Protein AF-0000000082426170 (afdb_homodimer)

Radius of gyration: 27.12 Å; Cα contacts (8 Å, |Δi|>4): 1551; chains: 2; bounding box: 59×74×66 Å

Structure (mmCIF, N/CA/C/O backbone):
data_AF-0000000082426170-model_v1
#
loop_
_entity.id
_entity.type
_entity.pdbx_description
1 polymer 'MFS transporter'
#
loop_
_atom_site.group_PDB
_atom_site.id
_atom_site.type_symbol
_atom_site.label_atom_id
_atom_site.label_alt_id
_atom_site.label_comp_id
_atom_site.label_asym_id
_atom_site.label_entity_id
_atom_site.label_seq_id
_atom_site.pdbx_PDB_ins_code
_atom_site.Cartn_x
_atom_site.Cartn_y
_atom_site.Cartn_z
_atom_site.occupancy
_atom_site.B_iso_or_equiv
_atom_site.auth_seq_id
_atom_site.auth_comp_id
_atom_site.auth_asym_id
_atom_site.auth_atom_id
_atom_site.pdbx_PDB_model_num
ATOM 1 N N . MET A 1 1 ? -17.359 19.406 31.578 1 63.75 1 MET A N 1
ATOM 2 C CA . MET A 1 1 ? -17.328 18.156 30.828 1 63.75 1 MET A CA 1
ATOM 3 C C . MET A 1 1 ? -17.625 16.969 31.75 1 63.75 1 MET A C 1
ATOM 5 O O . MET A 1 1 ? -17.031 16.844 32.812 1 63.75 1 MET A O 1
ATOM 9 N N . ASN A 1 2 ? -18.656 16.25 31.484 1 69.31 2 ASN A N 1
ATOM 10 C CA . ASN A 1 2 ? -19 15.078 32.281 1 69.31 2 ASN A CA 1
ATOM 11 C C . ASN A 1 2 ? -18.078 13.906 31.984 1 69.31 2 ASN A C 1
ATOM 13 O O . ASN A 1 2 ? -17.281 13.961 31.047 1 69.31 2 ASN A O 1
ATOM 17 N N . LYS A 1 3 ? -18.094 12.992 32.875 1 70.19 3 LYS A N 1
ATOM 18 C CA . LYS A 1 3 ? -17.234 11.812 32.812 1 70.19 3 LYS A CA 1
ATOM 19 C C . LYS A 1 3 ? -17.391 11.109 31.453 1 70.19 3 LYS A C 1
ATOM 21 O O . LYS A 1 3 ? -16.406 10.664 30.875 1 70.19 3 LYS A O 1
ATOM 26 N N . GLY A 1 4 ? -18.531 11.109 31.047 1 69.81 4 GLY A N 1
ATOM 27 C CA . GLY A 1 4 ? -18.828 10.477 29.766 1 69.81 4 GLY A CA 1
ATOM 28 C C . GLY A 1 4 ? -18.203 11.203 28.594 1 69.81 4 GLY A C 1
ATOM 29 O O . GLY A 1 4 ? -17.641 10.578 27.688 1 69.81 4 GLY A O 1
ATOM 30 N N . ASP A 1 5 ? -18.266 12.508 28.719 1 75.75 5 ASP A N 1
ATOM 31 C CA . ASP A 1 5 ? -17.688 13.336 27.672 1 75.75 5 ASP A CA 1
ATOM 32 C C . ASP A 1 5 ? -16.172 13.156 27.578 1 75.75 5 ASP A C 1
ATOM 34 O O . ASP A 1 5 ? -15.625 13.031 26.484 1 75.75 5 ASP A O 1
ATOM 38 N N . THR A 1 6 ? -15.633 13.094 28.719 1 78.94 6 THR A N 1
ATOM 39 C CA . THR A 1 6 ? -14.18 12.945 28.781 1 78.94 6 THR A CA 1
ATOM 40 C C . THR A 1 6 ? -13.758 11.57 28.266 1 78.94 6 THR A C 1
ATOM 42 O O . THR A 1 6 ? -12.703 11.438 27.641 1 78.94 6 THR A O 1
ATOM 45 N N . GLN A 1 7 ? -14.523 10.656 28.516 1 74.5 7 GLN A N 1
ATOM 46 C CA . GLN A 1 7 ? -14.219 9.305 28.047 1 74.5 7 GLN A CA 1
ATOM 47 C C . GLN A 1 7 ? -14.297 9.219 26.531 1 74.5 7 GLN A C 1
ATOM 49 O O . GLN A 1 7 ? -13.453 8.57 25.891 1 74.5 7 GLN A O 1
ATOM 54 N N . ILE A 1 8 ? -15.203 9.891 26.031 1 71.81 8 ILE A N 1
ATOM 55 C CA . ILE A 1 8 ? -15.391 9.891 24.594 1 71.81 8 ILE A CA 1
ATOM 56 C C . ILE A 1 8 ? -14.227 10.617 23.922 1 71.81 8 ILE A C 1
ATOM 58 O O . ILE A 1 8 ? -13.672 10.141 22.922 1 71.81 8 ILE A O 1
ATOM 62 N N . LE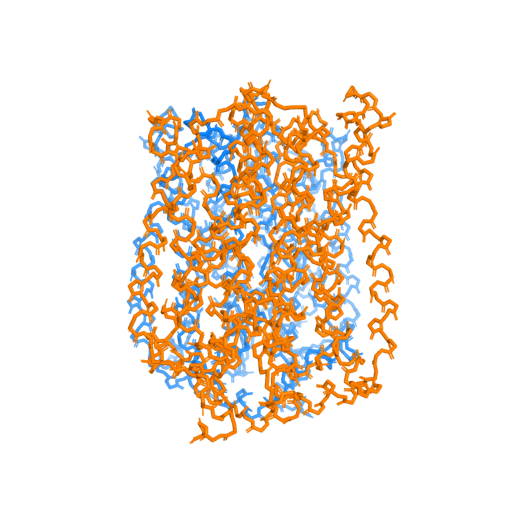U A 1 9 ? -13.906 11.664 24.5 1 81 9 LEU A N 1
ATOM 63 C CA . LEU A 1 9 ? -12.82 12.461 23.938 1 81 9 LEU A CA 1
ATOM 64 C C . LEU A 1 9 ? -11.492 11.719 24.047 1 81 9 LEU A C 1
ATOM 66 O O . LEU A 1 9 ? -10.703 11.695 23.094 1 81 9 LEU A O 1
ATOM 70 N N . SER A 1 10 ? -11.273 11.133 25.156 1 78.94 10 SER A N 1
ATOM 71 C CA . SER A 1 10 ? -10.031 10.414 25.359 1 78.94 10 SER A CA 1
ATOM 72 C C . SER A 1 10 ? -9.914 9.219 24.422 1 78.94 10 SER A C 1
ATOM 74 O O . SER A 1 10 ? -8.836 8.945 23.891 1 78.94 10 SER A O 1
ATOM 76 N N . ALA A 1 11 ? -10.984 8.602 24.25 1 70.5 11 ALA A N 1
ATOM 77 C CA . ALA A 1 11 ? -11.008 7.441 23.359 1 70.5 11 ALA A CA 1
ATOM 78 C C . ALA A 1 11 ? -10.711 7.855 21.922 1 70.5 11 ALA A C 1
ATOM 80 O O . ALA A 1 11 ? -10.031 7.137 21.188 1 70.5 11 ALA A O 1
ATOM 81 N N . SER A 1 12 ? -11.18 8.977 21.625 1 75.81 12 SER A N 1
ATOM 82 C CA . SER A 1 12 ? -11.008 9.461 20.266 1 75.81 12 SER A CA 1
ATOM 83 C C . SER A 1 12 ? -9.586 9.969 20.031 1 75.81 12 SER A C 1
ATOM 85 O O . SER A 1 12 ? -9.047 9.836 18.938 1 75.81 12 SER A O 1
ATOM 87 N N . MET A 1 13 ? -8.977 10.398 21.047 1 84.81 13 MET A N 1
ATOM 88 C CA . MET A 1 13 ? -7.691 11.07 20.922 1 84.81 13 MET A CA 1
ATOM 89 C C . MET A 1 13 ? -6.543 10.07 20.969 1 84.81 13 MET A C 1
ATOM 91 O O . MET A 1 13 ? -5.547 10.227 20.266 1 84.81 13 MET A O 1
ATOM 95 N N . ILE A 1 14 ? -6.641 9.086 21.719 1 78.81 14 ILE A N 1
ATOM 96 C CA . ILE A 1 14 ? -5.504 8.219 22.031 1 78.81 14 ILE A CA 1
ATOM 97 C C . ILE A 1 14 ? -5.047 7.504 20.75 1 78.81 14 ILE A C 1
ATOM 99 O O . ILE A 1 14 ? -3.848 7.398 20.5 1 78.81 14 ILE A O 1
ATOM 103 N N . GLY A 1 15 ? -5.953 6.926 20.031 1 76.94 15 GLY A N 1
ATOM 104 C CA . GLY A 1 15 ? -5.586 6.262 18.781 1 76.94 15 GLY A CA 1
ATOM 105 C C . GLY A 1 15 ? -4.918 7.188 17.781 1 76.94 15 GLY A C 1
ATOM 106 O O . GLY A 1 15 ? -3.914 6.824 17.172 1 76.94 15 GLY A O 1
ATOM 107 N N . THR A 1 16 ? -5.348 8.344 17.781 1 85.31 16 THR A N 1
ATOM 108 C CA . THR A 1 16 ? -4.832 9.32 16.844 1 85.31 16 THR A CA 1
ATOM 109 C C . THR A 1 16 ? -3.43 9.773 17.234 1 85.31 16 THR A C 1
ATOM 111 O O . THR A 1 16 ? -2.568 9.977 16.375 1 85.31 16 THR A O 1
ATOM 114 N N . ILE A 1 17 ? -3.178 9.852 18.469 1 88.88 17 ILE A N 1
ATOM 115 C CA . ILE A 1 17 ? -1.887 10.32 18.969 1 88.88 17 ILE A CA 1
ATOM 116 C C . ILE A 1 17 ? -0.801 9.305 18.594 1 88.88 17 ILE A C 1
ATOM 118 O O . ILE A 1 17 ? 0.273 9.688 18.125 1 88.88 17 ILE A O 1
ATOM 122 N N . LEU A 1 18 ? -1.087 8.055 18.766 1 86.31 18 LEU A N 1
ATOM 123 C CA . LEU A 1 18 ? -0.105 7.027 18.438 1 86.31 18 LEU A CA 1
ATOM 124 C C . LEU A 1 18 ? 0.203 7.016 16.938 1 86.31 18 LEU A C 1
ATOM 126 O O . LEU A 1 18 ? 1.35 6.805 16.547 1 86.31 18 LEU A O 1
ATOM 130 N N . GLU A 1 19 ? -0.79 7.168 16.25 1 89.75 19 GLU A N 1
ATOM 131 C CA . GLU A 1 19 ? -0.605 7.164 14.797 1 89.75 19 GLU A CA 1
ATOM 132 C C . GLU A 1 19 ? 0.258 8.344 14.344 1 89.75 19 GLU A C 1
ATOM 134 O O . GLU A 1 19 ? 1.171 8.172 13.539 1 89.75 19 GLU A O 1
ATOM 139 N N . TRP A 1 20 ? 0.027 9.453 14.953 1 93.94 20 TRP A N 1
ATOM 140 C CA . TRP A 1 20 ? 0.817 10.633 14.609 1 93.94 20 TRP A CA 1
ATOM 141 C C . TRP A 1 20 ? 2.248 10.492 15.125 1 93.94 20 TRP A C 1
ATOM 143 O O . TRP A 1 20 ? 3.189 10.977 14.484 1 93.94 20 TRP A O 1
ATOM 153 N N . TYR A 1 21 ? 2.406 9.883 16.234 1 94.5 21 TYR A N 1
ATOM 154 C CA . TYR A 1 21 ? 3.75 9.594 16.734 1 94.5 21 TYR A CA 1
ATOM 155 C C . TYR A 1 21 ? 4.57 8.875 15.664 1 94.5 21 TYR A C 1
ATOM 157 O O . TYR A 1 21 ? 5.699 9.273 15.367 1 94.5 21 TYR A O 1
ATOM 165 N N . GLY A 1 22 ? 3.984 7.895 15.141 1 93.44 22 GLY A N 1
ATOM 166 C CA . GLY A 1 22 ? 4.676 7.137 14.109 1 93.44 22 GLY A CA 1
ATOM 167 C C . GLY A 1 22 ? 4.996 7.961 12.883 1 93.44 22 GLY A C 1
ATOM 168 O O . GLY A 1 22 ? 6.078 7.832 12.305 1 93.44 22 GLY A O 1
ATOM 169 N N . VAL A 1 23 ? 4.102 8.789 12.508 1 93.81 23 VAL A N 1
ATOM 170 C CA . VAL A 1 23 ? 4.289 9.625 11.336 1 93.81 23 VAL A CA 1
ATOM 171 C C . VAL A 1 23 ? 5.441 10.602 11.57 1 93.81 23 VAL A C 1
ATOM 173 O O . VAL A 1 23 ? 6.316 10.758 10.719 1 93.81 23 VAL A O 1
ATOM 176 N N . PHE A 1 24 ? 5.48 11.148 12.734 1 95.94 24 PHE A N 1
ATOM 177 C CA . PHE A 1 24 ? 6.391 12.266 12.945 1 95.94 24 PHE A CA 1
ATOM 178 C C . PHE A 1 24 ? 7.758 11.773 13.414 1 95.94 24 PHE A C 1
ATOM 180 O O . PHE A 1 24 ? 8.734 12.523 13.375 1 95.94 24 PHE A O 1
ATOM 187 N N . LEU A 1 25 ? 7.855 10.523 13.812 1 95.5 25 LEU A N 1
ATOM 188 C CA . LEU A 1 25 ? 9.18 9.945 14 1 95.5 25 LEU A CA 1
ATOM 189 C C . LEU A 1 25 ? 9.984 9.984 12.703 1 95.5 25 LEU A C 1
ATOM 191 O O . LEU A 1 25 ? 11.195 10.219 12.727 1 95.5 25 LEU A O 1
ATOM 195 N N . PHE A 1 26 ? 9.297 9.812 11.68 1 93.12 26 PHE A N 1
ATOM 196 C CA . PHE A 1 26 ? 9.953 9.75 10.375 1 93.12 26 PHE A CA 1
ATOM 197 C C . PHE A 1 26 ? 10.508 11.109 9.984 1 93.12 26 PHE A C 1
ATOM 199 O O . PHE A 1 26 ? 11.656 11.219 9.547 1 93.12 26 PHE A O 1
ATOM 206 N N . SER A 1 27 ? 9.719 12.141 10.172 1 92.06 27 SER A N 1
ATOM 207 C CA . SER A 1 27 ? 10.18 13.477 9.805 1 92.06 27 SER A CA 1
ATOM 208 C C . SER A 1 27 ? 11.219 13.992 10.797 1 92.06 27 SER A C 1
ATOM 210 O O . SER A 1 27 ? 12.211 14.594 10.398 1 92.06 27 SER A O 1
ATOM 212 N N . SER A 1 28 ? 11.031 13.695 12.07 1 93.19 28 SER A N 1
ATOM 213 C CA . SER A 1 28 ? 11.961 14.156 13.094 1 93.19 28 SER A CA 1
ATOM 214 C C . SER A 1 28 ? 13.305 13.438 12.992 1 93.19 28 SER A C 1
ATOM 216 O O . SER A 1 28 ? 14.344 13.992 13.336 1 93.19 28 SER A O 1
ATOM 218 N N . GLY A 1 29 ? 13.219 12.25 12.539 1 93.44 29 GLY A N 1
ATOM 219 C CA . GLY A 1 29 ? 14.43 11.461 12.398 1 93.44 29 GLY A CA 1
ATOM 220 C C . GLY A 1 29 ? 14.883 11.312 10.953 1 93.44 29 GLY A C 1
ATOM 221 O O . GLY A 1 29 ? 15.555 10.344 10.609 1 93.44 29 GLY A O 1
ATOM 222 N N . ALA A 1 30 ? 14.547 12.305 10.172 1 92.81 30 ALA A N 1
ATOM 223 C CA . ALA A 1 30 ? 14.789 12.211 8.734 1 92.81 30 ALA A CA 1
ATOM 224 C C . ALA A 1 30 ? 16.281 12 8.445 1 92.81 30 ALA A C 1
ATOM 226 O O . ALA A 1 30 ? 16.641 11.227 7.551 1 92.81 30 ALA A O 1
ATOM 227 N N . ILE A 1 31 ? 17.156 12.656 9.172 1 90.44 31 ILE A N 1
ATOM 228 C CA . ILE A 1 31 ? 18.594 12.57 8.922 1 90.44 31 ILE A CA 1
ATOM 229 C C . ILE A 1 31 ? 19.078 11.148 9.211 1 90.44 31 ILE A C 1
ATOM 231 O O . ILE A 1 31 ? 19.938 10.625 8.5 1 90.44 31 ILE A O 1
ATOM 235 N N . TYR A 1 32 ? 18.5 10.508 10.172 1 93.62 32 TYR A N 1
ATOM 236 C CA . TYR A 1 32 ? 18.891 9.148 10.531 1 93.62 32 TYR A CA 1
ATOM 237 C C . TYR A 1 32 ? 18.359 8.148 9.516 1 93.62 32 TYR A C 1
ATOM 239 O O . TYR A 1 32 ? 19.047 7.199 9.141 1 93.62 32 TYR A O 1
ATOM 247 N N . ILE A 1 33 ? 17.141 8.398 9.07 1 94.69 33 ILE A N 1
ATOM 248 C CA . ILE A 1 33 ? 16.531 7.531 8.07 1 94.69 33 ILE A CA 1
ATOM 249 C C . ILE A 1 33 ? 17.328 7.617 6.766 1 94.69 33 ILE A C 1
ATOM 251 O O . ILE A 1 33 ? 17.656 6.594 6.16 1 94.69 33 ILE A O 1
ATOM 255 N N . GLY A 1 34 ? 17.625 8.805 6.387 1 93.19 34 GLY A N 1
ATOM 256 C CA . GLY A 1 34 ? 18.375 9.008 5.156 1 93.19 34 GLY A CA 1
ATOM 257 C C . GLY A 1 34 ? 19.719 8.305 5.16 1 93.19 34 GLY A C 1
ATOM 258 O O . GLY A 1 34 ? 20.094 7.66 4.18 1 93.19 34 GLY A O 1
ATOM 259 N N . ARG A 1 35 ? 20.406 8.352 6.242 1 92.06 35 ARG A N 1
ATOM 260 C CA . ARG A 1 35 ? 21.734 7.789 6.352 1 92.06 35 ARG A CA 1
ATOM 261 C C . ARG A 1 35 ? 21.688 6.266 6.422 1 92.06 35 ARG A C 1
ATOM 263 O O . ARG A 1 35 ? 22.578 5.586 5.902 1 92.06 35 ARG A O 1
ATOM 270 N N . ASN A 1 36 ? 20.625 5.727 6.965 1 94.88 36 ASN A N 1
ATOM 271 C CA . ASN A 1 36 ? 20.641 4.305 7.289 1 94.88 36 ASN A CA 1
ATOM 272 C C . ASN A 1 36 ? 19.875 3.482 6.258 1 94.88 36 ASN A C 1
ATOM 274 O O . ASN A 1 36 ? 20.078 2.273 6.145 1 94.88 36 ASN A O 1
ATOM 278 N N . PHE A 1 37 ? 19.016 4.109 5.492 1 96.06 37 PHE A N 1
ATOM 279 C CA . PHE A 1 37 ? 18.141 3.281 4.664 1 96.06 37 PHE A CA 1
ATOM 280 C C . PHE A 1 37 ? 18.312 3.623 3.191 1 96.06 37 PHE A C 1
ATOM 282 O O . PHE A 1 37 ? 17.688 2.998 2.328 1 96.06 37 PHE A O 1
ATOM 289 N N . LEU A 1 38 ? 19.078 4.613 2.92 1 93.12 38 LEU A N 1
ATOM 290 C CA . LEU A 1 38 ? 19.312 5.016 1.538 1 93.12 38 LEU A CA 1
ATOM 291 C C . LEU A 1 38 ? 20.766 4.793 1.146 1 93.12 38 LEU A C 1
ATOM 293 O O . LEU A 1 38 ? 21.656 4.746 2.01 1 93.12 38 LEU A O 1
ATOM 297 N N . PRO A 1 39 ? 21.016 4.543 -0.212 1 88.75 39 PRO A N 1
ATOM 298 C CA . PRO A 1 39 ? 22.406 4.445 -0.638 1 88.75 39 PRO A CA 1
ATOM 299 C C . PRO A 1 39 ? 23.203 5.723 -0.363 1 88.75 39 PRO A C 1
ATOM 301 O O . PRO A 1 39 ? 22.625 6.801 -0.236 1 88.75 39 PRO A O 1
ATOM 304 N N . LYS A 1 40 ? 24.484 5.496 -0.267 1 82.81 40 LYS A N 1
ATOM 305 C CA . LYS A 1 40 ? 25.344 6.652 -0.017 1 82.81 40 LYS A CA 1
ATOM 306 C C . LYS A 1 40 ? 25.281 7.637 -1.182 1 82.81 40 LYS A C 1
ATOM 308 O O . LYS A 1 40 ? 25.578 7.273 -2.322 1 82.81 40 LYS A O 1
ATOM 313 N N . THR A 1 41 ? 24.672 8.789 -0.879 1 82.94 41 THR A N 1
ATOM 314 C CA . THR A 1 41 ? 24.562 9.898 -1.817 1 82.94 41 THR A CA 1
ATOM 315 C C . THR A 1 41 ? 24.812 11.234 -1.11 1 82.94 41 THR A C 1
ATOM 317 O O . THR A 1 41 ? 25.25 11.258 0.043 1 82.94 41 THR A O 1
ATOM 320 N N . SER A 1 42 ? 24.641 12.289 -1.798 1 88.81 42 SER A N 1
ATOM 321 C CA . SER A 1 42 ? 24.75 13.594 -1.155 1 88.81 42 SER A CA 1
ATOM 322 C C . SER A 1 42 ? 23.703 13.766 -0.065 1 88.81 42 SER A C 1
ATOM 324 O O . SER A 1 42 ? 22.594 13.234 -0.169 1 88.81 42 SER A O 1
ATOM 326 N N . PRO A 1 43 ? 24.094 14.43 1.002 1 87.56 43 PRO A N 1
ATOM 327 C CA . PRO A 1 43 ? 23.125 14.672 2.084 1 87.56 43 PRO A CA 1
ATOM 328 C C . PRO A 1 43 ? 21.828 15.305 1.593 1 87.56 43 PRO A C 1
ATOM 330 O O . PRO A 1 43 ? 20.75 14.992 2.107 1 87.56 43 PRO A O 1
ATOM 333 N N . TYR A 1 44 ? 21.953 16.156 0.656 1 88.75 44 TYR A N 1
ATOM 334 C CA . TYR A 1 44 ? 20.766 16.812 0.098 1 88.75 44 TYR A CA 1
ATOM 335 C C . TYR A 1 44 ? 19.844 15.789 -0.542 1 88.75 44 TYR A C 1
ATOM 337 O O . TYR A 1 44 ? 18.641 15.797 -0.288 1 88.75 44 TYR A O 1
ATOM 345 N N . TYR A 1 45 ? 20.359 14.867 -1.291 1 88.44 45 TYR A N 1
ATOM 346 C CA . TYR A 1 45 ? 19.562 13.852 -1.964 1 88.44 45 TYR A CA 1
ATOM 347 C C . TYR A 1 45 ? 18.984 12.859 -0.961 1 88.44 45 TYR A C 1
ATOM 349 O O . TYR A 1 45 ? 17.844 12.398 -1.118 1 88.44 45 TYR A O 1
ATOM 357 N N . ALA A 1 46 ? 19.75 12.57 -0.002 1 91.12 46 ALA A N 1
ATOM 358 C CA . ALA A 1 46 ? 19.281 11.664 1.036 1 91.12 46 ALA A CA 1
ATOM 359 C C . ALA A 1 46 ? 18.047 12.227 1.746 1 91.12 46 ALA A C 1
ATOM 361 O O . ALA A 1 46 ? 17.078 11.5 1.985 1 91.12 46 ALA A O 1
ATOM 362 N N . ILE A 1 47 ? 18.078 13.508 2.029 1 92.5 47 ILE A N 1
ATOM 363 C CA . ILE A 1 47 ? 16.953 14.141 2.703 1 92.5 47 ILE A CA 1
ATOM 364 C C . ILE A 1 47 ? 15.766 14.227 1.748 1 92.5 47 ILE A C 1
ATOM 366 O O . ILE A 1 47 ? 14.617 13.984 2.145 1 92.5 47 ILE A O 1
ATOM 370 N N . ALA A 1 48 ? 16.031 14.57 0.49 1 92.5 48 ALA A N 1
ATOM 371 C CA . ALA A 1 48 ? 14.977 14.641 -0.51 1 92.5 48 ALA A CA 1
ATOM 372 C C . ALA A 1 48 ? 14.258 13.297 -0.644 1 92.5 48 ALA A C 1
ATOM 374 O O . ALA A 1 48 ? 13.031 13.242 -0.643 1 92.5 48 ALA A O 1
ATOM 375 N N . GLU A 1 49 ? 15.031 12.25 -0.72 1 93 49 GLU A N 1
ATOM 376 C CA . GLU A 1 49 ? 14.445 10.914 -0.854 1 93 49 GLU A CA 1
ATOM 377 C C . GLU A 1 49 ? 13.711 10.5 0.416 1 93 49 GLU A C 1
ATOM 379 O O . GLU A 1 49 ? 12.688 9.812 0.351 1 93 49 GLU A O 1
ATOM 384 N N . THR A 1 50 ? 14.25 10.898 1.529 1 94.38 50 THR A N 1
ATOM 385 C CA . THR A 1 50 ? 13.57 10.633 2.791 1 94.38 50 THR A CA 1
ATOM 386 C C . THR A 1 50 ? 12.211 11.336 2.834 1 94.38 50 THR A C 1
ATOM 388 O O . THR A 1 50 ? 11.211 10.742 3.242 1 94.38 50 THR A O 1
ATOM 391 N N . LEU A 1 51 ? 12.172 12.555 2.379 1 94.69 51 LEU A N 1
ATOM 392 C CA . LEU A 1 51 ? 10.922 13.305 2.367 1 94.69 51 LEU A CA 1
ATOM 393 C C . LEU A 1 51 ? 9.969 12.75 1.317 1 94.69 51 LEU A C 1
ATOM 395 O O . LEU A 1 51 ? 8.742 12.82 1.48 1 94.69 51 LEU A O 1
ATOM 399 N N . LEU A 1 52 ? 10.477 12.188 0.276 1 94.38 52 LEU A N 1
ATOM 400 C CA . LEU A 1 52 ? 9.641 11.477 -0.684 1 94.38 52 LEU A CA 1
ATOM 401 C C . LEU A 1 52 ? 8.969 10.273 -0.036 1 94.38 52 LEU A C 1
ATOM 403 O O . LEU A 1 52 ? 7.777 10.031 -0.238 1 94.38 52 LEU A O 1
ATOM 407 N N . ILE A 1 53 ? 9.789 9.477 0.68 1 95.19 53 ILE A N 1
ATOM 408 C CA . ILE A 1 53 ? 9.227 8.336 1.392 1 95.19 53 ILE A CA 1
ATOM 409 C C . ILE A 1 53 ? 8.164 8.812 2.379 1 95.19 53 ILE A C 1
ATOM 411 O O . ILE A 1 53 ? 7.133 8.164 2.551 1 95.19 53 ILE A O 1
ATOM 415 N N . PHE A 1 54 ? 8.43 9.922 2.996 1 94.62 54 PHE A N 1
ATOM 416 C CA . PHE A 1 54 ? 7.453 10.539 3.889 1 94.62 54 PHE A CA 1
ATOM 417 C C . PHE A 1 54 ? 6.145 10.805 3.154 1 94.62 54 PHE A C 1
ATOM 419 O O . PHE A 1 54 ? 5.066 10.477 3.652 1 94.62 54 PHE A O 1
ATOM 426 N N . ALA A 1 55 ? 6.211 11.398 1.974 1 94.5 55 ALA A N 1
ATOM 427 C CA . ALA A 1 55 ? 5.047 11.719 1.151 1 94.5 55 ALA A CA 1
ATOM 428 C C . ALA A 1 55 ? 4.301 10.445 0.744 1 94.5 55 ALA A C 1
ATOM 430 O O . ALA A 1 55 ? 3.07 10.391 0.819 1 94.5 55 ALA A O 1
ATOM 431 N N . ILE A 1 56 ? 5.035 9.484 0.373 1 93.31 56 ILE A N 1
ATOM 432 C CA . ILE A 1 56 ? 4.465 8.234 -0.107 1 93.31 56 ILE A CA 1
ATOM 433 C C . ILE A 1 56 ? 3.691 7.555 1.021 1 93.31 56 ILE A C 1
ATOM 435 O O . ILE A 1 56 ? 2.67 6.906 0.78 1 93.31 56 ILE A O 1
ATOM 439 N N . GLY A 1 57 ? 4.086 7.77 2.189 1 92.88 57 GLY A N 1
ATOM 440 C CA . GLY A 1 57 ? 3.426 7.188 3.348 1 92.88 57 GLY A CA 1
ATOM 441 C C . GLY A 1 57 ? 1.977 7.609 3.486 1 92.88 57 GLY A C 1
ATOM 442 O O . GLY A 1 57 ? 1.198 6.957 4.188 1 92.88 57 GLY A O 1
ATOM 443 N N . PHE A 1 58 ? 1.6 8.609 2.773 1 94.38 58 PHE A N 1
ATOM 444 C CA . PHE A 1 58 ? 0.244 9.133 2.906 1 94.38 58 PHE A CA 1
ATOM 445 C C . PHE A 1 58 ? -0.658 8.578 1.808 1 94.38 58 PHE A C 1
ATOM 447 O O . PHE A 1 58 ? -1.879 8.742 1.859 1 94.38 58 PHE A O 1
ATOM 454 N N . LEU A 1 59 ? -0.121 7.891 0.912 1 91.62 59 LEU A N 1
ATOM 455 C CA . LEU A 1 59 ? -0.807 7.531 -0.325 1 91.62 59 LEU A CA 1
ATOM 456 C C . LEU A 1 59 ? -1.989 6.609 -0.046 1 91.62 59 LEU A C 1
ATOM 458 O O . LEU A 1 59 ? -3.027 6.711 -0.703 1 91.62 59 LEU A O 1
ATOM 462 N N . PHE A 1 60 ? -1.823 5.766 0.909 1 91.25 60 PHE A N 1
ATOM 463 C CA . PHE A 1 60 ? -2.859 4.762 1.123 1 91.25 60 PHE A CA 1
ATOM 464 C C . PHE A 1 60 ? -3.812 5.195 2.23 1 91.25 60 PHE A C 1
ATOM 466 O O . PHE A 1 60 ? -4.695 4.434 2.627 1 91.25 60 PHE A O 1
ATOM 473 N N . ARG A 1 61 ? -3.707 6.406 2.703 1 93.31 61 ARG A N 1
ATOM 474 C CA . ARG A 1 61 ? -4.617 6.934 3.717 1 93.31 61 ARG A CA 1
ATOM 475 C C . ARG A 1 61 ? -6.059 6.926 3.217 1 93.31 61 ARG A C 1
ATOM 477 O O . ARG A 1 61 ? -6.965 6.492 3.93 1 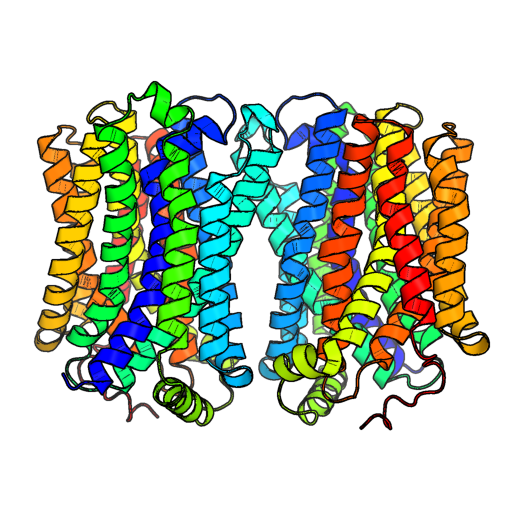93.31 61 ARG A O 1
ATOM 484 N N . PRO A 1 62 ? -6.316 7.371 1.991 1 90.56 62 PRO A N 1
ATOM 485 C CA . PRO A 1 62 ? -7.699 7.344 1.507 1 90.56 62 PRO A CA 1
ATOM 486 C C . PRO A 1 62 ? -8.273 5.93 1.451 1 90.56 62 PRO A C 1
ATOM 488 O O . PRO A 1 62 ? -9.461 5.73 1.74 1 90.56 62 PRO A O 1
ATOM 491 N N . VAL A 1 63 ? -7.414 4.996 1.154 1 87.88 63 VAL A N 1
ATOM 492 C CA . VAL A 1 63 ? -7.863 3.607 1.121 1 87.88 63 VAL A CA 1
ATOM 493 C C . VAL A 1 63 ? -8.227 3.148 2.531 1 87.88 63 VAL A C 1
ATOM 495 O O . VAL A 1 63 ? -9.25 2.488 2.73 1 87.88 63 VAL A O 1
ATOM 498 N N . GLY A 1 64 ? -7.398 3.492 3.404 1 87.38 64 GLY A N 1
ATOM 499 C CA . GLY A 1 64 ? -7.707 3.191 4.793 1 87.38 64 GLY A CA 1
ATOM 500 C C . GLY A 1 64 ? -9.016 3.795 5.258 1 87.38 64 GLY A C 1
ATOM 501 O O . GLY A 1 64 ? -9.797 3.139 5.949 1 87.38 64 GLY A O 1
ATOM 502 N N . ALA A 1 65 ? -9.234 5.012 4.852 1 85.38 65 ALA A N 1
ATOM 503 C CA . ALA A 1 65 ? -10.469 5.695 5.227 1 85.38 65 ALA A CA 1
ATOM 504 C C . ALA A 1 65 ? -11.688 4.938 4.719 1 85.38 65 ALA A C 1
ATOM 506 O O . ALA A 1 65 ? -12.68 4.789 5.438 1 85.38 65 ALA A O 1
ATOM 507 N N . VAL A 1 66 ? -11.562 4.445 3.592 1 79.44 66 VAL A N 1
ATOM 508 C CA . VAL A 1 66 ? -12.672 3.721 2.979 1 79.44 66 VAL A CA 1
ATOM 509 C C . VAL A 1 66 ? -12.875 2.387 3.693 1 79.44 66 VAL A C 1
ATOM 511 O O . VAL A 1 66 ? -14.008 2.014 4.016 1 79.44 66 VAL A O 1
ATOM 514 N N . VAL A 1 67 ? -11.805 1.729 3.973 1 79.69 67 VAL A N 1
ATOM 515 C CA . VAL A 1 67 ? -11.875 0.395 4.562 1 79.69 67 VAL A CA 1
ATOM 516 C C . VAL A 1 67 ? -12.383 0.49 6 1 79.69 67 VAL A C 1
ATOM 518 O O . VAL A 1 67 ? -13.312 -0.216 6.383 1 79.69 67 VAL A O 1
ATOM 521 N N . PHE A 1 68 ? -11.852 1.321 6.723 1 76.62 68 PHE A N 1
ATOM 522 C CA . PHE A 1 68 ? -12.203 1.424 8.141 1 76.62 68 PHE A CA 1
ATOM 523 C C . PHE A 1 68 ? -13.555 2.098 8.312 1 76.62 68 PHE A C 1
ATOM 525 O O . PHE A 1 68 ? -14.273 1.819 9.281 1 76.62 68 PHE A O 1
ATOM 532 N N . GLY A 1 69 ? -13.875 3.016 7.469 1 67.94 69 GLY A N 1
ATOM 533 C CA . GLY A 1 69 ? -15.203 3.615 7.508 1 67.94 69 GLY A CA 1
ATOM 534 C C . GLY A 1 69 ? -16.312 2.629 7.195 1 67.94 69 GLY A C 1
ATOM 535 O O . GLY A 1 69 ? -17.375 2.666 7.82 1 67.94 69 GLY A O 1
ATOM 536 N N . HIS A 1 70 ? -16.016 1.777 6.32 1 63.53 70 HIS A N 1
ATOM 537 C CA . HIS A 1 70 ? -17.016 0.814 5.883 1 63.53 70 HIS A CA 1
ATOM 538 C C . HIS A 1 70 ? -17.188 -0.307 6.902 1 63.53 70 HIS A C 1
ATOM 540 O O . HIS A 1 70 ? -18.312 -0.708 7.207 1 63.53 70 HIS A O 1
ATOM 546 N N . TYR A 1 71 ? -16.125 -0.753 7.461 1 61.5 71 TYR A N 1
ATOM 547 C CA . TYR A 1 71 ? -16.219 -1.945 8.297 1 61.5 71 TYR A CA 1
ATOM 548 C C . TYR A 1 71 ? -16.438 -1.573 9.758 1 61.5 71 TYR A C 1
ATOM 550 O O . TYR A 1 71 ? -16.578 -2.451 10.609 1 61.5 71 TYR A O 1
ATOM 558 N N . GLY A 1 72 ? -16.328 -0.382 10 1 56.47 72 GLY A N 1
ATOM 559 C CA . GLY A 1 72 ? -16.656 0.059 11.344 1 56.47 72 GLY A CA 1
ATOM 560 C C . GLY A 1 72 ? -18.094 -0.281 11.742 1 56.47 72 GLY A C 1
ATOM 561 O O . GLY A 1 72 ? -18.344 -0.64 12.898 1 56.47 72 GLY A O 1
ATOM 562 N N . ASP A 1 73 ? -18.938 -0.344 10.836 1 51.94 73 ASP A N 1
ATOM 563 C CA . ASP A 1 73 ? -20.344 -0.629 11.078 1 51.94 73 ASP A CA 1
ATOM 564 C C . ASP A 1 73 ? -20.578 -2.129 11.242 1 51.94 73 ASP A C 1
ATOM 566 O O . ASP A 1 73 ? -21.469 -2.545 11.977 1 51.94 73 ASP A O 1
ATOM 570 N N . ARG A 1 74 ? -19.688 -2.738 10.594 1 52.31 74 ARG A N 1
ATOM 571 C CA . ARG A 1 74 ? -20 -4.16 10.5 1 52.31 74 ARG A CA 1
ATOM 572 C C . ARG A 1 74 ? -19.297 -4.945 11.609 1 52.31 74 ARG A C 1
ATOM 574 O O . ARG A 1 74 ? -19.891 -5.82 12.234 1 52.31 74 ARG A O 1
ATOM 581 N N . ILE A 1 75 ? -18.125 -4.754 11.773 1 57.47 75 ILE A N 1
ATOM 582 C CA . ILE A 1 75 ? -17.328 -5.492 12.75 1 57.47 75 ILE A CA 1
ATOM 583 C C . ILE A 1 75 ? -17.312 -4.734 14.07 1 57.47 75 ILE A C 1
ATOM 585 O O . ILE A 1 75 ? -16.984 -5.305 15.117 1 57.47 75 ILE A O 1
ATOM 589 N N . GLY A 1 76 ? -17.922 -3.629 14.055 1 60.56 76 GLY A N 1
ATOM 590 C CA . GLY A 1 76 ? -17.906 -2.777 15.227 1 60.56 76 GLY A CA 1
ATOM 591 C C . GLY A 1 76 ? -16.797 -1.744 15.203 1 60.56 76 GLY A C 1
ATOM 592 O O . GLY A 1 76 ? -15.664 -2.047 14.812 1 60.56 76 GLY A O 1
ATOM 593 N N . ARG A 1 77 ? -17.062 -0.679 15.516 1 65 77 ARG A N 1
ATOM 594 C CA . ARG A 1 77 ? -16.156 0.461 15.531 1 65 77 ARG A CA 1
ATOM 595 C C . ARG A 1 77 ? -14.969 0.204 16.469 1 65 77 ARG A C 1
ATOM 597 O O . ARG A 1 77 ? -13.836 0.571 16.156 1 65 77 ARG A O 1
ATOM 604 N N . LYS A 1 78 ? -15.234 -0.495 17.453 1 71.25 78 LYS A N 1
ATOM 605 C CA . LYS A 1 78 ? -14.18 -0.765 18.438 1 71.25 78 LYS A CA 1
ATOM 606 C C . LYS A 1 78 ? -13.094 -1.648 17.828 1 71.25 78 LYS A C 1
ATOM 608 O O . LYS A 1 78 ? -11.906 -1.353 17.969 1 71.25 78 LYS A O 1
ATOM 613 N N . ASN A 1 79 ? -13.477 -2.619 17.156 1 74 79 ASN A N 1
ATOM 614 C CA . ASN A 1 79 ? -12.516 -3.541 16.562 1 74 79 ASN A CA 1
ATOM 615 C C . ASN A 1 79 ? -11.711 -2.867 15.453 1 74 79 ASN A C 1
ATOM 617 O O . ASN A 1 79 ? -10.516 -3.117 15.312 1 74 79 ASN A O 1
ATOM 621 N N . MET A 1 80 ? -12.352 -2.08 14.719 1 76.56 80 MET A N 1
ATOM 622 C CA . MET A 1 80 ? -11.664 -1.393 13.633 1 76.56 80 MET A CA 1
ATOM 623 C C . MET A 1 80 ? -10.617 -0.427 14.18 1 76.56 80 MET A C 1
ATOM 625 O O . MET A 1 80 ? -9.531 -0.287 13.602 1 76.56 80 MET A O 1
ATOM 629 N N . LEU A 1 81 ? -10.938 0.15 15.266 1 76.69 81 LEU A N 1
ATOM 630 C CA . LEU A 1 81 ? -10.008 1.08 15.883 1 76.69 81 LEU A CA 1
ATOM 631 C C . LEU A 1 81 ? -8.805 0.338 16.469 1 76.69 81 LEU A C 1
ATOM 633 O O . LEU A 1 81 ? -7.68 0.837 16.422 1 76.69 81 LEU A O 1
ATOM 637 N N . ILE A 1 82 ? -9.094 -0.785 16.938 1 82.94 82 ILE A N 1
ATOM 638 C CA . ILE A 1 82 ? -8 -1.591 17.469 1 82.94 82 ILE A CA 1
ATOM 639 C C . ILE A 1 82 ? -7.102 -2.068 16.344 1 82.94 82 ILE A C 1
ATOM 641 O O . ILE A 1 82 ? -5.875 -2.047 16.453 1 82.94 82 ILE A O 1
ATOM 645 N N . ILE A 1 83 ? -7.672 -2.465 15.266 1 84.69 83 ILE A N 1
ATOM 646 C CA . ILE A 1 83 ? -6.891 -2.924 14.117 1 84.69 83 ILE A CA 1
ATOM 647 C C . ILE A 1 83 ? -6.016 -1.786 13.602 1 84.69 83 ILE A C 1
ATOM 649 O O . ILE A 1 83 ? -4.832 -1.985 13.32 1 84.69 83 ILE A O 1
ATOM 653 N N . SER A 1 84 ? -6.609 -0.67 13.484 1 87.38 84 SER A N 1
ATOM 654 C CA . SER A 1 84 ? -5.848 0.489 13.031 1 87.38 84 SER A CA 1
ATOM 655 C C . SER A 1 84 ? -4.695 0.795 13.984 1 87.38 84 SER A C 1
ATOM 657 O O . SER A 1 84 ? -3.584 1.103 13.539 1 87.38 84 SER A O 1
ATOM 659 N N . LEU A 1 85 ? -4.988 0.659 15.234 1 88.31 85 LEU A N 1
ATOM 660 C CA . LEU A 1 85 ? -3.984 0.915 16.25 1 88.31 85 LEU A CA 1
ATOM 661 C C . LEU A 1 85 ? -2.844 -0.094 16.156 1 88.31 85 LEU A C 1
ATOM 663 O O . LEU A 1 85 ? -1.671 0.28 16.234 1 88.31 85 LEU A O 1
ATOM 667 N N . VAL A 1 86 ? -3.178 -1.264 15.984 1 92.19 86 VAL A N 1
ATOM 668 C CA . VAL A 1 86 ? -2.188 -2.334 15.93 1 92.19 86 VAL A CA 1
ATOM 669 C C . VAL A 1 86 ? -1.332 -2.186 14.672 1 92.19 86 VAL A C 1
ATOM 671 O O . VAL A 1 86 ? -0.104 -2.287 14.734 1 92.19 86 VAL A O 1
ATOM 674 N N . LEU A 1 87 ? -1.959 -1.939 13.57 1 93.12 87 LEU A N 1
ATOM 675 C CA . LEU A 1 87 ? -1.223 -1.759 12.32 1 93.12 87 LEU A CA 1
ATOM 676 C C . LEU A 1 87 ? -0.268 -0.573 12.422 1 93.12 87 LEU A C 1
ATOM 678 O O . LEU A 1 87 ? 0.872 -0.648 11.961 1 93.12 87 LEU A O 1
ATOM 682 N N . SER A 1 88 ? -0.741 0.441 13.039 1 93.56 88 SER A N 1
ATOM 683 C CA . SER A 1 88 ? 0.078 1.641 13.18 1 93.56 88 SER A CA 1
ATOM 684 C C . SER A 1 88 ? 1.271 1.39 14.102 1 93.56 88 SER A C 1
ATOM 686 O O . SER A 1 88 ? 2.406 1.725 13.758 1 93.56 88 SER A O 1
ATOM 688 N N . GLY A 1 89 ? 0.971 0.792 15.25 1 94.69 89 GLY A N 1
ATOM 689 C CA . GLY A 1 89 ? 2.033 0.534 16.219 1 94.69 89 GLY A CA 1
ATOM 690 C C . GLY A 1 89 ? 3.068 -0.454 15.703 1 94.69 89 GLY A C 1
ATOM 691 O O . GLY A 1 89 ? 4.27 -0.244 15.875 1 94.69 89 GLY A O 1
ATOM 692 N N . LEU A 1 90 ? 2.625 -1.491 15.062 1 96.12 90 LEU A N 1
ATOM 693 C CA . LEU A 1 90 ? 3.539 -2.512 14.555 1 96.12 90 LEU A CA 1
ATOM 694 C C . LEU A 1 90 ? 4.395 -1.961 13.422 1 96.12 90 LEU A C 1
ATOM 696 O O . LEU A 1 90 ? 5.598 -2.217 13.359 1 96.12 90 LEU A O 1
ATOM 700 N N . SER A 1 91 ? 3.766 -1.271 12.508 1 96.75 91 SER A N 1
ATOM 701 C CA . SER A 1 91 ? 4.52 -0.738 11.383 1 96.75 91 SER A CA 1
ATOM 702 C C . SER A 1 91 ? 5.566 0.268 11.844 1 96.75 91 SER A C 1
ATOM 704 O O . SER A 1 91 ? 6.668 0.323 11.289 1 96.75 91 SER A O 1
ATOM 706 N N . THR A 1 92 ? 5.227 1.016 12.852 1 96.56 92 THR A N 1
ATOM 707 C CA . THR A 1 92 ? 6.172 1.988 13.391 1 96.56 92 THR A CA 1
ATOM 708 C C . THR A 1 92 ? 7.301 1.287 14.141 1 96.56 92 THR A C 1
ATOM 710 O O . THR A 1 92 ? 8.477 1.571 13.906 1 96.56 92 THR A O 1
ATOM 713 N N . GLY A 1 93 ? 6.973 0.394 15.016 1 97.62 93 GLY A N 1
ATOM 714 C CA . GLY A 1 93 ? 7.973 -0.303 15.812 1 97.62 93 GLY A CA 1
ATOM 715 C C . GLY A 1 93 ? 8.914 -1.147 14.969 1 97.62 93 GLY A C 1
ATOM 716 O O . GLY A 1 93 ? 10.109 -1.233 15.266 1 97.62 93 GLY A O 1
ATOM 717 N N . LEU A 1 94 ? 8.453 -1.732 13.914 1 97.81 94 LEU A N 1
ATOM 718 C CA . LEU A 1 94 ? 9.242 -2.619 13.07 1 97.81 94 LEU A CA 1
ATOM 719 C C . LEU A 1 94 ? 10.328 -1.842 12.328 1 97.81 94 LEU A C 1
ATOM 721 O O . LEU A 1 94 ? 11.336 -2.416 11.906 1 97.81 94 LEU A O 1
ATOM 725 N N . VAL A 1 95 ? 10.164 -0.561 12.156 1 97.56 95 VAL A N 1
ATOM 726 C CA . VAL A 1 95 ? 11.219 0.261 11.57 1 97.56 95 VAL A CA 1
ATOM 727 C C . VAL A 1 95 ? 12.453 0.229 12.469 1 97.56 95 VAL A C 1
ATOM 729 O O . VAL A 1 95 ? 13.586 0.237 11.984 1 97.56 95 VAL A O 1
ATOM 732 N N . GLY A 1 96 ? 12.211 0.177 13.789 1 97.56 96 GLY A N 1
ATOM 733 C CA . GLY A 1 96 ? 13.305 0.167 14.75 1 97.56 96 GLY A CA 1
ATOM 734 C C . GLY A 1 96 ? 14.141 -1.097 14.688 1 97.56 96 GLY A C 1
ATOM 735 O O . GLY A 1 96 ? 15.297 -1.108 15.133 1 97.56 96 GLY A O 1
ATOM 736 N N . VAL A 1 97 ? 13.625 -2.17 14.109 1 97.12 97 VAL A N 1
ATOM 737 C CA . VAL A 1 97 ? 14.359 -3.428 14.07 1 97.12 97 VAL A CA 1
ATOM 738 C C . VAL A 1 97 ? 14.789 -3.725 12.633 1 97.12 97 VAL A C 1
ATOM 740 O O . VAL A 1 97 ? 15.453 -4.73 12.375 1 97.12 97 VAL A O 1
ATOM 743 N N . LEU A 1 98 ? 14.469 -2.912 11.703 1 97.06 98 LEU A N 1
ATOM 744 C CA . LEU A 1 98 ? 14.789 -3.129 10.297 1 97.06 98 LEU A CA 1
ATOM 745 C C . LEU A 1 98 ? 16.297 -3.055 10.07 1 97.06 98 LEU A C 1
ATOM 747 O O . LEU A 1 98 ? 16.953 -2.121 10.531 1 97.06 98 LEU A O 1
ATOM 751 N N . PRO A 1 99 ? 16.859 -4.098 9.328 1 96.44 99 PRO A N 1
ATOM 752 C CA . PRO A 1 99 ? 18.25 -3.945 8.938 1 96.44 99 PRO A CA 1
ATOM 753 C C . PRO A 1 99 ? 18.484 -2.756 8.008 1 96.44 99 PRO A C 1
ATOM 755 O O . PRO A 1 99 ? 17.562 -2.328 7.309 1 96.44 99 PRO A O 1
ATOM 758 N N . THR A 1 100 ? 19.609 -2.199 8.039 1 96.06 100 THR A N 1
ATOM 759 C CA . THR A 1 100 ? 19.938 -0.991 7.289 1 96.06 100 THR A CA 1
ATOM 760 C C . THR A 1 100 ? 20.328 -1.332 5.852 1 96.06 100 THR A C 1
ATOM 762 O O . THR A 1 100 ? 20.438 -2.506 5.496 1 96.06 100 THR A O 1
ATOM 765 N N . TYR A 1 101 ? 20.422 -0.29 5.078 1 93.88 101 TYR A N 1
ATOM 766 C CA . TYR A 1 101 ? 20.859 -0.445 3.699 1 93.88 101 TYR A CA 1
ATOM 767 C C . TYR A 1 101 ? 22.234 -1.096 3.635 1 93.88 101 TYR A C 1
ATOM 769 O O . TYR A 1 101 ? 22.516 -1.902 2.742 1 93.88 101 TYR A O 1
ATOM 777 N N . ALA A 1 102 ? 23.125 -0.753 4.508 1 92.25 102 ALA A N 1
ATOM 778 C CA . ALA A 1 102 ? 24.469 -1.322 4.566 1 92.25 102 ALA A CA 1
ATOM 779 C C . ALA A 1 102 ? 24.422 -2.826 4.82 1 92.25 102 ALA A C 1
ATOM 781 O O . ALA A 1 102 ? 25.297 -3.568 4.363 1 92.25 102 ALA A O 1
ATOM 782 N N . GLN A 1 103 ? 23.344 -3.277 5.465 1 91.75 103 GLN A N 1
ATOM 783 C CA . GLN A 1 103 ? 23.25 -4.676 5.867 1 91.75 103 GLN A CA 1
ATOM 784 C C . GLN A 1 103 ? 22.562 -5.512 4.793 1 91.75 103 GLN A C 1
ATOM 786 O O . GLN A 1 103 ? 22.984 -6.633 4.504 1 91.75 103 GLN A O 1
ATOM 791 N N . ILE A 1 104 ? 21.453 -4.949 4.148 1 91.56 104 ILE A N 1
ATOM 792 C CA . ILE A 1 104 ? 20.688 -5.836 3.277 1 91.56 104 ILE A CA 1
ATOM 793 C C . ILE A 1 104 ? 20.391 -5.129 1.955 1 91.56 104 ILE A C 1
ATOM 795 O O . ILE A 1 104 ? 19.531 -5.578 1.184 1 91.56 104 ILE A O 1
ATOM 799 N N . GLY A 1 105 ? 21 -4.016 1.734 1 89.75 105 GLY A N 1
ATOM 800 C CA . GLY A 1 105 ? 20.891 -3.342 0.451 1 89.75 105 GLY A CA 1
ATOM 801 C C . GLY A 1 105 ? 19.531 -2.73 0.209 1 89.75 105 GLY A C 1
ATOM 802 O O . GLY A 1 105 ? 18.938 -2.143 1.116 1 89.75 105 GLY A O 1
ATOM 803 N N . ALA A 1 106 ? 19 -2.836 -0.987 1 90.25 106 ALA A N 1
ATOM 804 C CA . ALA A 1 106 ? 17.781 -2.186 -1.423 1 90.25 106 ALA A CA 1
ATOM 805 C C . ALA A 1 106 ? 16.562 -2.764 -0.699 1 90.25 106 ALA A C 1
ATOM 807 O O . ALA A 1 106 ? 15.516 -2.119 -0.615 1 90.25 106 ALA A O 1
ATOM 808 N N . ALA A 1 107 ? 16.719 -3.986 -0.192 1 91.56 107 ALA A N 1
ATOM 809 C CA . ALA A 1 107 ? 15.625 -4.602 0.558 1 91.56 107 ALA A CA 1
ATOM 810 C C . ALA A 1 107 ? 15.242 -3.752 1.765 1 91.56 107 ALA A C 1
ATOM 812 O O . ALA A 1 107 ? 14.07 -3.701 2.146 1 91.56 107 ALA A O 1
ATOM 813 N N . ALA A 1 108 ? 16.219 -3.094 2.303 1 95.19 108 ALA A N 1
ATOM 814 C CA . ALA A 1 108 ? 15.969 -2.221 3.445 1 95.19 108 ALA A CA 1
ATOM 815 C C . ALA A 1 108 ? 15.008 -1.097 3.07 1 95.19 108 ALA A C 1
ATOM 817 O O . ALA A 1 108 ? 14.039 -0.827 3.793 1 95.19 108 ALA A O 1
ATOM 818 N N . LEU A 1 109 ? 15.297 -0.478 1.923 1 94.38 109 LEU A N 1
ATOM 819 C CA . LEU A 1 109 ? 14.453 0.613 1.438 1 94.38 109 LEU A CA 1
ATOM 820 C C . LEU A 1 109 ? 13.062 0.109 1.073 1 94.38 109 LEU A C 1
ATOM 822 O O . LEU A 1 109 ? 12.062 0.753 1.393 1 94.38 109 LEU A O 1
ATOM 826 N N . ILE A 1 110 ? 12.977 -0.998 0.448 1 93.56 110 ILE A N 1
ATOM 827 C CA . ILE A 1 110 ? 11.703 -1.586 0.032 1 93.56 110 ILE A CA 1
ATOM 828 C C . ILE A 1 110 ? 10.836 -1.851 1.257 1 93.56 110 ILE A C 1
ATOM 830 O O . ILE A 1 110 ? 9.664 -1.457 1.292 1 93.56 110 ILE A O 1
ATOM 834 N N . LEU A 1 111 ? 11.398 -2.473 2.252 1 95.31 111 LEU A N 1
ATOM 835 C CA . LEU A 1 111 ? 10.656 -2.812 3.459 1 95.31 111 LEU A CA 1
ATOM 836 C C . LEU A 1 111 ? 10.227 -1.554 4.207 1 95.31 111 LEU A C 1
ATOM 838 O O . LEU A 1 111 ? 9.133 -1.501 4.766 1 95.31 111 LEU A O 1
ATOM 842 N N . LEU A 1 112 ? 11.102 -0.545 4.211 1 96.75 112 LEU A N 1
ATOM 843 C CA . LEU A 1 112 ? 10.758 0.727 4.84 1 96.75 112 LEU A CA 1
ATOM 844 C C . LEU A 1 112 ? 9.547 1.354 4.164 1 96.75 112 LEU A C 1
ATOM 846 O O . LEU A 1 112 ? 8.625 1.823 4.844 1 96.75 112 LEU A O 1
ATOM 850 N N . VAL A 1 113 ? 9.539 1.358 2.838 1 95.38 113 VAL A N 1
ATOM 851 C CA . VAL A 1 113 ? 8.438 1.933 2.066 1 95.38 113 VAL A CA 1
ATOM 852 C C . VAL A 1 113 ? 7.145 1.183 2.373 1 95.38 113 VAL A C 1
ATOM 854 O O . VAL A 1 113 ? 6.098 1.799 2.574 1 95.38 113 VAL A O 1
ATOM 857 N N . VAL A 1 114 ? 7.215 -0.091 2.5 1 94.88 114 VAL A N 1
ATOM 858 C CA . VAL A 1 114 ? 6.043 -0.912 2.785 1 94.88 114 VAL A CA 1
ATOM 859 C C . VAL A 1 114 ? 5.488 -0.561 4.164 1 94.88 114 VAL A C 1
ATOM 861 O O . VAL A 1 114 ? 4.281 -0.388 4.332 1 94.88 114 VAL A O 1
ATOM 864 N N . LEU A 1 115 ? 6.359 -0.513 5.109 1 96.31 115 LEU A N 1
ATOM 865 C CA . LEU A 1 115 ? 5.93 -0.201 6.469 1 96.31 115 LEU A CA 1
ATOM 866 C C . LEU A 1 115 ? 5.289 1.182 6.531 1 96.31 115 LEU A C 1
ATOM 868 O O . LEU A 1 115 ? 4.309 1.386 7.254 1 96.31 115 LEU A O 1
ATOM 872 N N . ARG A 1 116 ? 5.816 2.115 5.73 1 96 116 ARG A N 1
ATOM 873 C CA . ARG A 1 116 ? 5.242 3.455 5.676 1 96 116 ARG A CA 1
ATOM 874 C C . ARG A 1 116 ? 3.844 3.426 5.066 1 96 116 ARG A C 1
ATOM 876 O O . ARG A 1 116 ? 2.945 4.133 5.527 1 96 116 ARG A O 1
ATOM 883 N N . LEU A 1 117 ? 3.707 2.674 4.09 1 94.88 117 LEU A N 1
ATOM 884 C CA . LEU A 1 117 ? 2.414 2.58 3.424 1 94.88 117 LEU A CA 1
ATOM 885 C C . LEU A 1 117 ? 1.38 1.921 4.332 1 94.88 117 LEU A C 1
ATOM 887 O O . LEU A 1 117 ? 0.212 2.314 4.336 1 94.88 117 LEU A O 1
ATOM 891 N N . ILE A 1 118 ? 1.795 0.954 5.094 1 94.38 118 ILE A N 1
ATOM 892 C CA . ILE A 1 118 ? 0.904 0.297 6.043 1 94.38 118 ILE A CA 1
ATOM 893 C C . ILE A 1 118 ? 0.484 1.289 7.125 1 94.38 118 ILE A C 1
ATOM 895 O O . ILE A 1 118 ? -0.689 1.345 7.504 1 94.38 118 ILE A O 1
ATOM 899 N N . LEU A 1 119 ? 1.429 2.043 7.586 1 95.06 119 LEU A N 1
ATOM 900 C CA . LEU A 1 119 ? 1.113 3.068 8.57 1 95.06 119 LEU A CA 1
ATOM 901 C C . LEU A 1 119 ? 0.116 4.074 8.008 1 95.06 119 LEU A C 1
ATOM 903 O O . LEU A 1 119 ? -0.825 4.477 8.703 1 95.06 119 LEU A O 1
ATOM 907 N N . GLY A 1 120 ? 0.354 4.531 6.773 1 93.69 120 GLY A N 1
ATOM 908 C CA . GLY A 1 120 ? -0.581 5.445 6.133 1 93.69 120 GLY A CA 1
ATOM 909 C C . GLY A 1 120 ? -1.979 4.871 6.004 1 93.69 120 GLY A C 1
ATOM 910 O O . GLY A 1 120 ? -2.967 5.566 6.25 1 93.69 120 GLY A O 1
ATOM 911 N N . PHE A 1 121 ? -2.061 3.592 5.695 1 92.81 121 PHE A N 1
ATOM 912 C CA . PHE A 1 121 ? -3.338 2.895 5.609 1 92.81 121 PHE A CA 1
ATOM 913 C C . PHE A 1 121 ? -4.062 2.924 6.949 1 92.81 121 PHE A C 1
ATOM 915 O O . PHE A 1 121 ? -5.258 3.215 7.008 1 92.81 121 PHE A O 1
ATOM 922 N N . ALA A 1 122 ? -3.379 2.678 7.949 1 91.06 122 ALA A N 1
ATOM 923 C CA . ALA A 1 122 ? -3.955 2.666 9.289 1 91.06 122 ALA A CA 1
ATOM 924 C C . ALA A 1 122 ? -4.414 4.062 9.703 1 91.06 122 ALA A C 1
ATOM 926 O O . ALA A 1 122 ? -5.48 4.219 10.297 1 91.06 122 ALA A O 1
ATOM 927 N N . LEU A 1 123 ? -3.66 4.996 9.328 1 89.12 123 LEU A N 1
ATOM 928 C CA . LEU A 1 123 ? -3.924 6.387 9.688 1 89.12 123 LEU A CA 1
ATOM 929 C C . LEU A 1 123 ? -5.23 6.871 9.07 1 89.12 123 LEU A C 1
ATOM 931 O O . LEU A 1 123 ? -5.926 7.703 9.648 1 89.12 123 LEU A O 1
ATOM 935 N N . GLY A 1 124 ? -5.582 6.387 8.016 1 88.12 124 GLY A N 1
ATOM 936 C CA . GLY A 1 124 ? -6.766 6.824 7.297 1 88.12 124 GLY A CA 1
ATOM 937 C C . GLY A 1 124 ? -8.062 6.484 8.008 1 88.12 124 GLY A C 1
ATOM 938 O O . GLY A 1 124 ? -9.094 7.098 7.754 1 88.12 124 GLY A O 1
ATOM 939 N N . GLY A 1 125 ? -8.055 5.59 8.945 1 79.44 125 GLY A N 1
ATOM 940 C CA . GLY A 1 125 ? -9.289 5.078 9.523 1 79.44 125 GLY A CA 1
ATOM 941 C C . GLY A 1 125 ? -9.664 5.77 10.82 1 79.44 125 GLY A C 1
ATOM 942 O O . GLY A 1 125 ? -10.742 5.523 11.367 1 79.44 125 GLY A O 1
ATOM 943 N N . GLU A 1 126 ? -8.914 6.66 11.266 1 79.12 126 GLU A N 1
ATOM 944 C CA . GLU A 1 126 ? -9.109 7.102 12.641 1 79.12 126 GLU A CA 1
ATOM 945 C C . GLU A 1 126 ? -9.742 8.492 12.688 1 79.12 126 GLU A C 1
ATOM 947 O O . GLU A 1 126 ? -10.719 8.711 13.414 1 79.12 126 GLU A O 1
ATOM 952 N N . TRP A 1 127 ? -9.383 9.367 11.891 1 85.19 127 TRP A N 1
ATOM 953 C CA . TRP A 1 127 ? -9.703 10.781 12.039 1 85.19 127 TRP A CA 1
ATOM 954 C C . TRP A 1 127 ? -11.18 11.039 11.766 1 85.19 127 TRP A C 1
ATOM 956 O O . TRP A 1 127 ? -11.852 11.711 12.547 1 85.19 127 TRP A O 1
ATOM 966 N N . GLY A 1 128 ? -11.688 10.539 10.703 1 81.31 128 GLY A N 1
ATOM 967 C CA . GLY A 1 128 ? -13.078 10.781 10.336 1 81.31 128 GLY A CA 1
ATOM 968 C C . GLY A 1 128 ? -14.062 10.352 11.414 1 81.31 128 GLY A C 1
ATOM 969 O O . GLY A 1 128 ? -14.969 11.109 11.766 1 81.31 128 GLY A O 1
ATOM 970 N N . GLY A 1 129 ? -13.797 9.195 11.914 1 76.94 129 GLY A N 1
ATOM 971 C CA . GLY A 1 129 ? -14.656 8.695 12.977 1 76.94 129 GLY A CA 1
ATOM 972 C C . GLY A 1 129 ? -14.531 9.477 14.266 1 76.94 129 GLY A C 1
ATOM 973 O O . GLY A 1 129 ? -15.531 9.758 14.93 1 76.94 129 GLY A O 1
ATOM 974 N N . ALA A 1 130 ? -13.375 9.82 14.625 1 82.44 130 ALA A N 1
ATOM 975 C CA . ALA A 1 130 ? -13.133 10.586 15.844 1 82.44 130 ALA A CA 1
ATOM 976 C C . ALA A 1 130 ? -13.781 11.969 15.766 1 82.44 130 ALA A C 1
ATOM 978 O O . ALA A 1 130 ? -14.422 12.414 16.719 1 82.44 130 ALA A O 1
ATOM 979 N N . MET A 1 131 ? -13.648 12.57 14.672 1 85.12 131 MET A N 1
ATOM 980 C CA . MET A 1 131 ? -14.188 13.914 14.477 1 85.12 131 MET A CA 1
ATOM 981 C C . MET A 1 131 ? -15.711 13.906 14.516 1 85.12 131 MET A C 1
ATOM 983 O O . MET A 1 131 ? -16.328 14.719 15.211 1 85.12 131 MET A O 1
ATOM 987 N N . LEU A 1 132 ? -16.266 12.992 13.852 1 78.69 132 LEU A N 1
ATOM 988 C CA . LEU A 1 132 ? -17.719 12.945 13.797 1 78.69 132 LEU A CA 1
ATOM 989 C C . LEU A 1 132 ? -18.312 12.578 15.156 1 78.69 132 LEU A C 1
ATOM 991 O O . LEU A 1 132 ? -19.344 13.102 15.562 1 78.69 132 LEU A O 1
ATOM 995 N N . LEU A 1 133 ? -17.641 11.664 15.727 1 77.12 133 LEU A N 1
ATOM 996 C CA . LEU A 1 133 ? -18.109 11.281 17.062 1 77.12 133 LEU A CA 1
ATOM 997 C C . LEU A 1 133 ? -18.094 12.477 18 1 77.12 133 LEU A C 1
ATOM 999 O O . LEU A 1 133 ? -19.031 12.664 18.781 1 77.12 133 LEU A O 1
ATOM 1003 N N . THR A 1 134 ? -17.109 13.195 17.984 1 83 134 THR A N 1
ATOM 1004 C CA . THR A 1 134 ? -16.969 14.367 18.844 1 83 134 THR A CA 1
ATOM 1005 C C . THR A 1 134 ? -18.016 15.422 18.484 1 83 134 THR A C 1
ATOM 1007 O O . THR A 1 134 ? -18.719 15.922 19.359 1 83 134 THR A O 1
ATOM 1010 N N . LEU A 1 135 ? -18.203 15.641 17.219 1 83 135 LEU A N 1
ATOM 1011 C CA . LEU A 1 135 ? -19.062 16.75 16.797 1 83 135 LEU A CA 1
ATOM 1012 C C . LEU A 1 135 ? -20.531 16.359 16.922 1 83 135 LEU A C 1
ATOM 1014 O O . LEU A 1 135 ? -21.391 17.234 17.062 1 83 135 LEU A O 1
ATOM 1018 N N . GLU A 1 136 ? -20.812 15.18 16.844 1 75.5 136 GLU A N 1
ATOM 1019 C CA . GLU A 1 136 ? -22.188 14.734 17.031 1 75.5 136 GLU A CA 1
ATOM 1020 C C . GLU A 1 136 ? -22.562 14.695 18.516 1 75.5 136 GLU A C 1
ATOM 1022 O O . GLU A 1 136 ? -23.734 14.836 18.859 1 75.5 136 GLU A O 1
ATOM 1027 N N . ASN A 1 137 ? -21.578 14.492 19.297 1 78.56 137 ASN A N 1
ATOM 1028 C CA . ASN A 1 137 ? -21.844 14.445 20.734 1 78.56 137 ASN A CA 1
ATOM 1029 C C . ASN A 1 137 ? -21.859 15.836 21.359 1 78.56 137 ASN A C 1
ATOM 1031 O O . ASN A 1 137 ? -22.578 16.078 22.328 1 78.56 137 ASN A O 1
ATOM 1035 N N . PHE A 1 138 ? -20.984 16.578 20.859 1 82.5 138 PHE A N 1
ATOM 1036 C CA . PHE A 1 138 ? -20.906 17.953 21.344 1 82.5 138 PHE A CA 1
ATOM 1037 C C . PHE A 1 138 ? -21.406 18.922 20.281 1 82.5 138 PHE A C 1
ATOM 1039 O O . PHE A 1 138 ? -20.609 19.531 19.562 1 82.5 138 PHE A O 1
ATOM 1046 N N . GLN A 1 139 ? -22.625 19.188 20.328 1 78.94 139 GLN A N 1
ATOM 1047 C CA . GLN A 1 139 ? -23.281 19.891 19.234 1 78.94 139 GLN A CA 1
ATOM 1048 C C . GLN A 1 139 ? -23.062 21.406 19.328 1 78.94 139 GLN A C 1
ATOM 1050 O O . GLN A 1 139 ? -23.203 22.125 18.344 1 78.94 139 GLN A O 1
ATOM 1055 N N . SER A 1 140 ? -22.766 21.828 20.594 1 84.12 140 SER A N 1
ATOM 1056 C CA . SER A 1 140 ? -22.438 23.234 20.75 1 84.12 140 SER A CA 1
ATOM 1057 C C . SER A 1 140 ? -20.922 23.453 20.797 1 84.12 140 SER A C 1
ATOM 1059 O O . SER A 1 140 ? -20.172 22.547 21.156 1 84.12 140 SER A O 1
ATOM 1061 N N . ARG A 1 141 ? -20.438 24.531 20.328 1 90.06 141 ARG A N 1
ATOM 1062 C CA . ARG A 1 141 ? -19.031 24.906 20.344 1 90.06 141 ARG A CA 1
ATOM 1063 C C . ARG A 1 141 ? -18.188 23.891 19.578 1 90.06 141 ARG A C 1
ATOM 1065 O O . ARG A 1 141 ? -17.188 23.406 20.094 1 90.06 141 ARG A O 1
ATOM 1072 N N . ARG A 1 142 ? -18.625 23.609 18.438 1 88.75 142 ARG A N 1
ATOM 1073 C CA . ARG A 1 142 ? -18 22.578 17.609 1 88.75 142 ARG A CA 1
ATOM 1074 C C . ARG A 1 142 ? -16.547 22.922 17.297 1 88.75 142 ARG A C 1
ATOM 1076 O O . ARG A 1 142 ? -15.703 22.031 17.188 1 88.75 142 ARG A O 1
ATOM 1083 N N . GLY A 1 143 ? -16.328 24.234 17.125 1 90.69 143 GLY A N 1
ATOM 1084 C CA . GLY A 1 143 ? -14.938 24.641 16.906 1 90.69 143 GLY A CA 1
ATOM 1085 C C . GLY A 1 143 ? -14.031 24.297 18.078 1 90.69 143 GLY A C 1
ATOM 1086 O O . GLY A 1 143 ? -12.922 23.781 17.875 1 90.69 143 GLY A O 1
ATOM 1087 N N . PHE A 1 144 ? -14.539 24.516 19.234 1 91.81 144 PHE A N 1
ATOM 1088 C CA . PHE A 1 144 ? -13.773 24.219 20.438 1 91.81 144 PHE A CA 1
ATOM 1089 C C . PHE A 1 144 ? -13.57 22.719 20.594 1 91.81 144 PHE A C 1
ATOM 1091 O O . PHE A 1 144 ? -12.461 22.266 20.891 1 91.81 144 PHE A O 1
ATOM 1098 N N . TRP A 1 145 ? -14.562 21.969 20.359 1 91 145 TRP A N 1
ATOM 1099 C CA . TRP A 1 145 ? -14.484 20.531 20.578 1 91 145 TRP A CA 1
ATOM 1100 C C . TRP A 1 145 ? -13.648 19.859 19.484 1 91 145 TRP A C 1
ATOM 1102 O O . TRP A 1 145 ? -12.961 18.875 19.75 1 91 145 TRP A O 1
ATOM 1112 N N . SER A 1 146 ? -13.688 20.375 18.312 1 92.94 146 SER A N 1
ATOM 1113 C CA . SER A 1 146 ? -12.836 19.859 17.234 1 92.94 146 SER A CA 1
ATOM 1114 C C . SER A 1 146 ? -11.359 20.016 17.578 1 92.94 146 SER A C 1
ATOM 1116 O O . SER A 1 146 ? -10.523 19.25 17.094 1 92.94 146 SER A O 1
ATOM 1118 N N . ALA A 1 147 ? -11.055 21.016 18.406 1 95.94 147 ALA A N 1
ATOM 1119 C CA . ALA A 1 147 ? -9.672 21.312 18.781 1 95.94 147 ALA A CA 1
ATOM 1120 C C . ALA A 1 147 ? -9.055 20.141 19.531 1 95.94 147 ALA A C 1
ATOM 1122 O O . ALA A 1 147 ? -7.848 19.891 19.422 1 95.94 147 ALA A O 1
ATOM 1123 N N . PHE A 1 148 ? -9.844 19.438 20.203 1 94.06 148 PHE A N 1
ATOM 1124 C CA . PHE A 1 148 ? -9.32 18.297 20.938 1 94.06 148 PHE A CA 1
ATOM 1125 C C . PHE A 1 148 ? -8.797 17.234 20 1 94.06 148 PHE A C 1
ATOM 1127 O O . PHE A 1 148 ? -7.707 16.688 20.203 1 94.06 148 PHE A O 1
ATOM 1134 N N . ILE A 1 149 ? -9.516 16.969 18.969 1 92.38 149 ILE A N 1
ATOM 1135 C CA . ILE A 1 149 ? -9.078 15.977 17.984 1 92.38 149 ILE A CA 1
ATOM 1136 C C . ILE A 1 149 ? -7.895 16.516 17.188 1 92.38 149 ILE A C 1
ATOM 1138 O O . ILE A 1 149 ? -6.895 15.82 17 1 92.38 149 ILE A O 1
ATOM 1142 N N . GLN A 1 150 ? -8 17.719 16.844 1 96.5 150 GLN A N 1
ATOM 1143 C CA . GLN A 1 150 ? -6.969 18.328 16 1 96.5 150 GLN A CA 1
ATOM 1144 C C . GLN A 1 150 ? -5.664 18.484 16.781 1 96.5 150 GLN A C 1
ATOM 1146 O O . GLN A 1 150 ? -4.582 18.469 16.188 1 96.5 150 GLN A O 1
ATOM 1151 N N . SER A 1 151 ? -5.754 18.688 18.078 1 96.94 151 SER A N 1
ATOM 1152 C CA . SER A 1 151 ? -4.562 18.891 18.891 1 96.94 151 SER A CA 1
ATOM 1153 C C . SER A 1 151 ? -3.719 17.625 18.969 1 96.94 151 SER A C 1
ATOM 1155 O O . SER A 1 151 ? -2.541 17.672 19.328 1 96.94 151 SER A O 1
ATOM 1157 N N . THR A 1 152 ? -4.297 16.5 18.609 1 95.56 152 THR A N 1
ATOM 1158 C CA . THR A 1 152 ? -3.572 15.227 18.672 1 95.56 152 THR A CA 1
ATOM 1159 C C . THR A 1 152 ? -2.387 15.234 17.719 1 95.56 152 THR A C 1
ATOM 1161 O O . THR A 1 152 ? -1.383 14.555 17.953 1 95.56 152 THR A O 1
ATOM 1164 N N . VAL A 1 153 ? -2.434 15.992 16.688 1 96.38 153 VAL A N 1
ATOM 1165 C CA . VAL A 1 153 ? -1.337 16.109 15.727 1 96.38 153 VAL A CA 1
ATOM 1166 C C . VAL A 1 153 ? -0.124 16.734 16.406 1 96.38 153 VAL A C 1
ATOM 1168 O O . VAL A 1 153 ? 0.988 16.203 16.328 1 96.38 153 VAL A O 1
ATOM 1171 N N . GLY A 1 154 ? -0.379 17.828 17.078 1 97.62 154 GLY A N 1
ATOM 1172 C CA . GLY A 1 154 ? 0.69 18.5 17.812 1 97.62 154 GLY A CA 1
ATOM 1173 C C . GLY A 1 154 ? 1.258 17.641 18.938 1 97.62 154 GLY A C 1
ATOM 1174 O O . GLY A 1 154 ? 2.471 17.625 19.156 1 97.62 154 GLY A O 1
ATOM 1175 N N . ILE A 1 155 ? 0.384 16.969 19.578 1 96.62 155 ILE A N 1
ATOM 1176 C CA . ILE A 1 155 ? 0.814 16.109 20.672 1 96.62 155 ILE A CA 1
ATOM 1177 C C . ILE A 1 155 ? 1.695 14.984 20.125 1 96.62 155 ILE A C 1
ATOM 1179 O O . ILE A 1 155 ? 2.744 14.68 20.703 1 96.62 155 ILE A O 1
ATOM 1183 N N . GLY A 1 156 ? 1.245 14.406 19.062 1 95.75 156 GLY A N 1
ATOM 1184 C CA . GLY A 1 156 ? 2.07 13.398 18.422 1 95.75 156 GLY A CA 1
ATOM 1185 C C . GLY A 1 156 ? 3.426 13.922 18 1 95.75 156 GLY A C 1
ATOM 1186 O O . GLY A 1 156 ? 4.438 13.227 18.125 1 95.75 156 GLY A O 1
ATOM 1187 N N . LEU A 1 157 ? 3.436 15.102 17.484 1 97.5 157 LEU A N 1
ATOM 1188 C CA . LEU A 1 157 ? 4.676 15.727 17.047 1 97.5 157 LEU A CA 1
ATOM 1189 C C . LEU A 1 157 ? 5.617 15.961 18.219 1 97.5 157 LEU A C 1
ATOM 1191 O O . LEU A 1 157 ? 6.824 15.734 18.109 1 97.5 157 LEU A O 1
ATOM 1195 N N . ILE A 1 158 ? 5.07 16.391 19.312 1 97.81 158 ILE A N 1
ATOM 1196 C CA . ILE A 1 158 ? 5.875 16.625 20.5 1 97.81 158 ILE A CA 1
ATOM 1197 C C . ILE A 1 158 ? 6.496 15.305 20.969 1 97.81 158 ILE A C 1
ATOM 1199 O O . ILE A 1 158 ? 7.691 15.25 21.281 1 97.81 158 ILE A O 1
ATOM 1203 N N . LEU A 1 159 ? 5.742 14.266 20.969 1 95.75 159 LEU A N 1
ATOM 1204 C CA . LEU A 1 159 ? 6.234 12.969 21.406 1 95.75 159 LEU A CA 1
ATOM 1205 C C . LEU A 1 159 ? 7.352 12.469 20.5 1 95.75 159 LEU A C 1
ATOM 1207 O O . LEU A 1 159 ? 8.367 11.969 20.984 1 95.75 159 LEU A O 1
ATOM 1211 N N . GLY A 1 160 ? 7.16 12.625 19.234 1 95.31 160 GLY A N 1
ATOM 1212 C CA . GLY A 1 160 ? 8.188 12.203 18.297 1 95.31 160 GLY A CA 1
ATOM 1213 C C . GLY A 1 160 ? 9.469 13.008 18.406 1 95.31 160 GLY A C 1
ATOM 1214 O O . GLY A 1 160 ? 10.555 12.438 18.531 1 95.31 160 GLY A O 1
ATOM 1215 N N . ALA A 1 161 ? 9.336 14.32 18.438 1 96.62 161 ALA A N 1
ATOM 1216 C CA . ALA A 1 161 ? 10.484 15.211 18.516 1 96.62 161 ALA A CA 1
ATOM 1217 C C . ALA A 1 161 ? 11.188 15.094 19.859 1 96.62 161 ALA A C 1
ATOM 1219 O O . ALA A 1 161 ? 12.422 15.148 19.938 1 96.62 161 ALA A O 1
ATOM 1220 N N . ALA A 1 162 ? 10.414 14.938 20.891 1 96.5 162 ALA A N 1
ATOM 1221 C CA . ALA A 1 162 ? 10.977 14.836 22.234 1 96.5 162 ALA A CA 1
ATOM 1222 C C . ALA A 1 162 ? 11.797 13.555 22.391 1 96.5 162 ALA A C 1
ATOM 1224 O O . ALA A 1 162 ? 12.828 13.547 23.078 1 96.5 162 ALA A O 1
ATOM 1225 N N . ALA A 1 163 ? 11.328 12.5 21.797 1 95.38 163 ALA A N 1
ATOM 1226 C CA . ALA A 1 163 ? 12.062 11.242 21.859 1 95.38 163 ALA A CA 1
ATOM 1227 C C . ALA A 1 163 ? 13.453 11.383 21.25 1 95.38 163 ALA A C 1
ATOM 1229 O O . ALA A 1 163 ? 14.438 10.906 21.812 1 95.38 163 ALA A O 1
ATOM 1230 N N . PHE A 1 164 ? 13.555 12.039 20.172 1 95.81 164 PHE A N 1
ATOM 1231 C CA . PHE A 1 164 ? 14.844 12.242 19.516 1 95.81 164 PHE A CA 1
ATOM 1232 C C . PHE A 1 164 ? 15.672 13.289 20.25 1 95.81 164 PHE A C 1
ATOM 1234 O O . PHE A 1 164 ? 16.891 13.156 20.375 1 95.81 164 PHE A O 1
ATOM 1241 N N . TYR A 1 165 ? 14.992 14.336 20.766 1 95.38 165 TYR A N 1
ATOM 1242 C CA . TYR A 1 165 ? 15.695 15.398 21.469 1 95.38 165 TYR A CA 1
ATOM 1243 C C . TYR A 1 165 ? 16.453 14.836 22.672 1 95.38 165 TYR A C 1
ATOM 1245 O O . TYR A 1 165 ? 17.641 15.117 22.844 1 95.38 165 TYR A O 1
ATOM 1253 N N . VAL A 1 166 ? 15.812 14.031 23.469 1 94.69 166 VAL A N 1
ATOM 1254 C CA . VAL A 1 166 ? 16.406 13.469 24.672 1 94.69 166 VAL A CA 1
ATOM 1255 C C . VAL A 1 166 ? 17.609 12.602 24.312 1 94.69 166 VAL A C 1
ATOM 1257 O O . VAL A 1 166 ? 18.656 12.703 24.938 1 94.69 166 VAL A O 1
ATOM 1260 N N . LEU A 1 167 ? 17.5 11.836 23.266 1 95.25 167 LEU A N 1
ATOM 1261 C CA . LEU A 1 167 ? 18.562 10.938 22.875 1 95.25 167 LEU A CA 1
ATOM 1262 C C . LEU A 1 167 ? 19.719 11.711 22.234 1 95.25 167 LEU A C 1
ATOM 1264 O O . LEU A 1 167 ? 20.891 11.391 22.469 1 95.25 167 LEU A O 1
ATOM 1268 N N . ASP A 1 168 ? 19.359 12.695 21.453 1 92 168 ASP A N 1
ATOM 1269 C CA . ASP A 1 168 ? 20.391 13.516 20.828 1 92 168 ASP A CA 1
ATOM 1270 C C . ASP A 1 168 ? 21.188 14.297 21.859 1 92 168 ASP A C 1
ATOM 1272 O O . ASP A 1 168 ? 22.359 14.633 21.625 1 92 168 ASP A O 1
ATOM 1276 N N . ALA A 1 169 ? 20.594 14.578 23 1 90.25 169 ALA A N 1
ATOM 1277 C CA . ALA A 1 169 ? 21.25 15.344 24.047 1 90.25 169 ALA A CA 1
ATOM 1278 C C . ALA A 1 169 ? 22.172 14.453 24.875 1 90.25 169 ALA A C 1
ATOM 1280 O O . ALA A 1 169 ? 23.156 14.93 25.469 1 90.25 169 ALA A O 1
ATOM 1281 N N . VAL A 1 170 ? 21.922 13.148 24.844 1 92.25 170 VAL A N 1
ATOM 1282 C CA . VAL A 1 170 ? 22.641 12.297 25.781 1 92.25 170 VAL A CA 1
ATOM 1283 C C . VAL A 1 170 ? 23.609 11.398 25 1 92.25 170 VAL A C 1
ATOM 1285 O O . VAL A 1 170 ? 24.594 10.914 25.562 1 92.25 170 VAL A O 1
ATOM 1288 N N . LEU A 1 171 ? 23.328 11.148 23.734 1 94.69 171 LEU A N 1
ATOM 1289 C CA . LEU A 1 171 ? 24.188 10.273 22.938 1 94.69 171 LEU A CA 1
ATOM 1290 C C . LEU A 1 171 ? 25 11.086 21.922 1 94.69 171 LEU A C 1
ATOM 1292 O O . LEU A 1 171 ? 24.484 12.039 21.344 1 94.69 171 LEU A O 1
ATOM 1296 N N . PRO A 1 172 ? 26.297 10.664 21.812 1 94.12 172 PRO A N 1
ATOM 1297 C CA . PRO A 1 172 ? 27.047 11.258 20.703 1 94.12 172 PRO A CA 1
ATOM 1298 C C . PRO A 1 172 ? 26.438 10.969 19.344 1 94.12 172 PRO A C 1
ATOM 1300 O O . PRO A 1 172 ? 25.719 9.977 19.188 1 94.12 172 PRO A O 1
ATOM 1303 N N . GLN A 1 173 ? 26.703 11.812 18.453 1 90.94 173 GLN A N 1
ATOM 1304 C CA . GLN A 1 173 ? 26.125 11.695 17.109 1 90.94 173 GLN A CA 1
ATOM 1305 C C . GLN A 1 173 ? 26.453 10.336 16.5 1 90.94 173 GLN A C 1
ATOM 1307 O O . GLN A 1 173 ? 25.625 9.75 15.805 1 90.94 173 GLN A O 1
ATOM 1312 N N . SER A 1 174 ? 27.672 9.852 16.719 1 93.75 174 SER A N 1
ATOM 1313 C CA . SER A 1 174 ? 28.078 8.555 16.172 1 93.75 174 SER A CA 1
ATOM 1314 C C . SER A 1 174 ? 27.188 7.43 16.688 1 93.75 174 SER A C 1
ATOM 1316 O O . SER A 1 174 ? 26.812 6.535 15.93 1 93.75 174 SER A O 1
ATOM 1318 N N . GLN A 1 175 ? 26.797 7.551 17.922 1 95.88 175 GLN A N 1
ATOM 1319 C CA . GLN A 1 175 ? 25.953 6.535 18.531 1 95.88 175 GLN A CA 1
ATOM 1320 C C . GLN A 1 175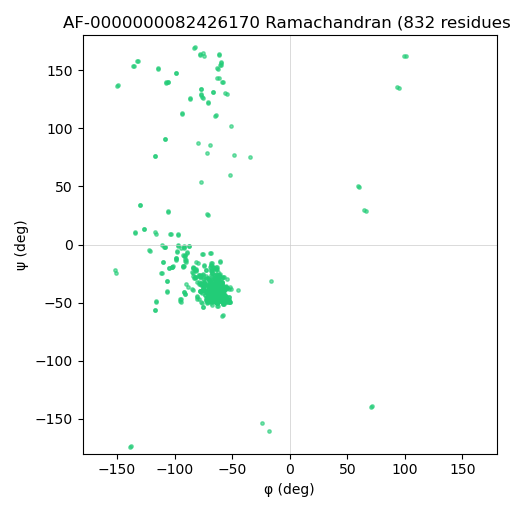 ? 24.5 6.68 18.047 1 95.88 175 GLN A C 1
ATOM 1322 O O . GLN A 1 175 ? 23.797 5.684 17.891 1 95.88 175 GLN A O 1
ATOM 1327 N N . MET A 1 176 ? 24.125 7.895 17.844 1 95.25 176 MET A N 1
ATOM 1328 C CA . MET A 1 176 ? 22.797 8.125 17.312 1 95.25 176 MET A CA 1
ATOM 1329 C C . MET A 1 176 ? 22.641 7.488 15.938 1 95.25 176 MET A C 1
ATOM 1331 O O . MET A 1 176 ? 21.641 6.824 15.672 1 95.25 176 MET A O 1
ATOM 1335 N N . PHE A 1 177 ? 23.641 7.629 15.133 1 93.19 177 PHE A N 1
ATOM 1336 C CA . PHE A 1 177 ? 23.594 7.066 13.789 1 93.19 177 PHE A CA 1
ATOM 1337 C C . PHE A 1 177 ? 23.734 5.551 13.828 1 93.19 177 PHE A C 1
ATOM 1339 O O . PHE A 1 177 ? 23.156 4.852 12.984 1 93.19 177 PHE A O 1
ATOM 1346 N N . ALA A 1 178 ? 24.391 5.039 14.828 1 94.94 178 ALA A N 1
ATOM 1347 C CA . ALA A 1 178 ? 24.656 3.604 14.906 1 94.94 178 ALA A CA 1
ATOM 1348 C C . ALA A 1 178 ? 23.438 2.844 15.422 1 94.94 178 ALA A C 1
ATOM 1350 O O . ALA A 1 178 ? 23.062 1.82 14.852 1 94.94 178 ALA A O 1
ATOM 1351 N N . TYR A 1 179 ? 22.828 3.371 16.547 1 95.56 179 TYR A N 1
ATOM 1352 C CA . TYR A 1 179 ? 21.734 2.582 17.094 1 95.56 179 TYR A CA 1
ATOM 1353 C C . TYR A 1 179 ? 20.719 3.475 17.812 1 95.56 179 TYR A C 1
ATOM 1355 O O . TYR A 1 179 ? 19.578 3.074 18.016 1 95.56 179 TYR A O 1
ATOM 1363 N N . GLY A 1 180 ? 21.094 4.699 18.266 1 97.19 180 GLY A N 1
ATOM 1364 C CA . GLY A 1 180 ? 20.234 5.57 19.047 1 97.19 180 GLY A CA 1
ATOM 1365 C C . GLY A 1 180 ? 18.922 5.883 18.359 1 97.19 180 GLY A C 1
ATOM 1366 O O . GLY A 1 180 ? 17.875 5.98 19 1 97.19 180 GLY A O 1
ATOM 1367 N N . TRP A 1 181 ? 18.969 6.039 17.031 1 96.69 181 TRP A N 1
ATOM 1368 C CA . TRP A 1 181 ? 17.797 6.414 16.25 1 96.69 181 TRP A CA 1
ATOM 1369 C C . TRP A 1 181 ? 16.719 5.332 16.328 1 96.69 181 TRP A C 1
ATOM 1371 O O . TRP A 1 181 ? 15.547 5.598 16.062 1 96.69 181 TRP A O 1
ATOM 1381 N N . ARG A 1 182 ? 17.078 4.09 16.672 1 98.06 182 ARG A N 1
ATOM 1382 C CA . ARG A 1 182 ? 16.141 2.969 16.719 1 98.06 182 ARG A CA 1
ATOM 1383 C C . ARG A 1 182 ? 15.242 3.055 17.953 1 98.06 182 ARG A C 1
ATOM 1385 O O . ARG A 1 182 ? 14.125 2.535 17.953 1 98.06 182 ARG A O 1
ATOM 1392 N N . ILE A 1 183 ? 15.68 3.664 18.938 1 97.62 183 ILE A N 1
ATOM 1393 C CA . ILE A 1 183 ? 15.047 3.611 20.25 1 97.62 183 ILE A CA 1
ATOM 1394 C C . ILE A 1 183 ? 13.672 4.27 20.188 1 97.62 183 ILE A C 1
ATOM 1396 O O . ILE A 1 183 ? 12.688 3.701 20.656 1 97.62 183 ILE A O 1
ATOM 1400 N N . PRO A 1 184 ? 13.531 5.449 19.609 1 97.69 184 PRO A N 1
ATOM 1401 C CA . PRO A 1 184 ? 12.188 6.035 19.5 1 97.69 184 PRO A CA 1
ATOM 1402 C C . PRO A 1 184 ? 11.211 5.133 18.766 1 97.69 184 PRO A C 1
ATOM 1404 O O . PRO A 1 184 ? 10.031 5.059 19.125 1 97.69 184 PRO A O 1
ATOM 1407 N N . TYR A 1 185 ? 11.68 4.496 17.766 1 97.88 185 TYR A N 1
ATOM 1408 C CA . TYR A 1 185 ? 10.82 3.596 17 1 97.88 185 TYR A CA 1
ATOM 1409 C C . TYR A 1 185 ? 10.422 2.387 17.844 1 97.88 185 TYR A C 1
ATOM 1411 O O . TYR A 1 185 ? 9.266 1.953 17.812 1 97.88 185 TYR A O 1
ATOM 1419 N N . LEU A 1 186 ? 11.336 1.86 18.578 1 97.75 186 LEU A N 1
ATOM 1420 C CA . LEU A 1 186 ? 11.055 0.704 19.422 1 97.75 186 LEU A CA 1
ATOM 1421 C C . LEU A 1 186 ? 10.07 1.065 20.531 1 97.75 186 LEU A C 1
ATOM 1423 O O . LEU A 1 186 ? 9.289 0.221 20.969 1 97.75 186 LEU A O 1
ATOM 1427 N N . LEU A 1 187 ? 10.086 2.311 20.953 1 96.5 187 LEU A N 1
ATOM 1428 C CA . LEU A 1 187 ? 9.148 2.791 21.953 1 96.5 187 LEU A CA 1
ATOM 1429 C C . LEU A 1 187 ? 7.711 2.711 21.453 1 96.5 187 LEU A C 1
ATOM 1431 O O . LEU A 1 187 ? 6.77 2.699 22.25 1 96.5 187 LEU A O 1
ATOM 1435 N N . ALA A 1 188 ? 7.551 2.617 20.156 1 95.31 188 ALA A N 1
ATOM 1436 C CA . ALA A 1 188 ? 6.215 2.521 19.578 1 95.31 188 ALA A CA 1
ATOM 1437 C C . ALA A 1 188 ? 5.52 1.233 20 1 95.31 188 ALA A C 1
ATOM 1439 O O . ALA A 1 188 ? 4.293 1.195 20.125 1 95.31 188 ALA A O 1
ATOM 1440 N N . PHE A 1 189 ? 6.336 0.152 20.234 1 95.81 189 PHE A N 1
ATOM 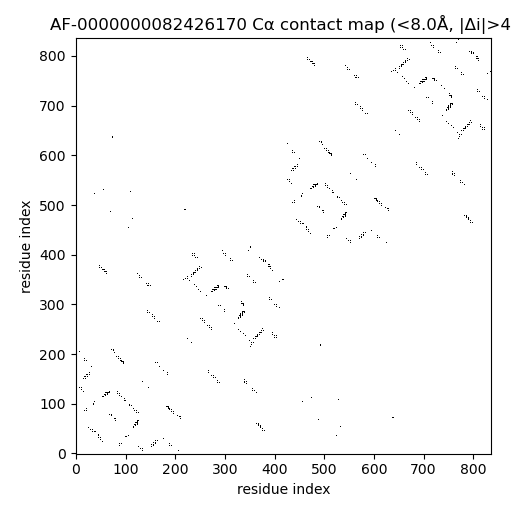1441 C CA . PHE A 1 189 ? 5.742 -1.088 20.734 1 95.81 189 PHE A CA 1
ATOM 1442 C C . PHE A 1 189 ? 5.137 -0.893 22.109 1 95.81 189 PHE A C 1
ATOM 1444 O O . PHE A 1 189 ? 4.074 -1.443 22.406 1 95.81 189 PHE A O 1
ATOM 1451 N N . ILE A 1 190 ? 5.777 -0.081 22.906 1 94.06 190 ILE A N 1
ATOM 1452 C CA . ILE A 1 190 ? 5.293 0.188 24.25 1 94.06 190 ILE A CA 1
ATOM 1453 C C . ILE A 1 190 ? 4.043 1.06 24.188 1 94.06 190 ILE A C 1
ATOM 1455 O O . ILE A 1 190 ? 3.057 0.789 24.875 1 94.06 190 ILE A O 1
ATOM 1459 N N . ILE A 1 191 ? 4.109 2.061 23.406 1 91.56 191 ILE A N 1
ATOM 1460 C CA . ILE A 1 191 ? 2.969 2.957 23.25 1 91.56 191 ILE A CA 1
ATOM 1461 C C . ILE A 1 191 ? 1.777 2.184 22.703 1 91.56 191 ILE A C 1
ATOM 1463 O O . ILE A 1 191 ? 0.633 2.42 23.094 1 91.56 191 ILE A O 1
ATOM 1467 N N . LEU A 1 192 ? 2.084 1.257 21.75 1 92.12 192 LEU A N 1
ATOM 1468 C CA . LEU A 1 192 ? 1.041 0.395 21.203 1 92.12 192 LEU A CA 1
ATOM 1469 C C . LEU A 1 192 ? 0.377 -0.423 22.312 1 92.12 192 LEU A C 1
ATOM 1471 O O . LEU A 1 192 ? -0.852 -0.502 22.375 1 92.12 192 LEU A O 1
ATOM 1475 N N . ALA A 1 193 ? 1.168 -1.008 23.203 1 93.31 193 ALA A N 1
ATOM 1476 C CA . ALA A 1 193 ? 0.637 -1.812 24.297 1 93.31 193 ALA A CA 1
ATOM 1477 C C . ALA A 1 193 ? -0.25 -0.974 25.219 1 93.31 193 ALA A C 1
ATOM 1479 O O . ALA A 1 193 ? -1.327 -1.416 25.625 1 93.31 193 ALA A O 1
ATOM 1480 N N . ILE A 1 194 ? 0.168 0.231 25.484 1 88 194 ILE A N 1
ATOM 1481 C CA . ILE A 1 194 ? -0.599 1.145 26.312 1 88 194 ILE A CA 1
ATOM 1482 C C . ILE A 1 194 ? -1.895 1.533 25.609 1 88 194 ILE A C 1
ATOM 1484 O O . ILE A 1 194 ? -2.959 1.584 26.234 1 88 194 ILE A O 1
ATOM 1488 N N . GLY A 1 195 ? -1.736 1.833 24.312 1 84.81 195 GLY A N 1
ATOM 1489 C CA . GLY A 1 195 ? -2.912 2.186 23.531 1 84.81 195 GLY A CA 1
ATOM 1490 C C . GLY A 1 195 ? -3.961 1.088 23.5 1 84.81 195 GLY A C 1
ATOM 1491 O O . GLY A 1 195 ? -5.156 1.36 23.641 1 84.81 195 GLY A O 1
ATOM 1492 N N . ILE A 1 196 ? -3.518 -0.165 23.328 1 87.12 196 ILE A N 1
ATOM 1493 C CA . ILE A 1 196 ? -4.434 -1.299 23.328 1 87.12 196 ILE A CA 1
ATOM 1494 C C . ILE A 1 196 ? -5.125 -1.411 24.688 1 87.12 196 ILE A C 1
ATOM 1496 O O . ILE A 1 196 ? -6.336 -1.645 24.75 1 87.12 196 ILE A O 1
ATOM 1500 N N . TYR A 1 197 ? -4.383 -1.224 25.703 1 86.06 197 TYR A N 1
ATOM 1501 C CA . TYR A 1 197 ? -4.91 -1.307 27.062 1 86.06 197 TYR A CA 1
ATOM 1502 C C . TYR A 1 197 ? -5.992 -0.259 27.297 1 86.06 197 TYR A C 1
ATOM 1504 O O . TYR A 1 197 ? -7.059 -0.563 27.844 1 86.06 197 TYR A O 1
ATOM 1512 N N . ILE A 1 198 ? -5.777 0.912 26.906 1 79.62 198 ILE A N 1
ATOM 1513 C CA . ILE A 1 198 ? -6.719 2.01 27.109 1 79.62 198 ILE A CA 1
ATOM 1514 C C . ILE A 1 198 ? -7.969 1.774 26.25 1 79.62 198 ILE A C 1
ATOM 1516 O O . ILE A 1 198 ? -9.094 1.947 26.734 1 79.62 198 ILE A O 1
ATOM 1520 N N . ARG A 1 199 ? -7.789 1.369 25.031 1 76.94 199 ARG A N 1
ATOM 1521 C CA . ARG A 1 199 ? -8.906 1.165 24.109 1 76.94 199 ARG A CA 1
ATOM 1522 C C . ARG A 1 199 ? -9.805 0.028 24.578 1 76.94 199 ARG A C 1
ATOM 1524 O O . ARG A 1 199 ? -11.016 0.073 24.391 1 76.94 199 ARG A O 1
ATOM 1531 N N . GLU A 1 200 ? -9.25 -0.997 25.062 1 76.81 200 GLU A N 1
ATOM 1532 C CA . GLU A 1 200 ? -10.023 -2.141 25.547 1 76.81 200 GLU A CA 1
ATOM 1533 C C . GLU A 1 200 ? -10.891 -1.766 26.75 1 76.81 200 GLU A C 1
ATOM 1535 O O . GLU A 1 200 ? -11.922 -2.389 27 1 76.81 200 GLU A O 1
ATOM 1540 N N . ARG A 1 201 ? -10.602 -0.772 27.422 1 73.38 201 ARG A N 1
ATOM 1541 C CA . ARG A 1 201 ? -11.328 -0.377 28.625 1 73.38 201 ARG A CA 1
ATOM 1542 C C . ARG A 1 201 ? -12.438 0.621 28.297 1 73.38 201 ARG A C 1
ATOM 1544 O O . ARG A 1 201 ? -13.289 0.909 29.125 1 73.38 201 ARG A O 1
ATOM 1551 N N . ILE A 1 202 ? -12.367 1.229 27.188 1 69.25 202 ILE A N 1
ATOM 1552 C CA . ILE A 1 202 ? -13.406 2.17 26.797 1 69.25 202 ILE A CA 1
ATOM 1553 C C . ILE A 1 202 ? -14.688 1.412 26.453 1 69.25 202 ILE A C 1
ATOM 1555 O O . ILE A 1 202 ? -14.664 0.455 25.688 1 69.25 202 ILE A O 1
ATOM 1559 N N . PRO A 1 203 ? -15.828 1.714 27.156 1 62.31 203 PRO A N 1
ATOM 1560 C CA . PRO A 1 203 ? -17.094 1.027 26.906 1 62.31 203 PRO A CA 1
ATOM 1561 C C . PRO A 1 203 ? -17.562 1.155 25.453 1 62.31 203 PRO A C 1
ATOM 1563 O O . PRO A 1 203 ? -17.312 2.172 24.812 1 62.31 203 PRO A O 1
ATOM 1566 N N . GLU A 1 204 ? -18.109 0.051 24.891 1 58.06 204 GLU A N 1
ATOM 1567 C CA . GLU A 1 204 ? -18.609 -0.073 23.516 1 58.06 204 GLU A CA 1
ATOM 1568 C C . GLU A 1 204 ? -19.75 0.899 23.266 1 58.06 204 GLU A C 1
ATOM 1570 O O . GLU A 1 204 ? -19.969 1.322 22.125 1 58.06 204 GLU A O 1
ATOM 1575 N N . THR A 1 205 ? -20.391 1.206 24.25 1 53.84 205 THR A N 1
ATOM 1576 C CA . THR A 1 205 ? -21.703 1.847 24.156 1 53.84 205 THR A CA 1
ATOM 1577 C C . THR A 1 205 ? -21.609 3.16 23.375 1 53.84 205 THR A C 1
ATOM 1579 O O . THR A 1 205 ? -22.359 3.383 22.438 1 53.84 205 THR A O 1
ATOM 1582 N N . PRO A 1 206 ? -20.859 4.035 23.859 1 53.28 206 PRO A N 1
ATOM 1583 C CA . PRO A 1 206 ? -20.875 5.293 23.109 1 53.28 206 PRO A CA 1
ATOM 1584 C C . PRO A 1 206 ? -20.391 5.125 21.672 1 53.28 206 PRO A C 1
ATOM 1586 O O . PRO A 1 206 ? -20.906 5.773 20.766 1 53.28 206 PRO A O 1
ATOM 1589 N N . LEU A 1 207 ? -19.594 4.207 21.484 1 51.69 207 LEU A N 1
ATOM 1590 C CA . LEU A 1 207 ? -19.078 3.928 20.156 1 51.69 207 LEU A CA 1
ATOM 1591 C C . LEU A 1 207 ? -20.125 3.201 19.312 1 51.69 207 LEU A C 1
ATOM 1593 O O . LEU A 1 207 ? -20.25 3.459 18.109 1 51.69 207 LEU A O 1
ATOM 1597 N N . PHE A 1 208 ? -20.766 2.264 20.031 1 52.56 208 PHE A N 1
ATOM 1598 C CA . PHE A 1 208 ? -21.844 1.532 19.391 1 52.56 208 PHE A CA 1
ATOM 1599 C C . PHE A 1 208 ? -23 2.465 19.047 1 52.56 208 PHE A C 1
ATOM 1601 O O . PHE A 1 208 ? -23.594 2.379 17.969 1 52.56 208 PHE A O 1
ATOM 1608 N N . GLU A 1 209 ? -23.375 3.295 19.953 1 54.03 209 GLU A N 1
ATOM 1609 C CA . GLU A 1 209 ? -24.484 4.223 19.703 1 54.03 209 GLU A CA 1
ATOM 1610 C C . GLU A 1 209 ? -24.156 5.184 18.562 1 54.03 209 GLU A C 1
ATOM 1612 O O . GLU A 1 209 ? -25.031 5.508 17.75 1 54.03 209 GLU A O 1
ATOM 1617 N N . ALA A 1 210 ? -23 5.543 18.547 1 50.75 210 ALA A N 1
ATOM 1618 C CA . ALA A 1 210 ? -22.531 6.391 17.453 1 50.75 210 ALA A CA 1
ATOM 1619 C C . ALA A 1 210 ? -22.594 5.645 16.109 1 50.75 210 ALA A C 1
ATOM 1621 O O . ALA A 1 210 ? -23.016 6.203 15.102 1 50.75 210 ALA A O 1
ATOM 1622 N N . ALA A 1 211 ? -22.25 4.363 16.172 1 51.59 211 ALA A N 1
ATOM 1623 C CA . ALA A 1 211 ? -22.297 3.508 14.984 1 51.59 211 ALA A CA 1
ATOM 1624 C C . ALA A 1 211 ? -23.734 3.227 14.562 1 51.59 211 ALA A C 1
ATOM 1626 O O . ALA A 1 211 ? -24.047 3.189 13.375 1 51.59 211 ALA A O 1
ATOM 1627 N N . GLN A 1 212 ? -24.547 3.027 15.578 1 51.47 212 GLN A N 1
ATOM 1628 C CA . GLN A 1 212 ? -25.953 2.76 15.305 1 51.47 212 GLN A CA 1
ATOM 1629 C C . GLN A 1 212 ? -26.641 3.969 14.664 1 51.47 212 GLN A C 1
ATOM 1631 O O . GLN A 1 212 ? -27.5 3.818 13.797 1 51.47 212 GLN A O 1
ATOM 1636 N N . ARG A 1 213 ? -26.297 5.055 15.234 1 49.69 213 ARG A N 1
ATOM 1637 C CA . ARG A 1 213 ? -26.844 6.281 14.672 1 49.69 213 ARG A CA 1
ATOM 1638 C C . ARG A 1 213 ? -26.359 6.496 13.242 1 49.69 213 ARG A C 1
ATOM 1640 O O . ARG A 1 213 ? -27.078 7.059 12.414 1 49.69 213 ARG A O 1
ATOM 1647 N N . GLU A 1 214 ? -25.172 6.117 13.062 1 46.75 214 GLU A N 1
ATOM 1648 C CA . GLU A 1 214 ? -24.578 6.145 11.727 1 46.75 214 GLU A CA 1
ATOM 1649 C C . GLU A 1 214 ? -25.25 5.141 10.797 1 46.75 214 GLU A C 1
ATOM 1651 O O . GLU A 1 214 ? -25.328 5.355 9.586 1 46.75 214 GLU A O 1
ATOM 1656 N N . ARG A 1 215 ? -25.641 3.959 11.398 1 49.53 215 ARG A N 1
ATOM 1657 C CA . ARG A 1 215 ? -26.328 2.895 10.672 1 49.53 215 ARG A CA 1
ATOM 1658 C C . ARG A 1 215 ? -27.609 3.406 10.031 1 49.53 215 ARG A C 1
ATOM 1660 O O . ARG A 1 215 ? -28.031 2.906 8.984 1 49.53 215 ARG A O 1
ATOM 1667 N N . LYS A 1 216 ? -28.375 4.078 10.977 1 45.91 216 LYS A N 1
ATOM 1668 C CA . LYS A 1 216 ? -29.609 4.574 10.383 1 45.91 216 LYS A CA 1
ATOM 1669 C C . LYS A 1 216 ? -29.328 5.43 9.148 1 45.91 216 LYS A C 1
ATOM 1671 O O . LYS A 1 216 ? -30.234 5.758 8.391 1 45.91 216 LYS A O 1
ATOM 1676 N N . ILE A 1 217 ? -28.281 5.965 9.234 1 45.28 217 ILE A N 1
ATOM 1677 C CA . ILE A 1 217 ? -27.844 6.785 8.109 1 45.28 217 ILE A CA 1
ATOM 1678 C C . ILE A 1 217 ? -27.281 5.887 7 1 45.28 217 ILE A C 1
ATOM 1680 O O . ILE A 1 217 ? -26.328 5.148 7.211 1 45.28 217 ILE A O 1
ATOM 1684 N N . VAL A 1 218 ? -28.047 5.406 6.148 1 40.22 218 VAL A N 1
ATOM 1685 C CA . VAL A 1 218 ? -28.172 4.441 5.062 1 40.22 218 VAL A CA 1
ATOM 1686 C C . VAL A 1 218 ? -26.797 4.152 4.465 1 40.22 218 VAL A C 1
ATOM 1688 O O . VAL A 1 218 ? -25.844 4.91 4.676 1 40.22 218 VAL A O 1
ATOM 1691 N N . ARG A 1 219 ? -26.75 3.732 3.107 1 44.62 219 ARG A N 1
ATOM 1692 C CA . ARG A 1 219 ? -26 3.246 1.948 1 44.62 219 ARG A CA 1
ATOM 1693 C C . ARG A 1 219 ? -24.781 4.121 1.671 1 44.62 219 ARG A C 1
ATOM 1695 O O . ARG A 1 219 ? -24.891 5.348 1.628 1 44.62 219 ARG A O 1
ATOM 1702 N N . VAL A 1 220 ? -23.672 3.74 2.012 1 49.75 220 VAL A N 1
ATOM 1703 C CA . VAL A 1 220 ? -22.375 4.332 1.751 1 49.75 220 VAL A CA 1
ATOM 1704 C C . VAL A 1 220 ? -22.359 4.977 0.368 1 49.75 220 VAL A C 1
ATOM 1706 O O . VAL A 1 220 ? -22.109 4.309 -0.635 1 49.75 220 VAL A O 1
ATOM 1709 N N . PRO A 1 221 ? -22.953 6.105 0.14 1 56.53 221 PRO A N 1
ATOM 1710 C CA . PRO A 1 221 ? -23.156 6.621 -1.216 1 56.53 221 PRO A CA 1
ATOM 1711 C C . PRO A 1 221 ? -21.891 7.223 -1.818 1 56.53 221 PRO A C 1
ATOM 1713 O O . PRO A 1 221 ? -21.75 8.445 -1.885 1 56.53 221 PRO A O 1
ATOM 1716 N N . ALA A 1 222 ? -20.75 6.492 -1.851 1 62.97 222 ALA A N 1
ATOM 1717 C CA . ALA A 1 222 ? -19.609 7.062 -2.562 1 62.97 222 ALA A CA 1
ATOM 1718 C C . ALA A 1 222 ? -20.031 7.652 -3.904 1 62.97 222 ALA A C 1
ATOM 1720 O O . ALA A 1 222 ? -19.578 8.734 -4.285 1 62.97 222 ALA A O 1
ATOM 1721 N N . LYS A 1 223 ? -20.891 6.914 -4.449 1 67.75 223 LYS A N 1
ATOM 1722 C CA . LYS A 1 223 ? -21.391 7.402 -5.734 1 67.75 223 LYS A CA 1
ATOM 1723 C C . LYS A 1 223 ? -22.062 8.766 -5.586 1 67.75 223 LYS A C 1
ATOM 1725 O O . LYS A 1 223 ? -21.828 9.672 -6.383 1 67.75 223 LYS A O 1
ATOM 1730 N N . GLU A 1 224 ? -22.781 8.82 -4.574 1 75.56 224 GLU A N 1
ATOM 1731 C CA . GLU A 1 224 ? -23.484 10.086 -4.344 1 75.56 224 GLU A CA 1
ATOM 1732 C C . GLU A 1 224 ? -22.5 11.203 -4.004 1 75.56 224 GLU A C 1
ATOM 1734 O O . GLU A 1 224 ? -22.688 12.344 -4.441 1 75.56 224 GLU A O 1
ATOM 1739 N N . LEU A 1 225 ? -21.484 10.875 -3.297 1 82.19 225 LEU A N 1
ATOM 1740 C CA . LEU A 1 225 ? -20.484 11.852 -2.883 1 82.19 225 LEU A CA 1
ATOM 1741 C C . LEU A 1 225 ? -19.75 12.422 -4.09 1 82.19 225 LEU A C 1
ATOM 1743 O O . LEU A 1 225 ? -19.656 13.641 -4.242 1 82.19 225 LEU A O 1
ATOM 1747 N N . PHE A 1 226 ? -19.391 11.562 -5.008 1 82.81 226 PHE A N 1
ATOM 1748 C CA . PHE A 1 226 ? -18.562 11.992 -6.129 1 82.81 226 PHE A CA 1
ATOM 1749 C C . PHE A 1 226 ? -19.422 12.578 -7.246 1 82.81 226 PHE A C 1
ATOM 1751 O O . PHE A 1 226 ? -18.938 13.359 -8.062 1 82.81 226 PHE A O 1
ATOM 1758 N N . SER A 1 227 ? -20.656 12.18 -7.262 1 82.44 227 SER A N 1
ATOM 1759 C CA . SER A 1 227 ? -21.531 12.672 -8.32 1 82.44 227 SER A CA 1
ATOM 1760 C C . SER A 1 227 ? -22.25 13.945 -7.891 1 82.44 227 SER A C 1
ATOM 1762 O O . SER A 1 227 ? -22.312 14.914 -8.648 1 82.44 227 SER A O 1
ATOM 1764 N N . LYS A 1 228 ? -22.75 14 -6.664 1 86.25 228 LYS A N 1
ATOM 1765 C CA . LYS A 1 228 ? -23.641 15.086 -6.246 1 86.25 228 LYS A CA 1
ATOM 1766 C C . LYS A 1 228 ? -22.891 16.078 -5.348 1 86.25 228 LYS A C 1
ATOM 1768 O O . LYS A 1 228 ? -23.297 17.234 -5.227 1 86.25 228 LYS A O 1
ATOM 1773 N N . HIS A 1 229 ? -21.828 15.672 -4.777 1 91.25 229 HIS A N 1
ATOM 1774 C CA . HIS A 1 229 ? -21.172 16.531 -3.809 1 91.25 229 HIS A CA 1
ATOM 1775 C C . HIS A 1 229 ? -19.672 16.672 -4.109 1 91.25 229 HIS A C 1
ATOM 1777 O O . HIS A 1 229 ? -18.859 16.703 -3.189 1 91.25 229 HIS A O 1
ATOM 1783 N N . TRP A 1 230 ? -19.328 16.672 -5.379 1 90.75 230 TRP A N 1
ATOM 1784 C CA . TRP A 1 230 ? -17.938 16.719 -5.789 1 90.75 230 TRP A CA 1
ATOM 1785 C C . TRP A 1 230 ? -17.312 18.062 -5.449 1 90.75 230 TRP A C 1
ATOM 1787 O O . TRP A 1 230 ? -16.109 18.156 -5.16 1 90.75 230 TRP A O 1
ATOM 1797 N N . LEU A 1 231 ? -18.078 19.125 -5.52 1 93 231 LEU A N 1
ATOM 1798 C CA . LEU A 1 231 ? -17.516 20.453 -5.281 1 93 231 LEU A CA 1
ATOM 1799 C C . LEU A 1 231 ? -17.141 20.625 -3.816 1 93 231 LEU A C 1
ATOM 1801 O O . LEU A 1 231 ? -16.016 21.031 -3.51 1 93 231 LEU A O 1
ATOM 1805 N N . PRO A 1 232 ? -18.047 20.281 -2.855 1 93.56 232 PRO A N 1
ATOM 1806 C CA . PRO A 1 232 ? -17.625 20.328 -1.454 1 93.56 232 PRO A CA 1
ATOM 1807 C C . PRO A 1 232 ? -16.438 19.422 -1.162 1 93.56 232 PRO A C 1
ATOM 1809 O O . PRO A 1 232 ? -15.586 19.766 -0.34 1 93.56 232 PRO A O 1
ATOM 1812 N N . LEU A 1 233 ? -16.406 18.359 -1.773 1 93.81 233 LEU A N 1
ATOM 1813 C CA . LEU A 1 233 ? -15.281 17.438 -1.596 1 93.81 233 LEU A CA 1
ATOM 1814 C C . LEU A 1 233 ? -13.984 18.078 -2.074 1 93.81 233 LEU A C 1
ATOM 1816 O O . LEU A 1 233 ? -12.961 18.016 -1.381 1 93.81 233 LEU A O 1
ATOM 1820 N N . LEU A 1 234 ? -14.023 18.641 -3.227 1 95.75 234 LEU A N 1
ATOM 1821 C CA . LEU A 1 234 ? -12.844 19.281 -3.789 1 95.75 234 LEU A CA 1
ATOM 1822 C C . LEU A 1 234 ? -12.398 20.469 -2.922 1 95.75 234 LEU A C 1
ATOM 1824 O O . LEU A 1 234 ? -11.211 20.609 -2.631 1 95.75 234 LEU A O 1
ATOM 1828 N N . LEU A 1 235 ? -13.328 21.266 -2.537 1 95.44 235 LEU A N 1
ATOM 1829 C CA . LEU A 1 235 ? -13.008 22.422 -1.719 1 95.44 235 LEU A CA 1
ATOM 1830 C C . LEU A 1 235 ? -12.414 22 -0.379 1 95.44 235 LEU A C 1
ATOM 1832 O O . LEU A 1 235 ? -11.414 22.562 0.065 1 95.44 235 LEU A O 1
ATOM 1836 N N . GLY A 1 236 ? -13.078 21.047 0.249 1 95.88 236 GLY A N 1
ATOM 1837 C CA . GLY A 1 236 ? -12.539 20.531 1.496 1 95.88 236 GLY A CA 1
ATOM 1838 C C . GLY A 1 236 ? -11.141 19.953 1.35 1 95.88 236 GLY A C 1
ATOM 1839 O O . GLY A 1 236 ? -10.289 20.156 2.219 1 95.88 236 GLY A O 1
ATOM 1840 N N . THR A 1 237 ? -10.938 19.266 0.264 1 97.25 237 THR A N 1
ATOM 1841 C CA . THR A 1 237 ? -9.641 18.672 -0.029 1 97.25 237 THR A CA 1
ATOM 1842 C C . THR A 1 237 ? -8.562 19.75 -0.155 1 97.25 237 THR A C 1
ATOM 1844 O O . THR A 1 237 ? -7.48 19.625 0.424 1 97.25 237 THR A O 1
ATOM 1847 N N . LEU A 1 238 ? -8.875 20.781 -0.856 1 97.75 238 LEU A N 1
ATOM 1848 C CA . LEU A 1 238 ? -7.906 21.828 -1.125 1 97.75 238 LEU A CA 1
ATOM 1849 C C . LEU A 1 238 ? -7.594 22.625 0.142 1 97.75 238 LEU A C 1
ATOM 1851 O O . LEU A 1 238 ? -6.441 22.984 0.391 1 97.75 238 LEU A O 1
ATOM 1855 N N . ILE A 1 239 ? -8.57 22.891 0.956 1 97.75 239 ILE A N 1
ATOM 1856 C CA . ILE A 1 239 ? -8.375 23.609 2.203 1 97.75 239 ILE A CA 1
ATOM 1857 C C . ILE A 1 239 ? -7.582 22.75 3.184 1 97.75 239 ILE A C 1
ATOM 1859 O O . ILE A 1 239 ? -6.648 23.25 3.826 1 97.75 239 ILE A O 1
ATOM 1863 N N . THR A 1 240 ? -7.949 21.484 3.244 1 98.06 240 THR A N 1
ATOM 1864 C CA . THR A 1 240 ? -7.207 20.562 4.09 1 98.06 240 THR A CA 1
ATOM 1865 C C . THR A 1 240 ? -5.762 20.438 3.613 1 98.06 240 THR A C 1
ATOM 1867 O O . THR A 1 240 ? -4.836 20.406 4.422 1 98.06 240 THR A O 1
ATOM 1870 N N . GLY A 1 241 ? -5.617 20.328 2.328 1 98.5 241 GLY A N 1
ATOM 1871 C CA . GLY A 1 241 ? -4.289 20.219 1.744 1 98.5 241 GLY A CA 1
ATOM 1872 C C . GLY A 1 241 ? -3.385 21.391 2.082 1 98.5 241 GLY A C 1
ATOM 1873 O O . GLY A 1 241 ? -2.203 21.203 2.375 1 98.5 241 GLY A O 1
ATOM 1874 N N . SER A 1 242 ? -3.938 22.547 2 1 98.5 242 SER A N 1
ATOM 1875 C CA . SER A 1 242 ? -3.16 23.734 2.344 1 98.5 242 SER A CA 1
ATOM 1876 C C . SER A 1 242 ? -2.732 23.703 3.807 1 98.5 242 SER A C 1
ATOM 1878 O O . SER A 1 242 ? -1.581 24.016 4.129 1 98.5 242 SER A O 1
ATOM 1880 N N . SER A 1 243 ? -3.658 23.391 4.645 1 98.44 243 SER A N 1
ATOM 1881 C CA . SER A 1 243 ? -3.34 23.281 6.062 1 98.44 243 SER A CA 1
ATOM 1882 C C . SER A 1 243 ? -2.219 22.281 6.309 1 98.44 243 SER A C 1
ATOM 1884 O O . SER A 1 243 ? -1.289 22.562 7.07 1 98.44 243 SER A O 1
ATOM 1886 N N . GLY A 1 244 ? -2.318 21.156 5.691 1 98.12 244 GLY A N 1
ATOM 1887 C CA . GLY A 1 244 ? -1.259 20.156 5.801 1 98.12 244 GLY A CA 1
ATOM 1888 C C . GLY A 1 244 ? 0.067 20.641 5.246 1 98.12 244 GLY A C 1
ATOM 1889 O O . GLY A 1 244 ? 1.129 20.297 5.77 1 98.12 244 GLY A O 1
ATOM 1890 N N . THR A 1 245 ? -0.024 21.406 4.195 1 98.12 245 THR A N 1
ATOM 1891 C CA . THR A 1 245 ? 1.178 21.969 3.588 1 98.12 245 THR A CA 1
ATOM 1892 C C . THR A 1 245 ? 1.92 22.859 4.578 1 98.12 245 THR A C 1
ATOM 1894 O O . THR A 1 245 ? 3.143 22.766 4.707 1 98.12 245 THR A O 1
ATOM 1897 N N . PHE A 1 246 ? 1.141 23.75 5.367 1 97.38 246 PHE A N 1
ATOM 1898 C CA . PHE A 1 246 ? 1.739 24.547 6.434 1 97.38 246 PHE A CA 1
ATOM 1899 C C . PHE A 1 246 ? 2.521 23.656 7.395 1 97.38 246 PHE A C 1
ATOM 1901 O O . PHE A 1 246 ? 3.67 23.953 7.73 1 97.38 246 PHE A O 1
ATOM 1908 N N . PHE A 1 247 ? 1.906 22.656 7.691 1 98 247 PHE A N 1
ATOM 1909 C CA . PHE A 1 247 ? 2.428 21.781 8.734 1 98 247 PHE A CA 1
ATOM 1910 C C . PHE A 1 247 ? 3.693 21.078 8.273 1 98 247 PHE A C 1
ATOM 1912 O O . PHE A 1 247 ? 4.715 21.094 8.961 1 98 247 PHE A O 1
ATOM 1919 N N . TYR A 1 248 ? 3.672 20.531 7.125 1 97.56 248 TYR A N 1
ATOM 1920 C CA . TYR A 1 248 ? 4.777 19.688 6.703 1 97.56 248 TYR A CA 1
ATOM 1921 C C . TYR A 1 248 ? 5.938 20.516 6.168 1 97.56 248 TYR A C 1
ATOM 1923 O O . TYR A 1 248 ? 7.098 20.109 6.258 1 97.56 248 TYR A O 1
ATOM 1931 N N . VAL A 1 249 ? 5.648 21.656 5.625 1 97.56 249 VAL A N 1
ATOM 1932 C CA . VAL A 1 249 ? 6.738 22.578 5.305 1 97.56 249 VAL A CA 1
ATOM 1933 C C . VAL A 1 249 ? 7.395 23.078 6.594 1 97.56 249 VAL A C 1
ATOM 1935 O O . VAL A 1 249 ? 8.617 23.078 6.707 1 97.56 249 VAL A O 1
ATOM 1938 N N . GLY A 1 250 ? 6.617 23.422 7.555 1 97.69 250 GLY A N 1
ATOM 1939 C CA . GLY A 1 250 ? 7.121 23.953 8.805 1 97.69 250 GLY A CA 1
ATOM 1940 C C . GLY A 1 250 ? 7.781 22.906 9.68 1 97.69 250 GLY A C 1
ATOM 1941 O O . GLY A 1 250 ? 8.93 23.094 10.109 1 97.69 250 GLY A O 1
ATOM 1942 N N . ALA A 1 251 ? 7.109 21.781 9.844 1 96.94 251 ALA A N 1
ATOM 1943 C CA . ALA A 1 251 ? 7.531 20.828 10.867 1 96.94 251 ALA A CA 1
ATOM 1944 C C . ALA A 1 251 ? 8.492 19.797 10.289 1 96.94 251 ALA A C 1
ATOM 1946 O O . ALA A 1 251 ? 9.25 19.172 11.031 1 96.94 251 ALA A O 1
ATOM 1947 N N . ALA A 1 252 ? 8.5 19.672 8.992 1 96.12 252 ALA A N 1
ATOM 1948 C CA . ALA A 1 252 ? 9.352 18.641 8.406 1 96.12 252 ALA A CA 1
ATOM 1949 C C . ALA A 1 252 ? 10.438 19.25 7.539 1 96.12 252 ALA A C 1
ATOM 1951 O O . ALA A 1 252 ? 11.633 19.031 7.777 1 96.12 252 ALA A O 1
ATOM 1952 N N . LEU A 1 253 ? 10.094 20.141 6.664 1 97 253 LEU A N 1
ATOM 1953 C CA . LEU A 1 253 ? 11.047 20.625 5.676 1 97 253 LEU A CA 1
ATOM 1954 C C . LEU A 1 253 ? 12.023 21.625 6.305 1 97 253 LEU A C 1
ATOM 1956 O O . LEU A 1 253 ? 13.234 21.484 6.16 1 97 253 LEU A O 1
ATOM 1960 N N . ILE A 1 254 ? 11.508 22.609 7.016 1 97.62 254 ILE A N 1
ATOM 1961 C CA . ILE A 1 254 ? 12.336 23.703 7.527 1 97.62 254 ILE A CA 1
ATOM 1962 C C . ILE A 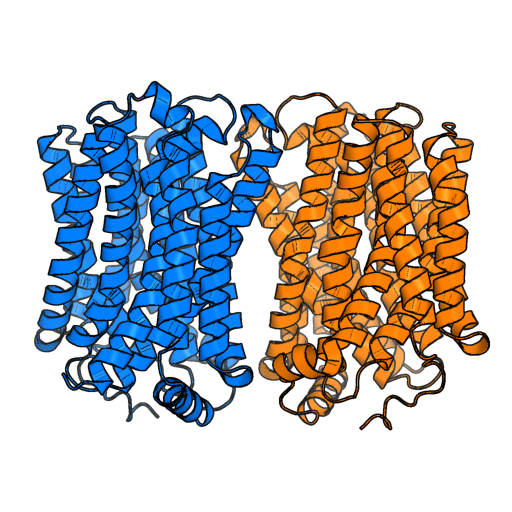1 254 ? 13.383 23.141 8.492 1 97.62 254 ILE A C 1
ATOM 1964 O O . ILE A 1 254 ? 14.578 23.406 8.344 1 97.62 254 ILE A O 1
ATOM 1968 N N . PRO A 1 255 ? 12.977 22.281 9.43 1 96.94 255 PRO A N 1
ATOM 1969 C CA . PRO A 1 255 ? 14.008 21.734 10.305 1 96.94 255 PRO A CA 1
ATOM 1970 C C . PRO A 1 255 ? 15.047 20.906 9.539 1 96.94 255 PRO A C 1
ATOM 1972 O O . PRO A 1 255 ? 16.25 21.016 9.812 1 96.94 255 PRO A O 1
ATOM 1975 N N . SER A 1 256 ? 14.625 20.156 8.586 1 94.44 256 SER A N 1
ATOM 1976 C CA . SER A 1 256 ? 15.539 19.328 7.797 1 94.44 256 SER A CA 1
ATOM 1977 C C . SER A 1 256 ? 16.5 20.203 6.988 1 94.44 256 SER A C 1
ATOM 1979 O O . SER A 1 256 ? 17.688 19.891 6.883 1 94.44 256 SER A O 1
ATOM 1981 N N . LEU A 1 257 ? 15.977 21.266 6.453 1 93.56 257 LEU A N 1
ATOM 1982 C CA . LEU A 1 257 ? 16.781 22.172 5.633 1 93.56 257 LEU A CA 1
ATOM 1983 C C . LEU A 1 257 ? 17.812 22.906 6.48 1 93.56 257 LEU A C 1
ATOM 1985 O O . LEU A 1 257 ? 18.969 23.047 6.082 1 93.56 257 LEU A O 1
ATOM 1989 N N . PHE A 1 258 ? 17.438 23.359 7.598 1 95.94 258 PHE A N 1
ATOM 1990 C CA . PHE A 1 258 ? 18.344 24.094 8.469 1 95.94 258 PHE A CA 1
ATOM 1991 C C . PHE A 1 258 ? 19.453 23.188 8.992 1 95.94 258 PHE A C 1
ATOM 1993 O O . PHE A 1 258 ? 20.594 23.625 9.156 1 95.94 258 PHE A O 1
ATOM 2000 N N . GLU A 1 259 ? 19.094 21.922 9.227 1 92.31 259 GLU A N 1
ATOM 2001 C CA . GLU A 1 259 ? 20.109 20.938 9.602 1 92.31 259 GLU A CA 1
ATOM 2002 C C . GLU A 1 259 ? 21.078 20.672 8.453 1 92.31 259 GLU A C 1
ATOM 2004 O O . GLU A 1 259 ? 22.297 20.625 8.656 1 92.31 259 GLU A O 1
ATOM 2009 N N . LEU A 1 260 ? 20.5 20.531 7.34 1 89.31 260 LEU A N 1
ATOM 2010 C CA . LEU A 1 260 ? 21.281 20.25 6.145 1 89.31 260 LEU A CA 1
ATOM 2011 C C . LEU A 1 260 ? 22.281 21.375 5.871 1 89.31 260 LEU A C 1
ATOM 2013 O O . LEU A 1 260 ? 23.406 21.125 5.445 1 89.31 260 LEU A O 1
ATOM 2017 N N . LEU A 1 261 ? 21.875 22.594 6.141 1 91.56 261 LEU A N 1
ATOM 2018 C CA . LEU A 1 261 ? 22.703 23.781 5.883 1 91.56 261 LEU A CA 1
ATOM 2019 C C . LEU A 1 261 ? 23.609 24.078 7.066 1 91.56 261 LEU A C 1
ATOM 2021 O O . LEU A 1 261 ? 24.344 25.062 7.062 1 91.56 261 LEU A O 1
ATOM 2025 N N . LYS A 1 262 ? 23.516 23.281 8.109 1 93 262 LYS A N 1
ATOM 2026 C CA . LYS A 1 262 ? 24.344 23.359 9.305 1 93 262 LYS A CA 1
ATOM 2027 C C . LYS A 1 262 ? 24.109 24.672 10.055 1 93 262 LYS A C 1
ATOM 2029 O O . LYS A 1 262 ? 25.031 25.219 10.664 1 93 262 LYS A O 1
ATOM 2034 N N . VAL A 1 263 ? 22.875 25.156 9.898 1 95.75 263 VAL A N 1
ATOM 2035 C CA . VAL A 1 263 ? 22.484 26.344 10.656 1 95.75 263 VAL A CA 1
ATOM 2036 C C . VAL A 1 263 ? 22.156 25.953 12.094 1 95.75 263 VAL A C 1
ATOM 2038 O O . VAL A 1 263 ? 22.391 26.734 13.023 1 95.75 263 VAL A O 1
ATOM 2041 N N . VAL A 1 264 ? 21.625 24.797 12.234 1 95.5 264 VAL A N 1
ATOM 2042 C CA . VAL A 1 264 ? 21.297 24.281 13.555 1 95.5 264 VAL A CA 1
ATOM 2043 C C . VAL A 1 264 ? 21.734 22.828 13.672 1 95.5 264 VAL A C 1
ATOM 2045 O O . VAL A 1 264 ? 21.875 22.125 12.664 1 95.5 264 VAL A O 1
ATOM 2048 N N . THR A 1 265 ? 22.016 22.391 14.922 1 92.25 265 THR A N 1
ATOM 2049 C CA . THR A 1 265 ? 22.312 20.984 15.195 1 92.25 265 THR A CA 1
ATOM 2050 C C . THR A 1 265 ? 21.031 20.156 15.219 1 92.25 265 THR A C 1
ATOM 2052 O O . THR A 1 265 ? 19.938 20.719 15.328 1 92.25 265 THR A O 1
ATOM 2055 N N . PRO A 1 266 ? 21.156 18.891 15.133 1 91.69 266 PRO A N 1
ATOM 2056 C CA . PRO A 1 266 ? 19.953 18.047 15.203 1 91.69 266 PRO A CA 1
ATOM 2057 C C . PRO A 1 266 ? 19.172 18.234 16.5 1 91.69 266 PRO A C 1
ATOM 2059 O O . PRO A 1 266 ? 17.938 18.312 16.469 1 91.69 266 PRO A O 1
ATOM 2062 N N . SER A 1 267 ? 19.844 18.344 17.562 1 92.69 267 SER A N 1
ATOM 2063 C CA . SER A 1 267 ? 19.188 18.562 18.844 1 92.69 267 SER A CA 1
ATOM 2064 C C . SER A 1 267 ? 18.422 19.875 18.859 1 92.69 267 SER A C 1
ATOM 2066 O O . SER A 1 267 ? 17.297 19.953 19.359 1 92.69 267 SER A O 1
ATOM 2068 N N . PHE A 1 268 ? 19.031 20.906 18.328 1 94.81 268 PHE A N 1
ATOM 2069 C CA . PHE A 1 268 ? 18.406 22.234 18.281 1 94.81 268 PHE A CA 1
ATOM 2070 C C . PHE A 1 268 ? 17.203 22.219 17.344 1 94.81 268 PHE A C 1
ATOM 2072 O O . PHE A 1 268 ? 16.219 22.906 17.594 1 94.81 268 PHE A O 1
ATOM 2079 N N . ALA A 1 269 ? 17.297 21.516 16.266 1 96.06 269 ALA A N 1
ATOM 2080 C CA . ALA A 1 269 ? 16.172 21.375 15.344 1 96.06 269 ALA A CA 1
ATOM 2081 C C . ALA A 1 269 ? 14.961 20.797 16.062 1 96.06 269 ALA A C 1
ATOM 2083 O O . ALA A 1 269 ? 13.828 21.219 15.812 1 96.06 269 ALA A O 1
ATOM 2084 N N . GLN A 1 270 ? 15.219 19.844 16.953 1 96.81 270 GLN A N 1
ATOM 2085 C CA . GLN A 1 270 ? 14.109 19.234 17.672 1 96.81 270 GLN A CA 1
ATOM 2086 C C . GLN A 1 270 ? 13.445 20.234 18.625 1 96.81 270 GLN A C 1
ATOM 2088 O O . GLN A 1 270 ? 12.234 20.188 18.828 1 96.81 270 GLN A O 1
ATOM 2093 N N . ILE A 1 271 ? 14.195 21.109 19.172 1 97.38 271 ILE A N 1
ATOM 2094 C CA . ILE A 1 271 ? 13.633 22.172 20 1 97.38 271 ILE A CA 1
ATOM 20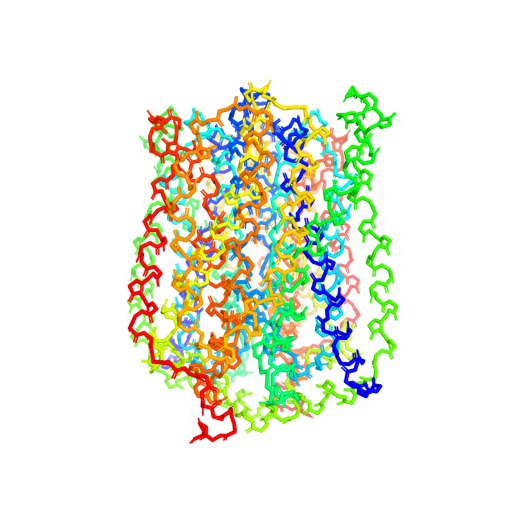95 C C . ILE A 1 271 ? 12.68 23.016 19.172 1 97.38 271 ILE A C 1
ATOM 2097 O O . ILE A 1 271 ? 11.602 23.391 19.641 1 97.38 271 ILE A O 1
ATOM 2101 N N . GLY A 1 272 ? 13.125 23.344 18 1 98.25 272 GLY A N 1
ATOM 2102 C CA . GLY A 1 272 ? 12.25 24.094 17.109 1 98.25 272 GLY A CA 1
ATOM 2103 C C . GLY A 1 272 ? 10.961 23.359 16.797 1 98.25 272 GLY A C 1
ATOM 2104 O O . GLY A 1 272 ? 9.883 23.969 16.781 1 98.25 272 GLY A O 1
ATOM 2105 N N . VAL A 1 273 ? 11.047 22.047 16.547 1 98.31 273 VAL A N 1
ATOM 2106 C CA . VAL A 1 273 ? 9.875 21.25 16.219 1 98.31 273 VAL A CA 1
ATOM 2107 C C . VAL A 1 273 ? 8.93 21.219 17.406 1 98.31 273 VAL A C 1
ATOM 2109 O O . VAL A 1 273 ? 7.707 21.312 17.25 1 98.31 273 VAL A O 1
ATOM 2112 N N . ILE A 1 274 ? 9.469 21.109 18.578 1 98.5 274 ILE A N 1
ATOM 2113 C CA . ILE A 1 274 ? 8.656 21.109 19.797 1 98.5 274 ILE A CA 1
ATOM 2114 C C . ILE A 1 274 ? 7.977 22.469 19.953 1 98.5 274 ILE A C 1
ATOM 2116 O O . ILE A 1 274 ? 6.797 22.547 20.312 1 98.5 274 ILE A O 1
ATOM 2120 N N . LEU A 1 275 ? 8.719 23.5 19.688 1 98.69 275 LEU A N 1
ATOM 2121 C CA . LEU A 1 275 ? 8.156 24.844 19.766 1 98.69 275 LEU A CA 1
ATOM 2122 C C . LEU A 1 275 ? 7.004 25 18.766 1 98.69 275 LEU A C 1
ATOM 2124 O O . LEU A 1 275 ? 5.977 25.594 19.094 1 98.69 275 LEU A O 1
ATOM 2128 N N . PHE A 1 276 ? 7.203 24.547 17.578 1 98.75 276 PHE A N 1
ATOM 2129 C CA . PHE A 1 276 ? 6.141 24.5 16.578 1 98.75 276 PHE A CA 1
ATOM 2130 C C . PHE A 1 276 ? 4.906 23.797 17.141 1 98.75 276 PHE A C 1
ATOM 2132 O O . PHE A 1 276 ? 3.791 24.312 17.031 1 98.75 276 PHE A O 1
ATOM 2139 N N . ALA A 1 277 ? 5.125 22.656 17.719 1 98.75 277 ALA A N 1
ATOM 2140 C CA . ALA A 1 277 ? 4.023 21.812 18.188 1 98.75 277 ALA A CA 1
ATOM 2141 C C . ALA A 1 277 ? 3.277 22.484 19.344 1 98.75 277 ALA A C 1
ATOM 2143 O O . ALA A 1 277 ? 2.047 22.422 19.406 1 98.75 277 ALA A O 1
ATOM 2144 N N . VAL A 1 278 ? 3.992 23.062 20.219 1 98.69 278 VAL A N 1
ATOM 2145 C CA . VAL A 1 278 ? 3.379 23.766 21.344 1 98.69 278 VAL A CA 1
ATOM 2146 C C . VAL A 1 278 ? 2.529 24.922 20.828 1 98.69 278 VAL A C 1
ATOM 2148 O O . VAL A 1 278 ? 1.38 25.094 21.25 1 98.69 278 VAL A O 1
ATOM 2151 N N . ALA A 1 279 ? 3.123 25.703 19.969 1 98.81 279 ALA A N 1
ATOM 2152 C CA . ALA A 1 279 ? 2.363 26.797 19.375 1 98.81 279 ALA A CA 1
ATOM 2153 C C . ALA A 1 279 ? 1.129 26.281 18.641 1 98.81 279 ALA A C 1
ATOM 2155 O O . ALA A 1 279 ? 0.044 26.859 18.75 1 98.81 279 ALA A O 1
ATOM 2156 N N . ASP A 1 280 ? 1.305 25.219 17.922 1 98.69 280 ASP A N 1
ATOM 2157 C CA . ASP A 1 280 ? 0.214 24.609 17.156 1 98.69 280 ASP A CA 1
ATOM 2158 C C . ASP A 1 280 ? -0.937 24.219 18.078 1 98.69 280 ASP A C 1
ATOM 2160 O O . ASP A 1 280 ? -2.094 24.562 17.828 1 98.69 280 ASP A O 1
ATOM 2164 N N . ILE A 1 281 ? -0.635 23.531 19.172 1 98.5 281 ILE A N 1
ATOM 2165 C CA . ILE A 1 281 ? -1.654 23.047 20.109 1 98.5 281 ILE A CA 1
ATOM 2166 C C . ILE A 1 281 ? -2.402 24.25 20.703 1 98.5 281 ILE A C 1
ATOM 2168 O O . ILE A 1 281 ? -3.635 24.25 20.75 1 98.5 281 ILE A O 1
ATOM 2172 N N . ILE A 1 282 ? -1.701 25.234 21.125 1 98.69 282 ILE A N 1
ATOM 2173 C CA . ILE A 1 282 ? -2.303 26.422 21.734 1 98.69 282 ILE A CA 1
ATOM 2174 C C . ILE A 1 282 ? -3.23 27.094 20.719 1 98.69 282 ILE A C 1
ATOM 2176 O O . ILE A 1 282 ? -4.383 27.406 21.047 1 98.69 282 ILE A O 1
ATOM 2180 N N . PHE A 1 283 ? -2.797 27.219 19.547 1 98.75 283 PHE A N 1
ATOM 2181 C CA . PHE A 1 283 ? -3.553 28 18.578 1 98.75 283 PHE A CA 1
ATOM 2182 C C . PHE A 1 283 ? -4.637 27.156 17.938 1 98.75 283 PHE A C 1
ATOM 2184 O O . PHE A 1 283 ? -5.562 27.688 17.312 1 98.75 283 PHE A O 1
ATOM 2191 N N . VAL A 1 284 ? -4.52 25.875 17.984 1 98.5 284 VAL A N 1
ATOM 2192 C CA . VAL A 1 284 ? -5.637 25.016 17.609 1 98.5 284 VAL A CA 1
ATOM 2193 C C . VAL A 1 284 ? -6.848 25.328 18.484 1 98.5 284 VAL A C 1
ATOM 2195 O O . VAL A 1 284 ? -7.969 25.453 17.984 1 98.5 284 VAL A O 1
ATOM 2198 N N . PHE A 1 285 ? -6.602 25.5 19.75 1 98.12 285 PHE A N 1
ATOM 2199 C CA . PHE A 1 285 ? -7.695 25.828 20.656 1 98.12 285 PHE A CA 1
ATOM 2200 C C . PHE A 1 285 ? -8.141 27.266 20.469 1 98.12 285 PHE A C 1
ATOM 2202 O O . PHE A 1 285 ? -9.344 27.562 20.469 1 98.12 285 PHE A O 1
ATOM 2209 N N . ILE A 1 286 ? -7.199 28.141 20.281 1 98.31 286 ILE A N 1
ATOM 2210 C CA . ILE A 1 286 ? -7.535 29.547 20.078 1 98.31 286 ILE A CA 1
ATOM 2211 C C . ILE A 1 286 ? -8.336 29.688 18.781 1 98.31 286 ILE A C 1
ATOM 2213 O O . ILE A 1 286 ? -9.352 30.391 18.75 1 98.31 286 ILE A O 1
ATOM 2217 N N . GLY A 1 287 ? -7.852 29.078 17.719 1 97.94 287 GLY A N 1
ATOM 2218 C CA . GLY A 1 287 ? -8.57 29.109 16.453 1 97.94 287 GLY A CA 1
ATOM 2219 C C . GLY A 1 287 ? -9.953 28.5 16.531 1 97.94 287 GLY A C 1
ATOM 2220 O O . GLY A 1 287 ? -10.898 29.016 15.93 1 97.94 287 GLY A O 1
ATOM 2221 N N . GLY A 1 288 ? -10.016 27.375 17.25 1 96.81 288 GLY A N 1
ATOM 2222 C CA . GLY A 1 288 ? -11.312 26.766 17.469 1 96.81 288 GLY A CA 1
ATOM 2223 C C . GLY A 1 288 ? -12.305 27.672 18.172 1 96.81 288 GLY A C 1
ATOM 2224 O O . GLY A 1 288 ? -13.445 27.812 17.734 1 96.81 288 GLY A O 1
ATOM 2225 N N . MET A 1 289 ? -11.852 28.312 19.172 1 96.81 289 MET A N 1
ATOM 2226 C CA . MET A 1 289 ? -12.703 29.219 19.938 1 96.81 289 MET A CA 1
ATOM 2227 C C . MET A 1 289 ? -13.039 30.469 19.125 1 96.81 289 MET A C 1
ATOM 2229 O O . MET A 1 289 ? -14.18 30.922 19.125 1 96.81 289 MET A O 1
ATOM 2233 N N . ALA A 1 290 ? -12.117 30.969 18.453 1 97.19 290 ALA A N 1
ATOM 2234 C CA . ALA A 1 290 ? -12.328 32.156 17.641 1 97.19 290 ALA A CA 1
ATOM 2235 C C . ALA A 1 290 ? -13.312 31.891 16.5 1 97.19 290 ALA A C 1
ATOM 2237 O O . ALA A 1 290 ? -14.062 32.781 16.094 1 97.19 290 ALA A O 1
ATOM 2238 N N . SER A 1 291 ? -13.289 30.656 16.016 1 95.44 291 SER A N 1
ATOM 2239 C CA . SER A 1 291 ? -14.148 30.297 14.898 1 95.44 291 SER A CA 1
ATOM 2240 C C . SER A 1 291 ? -15.617 30.297 15.305 1 95.44 291 SER A C 1
ATOM 2242 O O . SER A 1 291 ? -16.5 30.391 14.453 1 95.44 291 SER A O 1
ATOM 2244 N N . GLU A 1 292 ? -15.852 30.203 16.609 1 93.12 292 GLU A N 1
ATOM 2245 C CA . GLU A 1 292 ? -17.219 30.297 17.109 1 93.12 292 GLU A CA 1
ATOM 2246 C C . GLU A 1 292 ? -17.766 31.719 16.953 1 93.12 292 GLU A C 1
ATOM 2248 O O . GLU A 1 292 ? -18.969 31.906 16.766 1 93.12 292 GLU A O 1
ATOM 2253 N N . ARG A 1 293 ? -16.953 32.562 17.031 1 93.56 293 ARG A N 1
ATOM 2254 C CA . ARG A 1 293 ? -17.359 33.969 16.969 1 93.56 293 ARG A CA 1
ATOM 2255 C C . ARG A 1 293 ? -17.234 34.5 15.555 1 93.56 293 ARG A C 1
ATOM 2257 O O . ARG A 1 293 ? -18.125 35.188 15.07 1 93.56 293 ARG A O 1
ATOM 2264 N N . TYR A 1 294 ? -16.094 34.25 14.922 1 95.31 294 TYR A N 1
ATOM 2265 C CA . TYR A 1 294 ? -15.773 34.938 13.672 1 95.31 294 TYR A CA 1
ATOM 2266 C C . TYR A 1 294 ? -16.094 34.031 12.477 1 95.31 294 TYR A C 1
ATOM 2268 O O . TYR A 1 294 ? -16.125 34.5 11.336 1 95.31 294 TYR A O 1
ATOM 2276 N N . GLY A 1 295 ? -16.359 32.781 12.742 1 93.81 295 GLY A N 1
ATOM 2277 C CA . GLY A 1 295 ? -16.672 31.844 11.656 1 93.81 295 GLY A CA 1
ATOM 2278 C C . GLY A 1 295 ? -15.492 30.969 11.281 1 93.81 295 GLY A C 1
ATOM 2279 O O . GLY A 1 295 ? -14.344 31.281 11.586 1 93.81 295 GLY A O 1
ATOM 2280 N N . ARG A 1 296 ? -15.828 29.891 10.602 1 94.94 296 ARG A N 1
ATOM 2281 C CA . ARG A 1 296 ? -14.812 28.938 10.164 1 94.94 296 ARG A CA 1
ATOM 2282 C C . ARG A 1 296 ? -13.977 29.516 9.016 1 94.94 296 ARG A C 1
ATOM 2284 O O . ARG A 1 296 ? -12.75 29.422 9.031 1 94.94 296 ARG A O 1
ATOM 2291 N N . ARG A 1 297 ? -14.688 30.094 8.078 1 94.94 297 ARG A N 1
ATOM 2292 C CA . ARG A 1 297 ? -14.07 30.625 6.863 1 94.94 297 ARG A CA 1
ATOM 2293 C C . ARG A 1 297 ? -13.031 31.688 7.195 1 94.94 297 ARG A C 1
ATOM 2295 O O . ARG A 1 297 ? -11.922 31.656 6.664 1 94.94 297 ARG A O 1
ATOM 2302 N N . ALA A 1 298 ? -13.359 32.562 8.016 1 96.19 298 ALA A N 1
ATOM 2303 C CA . ALA A 1 298 ? -12.461 33.625 8.391 1 96.19 298 ALA A CA 1
ATOM 2304 C C . ALA A 1 298 ? -11.172 33.094 9 1 96.19 298 ALA A C 1
ATOM 2306 O O . ALA A 1 298 ? -10.086 33.594 8.688 1 96.19 298 ALA A O 1
ATOM 2307 N N . MET A 1 299 ? -11.273 32.125 9.805 1 97.31 299 MET A N 1
ATOM 2308 C CA . MET A 1 299 ? -10.094 31.594 10.484 1 97.31 299 MET A CA 1
ATOM 2309 C C . MET A 1 299 ? -9.188 30.859 9.5 1 97.31 299 MET A C 1
ATOM 2311 O O . MET A 1 299 ? -7.965 30.938 9.609 1 97.31 299 MET A O 1
ATOM 2315 N N . VAL A 1 300 ? -9.789 30.156 8.586 1 97.19 300 VAL A N 1
ATOM 2316 C CA . VAL A 1 300 ? -9.008 29.469 7.559 1 97.19 300 VAL A CA 1
ATOM 2317 C C . VAL A 1 300 ? -8.258 30.484 6.707 1 97.19 300 VAL A C 1
ATOM 2319 O O . VAL A 1 300 ? -7.082 30.297 6.391 1 97.19 300 VAL A O 1
ATOM 2322 N N . ILE A 1 301 ? -8.914 31.547 6.371 1 98.06 301 ILE A N 1
ATOM 2323 C CA . ILE A 1 301 ? -8.297 32.594 5.551 1 98.06 301 ILE A CA 1
ATOM 2324 C C . ILE A 1 301 ? -7.168 33.25 6.328 1 98.06 301 ILE A C 1
ATOM 2326 O O . ILE A 1 301 ? -6.07 33.438 5.797 1 98.06 301 ILE A O 1
ATOM 2330 N N . VAL A 1 302 ? -7.395 33.562 7.566 1 98.44 302 VAL A N 1
ATOM 2331 C CA . VAL A 1 302 ? -6.387 34.219 8.398 1 98.44 302 VAL A CA 1
ATOM 2332 C C . VAL A 1 302 ? -5.16 33.312 8.523 1 98.44 302 VAL A C 1
ATOM 2334 O O . VAL A 1 302 ? -4.023 33.781 8.438 1 98.44 302 VAL A O 1
ATOM 2337 N N . ALA A 1 303 ? -5.387 32.031 8.773 1 98.69 303 ALA A N 1
ATOM 2338 C CA . ALA A 1 303 ? -4.285 31.078 8.867 1 98.69 303 ALA A CA 1
ATOM 2339 C C . ALA A 1 303 ? -3.432 31.094 7.605 1 98.69 303 ALA A C 1
ATOM 2341 O O . ALA A 1 303 ? -2.199 31.109 7.68 1 98.69 303 ALA A O 1
ATOM 2342 N N . ASN A 1 304 ? -4.09 31.062 6.438 1 98.69 304 ASN A N 1
ATOM 2343 C CA . ASN A 1 304 ? -3.375 31.078 5.164 1 98.69 304 ASN A CA 1
ATOM 2344 C C . ASN A 1 304 ? -2.629 32.375 4.949 1 98.69 304 ASN A C 1
ATOM 2346 O O . ASN A 1 304 ? -1.53 32.406 4.395 1 98.69 304 ASN A O 1
ATOM 2350 N N . LEU A 1 305 ? -3.193 33.5 5.406 1 98.62 305 LEU A N 1
ATOM 2351 C CA . LEU A 1 305 ? -2.537 34.781 5.27 1 98.62 305 LEU A CA 1
ATOM 2352 C C . LEU A 1 305 ? -1.285 34.844 6.141 1 98.62 305 LEU A C 1
ATOM 2354 O O . LEU A 1 305 ? -0.246 35.344 5.699 1 98.62 305 LEU A O 1
ATOM 2358 N N . ILE A 1 306 ? -1.393 34.406 7.391 1 98.62 306 ILE A N 1
ATOM 2359 C CA . ILE A 1 306 ? -0.218 34.344 8.258 1 98.62 306 ILE A CA 1
ATOM 2360 C C . ILE A 1 306 ? 0.878 33.531 7.586 1 98.62 306 ILE A C 1
ATOM 2362 O O . ILE A 1 306 ? 2.039 33.938 7.551 1 98.62 306 ILE A O 1
ATOM 2366 N N . PHE A 1 307 ? 0.527 32.406 7.02 1 98.62 307 PHE A N 1
ATOM 2367 C CA . PHE A 1 307 ? 1.47 31.516 6.367 1 98.62 307 PHE A CA 1
ATOM 2368 C C . PHE A 1 307 ? 2.148 32.188 5.191 1 98.62 307 PHE A C 1
ATOM 2370 O O . PHE A 1 307 ? 3.365 32.094 5.016 1 98.62 307 PHE A O 1
ATOM 2377 N N . LEU A 1 308 ? 1.338 32.906 4.359 1 98.56 308 LEU A N 1
ATOM 2378 C CA . LEU A 1 308 ? 1.871 33.594 3.172 1 98.56 308 LEU A CA 1
ATOM 2379 C C . LEU A 1 308 ? 2.912 34.625 3.553 1 98.56 308 LEU A C 1
ATOM 2381 O O . LEU A 1 308 ? 3.877 34.844 2.816 1 98.56 308 LEU A O 1
ATOM 2385 N N . VAL A 1 309 ? 2.77 35.219 4.703 1 98.31 309 VAL A N 1
ATOM 2386 C CA . VAL A 1 309 ? 3.691 36.25 5.164 1 98.31 309 VAL A CA 1
ATOM 2387 C C . VAL A 1 309 ? 5.004 35.594 5.605 1 98.31 309 VAL A C 1
ATOM 2389 O O . VAL A 1 309 ? 6.082 36.156 5.391 1 98.31 309 VAL A O 1
ATOM 2392 N N . ILE A 1 310 ? 4.977 34.438 6.125 1 98.06 310 ILE A N 1
ATOM 2393 C CA . ILE A 1 310 ? 6.164 33.938 6.809 1 98.06 310 ILE A CA 1
ATOM 2394 C C . ILE A 1 310 ? 6.902 32.938 5.902 1 98.06 310 ILE A C 1
ATOM 2396 O O . ILE A 1 310 ? 8.078 32.656 6.121 1 98.06 310 ILE A O 1
ATOM 2400 N N . VAL A 1 311 ? 6.266 32.344 4.863 1 98.25 311 VAL A N 1
ATOM 2401 C CA . VAL A 1 311 ? 6.824 31.203 4.16 1 98.25 311 VAL A CA 1
ATOM 2402 C C . VAL A 1 311 ? 8.07 31.625 3.391 1 98.25 311 VAL A C 1
ATOM 2404 O O . VAL A 1 311 ? 9.102 30.953 3.445 1 98.25 311 VAL A O 1
ATOM 2407 N N . TYR A 1 312 ? 8.102 32.719 2.697 1 97.44 312 TYR A N 1
ATOM 2408 C CA . TYR A 1 312 ? 9.266 33.125 1.924 1 97.44 312 TYR A CA 1
ATOM 2409 C C . TYR A 1 312 ? 10.422 33.5 2.84 1 97.44 312 TYR A C 1
ATOM 2411 O O . TYR A 1 312 ? 11.531 33 2.686 1 97.44 312 TYR A O 1
ATOM 2419 N N . PRO A 1 313 ? 10.203 34.375 3.848 1 97.81 313 PRO A N 1
ATOM 2420 C CA . PRO A 1 313 ? 11.297 34.719 4.75 1 97.81 313 PRO A CA 1
ATOM 2421 C C . PRO A 1 313 ? 11.883 33.5 5.465 1 97.81 313 PRO A C 1
ATOM 2423 O O . PRO A 1 313 ? 13.07 33.469 5.773 1 97.81 313 PRO A O 1
ATOM 2426 N N . SER A 1 314 ? 11.141 32.5 5.68 1 98 314 SER A N 1
ATOM 2427 C CA . SER A 1 314 ? 11.609 31.344 6.426 1 98 314 SER A CA 1
ATOM 2428 C C . SER A 1 314 ? 12.688 30.594 5.656 1 98 314 SER A C 1
ATOM 2430 O O . SER A 1 314 ? 13.492 29.859 6.246 1 98 314 SER A O 1
ATOM 2432 N N . PHE A 1 315 ? 12.672 30.75 4.324 1 97.31 315 PHE A N 1
ATOM 2433 C CA . PHE A 1 315 ? 13.695 30.078 3.518 1 97.31 315 PHE A CA 1
ATOM 2434 C C . PHE A 1 315 ? 14.906 30.984 3.334 1 97.31 315 PHE A C 1
ATOM 2436 O O . PHE A 1 315 ? 15.984 30.531 2.961 1 97.31 315 PHE A O 1
ATOM 2443 N N . TYR A 1 316 ? 14.789 32.312 3.639 1 96.56 316 TYR A N 1
ATOM 2444 C CA . TYR A 1 316 ? 15.844 33.25 3.285 1 96.56 316 TYR A CA 1
ATOM 2445 C C . TYR A 1 316 ? 16.625 33.688 4.52 1 96.56 316 TYR A C 1
ATOM 2447 O O . TYR A 1 316 ? 17.828 34 4.43 1 96.56 316 TYR A O 1
ATOM 2455 N N . VAL A 1 317 ? 16.016 33.75 5.656 1 97.25 317 VAL A N 1
ATOM 2456 C CA . VAL A 1 317 ? 16.703 34.156 6.883 1 97.25 317 VAL A CA 1
ATOM 2457 C C . VAL A 1 317 ? 17.203 32.906 7.609 1 97.25 317 VAL A C 1
ATOM 2459 O O . VAL A 1 317 ? 16.422 32.156 8.188 1 97.25 317 VAL A O 1
ATOM 2462 N N . LYS A 1 318 ? 18.484 32.844 7.617 1 95.88 318 LYS A N 1
ATOM 2463 C CA . LYS A 1 318 ? 19.047 31.578 8.102 1 95.88 318 LYS A CA 1
ATOM 2464 C C . LYS A 1 318 ? 19.875 31.797 9.367 1 95.88 318 LYS A C 1
ATOM 2466 O O . LYS A 1 318 ? 21.109 31.75 9.32 1 95.88 318 LYS A O 1
ATOM 2471 N N . THR A 1 319 ? 19.25 31.984 10.43 1 97.44 319 THR A N 1
ATOM 2472 C CA . THR A 1 319 ? 19.859 32.062 11.75 1 97.44 319 THR A CA 1
ATOM 2473 C C . THR A 1 319 ? 19.109 31.188 12.75 1 97.44 319 THR A C 1
ATOM 2475 O O . THR A 1 319 ? 17.953 30.828 12.523 1 97.44 319 THR A O 1
ATOM 2478 N N . ALA A 1 320 ? 19.75 30.828 13.781 1 97.62 320 ALA A N 1
ATOM 2479 C CA . ALA A 1 320 ? 19.141 30 14.812 1 97.62 320 ALA A CA 1
ATOM 2480 C C . ALA A 1 320 ? 17.922 30.703 15.422 1 97.62 320 ALA A C 1
ATOM 2482 O O . ALA A 1 320 ? 16.906 30.062 15.695 1 97.62 320 ALA A O 1
ATOM 2483 N N . ALA A 1 321 ? 18.078 31.984 15.641 1 97.81 321 ALA A N 1
ATOM 2484 C CA . ALA A 1 321 ? 16.984 32.75 16.203 1 97.81 321 ALA A CA 1
ATOM 2485 C C . ALA A 1 321 ? 15.797 32.812 15.242 1 97.81 321 ALA A C 1
ATOM 2487 O O . ALA A 1 321 ? 14.641 32.688 15.656 1 97.81 321 ALA A O 1
ATOM 2488 N N . ALA A 1 322 ? 16.094 33.062 14.023 1 97.94 322 ALA A N 1
ATOM 2489 C CA . ALA A 1 322 ? 15.039 33.094 13.008 1 97.94 322 ALA A CA 1
ATOM 2490 C C . ALA A 1 322 ? 14.352 31.719 12.898 1 97.94 322 ALA A C 1
ATOM 2492 O O . ALA A 1 322 ? 13.141 31.641 12.695 1 97.94 322 ALA A O 1
ATOM 2493 N N . PHE A 1 323 ? 15.188 30.688 12.992 1 98.25 323 PHE A N 1
ATOM 2494 C CA . PHE A 1 323 ? 14.656 29.344 12.953 1 98.25 323 PHE A CA 1
ATOM 2495 C C . PHE A 1 323 ? 13.586 29.141 14.023 1 98.25 323 PHE A C 1
ATOM 2497 O O . PHE A 1 323 ? 12.469 28.719 13.719 1 98.25 323 PHE A O 1
ATOM 2504 N N . LEU A 1 324 ? 13.836 29.5 15.242 1 98.56 324 LEU A N 1
ATOM 2505 C CA . LEU A 1 324 ? 12.883 29.328 16.328 1 98.56 324 LEU A CA 1
ATOM 2506 C C . LEU A 1 324 ? 11.648 30.203 16.109 1 98.56 324 LEU A C 1
ATOM 2508 O O . LEU A 1 324 ? 10.523 29.766 16.375 1 98.56 324 LEU A O 1
ATOM 2512 N N . ALA A 1 325 ? 11.883 31.391 15.664 1 98.56 325 ALA A N 1
ATOM 2513 C CA . ALA A 1 325 ? 10.773 32.312 15.414 1 98.56 325 ALA A CA 1
ATOM 2514 C C . ALA A 1 325 ? 9.836 31.75 14.344 1 98.56 325 ALA A C 1
ATOM 2516 O O . ALA A 1 325 ? 8.617 31.781 14.508 1 98.56 325 ALA A O 1
ATOM 2517 N N . PHE A 1 326 ? 10.398 31.281 13.289 1 98.44 326 PHE A N 1
ATOM 2518 C CA . PHE A 1 326 ? 9.578 30.75 12.203 1 98.44 326 PHE A CA 1
ATOM 2519 C C . PHE A 1 326 ? 8.875 29.469 12.617 1 98.44 326 PHE A C 1
ATOM 2521 O O . PHE A 1 326 ? 7.73 29.234 12.227 1 98.44 326 PHE A O 1
ATOM 2528 N N . MET A 1 327 ? 9.602 28.609 13.375 1 98.69 327 MET A N 1
ATOM 2529 C CA . MET A 1 327 ? 8.945 27.391 13.875 1 98.69 327 MET A CA 1
ATOM 2530 C C . MET A 1 327 ? 7.703 27.75 14.688 1 98.69 327 MET A C 1
ATOM 2532 O O . MET A 1 327 ? 6.645 27.156 14.5 1 98.69 327 MET A O 1
ATOM 2536 N N . PHE A 1 328 ? 7.84 28.719 15.531 1 98.75 328 PHE A N 1
ATOM 2537 C CA . PHE A 1 328 ? 6.715 29.188 16.328 1 98.75 328 PHE A CA 1
ATOM 2538 C C . PHE A 1 328 ? 5.605 29.719 15.43 1 98.75 328 PHE A C 1
ATOM 2540 O O . PHE A 1 328 ? 4.434 29.375 15.609 1 98.75 328 PHE A O 1
ATOM 2547 N N . LEU A 1 329 ? 5.918 30.531 14.492 1 98.81 329 LEU A N 1
ATOM 2548 C CA . LEU A 1 329 ? 4.934 31.188 13.641 1 98.81 329 LEU A CA 1
ATOM 2549 C C . LEU A 1 329 ? 4.23 30.188 12.734 1 98.81 329 LEU A C 1
ATOM 2551 O O . LEU A 1 329 ? 3.049 30.344 12.43 1 98.81 329 LEU A O 1
ATOM 2555 N N . TYR A 1 330 ? 5.004 29.172 12.242 1 98.81 330 TYR A N 1
ATOM 2556 C CA . TYR A 1 330 ? 4.355 28.094 11.492 1 98.81 330 TYR A CA 1
ATOM 2557 C C . TYR A 1 330 ? 3.309 27.391 12.344 1 98.81 330 TYR A C 1
ATOM 2559 O O . TYR A 1 330 ? 2.225 27.047 11.859 1 98.81 330 TYR A O 1
ATOM 2567 N N . GLY A 1 331 ? 3.635 27.141 13.648 1 98.81 331 GLY A N 1
ATOM 2568 C CA . GLY A 1 331 ? 2.66 26.578 14.562 1 98.81 331 GLY A CA 1
ATOM 2569 C C . GLY A 1 331 ? 1.423 27.438 14.734 1 98.81 331 GLY A C 1
ATOM 2570 O O . GLY A 1 331 ? 0.303 26.922 14.773 1 98.81 331 GLY A O 1
ATOM 2571 N N . VAL A 1 332 ? 1.646 28.703 14.805 1 98.81 332 VAL A N 1
ATOM 2572 C CA . VAL A 1 332 ? 0.548 29.656 14.93 1 98.81 332 VAL A CA 1
ATOM 2573 C C . VAL A 1 332 ? -0.335 29.594 13.688 1 98.81 332 VAL A C 1
ATOM 2575 O O . VAL A 1 332 ? -1.561 29.516 13.789 1 98.81 332 VAL A O 1
ATOM 2578 N N . ALA A 1 333 ? 0.275 29.672 12.562 1 98.75 333 ALA A N 1
ATOM 2579 C CA . ALA A 1 333 ? -0.469 29.656 11.305 1 98.75 333 ALA A CA 1
ATOM 2580 C C . ALA A 1 333 ? -1.308 28.391 11.172 1 98.75 333 ALA A C 1
ATOM 2582 O O . ALA A 1 333 ? -2.506 28.453 10.891 1 98.75 333 ALA A O 1
ATOM 2583 N N . HIS A 1 334 ? -0.676 27.25 11.375 1 98.75 334 HIS A N 1
ATOM 2584 C CA . HIS A 1 334 ? -1.378 25.969 11.234 1 98.75 334 HIS A CA 1
ATOM 2585 C C . HIS A 1 334 ? -2.488 25.844 12.273 1 98.75 334 HIS A C 1
ATOM 2587 O O . HIS A 1 334 ? -3.627 25.516 11.93 1 98.75 334 HIS A O 1
ATOM 2593 N N . GLY A 1 335 ? -2.16 26.109 13.516 1 98.69 335 GLY A N 1
ATOM 2594 C CA . GLY A 1 335 ? -3.111 25.953 14.602 1 98.69 335 GLY A CA 1
ATOM 2595 C C . GLY A 1 335 ? -4.332 26.844 14.469 1 98.69 335 GLY A C 1
ATOM 2596 O O . GLY A 1 335 ? -5.445 26.422 14.789 1 98.69 335 GLY A O 1
ATOM 2597 N N . THR A 1 336 ? -4.172 28 13.977 1 98.5 336 THR A N 1
ATOM 2598 C CA . THR A 1 336 ? -5.234 28.984 13.859 1 98.5 336 THR A CA 1
ATOM 2599 C C . THR A 1 336 ? -6.367 28.469 12.977 1 98.5 336 THR A C 1
ATOM 2601 O O . THR A 1 336 ? -7.543 28.734 13.25 1 98.5 336 THR A O 1
ATOM 2604 N N . GLY A 1 337 ? -5.992 27.75 12.016 1 98.12 337 GLY A N 1
ATOM 2605 C CA . GLY A 1 337 ? -7.012 27.328 11.07 1 98.12 337 GLY A CA 1
ATOM 2606 C C . GLY A 1 337 ? -7.359 25.859 11.172 1 98.12 337 GLY A C 1
ATOM 2607 O O . GLY A 1 337 ? -8.281 25.391 10.5 1 98.12 337 GLY A O 1
ATOM 2608 N N . TYR A 1 338 ? -6.703 25.109 12.039 1 98.19 338 TYR A N 1
ATOM 2609 C CA . TYR A 1 338 ? -6.773 23.656 11.977 1 98.19 338 TYR A CA 1
ATOM 2610 C C . TYR A 1 338 ? -8.055 23.141 12.617 1 98.19 338 TYR A C 1
ATOM 2612 O O . TYR A 1 338 ? -8.734 22.281 12.055 1 98.19 338 TYR A O 1
ATOM 2620 N N . ALA A 1 339 ? -8.438 23.641 13.758 1 96.06 339 ALA A N 1
ATOM 2621 C CA . ALA A 1 339 ? -9.688 23.234 14.375 1 96.06 339 ALA A CA 1
ATOM 2622 C C . ALA A 1 339 ? -10.891 23.719 13.578 1 96.06 339 ALA A C 1
ATOM 2624 O O . ALA A 1 339 ? -11.82 22.953 13.312 1 96.06 339 ALA A O 1
ATOM 2625 N N . PRO A 1 340 ? -10.898 24.969 13.148 1 95.56 340 PRO A N 1
ATOM 2626 C CA . PRO A 1 340 ? -11.984 25.422 12.273 1 95.56 340 PRO A CA 1
ATOM 2627 C C . PRO A 1 340 ? -12.125 24.562 11.016 1 95.56 340 PRO A C 1
ATOM 2629 O O . PRO A 1 340 ? -13.242 24.328 10.555 1 95.56 340 PRO A O 1
ATOM 2632 N N . LEU A 1 341 ? -11.016 24.125 10.523 1 95.69 341 LEU A N 1
ATOM 2633 C CA . LEU A 1 341 ? -11.031 23.266 9.344 1 95.69 341 LEU A CA 1
ATOM 2634 C C . LEU A 1 341 ? -11.766 21.969 9.633 1 95.69 341 LEU A C 1
ATOM 2636 O O . LEU A 1 341 ? -12.562 21.5 8.812 1 95.69 341 LEU A O 1
ATOM 2640 N N . GLY A 1 342 ? -11.453 21.391 10.727 1 93.94 342 GLY A N 1
ATOM 2641 C CA . GLY A 1 342 ? -12.125 20.156 11.109 1 93.94 342 GLY A CA 1
ATOM 2642 C C . GLY A 1 342 ? -13.633 20.297 11.18 1 93.94 342 GLY A C 1
ATOM 2643 O O . GLY A 1 342 ? -14.367 19.453 10.672 1 93.94 342 GLY A O 1
ATOM 2644 N N . SER A 1 343 ? -14.086 21.344 11.758 1 91.81 343 SER A N 1
ATOM 2645 C CA . SER A 1 343 ? -15.516 21.609 11.844 1 91.81 343 SER A CA 1
ATOM 2646 C C . SER A 1 343 ? -16.109 21.906 10.469 1 91.81 343 SER A C 1
ATOM 2648 O O . SER A 1 343 ? -17.188 21.422 10.133 1 91.81 343 SER A O 1
ATOM 2650 N N . MET A 1 344 ? -15.398 22.641 9.781 1 91.69 344 MET A N 1
ATOM 2651 C CA . MET A 1 344 ? -15.867 23.078 8.477 1 91.69 344 MET A CA 1
ATOM 2652 C C . MET A 1 344 ? -16.125 21.891 7.559 1 91.69 344 MET A C 1
ATOM 2654 O O . MET A 1 344 ? -17.188 21.797 6.941 1 91.69 344 MET A O 1
ATOM 2658 N N . ILE A 1 345 ? -15.195 20.984 7.496 1 90.62 345 ILE A N 1
ATOM 2659 C CA . ILE A 1 345 ? -15.305 19.875 6.555 1 90.62 345 ILE A CA 1
ATOM 2660 C C . ILE A 1 345 ? -16.344 18.875 7.047 1 90.62 345 ILE A C 1
ATOM 2662 O O . ILE A 1 345 ? -16.859 18.078 6.266 1 90.62 345 ILE A O 1
ATOM 2666 N N . SER A 1 346 ? -16.656 18.938 8.258 1 87.25 346 SER A N 1
ATOM 2667 C CA . SER A 1 346 ? -17.688 18.078 8.805 1 87.25 346 SER A CA 1
ATOM 2668 C C . SER A 1 346 ? -19.078 18.656 8.578 1 87.25 346 SER A C 1
ATOM 2670 O O . SER A 1 346 ? -20.078 17.938 8.594 1 87.25 346 SER A O 1
ATOM 2672 N N . GLU A 1 347 ? -19.156 19.906 8.328 1 87.62 347 GLU A N 1
ATOM 2673 C CA . GLU A 1 347 ? -20.438 20.625 8.266 1 87.62 347 GLU A CA 1
ATOM 2674 C C . GLU A 1 347 ? -20.891 20.797 6.824 1 87.62 347 GLU A C 1
ATOM 2676 O O . GLU A 1 347 ? -22.062 21.078 6.566 1 87.62 347 GLU A O 1
ATOM 2681 N N . ILE A 1 348 ? -20.078 20.578 5.906 1 87 348 ILE A N 1
ATOM 2682 C CA . ILE A 1 348 ? -20.391 20.984 4.539 1 87 348 ILE A CA 1
ATOM 2683 C C . ILE A 1 348 ? -21.094 19.828 3.812 1 87 348 ILE A C 1
ATOM 2685 O O . ILE A 1 348 ? -21.656 20.016 2.73 1 87 348 ILE A O 1
ATOM 2689 N N . PHE A 1 349 ? -21.109 18.75 4.371 1 85.69 349 PHE A N 1
ATOM 2690 C CA . PHE A 1 349 ? -21.75 17.594 3.748 1 85.69 349 PHE A CA 1
ATOM 2691 C C . PHE A 1 349 ? -23.078 17.281 4.422 1 85.69 349 PHE A C 1
ATOM 2693 O O . PHE A 1 349 ? -23.219 17.438 5.641 1 85.69 349 PHE A O 1
ATOM 2700 N N . PRO A 1 350 ? -24.078 16.922 3.592 1 83.94 350 PRO A N 1
ATOM 2701 C CA . PRO A 1 350 ? -25.312 16.453 4.223 1 83.94 350 PRO A CA 1
ATOM 2702 C C . PRO A 1 350 ? -25.109 15.203 5.066 1 83.94 350 PRO A C 1
ATOM 2704 O O . PRO A 1 350 ? -24.094 14.516 4.922 1 83.94 350 PRO A O 1
ATOM 2707 N N . THR A 1 351 ? -26 14.945 5.863 1 77.44 351 THR A N 1
ATOM 2708 C CA . THR A 1 351 ? -25.906 13.898 6.875 1 77.44 351 THR A CA 1
ATOM 2709 C C . THR A 1 351 ? -25.656 12.539 6.23 1 77.44 351 THR A C 1
ATOM 2711 O O . THR A 1 351 ? -24.891 11.727 6.754 1 77.44 351 THR A O 1
ATOM 2714 N N . ASN A 1 352 ? -26.219 12.398 5.098 1 74.88 352 ASN A N 1
ATOM 2715 C CA . ASN A 1 352 ? -26.156 11.086 4.465 1 74.88 352 ASN A CA 1
ATOM 2716 C C . ASN A 1 352 ? -24.75 10.781 3.932 1 74.88 352 ASN A C 1
ATOM 2718 O O . ASN A 1 352 ? -24.391 9.617 3.766 1 74.88 352 ASN A O 1
ATOM 2722 N N . VAL A 1 353 ? -23.938 11.773 3.688 1 81.75 353 VAL A N 1
ATOM 2723 C CA . VAL A 1 353 ? -22.609 11.539 3.143 1 81.75 353 VAL A CA 1
ATOM 2724 C C . VAL A 1 353 ? -21.562 12.211 4.027 1 81.75 353 VAL A C 1
ATOM 2726 O O . VAL A 1 353 ? -20.391 12.336 3.639 1 81.75 353 VAL A O 1
ATOM 2729 N N . ARG A 1 354 ? -21.906 12.609 5.152 1 82.75 354 ARG A N 1
ATOM 2730 C CA . ARG A 1 354 ? -21.062 13.438 6.008 1 82.75 354 ARG A CA 1
ATOM 2731 C C . ARG A 1 354 ? -19.797 12.695 6.414 1 82.75 354 ARG A C 1
ATOM 2733 O O . ARG A 1 354 ? -18.703 13.234 6.316 1 82.75 354 ARG A O 1
ATOM 2740 N N . TYR A 1 355 ? -19.984 11.531 6.836 1 80.12 355 TYR A N 1
ATOM 2741 C CA . TYR A 1 355 ? -18.828 10.766 7.289 1 80.12 355 TYR A CA 1
ATOM 2742 C C . TYR A 1 355 ? -17.844 10.531 6.148 1 80.12 355 TYR A C 1
ATOM 2744 O O . TYR A 1 355 ? -16.656 10.812 6.277 1 80.12 355 TYR A O 1
ATOM 2752 N N . SER A 1 356 ? -18.344 10.008 5.055 1 80.44 356 SER A N 1
ATOM 2753 C CA . SER A 1 356 ? -17.5 9.734 3.904 1 80.44 356 SER A CA 1
ATOM 2754 C C . SER A 1 356 ? -16.891 11.023 3.346 1 80.44 356 SER A C 1
ATOM 2756 O O . SER A 1 356 ? -15.727 11.047 2.953 1 80.44 356 SER A O 1
ATOM 2758 N N . GLY A 1 357 ? -17.734 11.992 3.312 1 86.31 357 GLY A N 1
ATOM 2759 C CA . GLY A 1 357 ? -17.281 13.258 2.775 1 86.31 357 GLY A CA 1
ATOM 2760 C C . GLY A 1 357 ? -16.156 13.883 3.59 1 86.31 357 GLY A C 1
ATOM 2761 O O . GLY A 1 357 ? -15.133 14.273 3.041 1 86.31 357 GLY A O 1
ATOM 2762 N N . ASN A 1 358 ? -16.406 13.945 4.84 1 88.75 358 ASN A N 1
ATOM 2763 C CA . ASN A 1 358 ? -15.406 14.57 5.695 1 88.75 358 ASN A CA 1
ATOM 2764 C C . ASN A 1 358 ? -14.109 13.766 5.719 1 88.75 358 ASN A C 1
ATOM 2766 O O . ASN A 1 358 ? -13.023 14.336 5.609 1 88.75 358 ASN A O 1
ATOM 2770 N N . SER A 1 359 ? -14.227 12.484 5.84 1 88.5 359 SER A N 1
ATOM 2771 C CA . SER A 1 359 ? -13.055 11.617 5.883 1 88.5 359 SER A CA 1
ATOM 2772 C C . SER A 1 359 ? -12.266 11.688 4.578 1 88.5 359 SER A C 1
ATOM 2774 O O . SER A 1 359 ? -11.039 11.805 4.59 1 88.5 359 SER A O 1
ATOM 2776 N N . MET A 1 360 ? -12.922 11.664 3.512 1 89.62 360 MET A N 1
ATOM 2777 C CA . MET A 1 360 ? -12.25 11.664 2.217 1 89.62 360 MET A CA 1
ATOM 2778 C C . MET A 1 360 ? -11.602 13.016 1.938 1 89.62 360 MET A C 1
ATOM 2780 O O . MET A 1 360 ? -10.477 13.078 1.428 1 89.62 360 MET A O 1
ATOM 2784 N N . ALA A 1 361 ? -12.32 14.031 2.219 1 93.5 361 ALA A N 1
ATOM 2785 C CA . ALA A 1 361 ? -11.75 15.359 2.016 1 93.5 361 ALA A CA 1
ATOM 2786 C C . ALA A 1 361 ? -10.453 15.516 2.805 1 93.5 361 ALA A C 1
ATOM 2788 O O . ALA A 1 361 ? -9.445 16 2.271 1 93.5 361 ALA A O 1
ATOM 2789 N N . TYR A 1 362 ? -10.531 15.07 3.998 1 95.25 362 TYR A N 1
ATOM 2790 C CA . TYR A 1 362 ? -9.375 15.18 4.875 1 95.25 362 TYR A CA 1
ATOM 2791 C C . TYR A 1 362 ? -8.219 14.328 4.363 1 95.25 362 TYR A C 1
ATOM 2793 O O . TYR A 1 362 ? -7.078 14.797 4.297 1 95.25 362 TYR A O 1
ATOM 2801 N N . GLN A 1 363 ? -8.5 13.141 3.986 1 95.44 363 GLN A N 1
ATOM 2802 C CA . GLN A 1 363 ? -7.445 12.211 3.59 1 95.44 363 GLN A CA 1
ATOM 2803 C C . GLN A 1 363 ? -6.898 12.562 2.211 1 95.44 363 GLN A C 1
ATOM 2805 O O . GLN A 1 363 ? -5.695 12.438 1.965 1 95.44 363 GLN A O 1
ATOM 2810 N N . PHE A 1 364 ? -7.766 12.961 1.304 1 95.38 364 PHE A N 1
ATOM 2811 C CA . PHE A 1 364 ? -7.297 13.383 -0.012 1 95.38 364 PHE A CA 1
ATOM 2812 C C . PHE A 1 364 ? -6.387 14.602 0.099 1 95.38 364 PHE A C 1
ATOM 2814 O O . PHE A 1 364 ? -5.332 14.648 -0.54 1 95.38 364 PHE A O 1
ATOM 2821 N N . GLY A 1 365 ? -6.77 15.531 0.866 1 97.69 365 GLY A N 1
ATOM 2822 C CA . GLY A 1 365 ? -5.961 16.734 1.057 1 97.69 365 GLY A CA 1
ATOM 2823 C C . GLY A 1 365 ? -4.574 16.422 1.597 1 97.69 365 GLY A C 1
ATOM 2824 O O . GLY A 1 365 ? -3.584 16.984 1.121 1 97.69 365 GLY A O 1
ATOM 2825 N N . ASN A 1 366 ? -4.559 15.562 2.529 1 96.38 366 ASN A N 1
ATOM 2826 C CA . ASN A 1 366 ? -3.283 15.234 3.154 1 96.38 366 ASN A CA 1
ATOM 2827 C C . ASN A 1 366 ? -2.443 14.312 2.268 1 96.38 366 ASN A C 1
ATOM 2829 O O . ASN A 1 366 ? -1.218 14.438 2.23 1 96.38 366 ASN A O 1
ATOM 2833 N N . ALA A 1 367 ? -3.066 13.477 1.552 1 96.19 367 ALA A N 1
ATOM 2834 C CA . ALA A 1 367 ? -2.34 12.5 0.737 1 96.19 367 ALA A CA 1
ATOM 2835 C C . ALA A 1 367 ? -1.798 13.148 -0.534 1 96.19 367 ALA A C 1
ATOM 2837 O O . ALA A 1 367 ? -0.644 12.93 -0.907 1 96.19 367 ALA A O 1
ATOM 2838 N N . PHE A 1 368 ? -2.586 14.039 -1.166 1 95.62 368 PHE A N 1
ATOM 2839 C CA . PHE A 1 368 ? -2.252 14.414 -2.535 1 95.62 368 PHE A CA 1
ATOM 2840 C C . PHE A 1 368 ? -1.753 15.852 -2.594 1 95.62 368 PHE A C 1
ATOM 2842 O O . PHE A 1 368 ? -1.164 16.266 -3.594 1 95.62 368 PHE A O 1
ATOM 2849 N N . VAL A 1 369 ? -1.964 16.594 -1.574 1 97.25 369 VAL A N 1
ATOM 2850 C CA . VAL A 1 369 ? -1.528 17.984 -1.58 1 97.25 369 VAL A CA 1
ATOM 2851 C C . VAL A 1 369 ? -0.483 18.203 -0.489 1 97.25 369 VAL A C 1
ATOM 2853 O O . VAL A 1 369 ? 0.67 18.531 -0.781 1 97.25 369 VAL A O 1
ATOM 2856 N N . ALA A 1 370 ? -0.814 17.891 0.713 1 98 370 ALA A N 1
ATOM 2857 C CA . ALA A 1 370 ? 0.052 18.188 1.852 1 98 370 ALA A CA 1
ATOM 2858 C C . ALA A 1 370 ? 1.246 17.25 1.893 1 98 370 ALA A C 1
ATOM 2860 O O . ALA A 1 370 ? 2.371 17.656 2.174 1 98 370 ALA A O 1
ATOM 2861 N N . GLY A 1 371 ? 1.008 16 1.662 1 95.75 371 GLY A N 1
ATOM 2862 C CA . GLY A 1 371 ? 2.047 14.984 1.735 1 95.75 371 GLY A CA 1
ATOM 2863 C C . GLY A 1 371 ? 3.26 15.312 0.882 1 95.75 371 GLY A C 1
ATOM 2864 O O . GLY A 1 371 ? 4.383 15.352 1.384 1 95.75 371 GLY A O 1
ATOM 2865 N N . PRO A 1 372 ? 3.061 15.672 -0.35 1 96.25 372 PRO A N 1
ATOM 2866 C CA . PRO A 1 372 ? 4.172 15.93 -1.268 1 96.25 372 PRO A CA 1
ATOM 2867 C C . PRO A 1 372 ? 4.844 17.281 -1.008 1 96.25 372 PRO A C 1
ATOM 2869 O O . PRO A 1 372 ? 5.91 17.562 -1.564 1 96.25 372 PRO A O 1
ATOM 2872 N N . ALA A 1 373 ? 4.32 18.078 -0.186 1 97.56 373 ALA A N 1
ATOM 2873 C CA . ALA A 1 373 ? 4.715 19.484 -0.067 1 97.56 373 ALA A CA 1
ATOM 2874 C C . ALA A 1 373 ? 6.203 19.609 0.246 1 97.56 373 ALA A C 1
ATOM 2876 O O . ALA A 1 373 ? 6.918 20.375 -0.417 1 97.56 373 ALA A O 1
ATOM 2877 N N . SER A 1 374 ? 6.68 18.875 1.256 1 97.38 374 SER A N 1
ATOM 2878 C CA . SER A 1 374 ? 8.07 19.016 1.677 1 97.38 374 SER A CA 1
ATOM 2879 C C . SER A 1 374 ? 9.023 18.547 0.58 1 97.38 374 SER A C 1
ATOM 2881 O O . SER A 1 374 ? 10.016 19.234 0.296 1 97.38 374 SER A O 1
ATOM 2883 N N . PHE A 1 375 ? 8.703 17.484 -0.078 1 96 375 PHE A N 1
ATOM 2884 C CA . PHE A 1 375 ? 9.555 16.953 -1.131 1 96 375 PHE A CA 1
ATOM 2885 C C . PHE A 1 375 ? 9.57 17.875 -2.342 1 96 375 PHE A C 1
ATOM 2887 O O . PHE A 1 375 ? 10.641 18.219 -2.855 1 96 375 PHE A O 1
ATOM 2894 N N . VAL A 1 376 ? 8.391 18.281 -2.77 1 96.12 376 VAL A N 1
ATOM 2895 C CA . VAL A 1 376 ? 8.281 19.109 -3.963 1 96.12 376 VAL A CA 1
ATOM 2896 C C . VAL A 1 376 ? 8.969 20.453 -3.723 1 96.12 376 VAL A C 1
ATOM 2898 O O . VAL A 1 376 ? 9.648 20.984 -4.609 1 96.12 376 VAL A O 1
ATOM 2901 N N . SER A 1 377 ? 8.805 20.969 -2.547 1 97.25 377 SER A N 1
ATOM 2902 C CA . SER A 1 377 ? 9.453 22.219 -2.203 1 97.25 377 SER A CA 1
ATOM 2903 C C . SER A 1 377 ? 10.977 22.094 -2.26 1 97.25 377 SER A C 1
ATOM 2905 O O . SER A 1 377 ? 11.656 22.953 -2.816 1 97.25 377 SER A O 1
ATOM 2907 N N . LEU A 1 378 ? 11.492 21.062 -1.632 1 94.56 378 LEU A N 1
ATOM 2908 C CA . LEU A 1 378 ? 12.93 20.844 -1.649 1 94.56 378 LEU A CA 1
ATOM 2909 C C . LEU A 1 378 ? 13.438 20.641 -3.074 1 94.56 378 LEU A C 1
ATOM 2911 O O . LEU A 1 378 ? 14.492 21.156 -3.445 1 94.56 378 LEU A O 1
ATOM 2915 N N . TYR A 1 379 ? 12.68 19.922 -3.877 1 91.12 379 TYR A N 1
ATOM 2916 C CA . TYR A 1 379 ? 13.039 19.672 -5.27 1 91.12 379 TYR A CA 1
ATOM 2917 C C . TYR A 1 379 ? 13.055 20.953 -6.07 1 91.12 379 TYR A C 1
ATOM 2919 O O . TYR A 1 379 ? 14 21.219 -6.824 1 91.12 379 TYR A O 1
ATOM 2927 N N . LEU A 1 380 ? 12.062 21.766 -5.887 1 94.62 380 LEU A N 1
ATOM 2928 C CA . LEU A 1 380 ? 11.984 23.031 -6.586 1 94.62 380 LEU A CA 1
ATOM 2929 C C . LEU A 1 380 ? 13.102 23.969 -6.133 1 94.62 380 LEU A C 1
ATOM 2931 O O . LEU A 1 380 ? 13.688 24.688 -6.949 1 94.62 380 LEU A O 1
ATOM 2935 N N . GLY A 1 381 ? 13.422 23.938 -4.879 1 94.75 381 GLY A N 1
ATOM 2936 C CA . GLY A 1 381 ? 14.492 24.766 -4.352 1 94.75 381 GLY A CA 1
ATOM 2937 C C . GLY A 1 381 ? 15.852 24.406 -4.926 1 94.75 381 GLY A C 1
ATOM 2938 O O . GLY A 1 381 ? 16.719 25.281 -5.074 1 94.75 381 GLY A O 1
ATOM 2939 N N . ALA A 1 382 ? 16.047 23.109 -5.219 1 90.75 382 ALA A N 1
ATOM 2940 C CA . ALA A 1 382 ? 17.297 22.641 -5.805 1 90.75 382 ALA A CA 1
ATOM 2941 C C . ALA A 1 382 ? 17.453 23.156 -7.23 1 90.75 382 ALA A C 1
ATOM 2943 O O . ALA A 1 382 ? 18.578 23.344 -7.707 1 90.75 382 ALA A O 1
ATOM 2944 N N . ILE A 1 383 ? 16.344 23.438 -7.914 1 92.88 383 ILE A N 1
ATOM 2945 C CA . ILE A 1 383 ? 16.375 24.016 -9.25 1 92.88 383 ILE A CA 1
ATOM 2946 C C . ILE A 1 383 ? 16.734 25.5 -9.164 1 92.88 383 ILE A C 1
ATOM 2948 O O . ILE A 1 383 ? 17.609 25.969 -9.883 1 92.88 383 ILE A O 1
ATOM 2952 N N . ALA A 1 384 ? 15.977 26.172 -8.367 1 96.19 384 ALA A N 1
ATOM 2953 C CA . ALA A 1 384 ? 16.234 27.578 -8.055 1 96.19 384 ALA A CA 1
ATOM 2954 C C . ALA A 1 384 ? 15.758 27.938 -6.652 1 96.19 384 ALA A C 1
ATOM 2956 O O . ALA A 1 384 ? 14.648 27.547 -6.258 1 96.19 384 ALA A O 1
ATOM 2957 N N . TYR A 1 385 ? 16.562 28.656 -5.973 1 94.62 385 TYR A N 1
ATOM 2958 C CA . TYR A 1 385 ? 16.344 28.906 -4.551 1 94.62 385 TYR A CA 1
ATOM 2959 C C . TYR A 1 385 ? 14.984 29.562 -4.316 1 94.62 385 TYR A C 1
ATOM 2961 O O . TYR A 1 385 ? 14.266 29.188 -3.389 1 94.62 385 TYR A O 1
ATOM 2969 N N . PRO A 1 386 ? 14.5 30.516 -5.156 1 96.25 386 PRO A N 1
ATOM 2970 C CA . PRO A 1 386 ? 13.219 31.172 -4.898 1 96.25 386 PRO A CA 1
ATOM 2971 C C . PRO A 1 386 ? 12.031 30.234 -5.074 1 96.25 386 PRO A C 1
ATOM 2973 O O . PRO A 1 386 ? 10.906 30.578 -4.715 1 96.25 386 PRO A O 1
ATOM 2976 N N . LEU A 1 387 ? 12.297 29.062 -5.555 1 97.5 387 LEU A N 1
ATOM 2977 C CA . LEU A 1 387 ? 11.203 28.141 -5.859 1 97.5 387 LEU A CA 1
ATOM 2978 C C . LEU A 1 387 ? 10.859 27.281 -4.645 1 97.5 387 LEU A C 1
ATOM 2980 O O . LEU A 1 387 ? 9.836 26.594 -4.637 1 97.5 387 LEU A O 1
ATOM 2984 N N . TYR A 1 388 ? 11.633 27.375 -3.561 1 96.19 388 TYR A N 1
ATOM 2985 C CA . TYR A 1 388 ? 11.398 26.578 -2.359 1 96.19 388 TYR A CA 1
ATOM 2986 C C . TYR A 1 388 ? 9.953 26.734 -1.883 1 96.19 388 TYR A C 1
ATOM 2988 O O . TYR A 1 388 ? 9.266 25.734 -1.659 1 96.19 388 TYR A O 1
ATOM 2996 N N . PRO A 1 389 ? 9.5 28 -1.812 1 97.69 389 PRO A N 1
ATOM 2997 C CA . PRO A 1 389 ? 8.18 28.172 -1.191 1 97.69 389 PRO A CA 1
ATOM 2998 C C . PRO A 1 389 ? 7.043 28.141 -2.207 1 97.69 389 PRO A C 1
ATOM 3000 O O . PRO A 1 389 ? 5.871 28.203 -1.826 1 97.69 389 PRO A O 1
ATOM 3003 N N . VAL A 1 390 ? 7.246 28 -3.486 1 97.94 390 VAL A N 1
ATOM 3004 C CA . VAL A 1 390 ? 6.27 28.25 -4.543 1 97.94 390 VAL A CA 1
ATOM 3005 C C . VAL A 1 390 ? 5.117 27.25 -4.426 1 97.94 390 VAL A C 1
ATOM 3007 O O . VAL A 1 390 ? 3.951 27.625 -4.562 1 97.94 390 VAL A O 1
ATOM 3010 N N . TYR A 1 391 ? 5.457 26 -4.191 1 98.12 391 TYR A N 1
ATOM 3011 C CA . TYR A 1 391 ? 4.418 25 -4.043 1 98.12 391 TYR A CA 1
ATOM 3012 C C . TYR A 1 391 ? 3.447 25.375 -2.93 1 98.12 391 TYR A C 1
ATOM 3014 O O . TYR A 1 391 ? 2.229 25.344 -3.121 1 98.12 391 TYR A O 1
ATOM 3022 N N . ALA A 1 392 ? 3.961 25.734 -1.812 1 98.19 392 ALA A N 1
ATOM 3023 C CA . ALA A 1 392 ? 3.15 26.062 -0.644 1 98.19 392 ALA A CA 1
ATOM 3024 C C . ALA A 1 392 ? 2.346 27.344 -0.875 1 98.19 392 ALA A C 1
ATOM 3026 O O . ALA A 1 392 ? 1.186 27.438 -0.468 1 98.19 392 ALA A O 1
ATOM 3027 N N . VAL A 1 393 ? 2.953 28.266 -1.542 1 98.38 393 VAL A N 1
ATOM 3028 C CA . VAL A 1 393 ? 2.285 29.531 -1.83 1 98.38 393 VAL A CA 1
ATOM 3029 C C . VAL A 1 393 ? 1.088 29.281 -2.748 1 98.38 393 VAL A C 1
ATOM 3031 O O . VAL A 1 393 ? -0.005 29.812 -2.506 1 98.38 393 VAL A O 1
ATOM 3034 N N . VAL A 1 394 ? 1.275 28.5 -3.729 1 98.44 394 VAL A N 1
ATOM 3035 C CA . VAL A 1 394 ? 0.231 28.234 -4.711 1 98.44 394 VAL A CA 1
ATOM 3036 C C . VAL A 1 394 ? -0.964 27.578 -4.023 1 98.44 394 VAL A C 1
ATOM 3038 O O . VAL A 1 394 ? -2.107 28 -4.211 1 98.44 394 VAL A O 1
ATOM 3041 N N . PHE A 1 395 ? -0.705 26.641 -3.18 1 98.25 395 PHE A N 1
ATOM 3042 C CA . PHE A 1 395 ? -1.814 25.906 -2.572 1 98.25 395 PHE A CA 1
ATOM 3043 C C . PHE A 1 395 ? -2.449 26.734 -1.454 1 98.25 395 PHE A C 1
ATOM 3045 O O . PHE A 1 395 ? -3.633 26.562 -1.151 1 98.25 395 PHE A O 1
ATOM 3052 N N . SER A 1 396 ? -1.698 27.609 -0.842 1 98.56 396 SER A N 1
ATOM 3053 C CA . SER A 1 396 ? -2.295 28.547 0.112 1 98.56 396 SER A CA 1
ATOM 3054 C C . SER A 1 396 ? -3.256 29.5 -0.581 1 98.56 396 SER A C 1
ATOM 3056 O O . SER A 1 396 ? -4.352 29.766 -0.079 1 98.56 396 SER A O 1
ATOM 3058 N N . LEU A 1 397 ? -2.877 30.016 -1.73 1 98.5 397 LEU A N 1
ATOM 3059 C CA . LEU A 1 397 ? -3.734 30.906 -2.492 1 98.5 397 LEU A CA 1
ATOM 3060 C C . LEU A 1 397 ? -4.98 30.188 -2.988 1 98.5 397 LEU A C 1
ATOM 3062 O O . LEU A 1 397 ? -6.082 30.734 -2.961 1 98.5 397 LEU A O 1
ATOM 3066 N N . ILE A 1 398 ? -4.801 28.969 -3.4 1 98.12 398 ILE A N 1
ATOM 3067 C CA . ILE A 1 398 ? -5.93 28.156 -3.84 1 98.12 398 ILE A CA 1
ATOM 3068 C C . ILE A 1 398 ? -6.883 27.922 -2.67 1 98.12 398 ILE A C 1
ATOM 3070 O O . ILE A 1 398 ? -8.102 27.938 -2.842 1 98.12 398 ILE A O 1
ATOM 3074 N N . ALA A 1 399 ? -6.344 27.688 -1.53 1 97.94 399 ALA A N 1
ATOM 3075 C CA . ALA A 1 399 ? -7.168 27.438 -0.347 1 97.94 399 ALA A CA 1
ATOM 3076 C C . ALA A 1 399 ? -7.965 28.688 0.024 1 97.94 399 ALA A C 1
ATOM 3078 O O . ALA A 1 399 ? -9.125 28.594 0.435 1 97.94 399 ALA A O 1
ATOM 3079 N N . I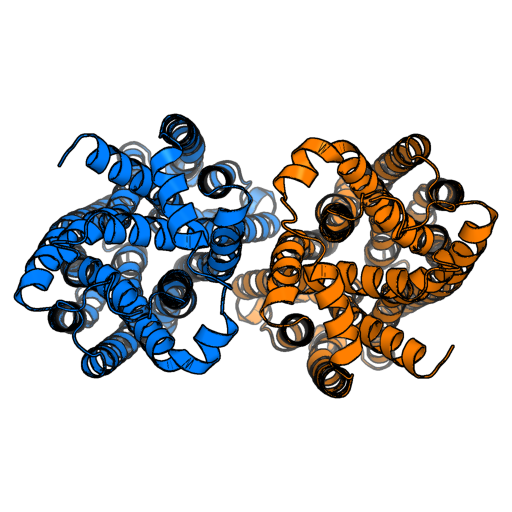LE A 1 400 ? -7.336 29.859 -0.068 1 97.69 400 ILE A N 1
ATOM 3080 C CA . ILE A 1 400 ? -8.047 31.094 0.206 1 97.69 400 ILE A CA 1
ATOM 3081 C C . ILE A 1 400 ? -9.203 31.266 -0.78 1 97.69 400 ILE A C 1
ATOM 3083 O O . ILE A 1 400 ? -10.328 31.578 -0.382 1 97.69 400 ILE A O 1
ATOM 3087 N N . ALA A 1 401 ? -8.953 31 -2.061 1 97.25 401 ALA A N 1
ATOM 3088 C CA . ALA A 1 401 ? -10 31.078 -3.078 1 97.25 401 ALA A CA 1
ATOM 3089 C C . ALA A 1 401 ? -11.109 30.078 -2.793 1 97.25 401 ALA A C 1
ATOM 3091 O O . ALA A 1 401 ? -12.297 30.391 -2.969 1 97.25 401 ALA A O 1
ATOM 3092 N N . SER A 1 402 ? -10.688 28.906 -2.389 1 95.94 402 SER A N 1
ATOM 3093 C CA . SER A 1 402 ? -11.664 27.859 -2.057 1 95.94 402 SER A CA 1
ATOM 3094 C C . SER A 1 402 ? -12.5 28.266 -0.842 1 95.94 402 SER A C 1
ATOM 3096 O O . SER A 1 402 ? -13.703 28.016 -0.808 1 95.94 402 SER A O 1
ATOM 3098 N N . ALA A 1 403 ? -11.867 28.828 0.165 1 94.38 403 ALA A N 1
ATOM 3099 C CA . ALA A 1 403 ? -12.555 29.25 1.387 1 94.38 403 ALA A CA 1
ATOM 3100 C C . ALA A 1 403 ? -13.586 30.328 1.098 1 94.38 403 ALA A C 1
ATOM 3102 O O . ALA A 1 403 ? -14.656 30.359 1.705 1 94.38 403 ALA A O 1
ATOM 3103 N N . VAL A 1 404 ? -13.289 31.172 0.204 1 91.94 404 VAL A N 1
ATOM 3104 C CA . VAL A 1 404 ? -14.203 32.25 -0.15 1 91.94 404 VAL A CA 1
ATOM 3105 C C . VAL A 1 404 ? -15.445 31.688 -0.832 1 91.94 404 VAL A C 1
ATOM 3107 O O . VAL A 1 404 ? -16.547 32.219 -0.674 1 91.94 404 VAL A O 1
ATOM 3110 N N . LYS A 1 405 ? -15.266 30.594 -1.509 1 87.69 405 LYS A N 1
ATOM 3111 C CA . LYS A 1 405 ? -16.375 29.969 -2.215 1 87.69 405 LYS A CA 1
ATOM 3112 C C . LYS A 1 405 ? -17.234 29.125 -1.264 1 87.69 405 LYS A C 1
ATOM 3114 O O . LYS A 1 405 ? -18.359 28.781 -1.584 1 87.69 405 LYS A O 1
ATOM 3119 N N . PHE A 1 406 ? -16.609 28.922 -0.182 1 83.12 406 PHE A N 1
ATOM 3120 C CA . PHE A 1 406 ? -17.281 28.094 0.82 1 83.12 406 PHE A CA 1
ATOM 3121 C C . PHE A 1 406 ? -18.359 28.891 1.55 1 83.12 406 PHE A C 1
ATOM 3123 O O . PHE A 1 406 ? -18.156 30.062 1.882 1 83.12 406 PHE A O 1
ATOM 3130 N N . ARG A 1 407 ? -19.562 28.281 1.708 1 78.5 407 ARG A N 1
ATOM 3131 C CA . ARG A 1 407 ? -20.594 28.922 2.529 1 78.5 407 ARG A CA 1
ATOM 3132 C C . ARG A 1 407 ? -20.297 28.75 4.016 1 78.5 407 ARG A C 1
ATOM 3134 O O . ARG A 1 407 ? -19.938 27.656 4.453 1 78.5 407 ARG A O 1
ATOM 3141 N N . GLU A 1 408 ? -20.328 29.844 4.699 1 82.69 408 GLU A N 1
ATOM 3142 C CA . GLU A 1 408 ? -20.078 29.797 6.137 1 82.69 408 GLU A CA 1
ATOM 3143 C C . GLU A 1 408 ? -21.016 28.812 6.836 1 82.69 408 GLU A C 1
ATOM 3145 O O . GLU A 1 408 ? -22.219 28.797 6.566 1 82.69 408 GLU A O 1
ATOM 3150 N N . THR A 1 409 ? -20.422 27.938 7.645 1 74.75 409 THR A N 1
ATOM 3151 C CA . THR A 1 409 ? -21.203 26.828 8.18 1 74.75 409 THR A CA 1
ATOM 3152 C C . THR A 1 409 ? -21.297 26.922 9.703 1 74.75 409 THR A C 1
ATOM 3154 O O . THR A 1 409 ? -21.828 26 10.352 1 74.75 409 THR A O 1
ATOM 3157 N N . LYS A 1 410 ? -20.922 27.953 10.359 1 74.94 410 LYS A N 1
ATOM 3158 C CA . LYS A 1 410 ? -20.875 28.016 11.812 1 74.94 410 LYS A CA 1
ATOM 3159 C C . LYS A 1 410 ? -22.281 27.859 12.414 1 74.94 410 LYS A C 1
ATOM 3161 O O . LYS A 1 410 ? -22.422 27.344 13.531 1 74.94 410 LYS A O 1
ATOM 3166 N N . ASP A 1 411 ? -23.266 28.297 11.672 1 74 411 ASP A N 1
ATOM 3167 C CA . ASP A 1 411 ? -24.609 28.312 12.242 1 74 411 ASP A CA 1
ATOM 3168 C C . ASP A 1 411 ? -25.469 27.156 11.711 1 74 411 ASP A C 1
ATOM 3170 O O . ASP A 1 411 ? -26.672 27.094 11.961 1 74 411 ASP A O 1
ATOM 3174 N N . ILE A 1 412 ? -24.812 26.25 10.984 1 72.12 412 ILE A N 1
ATOM 3175 C CA . ILE A 1 412 ? -25.594 25.141 10.445 1 72.12 412 ILE A CA 1
ATOM 3176 C C . ILE A 1 412 ? -25.672 24.016 11.492 1 72.12 412 ILE A C 1
ATOM 3178 O O . ILE A 1 412 ? -24.672 23.688 12.133 1 72.12 412 ILE A O 1
ATOM 3182 N N . SER A 1 413 ? -26.938 23.594 11.828 1 65.62 413 SER A N 1
ATOM 3183 C CA . SER A 1 413 ? -27.125 22.469 12.742 1 65.62 413 SER A CA 1
ATOM 3184 C C . SER A 1 413 ? -26.828 21.141 12.047 1 65.62 413 SER A C 1
ATOM 3186 O O . SER A 1 413 ? -27.234 20.922 10.906 1 65.62 413 SER A O 1
ATOM 3188 N N . LEU A 1 414 ? -25.984 20.312 12.562 1 64.88 414 LEU A N 1
ATOM 3189 C CA . LEU A 1 414 ? -25.656 19.016 11.992 1 64.88 414 LEU A CA 1
ATOM 3190 C C . LEU A 1 414 ? -26.891 18.125 11.914 1 64.88 414 LEU A C 1
ATOM 3192 O O . LEU A 1 414 ? -26.938 17.203 11.086 1 64.88 414 LEU A O 1
ATOM 3196 N N . MET A 1 415 ? -27.891 18.328 12.742 1 53.88 415 MET A N 1
ATOM 3197 C CA . MET A 1 415 ? -29.125 17.531 12.703 1 53.88 415 MET A CA 1
ATOM 3198 C C . MET A 1 415 ? -30.031 18 11.578 1 53.88 415 MET A C 1
ATOM 3200 O O . MET A 1 415 ? -30.812 17.203 11.039 1 53.88 415 MET A O 1
ATOM 3204 N N . GLU A 1 416 ? -30.062 19.156 11.227 1 46.62 416 GLU A N 1
ATOM 3205 C CA . GLU A 1 416 ? -31.031 19.688 10.266 1 46.62 416 GLU A CA 1
ATOM 3206 C C . GLU A 1 416 ? -30.578 19.453 8.828 1 46.62 416 GLU A C 1
ATOM 3208 O O . GLU A 1 416 ? -31.375 19.516 7.898 1 46.62 416 GLU A O 1
ATOM 3213 N N . SER A 1 417 ? -29.422 19.344 8.5 1 43.31 417 SER A N 1
ATOM 3214 C CA . SER A 1 417 ? -29.062 19.234 7.086 1 43.31 417 SER A CA 1
ATOM 3215 C C . SER A 1 417 ? -29.453 17.875 6.516 1 43.31 417 SER A C 1
ATOM 3217 O O . SER A 1 417 ? -28.75 17.328 5.672 1 43.31 417 SER A O 1
ATOM 3219 N N . SER A 1 418 ? -30.438 17.172 7.012 1 36.06 418 SER A N 1
ATOM 3220 C CA . SER A 1 418 ? -31.172 16.078 6.383 1 36.06 418 SER A CA 1
ATOM 3221 C C . SER A 1 418 ? -32.062 16.594 5.262 1 36.06 418 SER A C 1
ATOM 3223 O O . SER A 1 418 ? -32.656 17.672 5.375 1 36.06 418 SER A O 1
ATOM 3225 N N . MET B 1 1 ? -22.969 -23.609 -24.797 1 64.06 1 MET B N 1
ATOM 3226 C CA . MET B 1 1 ? -22.938 -22.344 -24.078 1 64.06 1 MET B CA 1
ATOM 3227 C C . MET B 1 1 ? -23.75 -21.281 -24.797 1 64.06 1 MET B C 1
ATOM 3229 O O . MET B 1 1 ? -23.594 -21.094 -26 1 64.06 1 MET B O 1
ATOM 3233 N N . ASN B 1 2 ? -24.766 -20.734 -24.203 1 69.19 2 ASN B N 1
ATOM 3234 C CA . ASN B 1 2 ? -25.578 -19.688 -24.797 1 69.19 2 ASN B CA 1
ATOM 3235 C C . ASN B 1 2 ? -24.859 -18.344 -24.781 1 69.19 2 ASN B C 1
ATOM 3237 O O . ASN B 1 2 ? -23.797 -18.203 -24.156 1 69.19 2 ASN B O 1
ATOM 3241 N N . LYS B 1 3 ? -25.391 -17.438 -25.562 1 70.69 3 LYS B N 1
ATOM 3242 C CA . LYS B 1 3 ? -24.797 -16.109 -25.734 1 70.69 3 LYS B CA 1
ATOM 3243 C C . LYS B 1 3 ? -24.609 -15.422 -24.391 1 70.69 3 LYS B C 1
ATOM 3245 O O . LYS B 1 3 ? -23.594 -14.773 -24.156 1 70.69 3 LYS B O 1
ATOM 3250 N N . GLY B 1 4 ? -25.5 -15.641 -23.609 1 69.88 4 GLY B N 1
ATOM 3251 C CA . GLY B 1 4 ? -25.453 -15.039 -22.281 1 69.88 4 GLY B CA 1
ATOM 3252 C C . GLY B 1 4 ? -24.344 -15.594 -21.406 1 69.88 4 GLY B C 1
ATOM 3253 O O . GLY B 1 4 ? -23.656 -14.844 -20.719 1 69.88 4 GLY B O 1
ATOM 3254 N N . ASP B 1 5 ? -24.188 -16.906 -21.578 1 75.94 5 ASP B N 1
ATOM 3255 C CA . ASP B 1 5 ? -23.141 -17.562 -20.812 1 75.94 5 ASP B CA 1
ATOM 3256 C C . ASP B 1 5 ? -21.766 -17.078 -21.25 1 75.94 5 ASP B C 1
ATOM 3258 O O . ASP B 1 5 ? -20.906 -16.812 -20.406 1 75.94 5 ASP B O 1
ATOM 3262 N N . THR B 1 6 ? -21.641 -16.953 -22.484 1 79.25 6 THR B N 1
ATOM 3263 C CA . THR B 1 6 ? -20.375 -16.516 -23.047 1 79.25 6 THR B CA 1
ATOM 3264 C C . THR B 1 6 ? -20.078 -15.07 -22.656 1 79.25 6 THR B C 1
ATOM 3266 O O . THR B 1 6 ? -18.922 -14.711 -22.422 1 79.25 6 THR B O 1
ATOM 3269 N N . GLN B 1 7 ? -21.047 -14.336 -22.594 1 74.69 7 GLN B N 1
ATOM 3270 C CA . GLN B 1 7 ? -20.875 -12.938 -22.203 1 74.69 7 GLN B CA 1
ATOM 3271 C C . GLN B 1 7 ? -20.438 -12.82 -20.75 1 74.69 7 GLN B C 1
ATOM 3273 O O . GLN B 1 7 ? -19.578 -12.008 -20.406 1 74.69 7 GLN B O 1
ATOM 3278 N N . ILE B 1 8 ? -20.984 -13.641 -20 1 72.31 8 ILE B N 1
ATOM 3279 C CA . ILE B 1 8 ? -20.656 -13.633 -18.578 1 72.31 8 ILE B CA 1
ATOM 3280 C C . ILE B 1 8 ? -19.219 -14.086 -18.375 1 72.31 8 ILE B C 1
ATOM 3282 O O . ILE B 1 8 ? -18.469 -13.469 -17.625 1 72.31 8 ILE B O 1
ATOM 3286 N N . LEU B 1 9 ? -18.906 -15.07 -19.062 1 81.31 9 LEU B N 1
ATOM 3287 C CA . LEU B 1 9 ? -17.562 -15.609 -18.938 1 81.31 9 LEU B CA 1
ATOM 3288 C C . LEU B 1 9 ? -16.531 -14.625 -19.469 1 81.31 9 LEU B C 1
ATOM 3290 O O . LEU B 1 9 ? -15.484 -14.414 -18.844 1 81.31 9 LEU B O 1
ATOM 3294 N N . SER B 1 10 ? -16.812 -14.055 -20.562 1 78.94 10 SER B N 1
ATOM 3295 C CA . SER B 1 10 ? -15.891 -13.102 -21.156 1 78.94 10 SER B CA 1
ATOM 3296 C C . SER B 1 10 ? -15.703 -11.875 -20.266 1 78.94 10 SER B C 1
ATOM 3298 O O . SER B 1 10 ? -14.586 -11.375 -20.125 1 78.94 10 SER B O 1
ATOM 3300 N N . ALA B 1 11 ? -16.75 -11.484 -19.703 1 70.62 11 ALA B N 1
ATOM 3301 C CA . ALA B 1 11 ? -16.703 -10.328 -18.828 1 70.62 11 ALA B CA 1
ATOM 3302 C C . ALA B 1 11 ? -15.852 -10.617 -17.594 1 70.62 11 ALA B C 1
ATOM 3304 O O . ALA B 1 11 ? -15.117 -9.75 -17.109 1 70.62 11 ALA B O 1
ATOM 3305 N N . SER B 1 12 ? -15.961 -11.797 -17.203 1 76.12 12 SER B N 1
ATOM 3306 C CA . SER B 1 12 ? -15.234 -12.188 -16 1 76.12 12 SER B CA 1
ATOM 3307 C C . SER B 1 12 ? -13.758 -12.398 -16.281 1 76.12 12 SER B C 1
ATOM 3309 O O . SER B 1 12 ? -12.906 -12.117 -15.438 1 76.12 12 SER B O 1
ATOM 3311 N N . MET B 1 13 ? -13.461 -12.727 -17.469 1 85.12 13 MET B N 1
ATOM 3312 C CA . MET B 1 13 ? -12.102 -13.125 -17.797 1 85.12 13 MET B CA 1
ATOM 3313 C C . MET B 1 13 ? -11.258 -11.922 -18.219 1 85.12 13 MET B C 1
ATOM 3315 O O . MET B 1 13 ? -10.07 -11.852 -17.906 1 85.12 13 MET B O 1
ATOM 3319 N N . ILE B 1 14 ? -11.797 -10.992 -18.844 1 79 14 ILE B N 1
ATOM 3320 C CA . ILE B 1 14 ? -11.031 -9.938 -19.484 1 79 14 ILE B CA 1
ATOM 3321 C C . ILE B 1 14 ? -10.312 -9.102 -18.438 1 79 14 ILE B C 1
ATOM 3323 O O . ILE B 1 14 ? -9.141 -8.75 -18.594 1 79 14 ILE B O 1
ATOM 3327 N N . GLY B 1 15 ? -11.008 -8.68 -17.422 1 77.19 15 GLY B N 1
ATOM 3328 C CA . GLY B 1 15 ? -10.367 -7.91 -16.359 1 77.19 15 GLY B CA 1
ATOM 3329 C C . GLY B 1 15 ? -9.234 -8.648 -15.68 1 77.19 15 GLY B C 1
ATOM 3330 O O . GLY B 1 15 ? -8.172 -8.078 -15.43 1 77.19 15 GLY B O 1
ATOM 3331 N N . THR B 1 16 ? -9.391 -9.859 -15.586 1 85.56 16 THR B N 1
ATOM 3332 C CA . THR B 1 16 ? -8.398 -10.688 -14.898 1 85.56 16 THR B CA 1
ATOM 3333 C C . THR B 1 16 ? -7.156 -10.867 -15.773 1 85.56 16 THR B C 1
ATOM 3335 O O . THR B 1 16 ? -6.035 -10.859 -15.266 1 85.56 16 THR B O 1
ATOM 3338 N N . ILE B 1 17 ? -7.336 -10.945 -17.016 1 89 17 ILE B N 1
ATOM 3339 C CA . ILE B 1 17 ? -6.227 -11.164 -17.938 1 89 17 ILE B CA 1
ATOM 3340 C C . ILE B 1 17 ? -5.301 -9.953 -17.922 1 89 17 ILE B C 1
ATOM 3342 O O . ILE B 1 17 ? -4.078 -10.094 -17.859 1 89 17 ILE B O 1
ATOM 3346 N N . LEU B 1 18 ? -5.863 -8.781 -17.938 1 86.25 18 LEU B N 1
ATOM 3347 C CA . LEU B 1 18 ? -5.051 -7.574 -17.938 1 86.25 18 LEU B CA 1
ATOM 3348 C C . LEU B 1 18 ? -4.262 -7.453 -16.641 1 86.25 18 LEU B C 1
ATOM 3350 O O . LEU B 1 18 ? -3.115 -7.004 -16.641 1 86.25 18 LEU B O 1
ATOM 3354 N N . GLU B 1 19 ? -4.91 -7.773 -15.648 1 90 19 GLU B N 1
ATOM 3355 C CA . GLU B 1 19 ? -4.25 -7.688 -14.352 1 90 19 GLU B CA 1
ATOM 3356 C C . GLU B 1 19 ? -3.07 -8.656 -14.266 1 90 19 GLU B C 1
ATOM 3358 O O . GLU B 1 19 ? -1.986 -8.281 -13.812 1 90 19 GLU B O 1
ATOM 3363 N N . TRP B 1 20 ? -3.256 -9.805 -14.789 1 93.94 20 TRP B N 1
ATOM 3364 C CA . TRP B 1 20 ? -2.182 -10.789 -14.781 1 93.94 20 TRP B CA 1
ATOM 3365 C C . TRP B 1 20 ? -1.068 -10.391 -15.75 1 93.94 20 TRP B C 1
ATOM 3367 O O . TRP B 1 20 ? 0.109 -10.648 -15.484 1 93.94 20 TRP B O 1
ATOM 3377 N N . TYR B 1 21 ? -1.436 -9.805 -16.828 1 94.5 21 TYR B N 1
ATOM 3378 C CA . TYR B 1 21 ? -0.425 -9.273 -17.734 1 94.5 21 TYR B CA 1
ATOM 3379 C C . TYR B 1 21 ? 0.549 -8.367 -17 1 94.5 21 TYR B C 1
ATOM 3381 O O . TYR B 1 21 ? 1.767 -8.523 -17.109 1 94.5 21 TYR B O 1
ATOM 3389 N N . GLY B 1 22 ? -0.01 -7.5 -16.281 1 93.44 22 GLY B N 1
ATOM 3390 C CA . GLY B 1 22 ? 0.825 -6.586 -15.516 1 93.44 22 GLY B CA 1
ATOM 3391 C C . GLY B 1 22 ? 1.705 -7.285 -14.5 1 93.44 22 GLY B C 1
ATOM 3392 O O . GLY B 1 22 ? 2.871 -6.926 -14.32 1 93.44 22 GLY B O 1
ATOM 3393 N N . VAL B 1 23 ? 1.18 -8.258 -13.875 1 93.88 23 VAL B N 1
ATOM 3394 C CA . VAL B 1 23 ? 1.923 -9 -12.859 1 93.88 23 VAL B CA 1
ATOM 3395 C C . VAL B 1 23 ? 3.09 -9.734 -13.508 1 93.88 23 VAL B C 1
ATOM 3397 O O . VAL B 1 23 ? 4.219 -9.688 -13.016 1 93.88 23 VAL B O 1
ATOM 3400 N N . PHE B 1 24 ? 2.838 -10.297 -14.641 1 95.94 24 PHE B N 1
ATOM 3401 C CA . PHE B 1 24 ? 3.826 -11.219 -15.18 1 95.94 24 PHE B CA 1
ATOM 3402 C C . PHE B 1 24 ? 4.82 -10.492 -16.078 1 95.94 24 PHE B C 1
ATOM 3404 O O . PHE B 1 24 ? 5.883 -11.031 -16.391 1 95.94 24 PHE B O 1
ATOM 3411 N N . LEU B 1 25 ? 4.531 -9.266 -16.438 1 95.56 25 LEU B N 1
ATOM 3412 C CA . LEU B 1 25 ? 5.57 -8.445 -17.047 1 95.56 25 LEU B CA 1
ATOM 3413 C C . LEU B 1 25 ? 6.758 -8.281 -16.094 1 95.56 25 LEU B C 1
ATOM 3415 O O . LEU B 1 25 ? 7.91 -8.281 -16.531 1 95.56 25 LEU B O 1
ATOM 3419 N N . PHE B 1 26 ? 6.445 -8.195 -14.891 1 93.06 26 PHE B N 1
ATOM 3420 C CA . PHE B 1 26 ? 7.477 -7.961 -13.891 1 93.06 26 PHE B CA 1
ATOM 3421 C C . PHE B 1 26 ? 8.391 -9.172 -13.75 1 93.06 26 PHE B C 1
ATOM 3423 O O . PHE B 1 26 ? 9.617 -9.031 -13.742 1 93.06 26 PHE B O 1
ATOM 3430 N N . SER B 1 27 ? 7.809 -10.344 -13.703 1 92.12 27 SER B N 1
ATOM 3431 C CA . SER B 1 27 ? 8.625 -11.547 -13.562 1 92.12 27 SER B CA 1
ATOM 3432 C C . SER B 1 27 ? 9.344 -11.883 -14.859 1 92.12 27 SER B C 1
ATOM 3434 O O . SER B 1 27 ? 10.516 -12.266 -14.852 1 92.12 27 SER B O 1
ATOM 3436 N N . SER B 1 28 ? 8.68 -11.68 -15.992 1 93.25 28 SER B N 1
ATOM 3437 C CA . SER B 1 28 ? 9.273 -11.992 -17.297 1 93.25 28 SER B CA 1
ATOM 3438 C C . SER B 1 28 ? 10.398 -11.016 -17.625 1 93.25 28 SER B C 1
ATOM 3440 O O . SER B 1 28 ? 11.352 -11.375 -18.312 1 93.25 28 SER B O 1
ATOM 3442 N N . GLY B 1 29 ? 10.242 -9.852 -17.125 1 93.5 29 GLY B N 1
ATOM 3443 C CA . GLY B 1 29 ? 11.25 -8.836 -17.375 1 93.5 29 GLY B CA 1
ATOM 3444 C C . GLY B 1 29 ? 12.125 -8.555 -16.172 1 93.5 29 GLY B C 1
ATOM 3445 O O . GLY B 1 29 ? 12.672 -7.453 -16.031 1 93.5 29 GLY B O 1
ATOM 3446 N N . ALA B 1 30 ? 12.273 -9.562 -15.344 1 92.88 30 ALA B N 1
ATOM 3447 C CA . ALA B 1 30 ? 12.977 -9.375 -14.07 1 92.88 30 ALA B CA 1
ATOM 3448 C C . ALA B 1 30 ? 14.398 -8.867 -14.297 1 92.88 30 ALA B C 1
ATOM 3450 O O . ALA B 1 30 ? 14.875 -8 -13.562 1 92.88 30 ALA B O 1
ATOM 3451 N N . ILE B 1 31 ? 15.078 -9.359 -15.305 1 90.5 31 ILE B N 1
ATOM 3452 C CA . ILE B 1 31 ? 16.469 -8.977 -15.555 1 90.5 31 ILE B CA 1
ATOM 3453 C C . ILE B 1 31 ? 16.531 -7.504 -15.945 1 90.5 31 ILE B C 1
ATOM 3455 O O . ILE B 1 31 ? 17.469 -6.793 -15.555 1 90.5 31 ILE B O 1
ATOM 3459 N N . TYR B 1 32 ? 15.562 -7.02 -16.625 1 93.62 32 TYR B N 1
ATOM 3460 C CA . TYR B 1 32 ? 15.523 -5.625 -17.047 1 93.62 32 TYR B CA 1
ATOM 3461 C C . TYR B 1 32 ? 15.18 -4.711 -15.883 1 93.62 32 TYR B C 1
ATOM 3463 O O . TYR B 1 32 ? 15.758 -3.629 -15.742 1 93.62 32 TYR B O 1
ATOM 3471 N N . ILE B 1 33 ? 14.266 -5.18 -15.062 1 94.69 33 ILE B N 1
ATOM 3472 C CA . ILE B 1 33 ? 13.875 -4.414 -13.883 1 94.69 33 ILE B CA 1
ATOM 3473 C C . ILE B 1 33 ? 15.062 -4.297 -12.93 1 94.69 33 ILE B C 1
ATOM 3475 O O . ILE B 1 33 ? 15.359 -3.207 -12.438 1 94.69 33 ILE B O 1
ATOM 3479 N N . GLY B 1 34 ? 15.695 -5.395 -12.711 1 93.31 34 GLY B N 1
ATOM 3480 C CA . GLY B 1 34 ? 16.844 -5.395 -11.812 1 93.31 34 GLY B CA 1
ATOM 3481 C C . GLY B 1 34 ? 17.938 -4.441 -12.25 1 93.31 34 GLY B C 1
ATOM 3482 O O . GLY B 1 34 ? 18.484 -3.695 -11.438 1 93.31 34 GLY B O 1
ATOM 3483 N N . ARG B 1 35 ? 18.203 -4.391 -13.5 1 92.06 35 ARG B N 1
ATOM 3484 C CA . ARG B 1 35 ? 19.297 -3.576 -14.039 1 92.06 35 ARG B CA 1
ATOM 3485 C C . ARG B 1 35 ? 18.922 -2.096 -14.039 1 92.06 35 ARG B C 1
ATOM 3487 O O . ARG B 1 35 ? 19.781 -1.236 -13.82 1 92.06 35 ARG B O 1
ATOM 3494 N N . ASN B 1 36 ? 17.641 -1.804 -14.18 1 94.75 36 ASN B N 1
ATOM 3495 C CA . ASN B 1 36 ? 17.281 -0.418 -14.438 1 94.75 36 ASN B CA 1
ATOM 3496 C C . ASN B 1 36 ? 16.766 0.273 -13.18 1 94.75 36 ASN B C 1
ATOM 3498 O O . ASN B 1 36 ? 16.75 1.503 -13.102 1 94.75 36 ASN B O 1
ATOM 3502 N N . PHE B 1 37 ? 16.359 -0.479 -12.188 1 96 37 PHE B N 1
ATOM 3503 C CA . PHE B 1 37 ? 15.672 0.191 -11.086 1 96 37 PHE B CA 1
ATOM 3504 C C . PHE B 1 37 ? 16.391 -0.061 -9.766 1 96 37 PHE B C 1
ATOM 3506 O O . PHE B 1 37 ? 15.992 0.461 -8.727 1 96 37 PHE B O 1
ATOM 3513 N N . LEU B 1 38 ? 17.391 -0.872 -9.812 1 93.19 38 LEU B N 1
ATOM 3514 C CA . LEU B 1 38 ? 18.156 -1.172 -8.609 1 93.19 38 LEU B CA 1
ATOM 3515 C C . LEU B 1 38 ? 19.578 -0.658 -8.727 1 93.19 38 LEU B C 1
ATOM 3517 O O . LEU B 1 38 ? 20.094 -0.483 -9.836 1 93.19 38 LEU B O 1
ATOM 3521 N N . PRO B 1 39 ? 20.219 -0.301 -7.52 1 88.69 39 PRO B N 1
ATOM 3522 C CA . PRO B 1 39 ? 21.625 0.088 -7.594 1 88.69 39 PRO B CA 1
ATOM 3523 C C . PRO B 1 39 ? 22.516 -1.017 -8.164 1 88.69 39 PRO B C 1
ATOM 3525 O O . PRO B 1 39 ? 22.141 -2.193 -8.109 1 88.69 39 PRO B O 1
ATOM 3528 N N . LYS B 1 40 ? 23.641 -0.53 -8.672 1 82.75 40 LYS B N 1
ATOM 3529 C CA . LYS B 1 40 ? 24.578 -1.504 -9.234 1 82.75 40 LYS B CA 1
ATOM 3530 C C . LYS B 1 40 ? 25.125 -2.432 -8.148 1 82.75 40 LYS B C 1
ATOM 3532 O O . LYS B 1 40 ? 25.719 -1.974 -7.176 1 82.75 40 LYS B O 1
ATOM 3537 N N . THR B 1 41 ? 24.656 -3.715 -8.273 1 82.69 41 THR B N 1
ATOM 3538 C CA . THR B 1 41 ? 25.094 -4.789 -7.395 1 82.69 41 THR B CA 1
ATOM 3539 C C . THR B 1 41 ? 25.344 -6.07 -8.18 1 82.69 41 THR B C 1
ATOM 3541 O O . THR B 1 41 ? 25.359 -6.055 -9.414 1 82.69 41 THR B O 1
ATOM 3544 N N . SER B 1 42 ? 25.609 -7.117 -7.512 1 88.75 42 SER B N 1
ATOM 3545 C CA . SER B 1 42 ? 25.75 -8.398 -8.203 1 88.75 42 SER B CA 1
ATOM 3546 C C . SER B 1 42 ? 24.453 -8.812 -8.875 1 88.75 42 SER B C 1
ATOM 3548 O O . SER B 1 42 ? 23.359 -8.5 -8.383 1 88.75 42 SER B O 1
ATOM 3550 N N . PRO B 1 43 ? 24.578 -9.414 -10.039 1 87.44 43 PRO B N 1
ATOM 3551 C CA . PRO B 1 43 ? 23.391 -9.883 -10.742 1 87.44 43 PRO B CA 1
ATOM 3552 C C . PRO B 1 43 ? 22.484 -10.742 -9.859 1 87.44 43 PRO B C 1
ATOM 3554 O O . PRO B 1 43 ? 21.25 -10.664 -9.969 1 87.44 43 PRO B O 1
ATOM 3557 N N . TYR B 1 44 ? 23.078 -11.531 -9.047 1 88.69 44 TYR B N 1
ATOM 3558 C CA . TYR B 1 44 ? 22.312 -12.375 -8.148 1 88.69 44 TYR B CA 1
ATOM 3559 C C . TYR B 1 44 ? 21.469 -11.531 -7.191 1 88.69 44 TYR B C 1
ATOM 3561 O O . TYR B 1 44 ? 20.281 -11.789 -7.023 1 88.69 44 TYR B O 1
ATOM 3569 N N . TYR B 1 45 ? 22.016 -10.508 -6.633 1 88.56 45 TYR B N 1
ATOM 3570 C CA . TYR B 1 45 ? 21.312 -9.641 -5.695 1 88.56 45 TYR B CA 1
ATOM 3571 C C . TYR B 1 45 ? 20.25 -8.82 -6.406 1 88.56 45 TYR B C 1
ATOM 3573 O O . TYR B 1 45 ? 19.156 -8.594 -5.859 1 88.56 45 TYR B O 1
ATOM 3581 N N . ALA B 1 46 ? 20.562 -8.422 -7.562 1 91.19 46 ALA B N 1
ATOM 3582 C CA . ALA B 1 46 ? 19.594 -7.66 -8.352 1 91.19 46 ALA B CA 1
ATOM 3583 C C . ALA B 1 46 ? 18.328 -8.484 -8.617 1 91.19 46 ALA B C 1
ATOM 3585 O O . ALA B 1 46 ? 17.219 -7.977 -8.477 1 91.19 46 ALA B O 1
ATOM 3586 N N . ILE B 1 47 ? 18.531 -9.742 -8.938 1 92.5 47 ILE B N 1
ATOM 3587 C CA . ILE B 1 47 ? 17.391 -10.609 -9.203 1 92.5 47 ILE B CA 1
ATOM 3588 C C . ILE B 1 47 ? 16.641 -10.891 -7.906 1 92.5 47 ILE B C 1
ATOM 3590 O O . ILE B 1 47 ? 15.398 -10.898 -7.879 1 92.5 47 ILE B O 1
ATOM 3594 N N . ALA B 1 48 ? 17.391 -11.141 -6.832 1 92.56 48 ALA B N 1
ATOM 3595 C CA . ALA B 1 48 ? 16.766 -11.383 -5.531 1 92.56 48 ALA B CA 1
ATOM 3596 C C . ALA B 1 48 ? 15.891 -10.203 -5.117 1 92.56 48 ALA B C 1
ATOM 3598 O O . ALA B 1 48 ? 14.742 -10.383 -4.699 1 92.56 48 ALA B O 1
ATOM 3599 N N . GLU B 1 49 ? 16.406 -9.016 -5.262 1 93.12 49 GLU B N 1
ATOM 3600 C CA . GLU B 1 49 ? 15.656 -7.816 -4.891 1 93.12 49 GLU B CA 1
ATOM 3601 C C . GLU B 1 49 ? 14.469 -7.602 -5.82 1 93.12 49 GLU B C 1
ATOM 3603 O O . GLU B 1 49 ? 13.414 -7.129 -5.391 1 93.12 49 GLU B O 1
ATOM 3608 N N . THR B 1 50 ? 14.664 -7.93 -7.066 1 94.38 50 THR B N 1
ATOM 3609 C CA . THR B 1 50 ? 13.555 -7.848 -8.008 1 94.38 50 THR B CA 1
ATOM 3610 C C . THR B 1 50 ? 12.438 -8.805 -7.617 1 94.38 50 THR B C 1
ATOM 3612 O O . THR B 1 50 ? 11.258 -8.43 -7.637 1 94.38 50 THR B O 1
ATOM 3615 N N . LEU B 1 51 ? 12.789 -9.984 -7.219 1 94.75 51 LEU B N 1
ATOM 3616 C CA . LEU B 1 51 ? 11.789 -10.969 -6.809 1 94.75 51 LEU B CA 1
ATOM 3617 C C . LEU B 1 51 ? 11.164 -10.578 -5.477 1 94.75 51 LEU B C 1
ATOM 3619 O O . LEU B 1 51 ? 10 -10.898 -5.219 1 94.75 51 LEU B O 1
ATOM 3623 N N . LEU B 1 52 ? 11.875 -9.891 -4.656 1 94.44 52 LEU B N 1
ATOM 3624 C CA . LEU B 1 52 ? 11.289 -9.328 -3.445 1 94.44 52 LEU B CA 1
ATOM 3625 C C . LEU B 1 52 ? 10.211 -8.305 -3.783 1 94.44 52 LEU B C 1
ATOM 3627 O O . LEU B 1 52 ? 9.141 -8.297 -3.178 1 94.44 52 LEU B O 1
ATOM 3631 N N . ILE B 1 53 ? 10.562 -7.387 -4.711 1 95.25 53 ILE B N 1
ATOM 3632 C CA . ILE B 1 53 ? 9.586 -6.402 -5.148 1 95.25 53 ILE B CA 1
ATOM 3633 C C . ILE B 1 53 ? 8.367 -7.113 -5.734 1 95.25 53 ILE B C 1
ATOM 3635 O O . ILE B 1 53 ? 7.227 -6.688 -5.52 1 95.25 53 ILE B O 1
ATOM 3639 N N . PHE B 1 54 ? 8.617 -8.164 -6.438 1 94.69 54 PHE B N 1
ATOM 3640 C CA . PHE B 1 54 ? 7.539 -8.992 -6.965 1 94.69 54 PHE B CA 1
ATOM 3641 C C . PHE B 1 54 ? 6.637 -9.484 -5.84 1 94.69 54 PHE B C 1
ATOM 3643 O O . PHE B 1 54 ? 5.41 -9.391 -5.93 1 94.69 54 PHE B O 1
ATOM 3650 N N . ALA B 1 55 ? 7.219 -10.023 -4.77 1 94.5 55 ALA B N 1
ATOM 3651 C CA . ALA B 1 55 ? 6.492 -10.539 -3.611 1 94.5 55 ALA B CA 1
ATOM 3652 C C . ALA B 1 55 ? 5.695 -9.43 -2.932 1 94.5 55 ALA B C 1
ATOM 3654 O O . ALA B 1 55 ? 4.527 -9.617 -2.582 1 94.5 55 ALA B O 1
ATOM 3655 N N . ILE B 1 56 ? 6.297 -8.328 -2.807 1 93.31 56 ILE B N 1
ATOM 3656 C CA . ILE B 1 56 ? 5.684 -7.195 -2.115 1 93.31 56 ILE B CA 1
ATOM 3657 C C . ILE B 1 56 ? 4.457 -6.719 -2.889 1 93.31 56 ILE B C 1
ATOM 3659 O O . ILE B 1 56 ? 3.473 -6.277 -2.291 1 93.31 56 ILE B O 1
ATOM 3663 N N . GLY B 1 57 ? 4.465 -6.887 -4.129 1 92.81 57 GLY B N 1
ATOM 3664 C CA . GLY B 1 57 ? 3.354 -6.484 -4.973 1 92.81 57 GLY B CA 1
ATOM 3665 C C . GLY B 1 57 ? 2.057 -7.188 -4.625 1 92.81 57 GLY B C 1
ATOM 3666 O O . GLY B 1 57 ? 0.974 -6.723 -4.992 1 92.81 57 GLY B O 1
ATOM 3667 N N . PHE B 1 58 ? 2.156 -8.227 -3.867 1 94.31 58 PHE B N 1
ATOM 3668 C CA . PHE B 1 58 ? 0.967 -9 -3.549 1 94.31 58 PHE B CA 1
ATOM 3669 C C . PHE B 1 58 ? 0.405 -8.602 -2.189 1 94.31 58 PHE B C 1
ATOM 3671 O O . PHE B 1 58 ? -0.701 -9.008 -1.825 1 94.31 58 PHE B O 1
ATOM 3678 N N . LEU B 1 59 ? 1.055 -7.789 -1.508 1 91.69 59 LEU B N 1
ATOM 3679 C CA . LEU B 1 59 ? 0.779 -7.531 -0.098 1 91.69 59 LEU B CA 1
ATOM 3680 C C . LEU B 1 59 ? -0.586 -6.875 0.078 1 91.69 59 LEU B C 1
ATOM 3682 O O . LEU B 1 59 ? -1.297 -7.16 1.045 1 91.69 59 LEU B O 1
ATOM 3686 N N . PHE B 1 60 ? -0.917 -6.039 -0.85 1 91.25 60 PHE B N 1
ATOM 3687 C CA . PHE B 1 60 ? -2.141 -5.27 -0.658 1 91.25 60 PHE B CA 1
ATOM 3688 C C . PHE B 1 60 ? -3.311 -5.918 -1.387 1 91.25 60 PHE B C 1
ATOM 3690 O O . PHE B 1 60 ? -4.41 -5.363 -1.426 1 91.25 60 PHE B O 1
ATOM 3697 N N . ARG B 1 61 ? -3.139 -7.109 -1.91 1 93.38 61 ARG B N 1
ATOM 3698 C CA . ARG B 1 61 ? -4.215 -7.836 -2.57 1 93.38 61 ARG B CA 1
ATOM 3699 C C . ARG B 1 61 ? -5.371 -8.094 -1.61 1 93.38 61 ARG B C 1
ATOM 3701 O O . ARG B 1 61 ? -6.535 -7.875 -1.957 1 93.38 61 ARG B O 1
ATOM 3708 N N . PRO B 1 62 ? -5.109 -8.539 -0.378 1 90.75 62 PRO B N 1
ATOM 3709 C CA . PRO B 1 62 ? -6.219 -8.766 0.55 1 90.75 62 PRO B CA 1
ATOM 3710 C C . PRO B 1 62 ? -7.008 -7.492 0.85 1 90.75 62 PRO B C 1
ATOM 3712 O O . PRO B 1 62 ? -8.234 -7.535 0.99 1 90.75 62 PRO B O 1
ATOM 3715 N N . VAL B 1 63 ? -6.297 -6.406 0.864 1 87.88 63 VAL B N 1
ATOM 3716 C CA . VAL B 1 63 ? -6.969 -5.133 1.099 1 87.88 63 VAL B CA 1
ATOM 3717 C C . VAL B 1 63 ? -7.871 -4.797 -0.087 1 87.88 63 VAL B C 1
ATOM 3719 O O . VAL B 1 63 ? -9.008 -4.352 0.096 1 87.88 63 VAL B O 1
ATOM 3722 N N . GLY B 1 64 ? -7.34 -4.988 -1.19 1 87.38 64 GLY B N 1
ATOM 3723 C CA . GLY B 1 64 ? -8.156 -4.801 -2.381 1 87.38 64 GLY B CA 1
ATOM 3724 C C . GLY B 1 64 ? -9.398 -5.668 -2.395 1 87.38 64 GLY B C 1
ATOM 3725 O O . GLY B 1 64 ? -10.484 -5.199 -2.754 1 87.38 64 GLY B O 1
ATOM 3726 N N . ALA B 1 65 ? -9.227 -6.898 -1.998 1 85.44 65 ALA B N 1
ATOM 3727 C CA . ALA B 1 65 ? -10.352 -7.82 -1.953 1 85.44 65 ALA B CA 1
ATOM 3728 C C . ALA B 1 65 ? -11.453 -7.301 -1.03 1 85.44 65 ALA B C 1
ATOM 3730 O O . ALA B 1 65 ? -12.641 -7.375 -1.362 1 85.44 65 ALA B O 1
ATOM 3731 N N . VAL B 1 66 ? -11.055 -6.762 0.007 1 79.5 66 VAL B N 1
ATOM 3732 C CA . VAL B 1 66 ? -12.008 -6.25 0.986 1 79.5 66 VAL B CA 1
ATOM 3733 C C . VAL B 1 66 ? -12.703 -5.004 0.431 1 79.5 66 VAL B C 1
ATOM 3735 O O . VAL B 1 66 ? -13.922 -4.871 0.529 1 79.5 66 VAL B O 1
ATOM 3738 N N . VAL B 1 67 ? -11.945 -4.152 -0.169 1 79.56 67 VAL B N 1
ATOM 3739 C CA . VAL B 1 67 ? -12.469 -2.881 -0.656 1 79.56 67 VAL B CA 1
ATOM 3740 C C . VAL B 1 67 ? -13.406 -3.125 -1.836 1 79.56 67 VAL B C 1
ATOM 3742 O O . VAL B 1 67 ? -14.539 -2.631 -1.854 1 79.56 67 VAL B O 1
ATOM 3745 N N . PHE B 1 68 ? -13.008 -3.867 -2.725 1 76.69 68 PHE B N 1
ATOM 3746 C CA . PHE B 1 68 ? -13.781 -4.086 -3.938 1 76.69 68 PHE B CA 1
ATOM 3747 C C . PHE B 1 68 ? -14.961 -5.016 -3.664 1 76.69 68 PHE B C 1
ATOM 3749 O O . PHE B 1 68 ? -16 -4.914 -4.312 1 76.69 68 PHE B O 1
ATOM 3756 N N . GLY B 1 69 ? -14.781 -5.957 -2.799 1 67.94 69 GLY B N 1
ATOM 3757 C CA . GLY B 1 69 ? -15.898 -6.805 -2.402 1 67.94 69 GLY B CA 1
ATOM 3758 C C . GLY B 1 69 ? -17 -6.043 -1.699 1 67.94 69 GLY B C 1
ATOM 3759 O O . GLY B 1 69 ? -18.188 -6.309 -1.926 1 67.94 69 GLY B O 1
ATOM 3760 N N . HIS B 1 70 ? -16.609 -5.133 -0.947 1 63.53 70 HIS B N 1
ATOM 3761 C CA . HIS B 1 70 ? -17.562 -4.371 -0.159 1 63.53 70 HIS B CA 1
ATOM 3762 C C . HIS B 1 70 ? -18.281 -3.338 -1.019 1 63.53 70 HIS B C 1
ATOM 3764 O O . HIS B 1 70 ? -19.5 -3.17 -0.905 1 63.53 70 HIS B O 1
ATOM 3770 N N . TYR B 1 71 ? -17.578 -2.703 -1.891 1 61.28 71 TYR B N 1
ATOM 3771 C CA . TYR B 1 71 ? -18.188 -1.585 -2.605 1 61.28 71 TYR B CA 1
ATOM 3772 C C . TYR B 1 71 ? -18.828 -2.051 -3.91 1 61.28 71 TYR B C 1
ATOM 3774 O O . TYR B 1 71 ? -19.422 -1.254 -4.637 1 61.28 71 TYR B O 1
ATOM 3782 N N . GLY B 1 72 ? -18.562 -3.201 -4.23 1 56.56 72 GLY B N 1
ATOM 3783 C CA . GLY B 1 72 ? -19.234 -3.752 -5.395 1 56.56 72 GLY B CA 1
ATOM 3784 C C . GLY B 1 72 ? -20.75 -3.715 -5.277 1 56.56 72 GLY B C 1
ATOM 3785 O O . GLY B 1 72 ? -21.453 -3.467 -6.262 1 56.56 72 GLY B O 1
ATOM 3786 N N . ASP B 1 73 ? -21.234 -3.762 -4.141 1 51.81 73 ASP B N 1
ATOM 3787 C CA . ASP B 1 73 ? -22.672 -3.777 -3.883 1 51.81 73 ASP B CA 1
ATOM 3788 C C . ASP B 1 73 ? -23.25 -2.363 -3.91 1 51.81 73 ASP B C 1
ATOM 3790 O O . ASP B 1 73 ? -24.406 -2.168 -4.289 1 51.81 73 ASP B O 1
ATOM 3794 N N . ARG B 1 74 ? -22.359 -1.552 -3.578 1 52.12 74 ARG B N 1
ATOM 3795 C CA . ARG B 1 74 ? -22.906 -0.22 -3.334 1 52.12 74 ARG B CA 1
ATOM 3796 C C . ARG B 1 74 ? -22.781 0.656 -4.578 1 52.12 74 ARG B C 1
ATOM 3798 O O . ARG B 1 74 ? -23.734 1.369 -4.93 1 52.12 74 ARG B O 1
ATOM 3805 N N . ILE B 1 75 ? -21.719 0.657 -5.145 1 57.34 75 ILE B N 1
ATOM 3806 C CA . ILE B 1 75 ? -21.469 1.504 -6.309 1 57.34 75 ILE B CA 1
ATOM 3807 C C . ILE B 1 75 ? -21.734 0.716 -7.586 1 57.34 75 ILE B C 1
ATOM 3809 O O . ILE B 1 75 ? -21.906 1.302 -8.664 1 57.34 75 ILE B O 1
ATOM 3813 N N . GLY B 1 76 ? -22.047 -0.468 -7.395 1 60.31 76 GLY B N 1
ATOM 3814 C CA . GLY B 1 76 ? -22.266 -1.343 -8.539 1 60.31 76 GLY B CA 1
ATOM 3815 C C . GLY B 1 76 ? -21.031 -2.135 -8.922 1 60.31 76 GLY B C 1
ATOM 3816 O O . GLY B 1 76 ? -19.922 -1.601 -8.93 1 60.31 76 GLY B O 1
ATOM 3817 N N . ARG B 1 77 ? -21.172 -3.254 -9.148 1 65.06 77 ARG B N 1
ATOM 3818 C CA . ARG B 1 77 ? -20.125 -4.191 -9.516 1 65.06 77 ARG B CA 1
ATOM 3819 C C . ARG B 1 77 ? -19.406 -3.746 -10.781 1 65.06 77 ARG B C 1
ATOM 3821 O O . ARG B 1 77 ? -18.188 -3.871 -10.891 1 65.06 77 ARG B O 1
ATOM 3828 N N . LYS B 1 78 ? -20.125 -3.148 -11.594 1 71.19 78 LYS B N 1
ATOM 3829 C CA . LYS B 1 78 ? -19.547 -2.715 -12.859 1 71.19 78 LYS B CA 1
ATOM 3830 C C . LYS B 1 78 ? -18.516 -1.614 -12.648 1 71.19 78 LYS B C 1
ATOM 3832 O O . LYS B 1 78 ? -17.406 -1.677 -13.188 1 71.19 78 LYS B O 1
ATOM 3837 N N . ASN B 1 79 ? -18.828 -0.713 -11.844 1 74 79 ASN B N 1
ATOM 3838 C CA . ASN B 1 79 ? -17.938 0.4 -11.578 1 74 79 ASN B CA 1
ATOM 3839 C C . ASN B 1 79 ? -16.672 -0.06 -10.836 1 74 79 ASN B C 1
ATOM 3841 O O . ASN B 1 79 ? -15.578 0.426 -11.109 1 74 79 ASN B O 1
ATOM 3845 N N . MET B 1 80 ? -16.859 -0.931 -9.969 1 76.81 80 MET B N 1
ATOM 3846 C CA . MET B 1 80 ? -15.711 -1.426 -9.203 1 76.81 80 MET B CA 1
ATOM 3847 C C . MET B 1 80 ? -14.75 -2.189 -10.102 1 76.81 80 MET B C 1
ATOM 3849 O O . MET B 1 80 ? -13.531 -2.092 -9.938 1 76.81 80 MET B O 1
ATOM 3853 N N . LEU B 1 81 ? -15.305 -2.867 -11.031 1 76.75 81 LEU B N 1
ATOM 3854 C CA . LEU B 1 81 ? -14.469 -3.617 -11.969 1 76.75 81 LEU B CA 1
ATOM 3855 C C . LEU B 1 81 ? -13.711 -2.678 -12.898 1 76.75 81 LEU B C 1
ATOM 3857 O O . LEU B 1 81 ? -12.562 -2.939 -13.25 1 76.75 81 LEU B O 1
ATOM 3861 N N . ILE B 1 82 ? -14.359 -1.646 -13.203 1 82.88 82 ILE B N 1
ATOM 3862 C CA . ILE B 1 82 ? -13.703 -0.664 -14.055 1 82.88 82 ILE B CA 1
ATOM 3863 C C . ILE B 1 82 ? -12.586 0.028 -13.281 1 82.88 82 ILE B C 1
ATOM 3865 O O . ILE B 1 82 ? -11.492 0.242 -13.82 1 82.88 82 ILE B O 1
ATOM 3869 N N . ILE B 1 83 ? -12.82 0.345 -12.07 1 84.75 83 ILE B N 1
ATOM 3870 C CA . ILE B 1 83 ? -11.805 0.992 -11.242 1 84.75 83 ILE B CA 1
ATOM 3871 C C . ILE B 1 83 ? -10.594 0.069 -11.094 1 84.75 83 ILE B C 1
ATOM 3873 O O . ILE B 1 83 ? -9.453 0.508 -11.227 1 84.75 83 ILE B O 1
ATOM 3877 N N . SER B 1 84 ? -10.883 -1.134 -10.82 1 87.62 84 SER B N 1
ATOM 3878 C CA . SER B 1 84 ? -9.797 -2.102 -10.695 1 87.62 84 SER B CA 1
ATOM 3879 C C . SER B 1 84 ? -9 -2.213 -11.984 1 87.62 84 SER B C 1
ATOM 3881 O O . SER B 1 84 ? -7.77 -2.277 -11.961 1 87.62 84 SER B O 1
ATOM 3883 N N . LEU B 1 85 ? -9.719 -2.188 -13.055 1 88.31 85 LEU B N 1
ATOM 3884 C CA . LEU B 1 85 ? -9.094 -2.279 -14.367 1 88.31 85 LEU B CA 1
ATOM 3885 C C . LEU B 1 85 ? -8.211 -1.063 -14.641 1 88.31 85 LEU B C 1
ATOM 3887 O O . LEU B 1 85 ? -7.082 -1.201 -15.117 1 88.31 85 LEU B O 1
ATOM 3891 N N . VAL B 1 86 ? -8.695 0.023 -14.312 1 92.19 86 VAL B N 1
ATOM 3892 C CA . VAL B 1 86 ? -7.98 1.27 -14.562 1 92.19 86 VAL B CA 1
ATOM 3893 C C . VAL B 1 86 ? -6.738 1.341 -13.68 1 92.19 86 VAL B C 1
ATOM 3895 O O . VAL B 1 86 ? -5.652 1.682 -14.156 1 92.19 86 VAL B O 1
ATOM 3898 N N . LEU B 1 87 ? -6.887 1.016 -12.438 1 93.19 87 LEU B N 1
ATOM 3899 C CA . LEU B 1 87 ? -5.75 1.031 -11.523 1 93.19 87 LEU B CA 1
ATOM 3900 C C . LEU B 1 87 ? -4.672 0.056 -11.984 1 93.19 87 LEU B C 1
ATOM 3902 O O . LEU B 1 87 ? -3.48 0.373 -11.93 1 93.19 87 LEU B O 1
ATOM 3906 N N . SER B 1 88 ? -5.109 -1.051 -12.445 1 93.69 88 SER B N 1
ATOM 3907 C CA . SER B 1 88 ? -4.168 -2.07 -12.898 1 93.69 88 SER B CA 1
ATOM 3908 C C . SER B 1 88 ? -3.43 -1.622 -14.156 1 93.69 88 SER B C 1
ATOM 3910 O O . SER B 1 88 ? -2.201 -1.714 -14.227 1 93.69 88 SER B O 1
ATOM 3912 N N . GLY B 1 89 ? -4.223 -1.144 -15.109 1 94.75 89 GLY B N 1
ATOM 3913 C CA . GLY B 1 89 ? -3.623 -0.718 -16.359 1 94.75 89 GLY B CA 1
ATOM 3914 C C . GLY B 1 89 ? -2.693 0.471 -16.203 1 94.75 89 GLY B C 1
ATOM 3915 O O . GLY B 1 89 ? -1.605 0.497 -16.781 1 94.75 89 GLY B O 1
ATOM 3916 N N . LEU B 1 90 ? -3.086 1.427 -15.414 1 96.06 90 LEU B N 1
ATOM 3917 C CA . LEU B 1 90 ? -2.277 2.625 -15.219 1 96.06 90 LEU B CA 1
ATOM 3918 C C . LEU B 1 90 ? -0.997 2.297 -14.453 1 96.06 90 LEU B C 1
ATOM 3920 O O . LEU B 1 90 ? 0.08 2.785 -14.805 1 96.06 90 LEU B O 1
ATOM 3924 N N . SER B 1 91 ? -1.127 1.53 -13.414 1 96.81 91 SER B N 1
ATOM 3925 C CA . SER B 1 91 ? 0.054 1.199 -12.625 1 96.81 91 SER B CA 1
ATOM 3926 C C . SER B 1 91 ? 1.062 0.399 -13.445 1 96.81 91 SER B C 1
ATOM 3928 O O . SER B 1 91 ? 2.271 0.581 -13.297 1 96.81 91 SER B O 1
ATOM 3930 N N . THR B 1 92 ? 0.559 -0.433 -14.305 1 96.56 92 THR B N 1
ATOM 3931 C CA . THR B 1 92 ? 1.431 -1.222 -15.172 1 96.56 92 THR B CA 1
ATOM 3932 C C . THR B 1 92 ? 2.082 -0.341 -16.234 1 96.56 92 THR B C 1
ATOM 3934 O O . THR B 1 92 ? 3.301 -0.382 -16.422 1 96.56 92 THR B O 1
ATOM 3937 N N . GLY B 1 93 ? 1.304 0.428 -16.922 1 97.69 93 GLY B N 1
ATOM 3938 C CA . GLY B 1 93 ? 1.816 1.276 -17.984 1 97.69 93 GLY B CA 1
ATOM 3939 C C . GLY B 1 93 ? 2.805 2.318 -17.484 1 97.69 93 GLY B C 1
ATOM 3940 O O . GLY B 1 93 ? 3.785 2.621 -18.172 1 97.69 93 GLY B O 1
ATOM 3941 N N . LEU B 1 94 ? 2.619 2.844 -16.328 1 97.81 94 LEU B N 1
ATOM 3942 C CA . LEU B 1 94 ? 3.459 3.902 -15.773 1 97.81 94 LEU B CA 1
ATOM 3943 C C . LEU B 1 94 ? 4.859 3.381 -15.469 1 97.81 94 LEU B C 1
ATOM 3945 O O . LEU B 1 94 ? 5.812 4.156 -15.398 1 97.81 94 LEU B O 1
ATOM 3949 N N . VAL B 1 95 ? 5.027 2.102 -15.281 1 97.62 95 VAL B N 1
ATOM 3950 C CA . VAL B 1 95 ? 6.359 1.526 -15.117 1 97.62 95 VAL B CA 1
ATOM 3951 C C . VAL B 1 95 ? 7.184 1.77 -16.375 1 97.62 95 VAL B C 1
ATOM 3953 O O . VAL B 1 95 ? 8.391 2.002 -16.312 1 97.62 95 VAL B O 1
ATOM 3956 N N . GLY B 1 96 ? 6.516 1.73 -17.547 1 97.56 96 GLY B N 1
ATOM 3957 C CA . GLY B 1 96 ? 7.195 1.922 -18.812 1 97.56 96 GLY B CA 1
ATOM 3958 C C . GLY B 1 96 ? 7.738 3.328 -19 1 97.56 96 GLY B C 1
ATOM 3959 O O . GLY B 1 96 ? 8.641 3.551 -19.812 1 97.56 96 GLY B O 1
ATOM 3960 N N . VAL B 1 97 ? 7.238 4.289 -18.25 1 97.06 97 VAL B N 1
ATOM 3961 C CA . VAL B 1 97 ? 7.68 5.672 -18.406 1 97.06 97 VAL B CA 1
ATOM 3962 C C . VAL B 1 97 ? 8.508 6.098 -17.203 1 97.06 97 VAL B C 1
ATOM 3964 O O . VAL B 1 97 ? 9.008 7.227 -17.141 1 97.06 97 VAL B O 1
ATOM 3967 N N . LEU B 1 98 ? 8.688 5.273 -16.234 1 97 98 LEU B N 1
ATOM 3968 C CA . LEU B 1 98 ? 9.414 5.602 -15.008 1 97 98 LEU B CA 1
ATOM 3969 C C . LEU B 1 98 ? 10.891 5.836 -15.305 1 97 98 LEU B C 1
ATOM 3971 O O . LEU B 1 98 ? 11.523 5.039 -16 1 97 98 LEU B O 1
ATOM 3975 N N . PRO B 1 99 ? 11.453 7 -14.766 1 96.44 99 PRO B N 1
ATOM 3976 C CA . PRO B 1 99 ? 12.906 7.141 -14.875 1 96.44 99 PRO B CA 1
ATOM 3977 C C . PRO B 1 99 ? 13.664 6.051 -14.125 1 96.44 99 PRO B C 1
ATOM 3979 O O . PRO B 1 99 ? 13.133 5.469 -13.172 1 96.44 99 PRO B O 1
ATOM 3982 N N . THR B 1 100 ? 14.797 5.73 -14.562 1 96.06 100 THR B N 1
ATOM 3983 C CA . THR B 1 100 ? 15.594 4.637 -14.016 1 96.06 100 THR B CA 1
ATOM 3984 C C . THR B 1 100 ? 16.359 5.098 -12.781 1 96.06 100 THR B C 1
ATOM 3986 O O . THR B 1 100 ? 16.359 6.285 -12.445 1 96.06 100 THR B O 1
ATOM 3989 N N . TYR B 1 101 ? 16.922 4.125 -12.117 1 93.88 101 TYR B N 1
ATOM 3990 C CA . TYR B 1 101 ? 17.766 4.41 -10.961 1 93.88 101 TYR B CA 1
ATOM 3991 C C . TYR B 1 101 ? 18.938 5.324 -11.344 1 93.88 101 TYR B C 1
ATOM 3993 O O . TYR B 1 101 ? 19.328 6.199 -10.57 1 93.88 101 TYR B O 1
ATOM 4001 N N . ALA B 1 102 ? 19.516 5.133 -12.484 1 92.19 102 ALA B N 1
ATOM 4002 C CA . ALA B 1 102 ? 20.609 5.953 -12.977 1 92.19 102 ALA B CA 1
ATOM 4003 C C . ALA B 1 102 ? 20.188 7.406 -13.141 1 92.19 102 ALA B C 1
ATOM 4005 O O . ALA B 1 102 ? 21 8.32 -12.984 1 92.19 102 ALA B O 1
ATOM 4006 N N . GLN B 1 103 ? 18.891 7.613 -13.367 1 91.56 103 GLN B N 1
ATOM 4007 C CA . GLN B 1 103 ? 18.391 8.953 -13.664 1 91.56 103 GLN B CA 1
ATOM 4008 C C . GLN B 1 103 ? 17.953 9.672 -12.391 1 91.56 103 GLN B C 1
ATOM 4010 O O . GLN B 1 103 ? 18.203 10.867 -12.227 1 91.56 103 GLN B O 1
ATOM 4015 N N . ILE B 1 104 ? 17.266 8.93 -11.43 1 91.44 104 ILE B N 1
ATOM 4016 C CA . ILE B 1 104 ? 16.688 9.672 -10.32 1 91.44 104 ILE B CA 1
ATOM 4017 C C . ILE B 1 104 ? 17 8.969 -9.008 1 91.44 104 ILE B C 1
ATOM 4019 O O . ILE B 1 104 ? 16.391 9.273 -7.973 1 91.44 104 ILE B O 1
ATOM 4023 N N . GLY B 1 105 ? 17.859 8.008 -9.047 1 89.56 105 GLY B N 1
ATOM 4024 C CA . GLY B 1 105 ? 18.328 7.375 -7.824 1 89.56 105 GLY B CA 1
ATOM 4025 C C . GLY B 1 105 ? 17.266 6.52 -7.152 1 89.56 105 GLY B C 1
ATOM 4026 O O . GLY B 1 105 ? 16.531 5.793 -7.82 1 89.56 105 GLY B O 1
ATOM 4027 N N . ALA B 1 106 ? 17.188 6.559 -5.852 1 90.19 106 ALA B N 1
ATOM 4028 C CA . ALA B 1 106 ? 16.328 5.695 -5.043 1 90.19 106 ALA B CA 1
ATOM 4029 C C . ALA B 1 106 ? 14.852 5.996 -5.293 1 90.19 106 ALA B C 1
ATOM 4031 O O . ALA B 1 106 ? 13.984 5.156 -5.039 1 90.19 106 ALA B O 1
ATOM 4032 N N . ALA B 1 107 ? 14.578 7.203 -5.781 1 91.5 107 ALA B N 1
ATOM 4033 C CA . ALA B 1 107 ? 13.195 7.566 -6.094 1 91.5 107 ALA B CA 1
ATOM 4034 C C . ALA B 1 107 ? 12.602 6.613 -7.129 1 91.5 107 ALA B C 1
ATOM 4036 O O . ALA B 1 107 ? 11.406 6.32 -7.094 1 91.5 107 ALA B O 1
ATOM 4037 N N . ALA B 1 108 ? 13.453 6.145 -7.988 1 95.19 108 ALA B N 1
ATOM 4038 C CA . ALA B 1 108 ? 13 5.203 -9.008 1 95.19 108 ALA B CA 1
ATOM 4039 C C . ALA B 1 108 ? 12.461 3.924 -8.367 1 95.19 108 ALA B C 1
ATOM 4041 O O . ALA B 1 108 ? 11.391 3.443 -8.734 1 95.19 108 ALA B O 1
ATOM 4042 N N . LEU B 1 109 ? 13.242 3.418 -7.41 1 94.44 109 LEU B N 1
ATOM 4043 C CA . LEU B 1 109 ? 12.852 2.199 -6.707 1 94.44 109 LEU B CA 1
ATOM 4044 C C . LEU B 1 109 ? 11.594 2.43 -5.879 1 94.44 109 LEU B C 1
ATOM 4046 O O . LEU B 1 109 ? 10.695 1.587 -5.859 1 94.44 109 LEU B O 1
ATOM 4050 N N . ILE B 1 110 ? 11.5 3.518 -5.215 1 93.62 110 ILE B N 1
ATOM 4051 C CA . ILE B 1 110 ? 10.359 3.855 -4.375 1 93.62 110 ILE B CA 1
ATOM 4052 C C . ILE B 1 110 ? 9.086 3.9 -5.223 1 93.62 110 ILE B C 1
ATOM 4054 O O . ILE B 1 110 ? 8.078 3.285 -4.875 1 93.62 110 ILE B O 1
ATOM 4058 N N . LEU B 1 111 ? 9.148 4.59 -6.328 1 95.31 111 LEU B N 1
ATOM 4059 C CA . LEU B 1 111 ? 7.992 4.73 -7.203 1 95.31 111 LEU B CA 1
ATOM 4060 C C . LEU B 1 111 ? 7.594 3.385 -7.801 1 95.31 111 LEU B C 1
ATOM 4062 O O . LEU B 1 111 ? 6.406 3.096 -7.953 1 95.31 111 LEU B O 1
ATOM 4066 N N . LEU B 1 112 ? 8.594 2.568 -8.141 1 96.75 112 LEU B N 1
ATOM 4067 C CA . LEU B 1 112 ? 8.32 1.232 -8.656 1 96.75 112 LEU B CA 1
ATOM 4068 C C . LEU B 1 112 ? 7.555 0.402 -7.629 1 96.75 112 LEU B C 1
ATOM 4070 O O . LEU B 1 112 ? 6.574 -0.263 -7.973 1 96.75 112 LEU B O 1
ATOM 4074 N N . VAL B 1 113 ? 7.996 0.441 -6.375 1 95.38 113 VAL B N 1
ATOM 4075 C CA . VAL B 1 113 ? 7.363 -0.31 -5.297 1 95.38 113 VAL B CA 1
ATOM 4076 C C . VAL B 1 113 ? 5.918 0.16 -5.121 1 95.38 113 VAL B C 1
ATOM 4078 O O . VAL B 1 113 ? 5.008 -0.657 -4.977 1 95.38 113 VAL B O 1
ATOM 4081 N N . VAL B 1 114 ? 5.688 1.418 -5.223 1 94.94 114 VAL B N 1
ATOM 4082 C CA . VAL B 1 114 ? 4.348 1.981 -5.066 1 94.94 114 VAL B CA 1
ATOM 4083 C C . VAL B 1 114 ? 3.443 1.479 -6.188 1 94.94 114 VAL B C 1
ATOM 4085 O O . VAL B 1 114 ? 2.309 1.065 -5.938 1 94.94 114 VAL B O 1
ATOM 4088 N N . LEU B 1 115 ? 3.936 1.568 -7.375 1 96.31 115 LEU B N 1
ATOM 4089 C CA . LEU B 1 115 ? 3.137 1.128 -8.516 1 96.31 115 LEU B CA 1
ATOM 4090 C C . LEU B 1 115 ? 2.803 -0.356 -8.398 1 96.31 115 LEU B C 1
ATOM 4092 O O . LEU B 1 115 ? 1.695 -0.774 -8.75 1 96.31 115 LEU B O 1
ATOM 4096 N N . ARG B 1 116 ? 3.744 -1.134 -7.859 1 96 116 ARG B N 1
ATOM 4097 C CA . ARG B 1 116 ? 3.5 -2.559 -7.656 1 96 116 ARG B CA 1
ATOM 4098 C C . ARG B 1 116 ? 2.418 -2.781 -6.605 1 96 116 ARG B C 1
ATOM 4100 O O . ARG B 1 116 ? 1.573 -3.668 -6.758 1 96 116 ARG B O 1
ATOM 4107 N N . LEU B 1 117 ? 2.473 -2.031 -5.625 1 94.94 117 LEU B N 1
ATOM 4108 C CA . LEU B 1 117 ? 1.493 -2.172 -4.551 1 94.94 117 LEU B CA 1
ATOM 4109 C C . LEU B 1 117 ? 0.103 -1.762 -5.027 1 94.94 117 LEU B C 1
ATOM 4111 O O . LEU B 1 117 ? -0.895 -2.379 -4.648 1 94.94 117 LEU B O 1
ATOM 4115 N N . ILE B 1 118 ? 0.031 -0.76 -5.863 1 94.44 118 ILE B N 1
ATOM 4116 C CA . ILE B 1 118 ? -1.241 -0.328 -6.43 1 94.44 118 ILE B CA 1
ATOM 4117 C C . ILE B 1 118 ? -1.798 -1.42 -7.34 1 94.44 118 ILE B C 1
ATOM 4119 O O . ILE B 1 118 ? -2.994 -1.721 -7.301 1 94.44 118 ILE B O 1
ATOM 4123 N N . LEU B 1 119 ? -0.939 -1.992 -8.109 1 95.06 119 LEU B N 1
ATOM 4124 C CA . LEU B 1 119 ? -1.363 -3.094 -8.969 1 95.06 119 LEU B CA 1
ATOM 4125 C C . LEU B 1 119 ? -1.891 -4.258 -8.133 1 95.06 119 LEU B C 1
ATOM 4127 O O . LEU B 1 119 ? -2.912 -4.855 -8.477 1 95.06 119 LEU B O 1
ATOM 4131 N N . GLY B 1 120 ? -1.188 -4.617 -7.07 1 93.75 120 GLY B N 1
ATOM 4132 C CA . GLY B 1 120 ? -1.649 -5.676 -6.184 1 93.75 120 GLY B CA 1
ATOM 4133 C C . GLY B 1 120 ? -3.004 -5.383 -5.562 1 93.75 120 GLY B C 1
ATOM 4134 O O . GLY B 1 120 ? -3.857 -6.27 -5.484 1 93.75 120 GLY B O 1
ATOM 4135 N N . PHE B 1 121 ? -3.178 -4.156 -5.184 1 92.88 121 PHE B N 1
ATOM 4136 C CA . PHE B 1 121 ? -4.461 -3.721 -4.641 1 92.88 121 PHE B CA 1
ATOM 4137 C C . PHE B 1 121 ? -5.578 -3.939 -5.656 1 92.88 121 PHE B C 1
ATOM 4139 O O . PHE B 1 121 ? -6.641 -4.461 -5.316 1 92.88 121 PHE B O 1
ATOM 4146 N N . ALA B 1 122 ? -5.344 -3.566 -6.84 1 91.31 122 ALA B N 1
ATOM 4147 C CA . ALA B 1 122 ? -6.332 -3.713 -7.906 1 91.31 122 ALA B CA 1
ATOM 4148 C C . ALA B 1 122 ? -6.621 -5.188 -8.188 1 91.31 122 ALA B C 1
ATOM 4150 O O . ALA B 1 122 ? -7.773 -5.57 -8.391 1 91.31 122 ALA B O 1
ATOM 4151 N N . LEU B 1 123 ? -5.629 -5.945 -8.109 1 89.25 123 LEU B N 1
ATOM 4152 C CA . LEU B 1 123 ? -5.715 -7.371 -8.406 1 89.25 123 LEU B CA 1
ATOM 4153 C C . LEU B 1 123 ? -6.609 -8.078 -7.395 1 89.25 123 LEU B C 1
ATOM 4155 O O . LEU B 1 123 ? -7.289 -9.055 -7.734 1 89.25 123 LEU B O 1
ATOM 4159 N N . GLY B 1 124 ? -6.68 -7.641 -6.273 1 88.31 124 GLY B N 1
ATOM 4160 C CA . GLY B 1 124 ? -7.43 -8.273 -5.207 1 88.31 124 GLY B CA 1
ATOM 4161 C C . GLY B 1 124 ? -8.93 -8.227 -5.418 1 88.31 124 GLY B C 1
ATOM 4162 O O . GLY B 1 124 ? -9.672 -9.023 -4.84 1 88.31 124 GLY B O 1
ATOM 4163 N N . GLY B 1 125 ? -9.422 -7.387 -6.273 1 79.5 125 GLY B N 1
ATOM 4164 C CA . GLY B 1 125 ? -10.852 -7.152 -6.375 1 79.5 125 GLY B CA 1
ATOM 4165 C C . GLY B 1 125 ? -11.508 -7.953 -7.488 1 79.5 125 GLY B C 1
ATOM 4166 O O . GLY B 1 125 ? -12.734 -7.941 -7.625 1 79.5 125 GLY B O 1
ATOM 4167 N N . GLU B 1 126 ? -10.797 -8.688 -8.18 1 79.25 126 GLU B N 1
ATOM 4168 C CA . GLU B 1 126 ? -11.359 -9.211 -9.422 1 79.25 126 GLU B CA 1
ATOM 4169 C C . GLU B 1 126 ? -11.688 -10.703 -9.297 1 79.25 126 GLU B C 1
ATOM 4171 O O . GLU B 1 126 ? -12.781 -11.133 -9.656 1 79.25 126 GLU B O 1
ATOM 4176 N N . TRP B 1 127 ? -10.914 -11.461 -8.703 1 85.19 127 TRP B N 1
ATOM 4177 C CA . TRP B 1 127 ? -10.977 -12.922 -8.773 1 85.19 127 TRP B CA 1
ATOM 4178 C C . TRP B 1 127 ? -12.195 -13.453 -8.031 1 85.19 127 TRP B C 1
ATOM 4180 O O . TRP B 1 127 ? -12.945 -14.273 -8.555 1 85.19 127 TRP B O 1
ATOM 4190 N N . GLY B 1 128 ? -12.391 -13.023 -6.836 1 81.69 128 GLY B N 1
ATOM 4191 C CA . GLY B 1 128 ? -13.5 -13.516 -6.027 1 81.69 128 GLY B CA 1
ATOM 4192 C C . GLY B 1 128 ? -14.852 -13.328 -6.691 1 81.69 128 GLY B C 1
ATOM 4193 O O . GLY B 1 128 ? -15.656 -14.258 -6.734 1 81.69 128 GLY B O 1
ATOM 4194 N N . GLY B 1 129 ? -15.016 -12.172 -7.223 1 77.19 129 GLY B N 1
ATOM 4195 C CA . GLY B 1 129 ? -16.266 -11.891 -7.906 1 77.19 129 GLY B CA 1
ATOM 4196 C C . GLY B 1 129 ? -16.438 -12.68 -9.188 1 77.19 129 GLY B C 1
ATOM 4197 O O . GLY B 1 129 ? -17.531 -13.172 -9.477 1 77.19 129 GLY B O 1
ATOM 4198 N N . ALA B 1 130 ? -15.414 -12.797 -9.93 1 82.62 130 ALA B N 1
ATOM 4199 C CA . ALA B 1 130 ? -15.461 -13.539 -11.188 1 82.62 130 ALA B CA 1
ATOM 4200 C C . ALA B 1 130 ? -15.758 -15.016 -10.938 1 82.62 130 ALA B C 1
ATOM 4202 O O . ALA B 1 130 ? -16.578 -15.609 -11.633 1 82.62 130 ALA B O 1
ATOM 4203 N N . MET B 1 131 ? -15.156 -15.539 -9.969 1 85.25 131 MET B N 1
ATOM 4204 C CA . MET B 1 131 ? -15.312 -16.953 -9.648 1 85.25 131 MET B CA 1
ATOM 4205 C C . MET B 1 131 ? -16.734 -17.25 -9.172 1 85.25 131 MET B C 1
ATOM 4207 O O . MET B 1 131 ? -17.359 -18.203 -9.633 1 85.25 131 MET B O 1
ATOM 4211 N N . LEU B 1 132 ? -17.203 -16.453 -8.32 1 79.12 132 LEU B N 1
ATOM 4212 C CA . LEU B 1 132 ? -18.531 -16.688 -7.777 1 79.12 132 LEU B CA 1
ATOM 4213 C C . LEU B 1 132 ? -19.609 -16.484 -8.844 1 79.12 132 LEU B C 1
ATOM 4215 O O . LEU B 1 132 ? -20.594 -17.219 -8.883 1 79.12 132 LEU B O 1
ATOM 4219 N N . LEU B 1 133 ? -19.375 -15.477 -9.57 1 77.38 133 LEU B N 1
ATOM 4220 C CA . LEU B 1 133 ? -20.328 -15.234 -10.656 1 77.38 133 LEU B CA 1
ATOM 4221 C C . LEU B 1 133 ? -20.406 -16.438 -11.586 1 77.38 133 LEU B C 1
ATOM 4223 O O . LEU B 1 133 ? -21.484 -16.828 -12.008 1 77.38 133 LEU B O 1
ATOM 4227 N N . THR B 1 134 ? -19.328 -16.953 -11.922 1 83.19 134 THR B N 1
ATOM 4228 C CA . THR B 1 134 ? -19.266 -18.094 -12.812 1 83.19 134 THR B CA 1
ATOM 4229 C C . THR B 1 134 ? -19.906 -19.328 -12.164 1 83.19 134 THR B C 1
ATOM 4231 O O . THR B 1 134 ? -20.75 -19.984 -12.773 1 83.19 134 THR B O 1
ATOM 4234 N N . LEU B 1 135 ? -19.594 -19.531 -10.93 1 83.25 135 LEU B N 1
ATOM 4235 C CA . LEU B 1 135 ? -20.031 -20.766 -10.281 1 83.25 135 LEU B CA 1
ATOM 4236 C C . LEU B 1 135 ? -21.5 -20.688 -9.883 1 83.25 135 LEU B C 1
ATOM 4238 O O . LEU B 1 135 ? -22.172 -21.719 -9.758 1 83.25 135 LEU B O 1
ATOM 4242 N N . GLU B 1 136 ? -21.969 -19.594 -9.664 1 75.75 136 GLU B N 1
ATOM 4243 C CA . GLU B 1 136 ? -23.375 -19.438 -9.352 1 75.75 136 GLU B CA 1
ATOM 4244 C C . GLU B 1 136 ? -24.234 -19.516 -10.609 1 75.75 136 GLU B C 1
ATOM 4246 O O . GLU B 1 136 ? -25.406 -19.906 -10.539 1 75.75 136 GLU B O 1
ATOM 4251 N N . ASN B 1 137 ? -23.656 -19.156 -11.672 1 78.69 137 ASN B N 1
ATOM 4252 C CA . ASN B 1 137 ? -24.391 -19.203 -12.93 1 78.69 137 ASN B CA 1
ATOM 4253 C C . ASN B 1 137 ? -24.344 -20.594 -13.555 1 78.69 137 ASN B C 1
ATOM 4255 O O . ASN B 1 137 ? -25.281 -21.016 -14.242 1 78.69 137 ASN B O 1
ATOM 4259 N N . PHE B 1 138 ? -23.219 -21.125 -13.414 1 82.81 138 PHE B N 1
ATOM 4260 C CA . PHE B 1 138 ? -23.047 -22.469 -13.945 1 82.81 138 PHE B CA 1
ATOM 4261 C C . PHE B 1 138 ? -22.953 -23.5 -12.82 1 82.81 138 PHE B C 1
ATOM 4263 O O . PHE B 1 138 ? -21.859 -23.906 -12.438 1 82.81 138 PHE B O 1
ATOM 4270 N N . GLN B 1 139 ? -24.031 -24 -12.461 1 79.19 139 GLN B N 1
ATOM 4271 C CA . GLN B 1 139 ? -24.125 -24.766 -11.227 1 79.19 139 GLN B CA 1
ATOM 4272 C C . GLN B 1 139 ? -23.656 -26.203 -11.445 1 79.19 139 GLN B C 1
ATOM 4274 O O . GLN B 1 139 ? -23.312 -26.906 -10.484 1 79.19 139 GLN B O 1
ATOM 4279 N N . SER B 1 140 ? -23.703 -26.609 -12.742 1 84.25 140 SER B N 1
ATOM 4280 C CA . SER B 1 140 ? -23.188 -27.938 -13.055 1 84.25 140 SER B CA 1
ATOM 4281 C C . SER B 1 140 ? -21.766 -27.844 -13.609 1 84.25 140 SER B C 1
ATOM 4283 O O . SER B 1 140 ? -21.375 -26.828 -14.172 1 84.25 140 SER B O 1
ATOM 4285 N N . ARG B 1 141 ? -20.953 -28.797 -13.367 1 90.25 141 ARG B N 1
ATOM 4286 C CA . ARG B 1 141 ? -19.578 -28.891 -13.875 1 90.25 141 ARG B CA 1
ATOM 4287 C C . ARG B 1 141 ? -18.75 -27.703 -13.414 1 90.25 141 ARG B C 1
ATOM 4289 O O . ARG B 1 141 ? -18.094 -27.031 -14.227 1 90.25 141 ARG B O 1
ATOM 4296 N N . ARG B 1 142 ? -18.812 -27.484 -12.164 1 88.88 142 ARG B N 1
ATOM 4297 C CA . ARG B 1 142 ? -18.172 -26.328 -11.562 1 88.88 142 ARG B CA 1
ATOM 4298 C C . ARG B 1 142 ? -16.656 -26.359 -11.781 1 88.88 142 ARG B C 1
ATOM 4300 O O . ARG B 1 142 ? -16.031 -25.312 -11.938 1 88.88 142 ARG B O 1
ATOM 4307 N N . GLY B 1 143 ? -16.141 -27.594 -11.75 1 90.88 143 GLY B N 1
ATOM 4308 C CA . GLY B 1 143 ? -14.711 -27.719 -12.039 1 90.88 143 GLY B CA 1
ATOM 4309 C C . GLY B 1 143 ? -14.344 -27.219 -13.43 1 90.88 143 GLY B C 1
ATOM 4310 O O . GLY B 1 143 ? -13.352 -26.5 -13.594 1 90.88 143 GLY B O 1
ATOM 4311 N N . PHE B 1 144 ? -15.156 -27.594 -14.359 1 91.81 144 PHE B N 1
ATOM 4312 C CA . PHE B 1 144 ? -14.93 -27.188 -15.742 1 91.81 144 PHE B CA 1
ATOM 4313 C C . PHE B 1 144 ? -15.094 -25.688 -15.898 1 91.81 144 PHE B C 1
ATOM 4315 O O . PHE B 1 144 ? -14.258 -25.031 -16.531 1 91.81 144 PHE B O 1
ATOM 4322 N N . TRP B 1 145 ? -16.078 -25.141 -15.336 1 91.12 145 TRP B N 1
ATOM 4323 C CA . TRP B 1 145 ? -16.359 -23.719 -15.508 1 91.12 145 TRP B CA 1
ATOM 4324 C C . TRP B 1 145 ? -15.352 -22.859 -14.75 1 91.12 145 TRP B C 1
ATOM 4326 O O . TRP B 1 145 ? -15.008 -21.766 -15.195 1 91.12 145 TRP B O 1
ATOM 4336 N N . SER B 1 146 ? -14.875 -23.328 -13.633 1 93.06 146 SER B N 1
ATOM 4337 C CA . SER B 1 146 ? -13.836 -22.625 -12.898 1 93.06 146 SER B CA 1
ATOM 4338 C C . SER B 1 146 ? -12.562 -22.5 -13.727 1 93.06 146 SER B C 1
ATOM 4340 O O . SER B 1 146 ? -11.781 -21.562 -13.539 1 93.06 146 SER B O 1
ATOM 4342 N N . ALA B 1 147 ? -12.367 -23.438 -14.648 1 95.94 147 ALA B N 1
ATOM 4343 C CA . ALA B 1 147 ? -11.164 -23.469 -15.484 1 95.94 147 ALA B CA 1
ATOM 4344 C C . ALA B 1 147 ? -11.086 -22.219 -16.359 1 95.94 147 ALA B C 1
ATOM 4346 O O . ALA B 1 147 ? -9.992 -21.734 -16.672 1 95.94 147 ALA B O 1
ATOM 4347 N N . PHE B 1 148 ? -12.172 -21.719 -16.703 1 94.06 148 PHE B N 1
ATOM 4348 C CA . PHE B 1 148 ? -12.172 -20.516 -17.531 1 94.06 148 PHE B CA 1
ATOM 4349 C C . PHE B 1 148 ? -11.578 -19.328 -16.797 1 94.06 148 PHE B C 1
ATOM 4351 O O . PHE B 1 148 ? -10.758 -18.594 -17.344 1 94.06 148 PHE B O 1
ATOM 4358 N N . ILE B 1 149 ? -11.938 -19.188 -15.562 1 92.5 149 ILE B N 1
ATOM 4359 C CA . ILE B 1 149 ? -11.398 -18.094 -14.758 1 92.5 149 ILE B CA 1
ATOM 4360 C C . ILE B 1 149 ? -9.93 -18.359 -14.43 1 92.5 149 ILE B C 1
ATOM 4362 O O . ILE B 1 149 ? -9.086 -17.469 -14.578 1 92.5 149 ILE B O 1
ATOM 4366 N N . GLN B 1 150 ? -9.672 -19.547 -14.117 1 96.56 150 GLN B N 1
ATOM 4367 C CA . GLN B 1 150 ? -8.32 -19.906 -13.695 1 96.56 150 GLN B CA 1
ATOM 4368 C C . GLN B 1 150 ? -7.348 -19.844 -14.875 1 96.56 150 GLN B C 1
ATOM 4370 O O . GLN B 1 150 ? -6.156 -19.594 -14.688 1 96.56 150 GLN B O 1
ATOM 4375 N N . SER B 1 151 ? -7.828 -20.094 -16.078 1 97 151 SER B N 1
ATOM 4376 C CA . SER B 1 151 ? -6.973 -20.094 -17.25 1 97 151 SER B CA 1
ATOM 4377 C C . SER B 1 151 ? -6.469 -18.688 -17.578 1 97 151 SER B C 1
ATOM 4379 O O . SER B 1 151 ? -5.504 -18.516 -18.312 1 97 151 SER B O 1
ATOM 4381 N N . THR B 1 152 ? -7.098 -17.688 -17 1 95.56 152 THR B N 1
ATOM 4382 C CA . THR B 1 152 ? -6.707 -16.312 -17.266 1 95.56 152 THR B CA 1
ATOM 4383 C C . THR B 1 152 ? -5.289 -16.031 -16.766 1 95.56 152 THR B C 1
ATOM 4385 O O . THR B 1 152 ? -4.582 -15.188 -17.328 1 95.56 152 THR B O 1
ATOM 4388 N N . VAL B 1 153 ? -4.832 -16.75 -15.805 1 96.44 153 VAL B N 1
ATOM 4389 C CA . VAL B 1 153 ? -3.475 -16.609 -15.289 1 96.44 153 VAL B CA 1
ATOM 4390 C C . VAL B 1 153 ? -2.467 -17.016 -16.359 1 96.44 153 VAL B C 1
ATOM 4392 O O . VAL B 1 153 ? -1.521 -16.281 -16.641 1 96.44 153 VAL B O 1
ATOM 4395 N N . GLY B 1 154 ? -2.713 -18.156 -16.938 1 97.69 154 GLY B N 1
ATOM 4396 C CA . GLY B 1 154 ? -1.85 -18.609 -18.016 1 97.69 154 GLY B CA 1
ATOM 4397 C C . GLY B 1 154 ? -1.879 -17.719 -19.234 1 97.69 154 GLY B C 1
ATOM 4398 O O . GLY B 1 154 ? -0.844 -17.469 -19.859 1 97.69 154 GLY B O 1
ATOM 4399 N N . ILE B 1 155 ? -3.039 -17.25 -19.531 1 96.69 155 ILE B N 1
ATOM 4400 C CA . ILE B 1 155 ? -3.188 -16.375 -20.672 1 96.69 155 ILE B CA 1
ATOM 4401 C C . ILE B 1 155 ? -2.412 -15.078 -20.438 1 96.69 155 ILE B C 1
ATOM 4403 O O . ILE B 1 155 ? -1.702 -14.594 -21.312 1 96.69 155 ILE B O 1
ATOM 4407 N N . GLY B 1 156 ? -2.572 -14.562 -19.25 1 95.81 156 GLY B N 1
ATOM 4408 C CA . GLY B 1 156 ? -1.796 -13.383 -18.891 1 95.81 156 GLY B CA 1
ATOM 4409 C C . GLY B 1 156 ? -0.298 -13.609 -18.969 1 95.81 156 GLY B C 1
ATOM 4410 O O . GLY B 1 156 ? 0.448 -12.742 -19.422 1 95.81 156 GLY B O 1
ATOM 4411 N N . LEU B 1 157 ? 0.116 -14.742 -18.531 1 97.5 157 LEU B N 1
ATOM 4412 C CA . LEU B 1 157 ? 1.531 -15.094 -18.562 1 97.5 157 LEU B CA 1
ATOM 4413 C C . LEU B 1 157 ? 2.041 -15.18 -19.984 1 97.5 157 LEU B C 1
ATOM 4415 O O . LEU B 1 157 ? 3.146 -14.727 -20.297 1 97.5 157 LEU B O 1
ATOM 4419 N N . ILE B 1 158 ? 1.254 -15.758 -20.844 1 97.81 158 ILE B N 1
ATOM 4420 C CA . ILE B 1 158 ? 1.634 -15.867 -22.25 1 97.81 158 ILE B CA 1
ATOM 4421 C C . ILE B 1 158 ? 1.791 -14.469 -22.844 1 97.81 158 ILE B C 1
ATOM 4423 O O . ILE B 1 158 ? 2.771 -14.188 -23.547 1 97.81 158 ILE B O 1
ATOM 4427 N N . LEU B 1 159 ? 0.888 -13.602 -22.562 1 95.81 159 LEU B N 1
ATOM 4428 C CA . LEU B 1 159 ? 0.93 -12.25 -23.109 1 95.81 159 LEU B CA 1
ATOM 4429 C C . LEU B 1 159 ? 2.17 -11.508 -22.625 1 95.81 159 LEU B C 1
ATOM 4431 O O . LEU B 1 159 ? 2.84 -10.828 -23.406 1 95.81 159 LEU B O 1
ATOM 4435 N N . GLY B 1 160 ? 2.461 -11.641 -21.359 1 95.44 160 GLY B N 1
ATOM 4436 C CA . GLY B 1 160 ? 3.645 -11 -20.812 1 95.44 160 GLY B CA 1
ATOM 4437 C C . GLY B 1 160 ? 4.938 -11.539 -21.391 1 95.44 160 GLY B C 1
ATOM 4438 O O . GLY B 1 160 ? 5.785 -10.773 -21.859 1 95.44 160 GLY B O 1
ATOM 4439 N N . ALA B 1 161 ? 5.059 -12.852 -21.422 1 96.69 161 ALA B N 1
ATOM 4440 C CA . ALA B 1 161 ? 6.27 -13.508 -21.906 1 96.69 161 ALA B CA 1
ATOM 4441 C C . ALA B 1 161 ? 6.434 -13.305 -23.406 1 96.69 161 ALA B C 1
ATOM 4443 O O . ALA B 1 161 ? 7.547 -13.117 -23.891 1 96.69 161 ALA B O 1
ATOM 4444 N N . ALA B 1 162 ? 5.328 -13.344 -24.109 1 96.56 162 ALA B N 1
ATOM 4445 C CA . ALA B 1 162 ? 5.375 -13.188 -25.562 1 96.56 162 ALA B CA 1
ATOM 4446 C C . ALA B 1 162 ? 5.82 -11.781 -25.953 1 96.56 162 ALA B C 1
ATOM 4448 O O . ALA B 1 162 ? 6.539 -11.594 -26.938 1 96.56 162 ALA B O 1
ATOM 4449 N N . ALA B 1 163 ? 5.391 -10.805 -25.188 1 95.38 163 ALA B N 1
ATOM 4450 C CA . ALA B 1 163 ? 5.797 -9.43 -25.453 1 95.38 163 ALA B CA 1
ATOM 4451 C C . ALA B 1 163 ? 7.312 -9.281 -25.359 1 95.38 163 ALA B C 1
ATOM 4453 O O . ALA B 1 163 ? 7.938 -8.641 -26.203 1 95.38 163 ALA B O 1
ATOM 4454 N N . PHE B 1 164 ? 7.906 -9.859 -24.406 1 95.88 164 PHE B N 1
ATOM 4455 C CA . PHE B 1 164 ? 9.352 -9.781 -24.234 1 95.88 164 PHE B CA 1
ATOM 4456 C C . PHE B 1 164 ? 10.062 -10.672 -25.234 1 95.88 164 PHE B C 1
ATOM 4458 O O . PHE B 1 164 ? 11.125 -10.312 -25.766 1 95.88 164 PHE B O 1
ATOM 4465 N N . TYR B 1 165 ? 9.469 -11.852 -25.531 1 95.44 165 TYR B N 1
ATOM 4466 C CA . TYR B 1 165 ? 10.086 -12.773 -26.469 1 95.44 165 TYR B CA 1
ATOM 4467 C C . TYR B 1 165 ? 10.273 -12.117 -27.844 1 95.44 165 TYR B C 1
ATOM 4469 O O . TYR B 1 165 ? 11.359 -12.172 -28.406 1 95.44 165 TYR B O 1
ATOM 4477 N N . VAL B 1 166 ? 9.25 -11.492 -28.344 1 94.75 166 VAL B N 1
ATOM 4478 C CA . VAL B 1 166 ? 9.266 -10.867 -29.656 1 94.75 166 VAL B CA 1
ATOM 4479 C C . VAL B 1 166 ? 10.328 -9.766 -29.688 1 94.75 166 VAL B C 1
ATOM 4481 O O . VAL B 1 166 ? 11.109 -9.68 -30.641 1 94.75 166 VAL B O 1
ATOM 4484 N N . LEU B 1 167 ? 10.438 -8.992 -28.641 1 95.31 167 LEU B N 1
ATOM 4485 C CA . LEU B 1 167 ? 11.383 -7.879 -28.609 1 95.31 167 LEU B CA 1
ATOM 4486 C C . LEU B 1 167 ? 12.812 -8.391 -28.422 1 95.31 167 LEU B C 1
ATOM 4488 O O . LEU B 1 167 ? 13.742 -7.863 -29.031 1 95.31 167 LEU B O 1
ATOM 4492 N N . ASP B 1 168 ? 12.938 -9.398 -27.609 1 92.25 168 ASP B N 1
ATOM 4493 C CA . ASP B 1 168 ? 14.258 -9.977 -27.375 1 92.25 168 ASP B CA 1
ATOM 4494 C C . ASP B 1 168 ? 14.797 -10.625 -28.656 1 92.25 168 ASP B C 1
ATOM 4496 O O . ASP B 1 168 ? 16.016 -10.727 -28.844 1 92.25 168 ASP B O 1
ATOM 4500 N N . ALA B 1 169 ? 13.922 -11.055 -29.531 1 90.38 169 ALA B N 1
ATOM 4501 C CA . ALA B 1 169 ? 14.32 -11.711 -30.781 1 90.38 169 ALA B CA 1
ATOM 4502 C C . ALA B 1 169 ? 14.711 -10.688 -31.844 1 90.38 169 ALA B C 1
ATOM 4504 O O . ALA B 1 169 ? 15.492 -10.992 -32.75 1 90.38 169 ALA B O 1
ATOM 4505 N N . VAL B 1 170 ? 14.227 -9.469 -31.672 1 92.19 170 VAL B N 1
ATOM 4506 C CA . VAL B 1 170 ? 14.414 -8.523 -32.75 1 92.19 170 VAL B CA 1
ATOM 4507 C C . VAL B 1 170 ? 15.391 -7.426 -32.344 1 92.19 170 VAL B C 1
ATOM 4509 O O . VAL B 1 170 ? 16 -6.773 -33.188 1 92.19 170 VAL B O 1
ATOM 4512 N N . LEU B 1 171 ? 15.516 -7.18 -31.031 1 94.69 171 LEU B N 1
ATOM 4513 C CA . LEU B 1 171 ? 16.406 -6.129 -30.547 1 94.69 171 LEU B CA 1
ATOM 4514 C C . LEU B 1 171 ? 17.641 -6.723 -29.906 1 94.69 171 LEU B C 1
ATOM 4516 O O . LEU B 1 171 ? 17.562 -7.742 -29.203 1 94.69 171 LEU B O 1
ATOM 4520 N N . PRO B 1 172 ? 18.781 -6.039 -30.219 1 94.19 172 PRO B N 1
ATOM 4521 C CA . PRO B 1 172 ? 19.984 -6.438 -29.469 1 94.19 172 PRO B CA 1
ATOM 4522 C C . PRO B 1 172 ? 19.812 -6.223 -27.953 1 94.19 172 PRO B C 1
ATOM 4524 O O . PRO B 1 172 ? 19.016 -5.387 -27.531 1 94.19 172 PRO B O 1
ATOM 4527 N N . GLN B 1 173 ? 20.531 -6.973 -27.25 1 90.88 173 GLN B N 1
ATOM 4528 C CA . GLN B 1 173 ? 20.438 -6.922 -25.797 1 90.88 173 GLN B CA 1
ATOM 4529 C C . GLN B 1 173 ? 20.688 -5.508 -25.266 1 90.88 173 GLN B C 1
ATOM 4531 O O . GLN B 1 173 ? 20.031 -5.074 -24.312 1 90.88 173 GLN B O 1
ATOM 4536 N N . SER B 1 174 ? 21.625 -4.797 -25.875 1 93.69 174 SER B N 1
ATOM 4537 C CA . SER B 1 174 ? 21.922 -3.432 -25.453 1 93.69 174 SER B CA 1
ATOM 4538 C C . SER B 1 174 ? 20.719 -2.521 -25.594 1 93.69 174 SER B C 1
ATOM 4540 O O . SER B 1 174 ? 20.453 -1.692 -24.719 1 93.69 174 SER B O 1
ATOM 4542 N N . GLN B 1 175 ? 19.953 -2.758 -26.641 1 95.94 175 GLN B N 1
ATOM 4543 C CA . GLN B 1 175 ? 18.766 -1.954 -26.875 1 95.94 175 GLN B CA 1
ATOM 4544 C C . GLN B 1 175 ? 17.625 -2.365 -25.938 1 95.94 175 GLN B C 1
ATOM 4546 O O . GLN B 1 175 ? 16.828 -1.527 -25.516 1 95.94 175 GLN B O 1
ATOM 4551 N N . MET B 1 176 ? 17.594 -3.617 -25.656 1 95.25 176 MET B N 1
ATOM 4552 C CA . MET B 1 176 ? 16.594 -4.094 -24.703 1 95.25 176 MET B CA 1
ATOM 4553 C C . MET B 1 176 ? 16.797 -3.451 -23.344 1 95.25 176 MET B C 1
ATOM 4555 O O . MET B 1 176 ? 15.828 -2.988 -22.719 1 95.25 176 MET B O 1
ATOM 4559 N N . PHE B 1 177 ? 18.016 -3.367 -22.938 1 93.19 177 PHE B N 1
ATOM 4560 C CA . PHE B 1 177 ? 18.312 -2.783 -21.641 1 93.19 177 PHE B CA 1
ATOM 4561 C C . PHE B 1 177 ? 18.125 -1.271 -21.672 1 93.19 177 PHE B C 1
ATOM 4563 O O . PHE B 1 177 ? 17.75 -0.666 -20.656 1 93.19 177 PHE B O 1
ATOM 4570 N N . ALA B 1 178 ? 18.312 -0.674 -22.812 1 94.94 178 ALA B N 1
ATOM 4571 C CA . ALA B 1 178 ? 18.25 0.782 -22.922 1 94.94 178 ALA B CA 1
ATOM 4572 C C . ALA B 1 178 ? 16.797 1.271 -22.969 1 94.94 178 ALA B C 1
ATOM 4574 O O . ALA B 1 178 ? 16.438 2.215 -22.266 1 94.94 178 ALA B O 1
ATOM 4575 N N . TYR B 1 179 ? 15.953 0.6 -23.828 1 95.56 179 TYR B N 1
ATOM 4576 C CA . TYR B 1 179 ? 14.609 1.137 -23.953 1 95.56 179 TYR B CA 1
ATOM 4577 C C . TYR B 1 179 ? 13.609 0.038 -24.297 1 95.56 179 TYR B C 1
ATOM 4579 O O . TYR B 1 179 ? 12.406 0.199 -24.109 1 95.56 179 TYR B O 1
ATOM 4587 N N . GLY B 1 180 ? 14.039 -1.101 -24.922 1 97.19 180 GLY B N 1
ATOM 4588 C CA . GLY B 1 180 ? 13.156 -2.152 -25.391 1 97.19 180 GLY B CA 1
ATOM 4589 C C . GLY B 1 180 ? 12.242 -2.693 -24.297 1 97.19 180 GLY B C 1
ATOM 4590 O O . GLY B 1 180 ? 11.078 -3.018 -24.562 1 97.19 180 GLY B O 1
ATOM 4591 N N . TRP B 1 181 ? 12.766 -2.797 -23.078 1 96.75 181 TRP B N 1
ATOM 4592 C CA . TRP B 1 181 ? 12.023 -3.369 -21.953 1 96.75 181 TRP B CA 1
ATOM 4593 C C . TRP B 1 181 ? 10.797 -2.523 -21.625 1 96.75 181 TRP B C 1
ATOM 4595 O O . TRP B 1 181 ? 9.859 -3.004 -20.984 1 96.75 181 TRP B O 1
ATOM 4605 N N . ARG B 1 182 ? 10.766 -1.249 -22.031 1 98.06 182 ARG B N 1
ATOM 4606 C CA . ARG B 1 182 ? 9.672 -0.334 -21.719 1 98.06 182 ARG B CA 1
ATOM 4607 C C . ARG B 1 182 ? 8.445 -0.637 -22.578 1 98.06 182 ARG B C 1
ATOM 4609 O O . ARG B 1 182 ? 7.312 -0.35 -22.172 1 98.06 182 ARG B O 1
ATOM 4616 N N . ILE B 1 183 ? 8.633 -1.182 -23.656 1 97.62 183 ILE B N 1
ATOM 4617 C CA . ILE B 1 183 ? 7.594 -1.301 -24.688 1 97.62 183 ILE B CA 1
ATOM 4618 C C . ILE B 1 183 ? 6.48 -2.219 -24.188 1 97.62 183 ILE B C 1
ATOM 4620 O O . ILE B 1 183 ? 5.301 -1.872 -24.266 1 97.62 183 ILE B O 1
ATOM 4624 N N . PRO B 1 184 ? 6.77 -3.383 -23.625 1 97.69 184 PRO B N 1
ATOM 4625 C CA . PRO B 1 184 ? 5.691 -4.219 -23.094 1 97.69 184 PRO B CA 1
ATOM 4626 C C . PRO B 1 184 ? 4.863 -3.506 -22.031 1 97.69 184 PRO B C 1
ATOM 4628 O O . PRO B 1 184 ? 3.643 -3.68 -21.969 1 97.69 184 PRO B O 1
ATOM 4631 N N . TYR B 1 185 ? 5.512 -2.754 -21.234 1 97.88 185 TYR B N 1
ATOM 4632 C CA . TYR B 1 185 ? 4.797 -2.016 -20.203 1 97.88 185 TYR B CA 1
ATOM 4633 C C . TYR B 1 185 ? 3.906 -0.942 -20.812 1 97.88 185 TYR B C 1
ATOM 4635 O O . TYR B 1 185 ? 2.77 -0.748 -20.375 1 97.88 185 TYR B O 1
ATOM 4643 N N . LEU B 1 186 ? 4.395 -0.264 -21.797 1 97.75 186 LEU B N 1
ATOM 4644 C CA . LEU B 1 186 ? 3.619 0.783 -22.453 1 97.75 186 LEU B CA 1
ATOM 4645 C C . LEU B 1 186 ? 2.41 0.194 -23.172 1 97.75 186 LEU B C 1
ATOM 4647 O O . LEU B 1 186 ? 1.373 0.85 -23.297 1 97.75 186 LEU B O 1
ATOM 4651 N N . LEU B 1 187 ? 2.52 -1.043 -23.609 1 96.5 187 LEU B N 1
ATOM 4652 C CA . LEU B 1 187 ? 1.412 -1.733 -24.266 1 96.5 187 LEU B CA 1
ATOM 4653 C C . LEU B 1 187 ? 0.246 -1.921 -23.297 1 96.5 187 LEU B C 1
ATOM 4655 O O . LEU B 1 187 ? -0.892 -2.129 -23.734 1 96.5 187 LEU B O 1
ATOM 4659 N N . ALA B 1 188 ? 0.526 -1.823 -22.016 1 95.38 188 ALA B N 1
ATOM 4660 C CA . ALA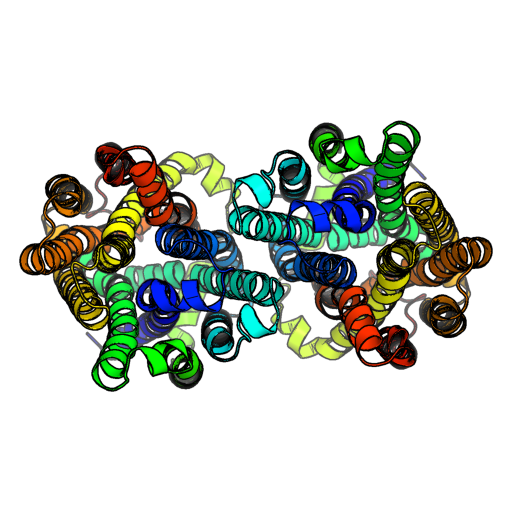 B 1 188 ? -0.52 -1.971 -21.016 1 95.38 188 ALA B CA 1
ATOM 4661 C C . ALA B 1 188 ? -1.562 -0.864 -21.141 1 95.38 188 ALA B C 1
ATOM 4663 O O . ALA B 1 188 ? -2.74 -1.074 -20.844 1 95.38 188 ALA B O 1
ATOM 4664 N N . PHE B 1 189 ? -1.116 0.354 -21.609 1 95.75 189 PHE B N 1
ATOM 4665 C CA . PHE B 1 189 ? -2.072 1.434 -21.812 1 95.75 189 PHE B CA 1
ATOM 4666 C C . PHE B 1 189 ? -3.062 1.071 -22.922 1 95.75 189 PHE B C 1
ATOM 4668 O O . PHE B 1 189 ? -4.25 1.39 -22.828 1 95.75 189 PHE B O 1
ATOM 4675 N N . ILE B 1 190 ? -2.576 0.372 -23.906 1 94.12 190 ILE B N 1
ATOM 4676 C CA . ILE B 1 190 ? -3.426 -0.038 -25.016 1 94.12 190 ILE B CA 1
ATOM 4677 C C . ILE B 1 190 ? -4.383 -1.137 -24.562 1 94.12 190 ILE B C 1
ATOM 4679 O O . ILE B 1 190 ? -5.578 -1.094 -24.859 1 94.12 190 ILE B O 1
ATOM 4683 N N . ILE B 1 191 ? -3.857 -2.072 -23.875 1 91.56 191 ILE B N 1
ATOM 4684 C CA . ILE B 1 191 ? -4.68 -3.17 -23.375 1 91.56 191 ILE B CA 1
ATOM 4685 C C . ILE B 1 191 ? -5.734 -2.627 -22.422 1 91.56 191 ILE B C 1
ATOM 4687 O O . ILE B 1 191 ? -6.875 -3.104 -22.406 1 91.56 191 ILE B O 1
ATOM 4691 N N . LEU B 1 192 ? -5.312 -1.629 -21.609 1 92.12 192 LEU B N 1
ATOM 4692 C CA . LEU B 1 192 ? -6.258 -0.968 -20.719 1 92.12 192 LEU B CA 1
ATOM 4693 C C . LEU B 1 192 ? -7.402 -0.341 -21.5 1 92.12 192 LEU B C 1
ATOM 4695 O O . LEU B 1 192 ? -8.57 -0.508 -21.141 1 92.12 192 LEU B O 1
ATOM 4699 N N . ALA B 1 193 ? -7.094 0.354 -22.594 1 93.31 193 ALA B N 1
ATOM 4700 C CA . ALA B 1 193 ? -8.117 0.995 -23.422 1 93.31 193 ALA B CA 1
ATOM 4701 C C . ALA B 1 193 ? -9.078 -0.038 -24 1 93.31 193 ALA B C 1
ATOM 4703 O O . ALA B 1 193 ? -10.289 0.165 -24 1 93.31 193 ALA B O 1
ATOM 4704 N N . ILE B 1 194 ? -8.547 -1.148 -24.438 1 88 194 ILE B N 1
ATOM 4705 C CA . ILE B 1 194 ? -9.352 -2.227 -25 1 88 194 ILE B CA 1
ATOM 4706 C C . ILE B 1 194 ? -10.227 -2.838 -23.906 1 88 194 ILE B C 1
ATOM 4708 O O . ILE B 1 194 ? -11.406 -3.119 -24.125 1 88 194 ILE B O 1
ATOM 4712 N N . GLY B 1 195 ? -9.578 -3.039 -22.734 1 84.88 195 GLY B N 1
ATOM 4713 C CA . GLY B 1 195 ? -10.328 -3.586 -21.625 1 84.88 195 GLY B CA 1
ATOM 4714 C C . GLY B 1 195 ? -11.5 -2.719 -21.203 1 84.88 195 GLY B C 1
ATOM 4715 O O . GLY B 1 195 ? -12.586 -3.229 -20.922 1 84.88 195 GLY B O 1
ATOM 4716 N N . ILE B 1 196 ? -11.273 -1.404 -21.141 1 87.06 196 ILE B N 1
ATOM 4717 C CA . ILE B 1 196 ? -12.344 -0.476 -20.797 1 87.06 196 ILE B CA 1
ATOM 4718 C C . ILE B 1 196 ? -13.461 -0.555 -21.828 1 87.06 196 ILE B C 1
ATOM 4720 O O . ILE B 1 196 ? -14.641 -0.573 -21.469 1 87.06 196 ILE B O 1
ATOM 4724 N N . TYR B 1 197 ? -13.086 -0.629 -23.047 1 86 197 TYR B N 1
ATOM 4725 C CA . TYR B 1 197 ? -14.055 -0.703 -24.141 1 86 197 TYR B CA 1
ATOM 4726 C C . TYR B 1 197 ? -14.914 -1.953 -24.016 1 86 197 TYR B C 1
ATOM 4728 O O . TYR B 1 197 ? -16.141 -1.887 -24.156 1 86 197 TYR B O 1
ATOM 4736 N N . ILE B 1 198 ? -14.352 -3.045 -23.781 1 79.56 198 ILE B N 1
ATOM 4737 C CA . ILE B 1 198 ? -15.062 -4.312 -23.688 1 79.56 198 ILE B CA 1
ATOM 4738 C C . ILE B 1 198 ? -15.977 -4.301 -22.453 1 79.56 198 ILE B C 1
ATOM 4740 O O . ILE B 1 198 ? -17.141 -4.715 -22.531 1 79.56 198 ILE B O 1
ATOM 4744 N N . ARG B 1 199 ? -15.469 -3.824 -21.344 1 77.12 199 ARG B N 1
ATOM 4745 C CA . ARG B 1 199 ? -16.219 -3.812 -20.094 1 77.12 199 ARG B CA 1
ATOM 4746 C C . ARG B 1 199 ? -17.438 -2.895 -20.188 1 77.12 199 ARG B C 1
ATOM 4748 O O . ARG B 1 199 ? -18.484 -3.174 -19.609 1 77.12 199 ARG B O 1
ATOM 4755 N N . GLU B 1 200 ? -17.297 -1.796 -20.797 1 76.69 200 GLU B N 1
ATOM 4756 C CA . GLU B 1 200 ? -18.406 -0.848 -20.938 1 76.69 200 GLU B CA 1
ATOM 4757 C C . GLU B 1 200 ? -19.516 -1.431 -21.797 1 76.69 200 GLU B C 1
ATOM 4759 O O . GLU B 1 200 ? -20.688 -1.042 -21.641 1 76.69 200 GLU B O 1
ATOM 4764 N N . ARG B 1 201 ? -19.312 -2.369 -22.562 1 72.94 201 ARG B N 1
ATOM 4765 C CA . ARG B 1 201 ? -20.297 -2.941 -23.469 1 72.94 201 ARG B CA 1
ATOM 4766 C C . ARG B 1 201 ? -21.016 -4.125 -22.812 1 72.94 201 ARG B C 1
ATOM 4768 O O . ARG B 1 201 ? -22.031 -4.605 -23.328 1 72.94 201 ARG B O 1
ATOM 4775 N N . ILE B 1 202 ? -20.438 -4.664 -21.812 1 69.25 202 ILE B N 1
ATOM 4776 C CA . ILE B 1 202 ? -21.078 -5.781 -21.125 1 69.25 202 ILE B CA 1
ATOM 4777 C C . ILE B 1 202 ? -22.297 -5.277 -20.344 1 69.25 202 ILE B C 1
ATOM 4779 O O . ILE B 1 202 ? -22.203 -4.309 -19.578 1 69.25 202 ILE B O 1
ATOM 4783 N N . PRO B 1 203 ? -23.516 -5.832 -20.609 1 62.22 203 PRO B N 1
ATOM 4784 C CA . PRO B 1 203 ? -24.734 -5.402 -19.938 1 62.22 203 PRO B CA 1
ATOM 4785 C C . PRO B 1 203 ? -24.656 -5.562 -18.422 1 62.22 203 PRO B C 1
ATOM 4787 O O . PRO B 1 203 ? -24 -6.48 -17.922 1 62.22 203 PRO B O 1
ATOM 4790 N N . GLU B 1 204 ? -25.188 -4.562 -17.656 1 58.06 204 GLU B N 1
ATOM 4791 C CA . GLU B 1 204 ? -25.203 -4.477 -16.203 1 58.06 204 GLU B CA 1
ATOM 4792 C C . GLU B 1 204 ? -25.984 -5.645 -15.594 1 58.06 204 GLU B C 1
ATOM 4794 O O . GLU B 1 204 ? -25.703 -6.055 -14.461 1 58.06 204 GLU B O 1
ATOM 4799 N N . THR B 1 205 ? -26.828 -6.117 -16.312 1 54.16 205 THR B N 1
ATOM 4800 C CA . THR B 1 205 ? -27.875 -6.996 -15.797 1 54.16 205 THR B CA 1
ATOM 4801 C C . THR B 1 205 ? -27.266 -8.227 -15.133 1 54.16 205 THR B C 1
ATOM 4803 O O . THR B 1 205 ? -27.594 -8.547 -13.984 1 54.16 205 THR B O 1
ATOM 4806 N N . PRO B 1 206 ? -26.578 -8.961 -15.859 1 53.59 206 PRO B N 1
ATOM 4807 C CA . PRO B 1 206 ? -26.094 -10.164 -15.188 1 53.59 206 PRO B CA 1
ATOM 4808 C C . PRO B 1 206 ? -25.188 -9.836 -13.992 1 53.59 206 PRO B C 1
ATOM 4810 O O . PRO B 1 206 ? -25.234 -10.539 -12.977 1 53.59 206 PRO B O 1
ATOM 4813 N N . LEU B 1 207 ? -24.578 -8.773 -14.047 1 51.97 207 LEU B N 1
ATOM 4814 C CA . LEU B 1 207 ? -23.719 -8.336 -12.953 1 51.97 207 LEU B CA 1
ATOM 4815 C C . LEU B 1 207 ? -24.531 -7.785 -11.797 1 51.97 207 LEU B C 1
ATOM 4817 O O . LEU B 1 207 ? -24.203 -8.016 -10.633 1 51.97 207 LEU B O 1
ATOM 4821 N N . PHE B 1 208 ? -25.547 -7.031 -12.219 1 52.81 208 PHE B N 1
ATOM 4822 C CA . PHE B 1 208 ? -26.469 -6.496 -11.234 1 52.81 208 PHE B CA 1
ATOM 4823 C C . PHE B 1 208 ? -27.25 -7.621 -10.555 1 52.81 208 PHE B C 1
ATOM 4825 O O . PHE B 1 208 ? -27.438 -7.602 -9.336 1 52.81 208 PHE B O 1
ATOM 4832 N N . GLU B 1 209 ? -27.703 -8.539 -11.305 1 54.28 209 GLU B N 1
ATOM 4833 C CA . GLU B 1 209 ? -28.453 -9.648 -10.734 1 54.28 209 GLU B CA 1
ATOM 4834 C C . GLU B 1 209 ? -27.594 -10.484 -9.797 1 54.28 209 GLU B C 1
ATOM 4836 O O . GLU B 1 209 ? -28.047 -10.938 -8.75 1 54.28 209 GLU B O 1
ATOM 4841 N N . ALA B 1 210 ? -26.453 -10.617 -10.18 1 51.44 210 ALA B N 1
ATOM 4842 C CA . ALA B 1 210 ? -25.484 -11.312 -9.328 1 51.44 210 ALA B CA 1
ATOM 4843 C C . ALA B 1 210 ? -25.234 -10.547 -8.039 1 51.44 210 ALA B C 1
ATOM 4845 O O . ALA B 1 210 ? -25.172 -11.141 -6.957 1 51.44 210 ALA B O 1
ATOM 4846 N N . ALA B 1 211 ? -25.188 -9.234 -8.164 1 52 211 ALA B N 1
ATOM 4847 C CA . ALA B 1 211 ? -25 -8.359 -7.008 1 52 211 ALA B CA 1
ATOM 4848 C C . ALA B 1 211 ? -26.234 -8.352 -6.113 1 52 211 ALA B C 1
ATOM 4850 O O . ALA B 1 211 ? -26.125 -8.328 -4.887 1 52 211 ALA B O 1
ATOM 4851 N N . GLN B 1 212 ? -27.375 -8.359 -6.785 1 51.69 212 GLN B N 1
ATOM 4852 C CA . GLN B 1 212 ? -28.625 -8.367 -6.039 1 51.69 212 GLN B CA 1
ATOM 4853 C C . GLN B 1 212 ? -28.781 -9.664 -5.246 1 51.69 212 GLN B C 1
ATOM 4855 O O . GLN B 1 212 ? -29.312 -9.656 -4.133 1 51.69 212 GLN B O 1
ATOM 4860 N N . ARG B 1 213 ? -28.469 -10.672 -5.938 1 49.94 213 ARG B N 1
ATOM 4861 C CA . ARG B 1 213 ? -28.531 -11.961 -5.262 1 49.94 213 ARG B CA 1
ATOM 4862 C C . ARG B 1 213 ? -27.547 -12.023 -4.098 1 49.94 213 ARG B C 1
ATOM 4864 O O . ARG B 1 213 ? -27.812 -12.672 -3.086 1 49.94 213 ARG B O 1
ATOM 4871 N N . GLU B 1 214 ? -26.484 -11.414 -4.328 1 46.94 214 GLU B N 1
ATOM 4872 C CA . GLU B 1 214 ? -25.469 -11.281 -3.281 1 46.94 214 GLU B CA 1
ATOM 4873 C C . GLU B 1 214 ? -25.969 -10.391 -2.145 1 46.94 214 GLU B C 1
ATOM 4875 O O . GLU B 1 214 ? -25.578 -10.57 -0.991 1 46.94 214 GLU B O 1
ATOM 4880 N N . ARG B 1 215 ? -26.734 -9.305 -2.545 1 49.53 215 ARG B N 1
ATOM 4881 C CA . ARG B 1 215 ? -27.312 -8.383 -1.579 1 49.53 215 ARG B CA 1
ATOM 4882 C C . ARG B 1 215 ? -28.156 -9.117 -0.547 1 49.53 215 ARG B C 1
ATOM 4884 O O . ARG B 1 215 ? -28.281 -8.68 0.597 1 49.53 215 ARG B O 1
ATOM 4891 N N . LYS B 1 216 ? -29.047 -9.984 -1.202 1 45.88 216 LYS B N 1
ATOM 4892 C CA . LYS B 1 216 ? -29.875 -10.695 -0.23 1 45.88 216 LYS B CA 1
ATOM 4893 C C . LYS B 1 216 ? -29.016 -11.43 0.789 1 45.88 216 LYS B C 1
ATOM 4895 O O . LYS B 1 216 ? -29.516 -11.875 1.826 1 45.88 216 LYS B O 1
ATOM 4900 N N . ILE B 1 217 ? -28.031 -11.891 0.315 1 45.47 217 ILE B N 1
ATOM 4901 C CA . ILE B 1 217 ? -27.078 -12.57 1.19 1 45.47 217 ILE B CA 1
ATOM 4902 C C . ILE B 1 217 ? -26.359 -11.539 2.064 1 45.47 217 ILE B C 1
ATOM 4904 O O . ILE B 1 217 ? -25.656 -10.672 1.558 1 45.47 217 ILE B O 1
ATOM 4908 N N . VAL B 1 218 ? -27 -11.141 3.006 1 40.5 218 VAL B N 1
ATOM 4909 C CA . VAL B 1 218 ? -26.906 -10.18 4.102 1 40.5 218 VAL B CA 1
ATOM 4910 C C . VAL B 1 218 ? -25.453 -9.781 4.316 1 40.5 218 VAL B C 1
ATOM 4912 O O . VAL B 1 218 ? -24.531 -10.469 3.859 1 40.5 218 VAL B O 1
ATOM 4915 N N . ARG B 1 219 ? -25.219 -9.242 5.57 1 44.34 219 ARG B N 1
ATOM 4916 C CA . ARG B 1 219 ? -24.312 -8.625 6.535 1 44.34 219 ARG B CA 1
ATOM 4917 C C . ARG B 1 219 ? -23.047 -9.461 6.688 1 44.34 219 ARG B C 1
ATOM 4919 O O . ARG B 1 219 ? -23.078 -10.555 7.246 1 44.34 219 ARG B O 1
ATOM 4926 N N . VAL B 1 220 ? -22.281 -9.719 5.785 1 47.59 220 VAL B N 1
ATOM 4927 C CA . VAL B 1 220 ? -21.062 -10.531 5.75 1 47.59 220 VAL B CA 1
ATOM 4928 C C . VAL B 1 220 ? -20.156 -10.141 6.91 1 47.59 220 VAL B C 1
ATOM 4930 O O . VAL B 1 220 ? -19.422 -9.156 6.828 1 47.59 220 VAL B O 1
ATOM 4933 N N . PRO B 1 221 ? -20.375 -10.508 8.055 1 56.25 221 PRO B N 1
ATOM 4934 C CA . PRO B 1 221 ? -19.5 -10.016 9.125 1 56.25 221 PRO B CA 1
ATOM 4935 C C . PRO B 1 221 ? -18.094 -10.586 9.047 1 56.25 221 PRO B C 1
ATOM 4937 O O . PRO B 1 221 ? -17.906 -11.812 9.062 1 56.25 221 PRO B O 1
ATOM 4940 N N . ALA B 1 222 ? -17.109 -10.117 8.344 1 63.31 222 ALA B N 1
ATOM 4941 C CA . ALA B 1 222 ? -15.703 -10.469 8.562 1 63.31 222 ALA B CA 1
ATOM 4942 C C . ALA B 1 222 ? -15.5 -11.117 9.93 1 63.31 222 ALA B C 1
ATOM 4944 O O . ALA B 1 222 ? -14.742 -12.078 10.07 1 63.31 222 ALA B O 1
ATOM 4945 N N . LYS B 1 223 ? -16.297 -10.672 10.742 1 68.19 223 LYS B N 1
ATOM 4946 C CA . LYS B 1 223 ? -16.219 -11.227 12.094 1 68.19 223 LYS B CA 1
ATOM 4947 C C . LYS B 1 223 ? -16.641 -12.695 12.117 1 68.19 223 LYS B C 1
ATOM 4949 O O . LYS B 1 223 ? -15.977 -13.523 12.742 1 68.19 223 LYS B O 1
ATOM 4954 N N . GLU B 1 224 ? -17.672 -12.945 11.414 1 76 224 GLU B N 1
ATOM 4955 C CA . GLU B 1 224 ? -18.156 -14.328 11.391 1 76 224 GLU B CA 1
ATOM 4956 C C . GLU B 1 224 ? -17.156 -15.242 10.68 1 76 224 GLU B C 1
ATOM 4958 O O . GLU B 1 224 ? -16.938 -16.375 11.109 1 76 224 GLU B O 1
ATOM 4963 N N . LEU B 1 225 ? -16.547 -14.766 9.672 1 82.25 225 LEU B N 1
ATOM 4964 C CA . LEU B 1 225 ? -15.57 -15.539 8.898 1 82.25 225 LEU B CA 1
ATOM 4965 C C . LEU B 1 225 ? -14.375 -15.914 9.766 1 82.25 225 LEU B C 1
ATOM 4967 O O . LEU B 1 225 ? -13.992 -17.094 9.82 1 82.25 225 LEU B O 1
ATOM 4971 N N . PHE B 1 226 ? -13.898 -14.977 10.523 1 83.06 226 PHE B N 1
ATOM 4972 C CA . PHE B 1 226 ? -12.664 -15.195 11.273 1 83.06 226 PHE B CA 1
ATOM 4973 C C . PHE B 1 226 ? -12.953 -15.906 12.594 1 83.06 226 PHE B C 1
ATOM 4975 O O . PHE B 1 226 ? -12.07 -16.547 13.164 1 83.06 226 PHE B O 1
ATOM 4982 N N . SER B 1 227 ? -14.164 -15.758 13.062 1 82.94 227 SER B N 1
ATOM 4983 C CA . SER B 1 227 ? -14.5 -16.375 14.336 1 82.94 227 SER B CA 1
ATOM 4984 C C . SER B 1 227 ? -15.062 -17.781 14.133 1 82.94 227 SER B C 1
ATOM 4986 O O . SER B 1 227 ? -14.672 -18.719 14.828 1 82.94 227 SER B O 1
ATOM 4988 N N . LYS B 1 228 ? -15.93 -17.984 13.148 1 86.44 228 LYS B N 1
ATOM 4989 C CA . LYS B 1 228 ? -16.672 -19.234 13.016 1 86.44 228 LYS B CA 1
ATOM 4990 C C . LYS B 1 228 ? -16.109 -20.094 11.883 1 86.44 228 LYS B C 1
ATOM 4992 O O . LYS B 1 228 ? -16.281 -21.312 11.867 1 86.44 228 LYS B O 1
ATOM 4997 N N . HIS B 1 229 ? -15.391 -19.5 10.984 1 91.31 229 HIS B N 1
ATOM 4998 C CA . HIS B 1 229 ? -14.945 -20.25 9.82 1 91.31 229 HIS B CA 1
ATOM 4999 C C . HIS B 1 229 ? -13.453 -20.078 9.586 1 91.31 229 HIS B C 1
ATOM 5001 O O . HIS B 1 229 ? -13.008 -19.984 8.438 1 91.31 229 HIS B O 1
ATOM 5007 N N . TRP B 1 230 ? -12.703 -19.953 10.656 1 90.94 230 TRP B N 1
ATOM 5008 C CA . TRP B 1 230 ? -11.266 -19.703 10.562 1 90.94 230 TRP B CA 1
ATOM 5009 C C . TRP B 1 230 ? -10.547 -20.922 9.984 1 90.94 230 TRP B C 1
ATOM 5011 O O . TRP B 1 230 ? -9.531 -20.781 9.297 1 90.94 230 TRP B O 1
ATOM 5021 N N . LEU B 1 231 ? -11.008 -22.094 10.273 1 93.12 231 LEU B N 1
ATOM 5022 C CA . LEU B 1 231 ? -10.32 -23.297 9.82 1 93.12 231 LEU B CA 1
ATOM 5023 C C . LEU B 1 231 ? -10.438 -23.453 8.305 1 93.12 231 LEU B C 1
ATOM 5025 O O . LEU B 1 231 ? -9.43 -23.625 7.621 1 93.12 231 LEU B O 1
ATOM 5029 N N . PRO B 1 232 ? -11.68 -23.328 7.727 1 93.62 232 PRO B N 1
ATOM 5030 C CA . PRO B 1 232 ? -11.758 -23.359 6.262 1 93.62 232 PRO B CA 1
ATOM 5031 C C . PRO B 1 232 ? -10.945 -22.234 5.613 1 93.62 232 PRO B C 1
ATOM 5033 O O . PRO B 1 232 ? -10.367 -22.422 4.539 1 93.62 232 PRO B O 1
ATOM 5036 N N . LEU B 1 233 ? -10.914 -21.172 6.215 1 93.81 233 LEU B N 1
ATOM 5037 C CA . LEU B 1 233 ? -10.125 -20.062 5.699 1 93.81 233 LEU B CA 1
ATOM 5038 C C . LEU B 1 233 ? -8.641 -20.406 5.68 1 93.81 233 LEU B C 1
ATOM 5040 O O . LEU B 1 233 ? -7.957 -20.172 4.684 1 93.81 233 LEU B O 1
ATOM 5044 N N . LEU B 1 234 ? -8.18 -20.938 6.762 1 95.88 234 LEU B N 1
ATOM 5045 C CA . LEU B 1 234 ? -6.777 -21.312 6.863 1 95.88 234 LEU B CA 1
ATOM 5046 C C . LEU B 1 234 ? -6.43 -22.391 5.855 1 95.88 234 LEU B C 1
ATOM 5048 O O . LEU B 1 234 ? -5.41 -22.312 5.172 1 95.88 234 LEU B O 1
ATOM 5052 N N . LEU B 1 235 ? -7.258 -23.375 5.789 1 95.5 235 LEU B N 1
ATOM 5053 C CA . LEU B 1 235 ? -7.012 -24.484 4.867 1 95.5 235 LEU B CA 1
ATOM 5054 C C . LEU B 1 235 ? -7.008 -24 3.422 1 95.5 235 LEU B C 1
ATOM 5056 O O . LEU B 1 235 ? -6.125 -24.359 2.643 1 95.5 235 LEU B O 1
ATOM 5060 N N . GLY B 1 236 ? -8.023 -23.219 3.09 1 95.94 236 GLY B N 1
ATOM 5061 C CA . GLY B 1 236 ? -8.055 -22.641 1.754 1 95.94 236 GLY B CA 1
ATOM 5062 C C . GLY B 1 236 ? -6.832 -21.797 1.435 1 95.94 236 GLY B C 1
ATOM 5063 O O . GLY B 1 236 ? -6.309 -21.859 0.32 1 95.94 236 GLY B O 1
ATOM 5064 N N . THR B 1 237 ? -6.414 -21.047 2.406 1 97.31 237 THR B N 1
ATOM 5065 C CA . THR B 1 237 ? -5.238 -20.188 2.258 1 97.31 237 THR B CA 1
ATOM 5066 C C . THR B 1 237 ? -3.996 -21.031 1.971 1 97.31 237 THR B C 1
ATOM 5068 O O . THR B 1 237 ? -3.227 -20.719 1.061 1 97.31 237 THR B O 1
ATOM 5071 N N . LEU B 1 238 ? -3.832 -22.078 2.703 1 97.81 238 LEU B N 1
ATOM 5072 C CA . LEU B 1 238 ? -2.641 -22.922 2.588 1 97.81 238 LEU B CA 1
ATOM 5073 C C . LEU B 1 238 ? -2.633 -23.672 1.264 1 97.81 238 LEU B C 1
ATOM 5075 O O . LEU B 1 238 ? -1.587 -23.797 0.624 1 97.81 238 LEU B O 1
ATOM 5079 N N . ILE B 1 239 ? -3.758 -24.156 0.823 1 97.81 239 ILE B N 1
ATOM 5080 C CA . ILE B 1 239 ? -3.863 -24.875 -0.441 1 97.81 239 ILE B CA 1
ATOM 5081 C C . ILE B 1 239 ? -3.633 -23.906 -1.604 1 97.81 239 ILE B C 1
ATOM 5083 O O . ILE B 1 239 ? -2.895 -24.219 -2.541 1 97.81 239 ILE B O 1
ATOM 5087 N N . THR B 1 240 ? -4.25 -22.75 -1.493 1 98.06 240 THR B N 1
ATOM 5088 C CA . THR B 1 240 ? -4.035 -21.719 -2.51 1 98.06 240 THR B CA 1
ATOM 5089 C C . THR B 1 240 ? -2.574 -21.281 -2.549 1 98.06 240 THR B C 1
ATOM 5091 O O . THR B 1 240 ? -2 -21.109 -3.627 1 98.06 240 THR B O 1
ATOM 5094 N N . GLY B 1 241 ? -2.018 -21.109 -1.389 1 98.5 241 GLY B N 1
ATOM 5095 C CA . GLY B 1 241 ? -0.622 -20.719 -1.289 1 98.5 241 GLY B CA 1
ATOM 5096 C C . GLY B 1 241 ? 0.326 -21.703 -1.954 1 98.5 241 GLY B C 1
ATOM 5097 O O . GLY B 1 241 ? 1.273 -21.297 -2.631 1 98.5 241 GLY B O 1
ATOM 5098 N N . SER B 1 242 ? 0.079 -22.938 -1.729 1 98.56 242 SER B N 1
ATOM 5099 C CA . SER B 1 242 ? 0.911 -23.953 -2.359 1 98.56 242 SER B CA 1
ATOM 5100 C C . SER B 1 242 ? 0.798 -23.891 -3.879 1 98.56 242 SER B C 1
ATOM 5102 O O . SER B 1 242 ? 1.806 -23.984 -4.586 1 98.56 242 SER B O 1
ATOM 5104 N N . SER B 1 243 ? -0.402 -23.797 -4.336 1 98.44 243 SER B N 1
ATOM 5105 C CA . SER B 1 243 ? -0.615 -23.688 -5.777 1 98.44 243 SER B CA 1
ATOM 5106 C C . SER B 1 243 ? 0.133 -22.5 -6.359 1 98.44 243 SER B C 1
ATOM 5108 O O . SER B 1 243 ? 0.78 -22.609 -7.402 1 98.44 243 SER B O 1
ATOM 5110 N N . GLY B 1 244 ? 0.035 -21.391 -5.703 1 98.12 244 GLY B N 1
ATOM 5111 C CA . GLY B 1 244 ? 0.776 -20.219 -6.137 1 98.12 244 GLY B CA 1
ATOM 5112 C C . GLY B 1 244 ? 2.279 -20.406 -6.078 1 98.12 244 GLY B C 1
ATOM 5113 O O . GLY B 1 244 ? 3.01 -19.875 -6.922 1 98.12 244 GLY B O 1
ATOM 5114 N N . THR B 1 245 ? 2.699 -21.125 -5.086 1 98.12 245 THR B N 1
ATOM 5115 C CA . THR B 1 245 ? 4.121 -21.406 -4.941 1 98.12 245 THR B CA 1
ATOM 5116 C C . THR B 1 245 ? 4.645 -22.172 -6.156 1 98.12 245 THR B C 1
ATOM 5118 O O . THR B 1 245 ? 5.707 -21.859 -6.688 1 98.12 245 THR B O 1
ATOM 5121 N N . PHE B 1 246 ? 3.836 -23.234 -6.656 1 97.38 246 PHE B N 1
ATOM 5122 C CA . PHE B 1 246 ? 4.18 -23.922 -7.887 1 97.38 246 PHE B CA 1
ATOM 5123 C C . PHE B 1 246 ? 4.398 -22.938 -9.031 1 97.38 246 PHE B C 1
ATOM 5125 O O . PHE B 1 246 ? 5.398 -23.016 -9.742 1 97.38 246 PHE B O 1
ATOM 5132 N N . PHE B 1 247 ? 3.539 -22.094 -9.07 1 98.06 247 PHE B N 1
ATOM 5133 C CA . PHE B 1 247 ? 3.49 -21.172 -10.203 1 98.06 247 PHE B CA 1
ATOM 5134 C C . PHE B 1 247 ? 4.672 -20.219 -10.172 1 98.06 247 PHE B C 1
ATOM 5136 O O . PHE B 1 247 ? 5.375 -20.062 -11.172 1 98.06 247 PHE B O 1
ATOM 5143 N N . TYR B 1 248 ? 4.938 -19.672 -9.062 1 97.56 248 TYR B N 1
ATOM 5144 C CA . TYR B 1 248 ? 5.93 -18.594 -9.008 1 97.56 248 TYR B CA 1
ATOM 5145 C C . TYR B 1 248 ? 7.34 -19.172 -8.93 1 97.56 248 TYR B C 1
ATOM 5147 O O . TYR B 1 248 ? 8.297 -18.547 -9.391 1 97.56 248 TYR B O 1
ATOM 5155 N N . VAL B 1 249 ? 7.484 -20.328 -8.375 1 97.56 249 VAL B N 1
ATOM 5156 C CA . VAL B 1 249 ? 8.773 -21 -8.477 1 97.56 249 VAL B CA 1
ATOM 5157 C C . VAL B 1 249 ? 9.039 -21.391 -9.93 1 97.56 249 VAL B C 1
ATOM 5159 O O . VAL B 1 249 ? 10.133 -21.172 -10.453 1 97.56 249 VAL B O 1
ATOM 5162 N N . GLY B 1 250 ? 8.062 -21.922 -10.578 1 97.69 250 GLY B N 1
ATOM 5163 C CA . GLY B 1 250 ? 8.211 -22.391 -11.953 1 97.69 250 GLY B CA 1
ATOM 5164 C C . GLY B 1 250 ? 8.312 -21.266 -12.961 1 97.69 250 GLY B C 1
ATOM 5165 O O . GLY B 1 250 ? 9.258 -21.219 -13.742 1 97.69 250 GLY B O 1
ATOM 5166 N N . ALA B 1 251 ? 7.41 -20.297 -12.844 1 97 251 ALA B N 1
ATOM 5167 C CA . ALA B 1 251 ? 7.258 -19.328 -13.914 1 97 251 ALA B CA 1
ATOM 5168 C C . ALA B 1 251 ? 8.133 -18.094 -13.664 1 97 251 ALA B C 1
ATOM 5170 O O . ALA B 1 251 ? 8.461 -17.359 -14.594 1 97 251 ALA B O 1
ATOM 5171 N N . ALA B 1 252 ? 8.555 -17.922 -12.445 1 96.25 252 ALA B N 1
ATOM 5172 C CA . ALA B 1 252 ? 9.328 -16.719 -12.141 1 96.25 252 ALA B CA 1
ATOM 5173 C C . ALA B 1 252 ? 10.75 -17.078 -11.719 1 96.25 252 ALA B C 1
ATOM 5175 O O . ALA B 1 252 ? 11.727 -16.625 -12.328 1 96.25 252 ALA B O 1
ATOM 5176 N N . LEU B 1 253 ? 10.906 -17.984 -10.812 1 97.12 253 LEU B N 1
ATOM 5177 C CA . LEU B 1 253 ? 12.219 -18.25 -10.219 1 97.12 253 LEU B CA 1
ATOM 5178 C C . LEU B 1 253 ? 13.094 -19.047 -11.18 1 97.12 253 LEU B C 1
ATOM 5180 O O . LEU B 1 253 ? 14.234 -18.656 -11.453 1 97.12 253 LEU B O 1
ATOM 5184 N N . ILE B 1 254 ? 12.578 -20.141 -11.711 1 97.69 254 ILE B N 1
ATOM 5185 C CA . ILE B 1 254 ? 13.383 -21.062 -12.508 1 97.69 254 ILE B CA 1
ATOM 5186 C C . ILE B 1 254 ? 13.906 -20.344 -13.75 1 97.69 254 ILE B C 1
ATOM 5188 O O . ILE B 1 254 ? 15.109 -20.359 -14.031 1 97.69 254 ILE B O 1
ATOM 5192 N N . PRO B 1 255 ? 13.047 -19.609 -14.461 1 97 255 PRO B N 1
ATOM 5193 C CA . PRO B 1 255 ? 13.586 -18.891 -15.609 1 97 255 PRO B CA 1
ATOM 5194 C C . PRO B 1 255 ? 14.641 -17.859 -15.219 1 97 255 PRO B C 1
ATOM 5196 O O . PRO B 1 255 ? 15.672 -17.734 -15.891 1 97 255 PRO B O 1
ATOM 5199 N N . SER B 1 256 ? 14.43 -17.172 -14.156 1 94.56 256 SER B N 1
ATOM 5200 C CA . SER B 1 256 ? 15.375 -16.156 -13.703 1 94.56 256 SER B CA 1
ATOM 5201 C C . SER B 1 256 ? 16.703 -16.797 -13.289 1 94.56 256 SER B C 1
ATOM 5203 O O . SER B 1 256 ? 17.766 -16.25 -13.586 1 94.56 256 SER B O 1
ATOM 5205 N N . LEU B 1 257 ? 16.625 -17.922 -12.648 1 93.69 257 LEU B N 1
ATOM 5206 C CA . LEU B 1 257 ? 17.812 -18.609 -12.18 1 93.69 257 LEU B CA 1
ATOM 5207 C C . LEU B 1 257 ? 18.609 -19.172 -13.352 1 93.69 257 LEU B C 1
ATOM 5209 O O . LEU B 1 257 ? 19.844 -19.047 -13.375 1 93.69 257 LEU B O 1
ATOM 5213 N N . PHE B 1 258 ? 17.984 -19.719 -14.305 1 96 258 PHE B N 1
ATOM 5214 C CA . PHE B 1 258 ? 18.672 -20.281 -15.453 1 96 258 PHE B CA 1
ATOM 5215 C C . PHE B 1 258 ? 19.328 -19.203 -16.297 1 96 258 PHE B C 1
ATOM 5217 O O . PHE B 1 258 ? 20.406 -19.406 -16.844 1 96 258 PHE B O 1
ATOM 5224 N N . GLU B 1 259 ? 18.672 -18.047 -16.344 1 92.44 259 GLU B N 1
ATOM 5225 C CA . GLU B 1 259 ? 19.281 -16.891 -17.016 1 92.44 259 GLU B CA 1
ATOM 5226 C C . GLU B 1 259 ? 20.5 -16.406 -16.25 1 92.44 259 GLU B C 1
ATOM 5228 O O . GLU B 1 259 ? 21.547 -16.125 -16.859 1 92.44 259 GLU B O 1
ATOM 5233 N N . LEU B 1 260 ? 20.328 -16.344 -15.008 1 89.44 260 LEU B N 1
ATOM 5234 C CA . LEU B 1 260 ? 21.406 -15.859 -14.141 1 89.44 260 LEU B CA 1
ATOM 5235 C C . LEU B 1 260 ? 22.625 -16.75 -14.258 1 89.44 260 LEU B C 1
ATOM 5237 O O . LEU B 1 260 ? 23.766 -16.266 -14.234 1 89.44 260 LEU B O 1
ATOM 5241 N N . LEU B 1 261 ? 22.406 -18.047 -14.414 1 91.62 261 LEU B N 1
ATOM 5242 C CA . LEU B 1 261 ? 23.484 -19.031 -14.492 1 91.62 261 LEU B CA 1
ATOM 5243 C C . LEU B 1 261 ? 23.984 -19.188 -15.93 1 91.62 261 LEU B C 1
ATOM 5245 O O . LEU B 1 261 ? 24.859 -20.016 -16.203 1 91.62 261 LEU B O 1
ATOM 5249 N N . LYS B 1 262 ? 23.375 -18.469 -16.844 1 93.12 262 LYS B N 1
ATOM 5250 C CA . LYS B 1 262 ? 23.766 -18.422 -18.25 1 93.12 262 LYS B CA 1
ATOM 5251 C C . LYS B 1 262 ? 23.547 -19.781 -18.922 1 93.12 262 LYS B C 1
ATOM 5253 O O . LYS B 1 262 ? 24.297 -20.156 -19.828 1 93.12 262 LYS B O 1
ATOM 5258 N N . VAL B 1 263 ? 22.562 -20.484 -18.375 1 95.81 263 VAL B N 1
ATOM 5259 C CA . VAL B 1 263 ? 22.172 -21.75 -18.984 1 95.81 263 VAL B CA 1
ATOM 5260 C C . VAL B 1 263 ? 21.297 -21.5 -20.219 1 95.81 263 VAL B C 1
ATOM 5262 O O . VAL B 1 263 ? 21.359 -22.234 -21.203 1 95.81 263 VAL B O 1
ATOM 5265 N N . VAL B 1 264 ? 20.531 -20.469 -20.125 1 95.56 264 VAL B N 1
ATOM 5266 C CA . VAL B 1 264 ? 19.672 -20.078 -21.25 1 95.56 264 VAL B CA 1
ATOM 5267 C C . VAL B 1 264 ? 19.75 -18.562 -21.453 1 95.56 264 VAL B C 1
ATOM 5269 O O . VAL B 1 264 ? 20.094 -17.812 -20.531 1 95.56 264 VAL B O 1
ATOM 5272 N N . THR B 1 265 ? 19.5 -18.125 -22.703 1 92.44 265 THR B N 1
ATOM 5273 C CA . THR B 1 265 ? 19.406 -16.703 -23.016 1 92.44 265 THR B CA 1
ATOM 5274 C C . THR B 1 265 ? 18.047 -16.156 -22.578 1 92.44 265 THR B C 1
ATOM 5276 O O . THR B 1 265 ? 17.109 -16.922 -22.328 1 92.44 265 THR B O 1
ATOM 5279 N N . PRO B 1 266 ? 17.938 -14.883 -22.484 1 91.81 266 PRO B N 1
ATOM 5280 C CA . PRO B 1 266 ? 16.656 -14.297 -22.109 1 91.81 266 PRO B CA 1
ATOM 5281 C C . PRO B 1 266 ? 15.531 -14.688 -23.078 1 91.81 266 PRO B C 1
ATOM 5283 O O . PRO B 1 266 ? 14.422 -15 -22.641 1 91.81 266 PRO B O 1
ATOM 5286 N N . SER B 1 267 ? 15.805 -14.695 -24.312 1 92.81 267 SER B N 1
ATOM 5287 C CA . SER B 1 267 ? 14.797 -15.078 -25.297 1 92.81 267 SER B CA 1
ATOM 5288 C C . SER B 1 267 ? 14.359 -16.531 -25.094 1 92.81 267 SER B C 1
ATOM 5290 O O . SER B 1 267 ? 13.172 -16.844 -25.172 1 92.81 267 SER B O 1
ATOM 5292 N N . PHE B 1 268 ? 15.32 -17.391 -24.828 1 94.94 268 PHE B N 1
ATOM 5293 C CA . PHE B 1 268 ? 15.016 -18.797 -24.625 1 94.94 268 PHE B CA 1
ATOM 5294 C C . PHE B 1 268 ? 14.227 -19 -23.328 1 94.94 268 PHE B C 1
ATOM 5296 O O . PHE B 1 268 ? 13.359 -19.875 -23.25 1 94.94 268 PHE B O 1
ATOM 5303 N N . ALA B 1 269 ? 14.547 -18.25 -22.328 1 96.19 269 ALA B N 1
ATOM 5304 C CA . ALA B 1 269 ? 13.797 -18.297 -21.078 1 96.19 269 ALA B CA 1
ATOM 5305 C C . ALA B 1 269 ? 12.312 -18 -21.312 1 96.19 269 ALA B C 1
ATOM 5307 O O . ALA B 1 269 ? 11.445 -18.641 -20.719 1 96.19 269 ALA B O 1
ATOM 5308 N N . GLN B 1 270 ? 12.055 -17.047 -22.203 1 96.88 270 GLN B N 1
ATOM 5309 C CA . GLN B 1 270 ? 10.664 -16.688 -22.484 1 96.88 270 GLN B CA 1
ATOM 5310 C C . GLN B 1 270 ? 9.938 -17.828 -23.188 1 96.88 270 GLN B C 1
ATOM 5312 O O . GLN B 1 270 ? 8.742 -18.031 -22.969 1 96.88 270 GLN B O 1
ATOM 5317 N N . ILE B 1 271 ? 10.609 -18.562 -23.984 1 97.44 271 ILE B N 1
ATOM 5318 C CA . ILE B 1 271 ? 10.016 -19.75 -24.609 1 97.44 271 ILE B CA 1
ATOM 5319 C C . ILE B 1 271 ? 9.594 -20.734 -23.531 1 97.44 271 ILE B C 1
ATOM 5321 O O . ILE B 1 271 ? 8.516 -21.328 -23.625 1 97.44 271 ILE B O 1
ATOM 5325 N N . GLY B 1 272 ? 10.469 -20.938 -22.594 1 98.31 272 GLY B N 1
ATOM 5326 C CA . GLY B 1 272 ? 10.117 -21.797 -21.484 1 98.31 272 GLY B CA 1
ATOM 5327 C C . GLY B 1 272 ? 8.891 -21.328 -20.719 1 98.31 272 GLY B C 1
ATOM 5328 O O . GLY B 1 272 ? 8.023 -22.125 -20.375 1 98.31 272 GLY B O 1
ATOM 5329 N N . VAL B 1 273 ? 8.805 -20.016 -20.469 1 98.38 273 VAL B N 1
ATOM 5330 C CA . VAL B 1 273 ? 7.676 -19.453 -19.734 1 98.38 273 VAL B CA 1
ATOM 5331 C C . VAL B 1 273 ? 6.391 -19.656 -20.531 1 98.38 273 VAL B C 1
ATOM 5333 O O . VAL B 1 273 ? 5.348 -19.984 -19.969 1 98.38 273 VAL B O 1
ATOM 5336 N N . ILE B 1 274 ? 6.473 -19.484 -21.812 1 98.5 274 ILE B N 1
ATOM 5337 C CA . ILE B 1 274 ? 5.316 -19.688 -22.672 1 98.5 274 ILE B CA 1
ATOM 5338 C C . ILE B 1 274 ? 4.898 -21.156 -22.641 1 98.5 274 ILE B C 1
ATOM 5340 O O . ILE B 1 274 ? 3.709 -21.469 -22.578 1 98.5 274 ILE B O 1
ATOM 5344 N N . LEU B 1 275 ? 5.883 -22 -22.688 1 98.69 275 LEU B N 1
ATOM 5345 C CA . LEU B 1 275 ? 5.598 -23.438 -22.609 1 98.69 275 LEU B CA 1
ATOM 5346 C C . LEU B 1 275 ? 4.91 -23.781 -21.297 1 98.69 275 LEU B C 1
ATOM 5348 O O . LEU B 1 275 ? 3.971 -24.578 -21.266 1 98.69 275 LEU B O 1
ATOM 5352 N N . PHE B 1 276 ? 5.398 -23.266 -20.219 1 98.75 276 PHE B N 1
ATOM 5353 C CA . PHE B 1 276 ? 4.754 -23.391 -18.922 1 98.75 276 PHE B CA 1
ATOM 5354 C C . PHE B 1 276 ? 3.293 -22.969 -19 1 98.75 276 PHE B C 1
ATOM 5356 O O . PHE B 1 276 ? 2.406 -23.688 -18.531 1 98.75 276 PHE B O 1
ATOM 5363 N N . ALA B 1 277 ? 3.061 -21.828 -19.578 1 98.75 277 ALA B N 1
ATOM 5364 C CA . ALA B 1 277 ? 1.726 -21.234 -19.609 1 98.75 277 ALA B CA 1
ATOM 5365 C C . ALA B 1 277 ? 0.778 -22.078 -20.469 1 98.75 277 ALA B C 1
ATOM 5367 O O . ALA B 1 277 ? -0.386 -22.266 -20.109 1 98.75 277 ALA B O 1
ATOM 5368 N N . VAL B 1 278 ? 1.266 -22.547 -21.562 1 98.75 278 VAL B N 1
ATOM 5369 C CA . VAL B 1 278 ? 0.454 -23.391 -22.438 1 98.75 278 VAL B CA 1
ATOM 5370 C C . VAL B 1 278 ? 0.073 -24.672 -21.703 1 98.75 278 VAL B C 1
ATOM 5372 O O . VAL B 1 278 ? -1.094 -25.078 -21.719 1 98.75 278 VAL B O 1
ATOM 5375 N N . ALA B 1 279 ? 1.063 -25.281 -21.125 1 98.81 279 ALA B N 1
ATOM 5376 C CA . ALA B 1 279 ? 0.782 -26.484 -20.344 1 98.81 279 ALA B CA 1
ATOM 5377 C C . ALA B 1 279 ? -0.206 -26.188 -19.219 1 98.81 279 ALA B C 1
ATOM 5379 O O . ALA B 1 279 ? -1.13 -26.969 -18.969 1 98.81 279 ALA B O 1
ATOM 5380 N N . ASP B 1 280 ? -0.007 -25.094 -18.562 1 98.69 280 ASP B N 1
ATOM 5381 C CA . ASP B 1 280 ? -0.872 -24.688 -17.453 1 98.69 280 ASP B CA 1
ATOM 5382 C C . ASP B 1 280 ? -2.322 -24.562 -17.922 1 98.69 280 ASP B C 1
ATOM 5384 O O . ASP B 1 280 ? -3.229 -25.109 -17.297 1 98.69 280 ASP B O 1
ATOM 5388 N N . ILE B 1 281 ? -2.555 -23.859 -19.016 1 98.5 281 ILE B N 1
ATOM 5389 C CA . ILE B 1 281 ? -3.902 -23.641 -19.531 1 98.5 281 ILE B CA 1
ATOM 5390 C C . ILE B 1 281 ? -4.562 -24.969 -19.875 1 98.5 281 ILE B C 1
ATOM 5392 O O . ILE B 1 281 ? -5.707 -25.219 -19.5 1 98.5 281 ILE B O 1
ATOM 5396 N N . ILE B 1 282 ? -3.861 -25.812 -20.531 1 98.69 282 ILE B N 1
ATOM 5397 C CA . ILE B 1 282 ? -4.391 -27.109 -20.938 1 98.69 282 ILE B CA 1
ATOM 5398 C C . ILE B 1 282 ? -4.766 -27.922 -19.703 1 98.69 282 ILE B C 1
ATOM 5400 O O . ILE B 1 282 ? -5.867 -28.453 -19.625 1 98.69 282 ILE B O 1
ATOM 5404 N N . PHE B 1 283 ? -3.936 -27.922 -18.766 1 98.75 283 PHE B N 1
ATOM 5405 C CA . PHE B 1 283 ? -4.145 -28.797 -17.609 1 98.75 283 PHE B CA 1
ATOM 5406 C C . PHE B 1 283 ? -5.086 -28.156 -16.609 1 98.75 283 PHE B C 1
ATOM 5408 O O . PHE B 1 283 ? -5.625 -28.828 -15.734 1 98.75 283 PHE B O 1
ATOM 5415 N N . VAL B 1 284 ? -5.25 -26.875 -16.656 1 98.5 284 VAL B N 1
ATOM 5416 C CA . VAL B 1 284 ? -6.32 -26.25 -15.883 1 98.5 284 VAL B CA 1
ATOM 5417 C C . VAL B 1 284 ? -7.668 -26.828 -16.297 1 98.5 284 VAL B C 1
ATOM 5419 O O . VAL B 1 284 ? -8.5 -27.156 -15.453 1 98.5 284 VAL B O 1
ATOM 5422 N N . PHE B 1 285 ? -7.844 -26.984 -17.594 1 98.12 285 PHE B N 1
ATOM 5423 C CA . PHE B 1 285 ? -9.094 -27.562 -18.078 1 98.12 285 PHE B CA 1
ATOM 5424 C C . PHE B 1 285 ? -9.156 -29.047 -17.797 1 98.12 285 PHE B C 1
ATOM 5426 O O . PHE B 1 285 ? -10.203 -29.578 -17.406 1 98.12 285 PHE B O 1
ATOM 5433 N N . ILE B 1 286 ? -8.055 -29.719 -17.984 1 98.31 286 ILE B N 1
ATOM 5434 C CA . ILE B 1 286 ? -8.016 -31.156 -17.719 1 98.31 286 ILE B CA 1
ATOM 5435 C C . ILE B 1 286 ? -8.273 -31.406 -16.234 1 98.31 286 ILE B C 1
ATOM 5437 O O . ILE B 1 286 ? -9.055 -32.281 -15.875 1 98.31 286 ILE B O 1
ATOM 5441 N N . GLY B 1 287 ? -7.59 -30.672 -15.375 1 97.94 287 GLY B N 1
ATOM 5442 C CA . GLY B 1 287 ? -7.809 -30.797 -13.945 1 97.94 287 GLY B CA 1
ATOM 5443 C C . GLY B 1 287 ? -9.234 -30.484 -13.523 1 97.94 287 GLY B C 1
ATOM 5444 O O . GLY B 1 287 ? -9.797 -31.141 -12.656 1 97.94 287 GLY B O 1
ATOM 5445 N N . GLY B 1 288 ? -9.758 -29.422 -14.141 1 96.88 288 GLY B N 1
ATOM 5446 C CA . GLY B 1 288 ? -11.141 -29.078 -13.875 1 96.88 288 GLY B CA 1
ATOM 5447 C C . GLY B 1 288 ? -12.109 -30.188 -14.234 1 96.88 288 GLY B C 1
ATOM 5448 O O . GLY B 1 288 ? -12.984 -30.547 -13.438 1 96.88 288 GLY B O 1
ATOM 5449 N N . MET B 1 289 ? -11.914 -30.766 -15.352 1 96.81 289 MET B N 1
ATOM 5450 C CA . MET B 1 289 ? -12.773 -31.844 -15.805 1 96.81 289 MET B CA 1
ATOM 5451 C C . MET B 1 289 ? -12.555 -33.094 -14.969 1 96.81 289 MET B C 1
ATOM 5453 O O . MET B 1 289 ? -13.516 -33.781 -14.594 1 96.81 289 MET B O 1
ATOM 5457 N N . ALA B 1 290 ? -11.383 -33.406 -14.68 1 97.19 290 ALA B N 1
ATOM 5458 C CA . ALA B 1 290 ? -11.062 -34.562 -13.883 1 97.19 290 ALA B CA 1
ATOM 5459 C C . ALA B 1 290 ? -11.633 -34.469 -12.469 1 97.19 290 ALA B C 1
ATOM 5461 O O . ALA B 1 290 ? -12.008 -35.469 -11.852 1 97.19 290 ALA B O 1
ATOM 5462 N N . SER B 1 291 ? -11.695 -33.25 -11.969 1 95.56 291 SER B N 1
ATOM 5463 C CA . SER B 1 291 ? -12.172 -33.031 -10.609 1 95.56 291 SER B CA 1
ATOM 5464 C C . SER B 1 291 ? -13.664 -33.312 -10.492 1 95.56 291 SER B C 1
ATOM 5466 O O . SER B 1 291 ? -14.172 -33.531 -9.391 1 95.56 291 SER B O 1
ATOM 5468 N N . GLU B 1 292 ? -14.352 -33.312 -11.656 1 93.25 292 GLU B N 1
ATOM 5469 C CA . GLU B 1 292 ? -15.758 -33.719 -11.648 1 93.25 292 GLU B CA 1
ATOM 5470 C C . GLU B 1 292 ? -15.93 -35.188 -11.359 1 93.25 292 GLU B C 1
ATOM 5472 O O . GLU B 1 292 ? -16.938 -35.625 -10.781 1 93.25 292 GLU B O 1
ATOM 5477 N N . ARG B 1 293 ? -15.023 -35.875 -11.766 1 93.69 293 ARG B N 1
ATOM 5478 C CA . ARG B 1 293 ? -15.102 -37.312 -11.617 1 93.69 293 ARG B CA 1
ATOM 5479 C C . ARG B 1 293 ? -14.398 -37.781 -10.344 1 93.69 293 ARG B C 1
ATOM 5481 O O . ARG B 1 293 ? -14.922 -38.594 -9.602 1 93.69 293 ARG B O 1
ATOM 5488 N N . TYR B 1 294 ? -13.188 -37.281 -10.117 1 95.38 294 TYR B N 1
ATOM 5489 C CA . TYR B 1 294 ? -12.328 -37.812 -9.07 1 95.38 294 TYR B CA 1
ATOM 5490 C C . TYR B 1 294 ? -12.398 -36.969 -7.809 1 95.38 294 TYR B C 1
ATOM 5492 O O . TYR B 1 294 ? -11.938 -37.375 -6.742 1 95.38 294 TYR B O 1
ATOM 5500 N N . GLY B 1 295 ? -13 -35.812 -7.914 1 93.88 295 GLY B N 1
ATOM 5501 C CA . GLY B 1 295 ? -13.102 -34.906 -6.766 1 93.88 295 GLY B CA 1
ATOM 5502 C C . GLY B 1 295 ? -12.062 -33.812 -6.781 1 93.88 295 GLY B C 1
ATOM 5503 O O . GLY B 1 295 ? -11.055 -33.906 -7.477 1 93.88 295 GLY B O 1
ATOM 5504 N N . ARG B 1 296 ? -12.344 -32.781 -5.984 1 95 296 ARG B N 1
ATOM 5505 C CA . ARG B 1 296 ? -11.445 -31.641 -5.891 1 95 296 ARG B CA 1
ATOM 5506 C C . ARG B 1 296 ? -10.18 -32 -5.125 1 95 296 ARG B C 1
ATOM 5508 O O . ARG B 1 296 ? -9.07 -31.672 -5.562 1 95 296 ARG B O 1
ATOM 5515 N N . ARG B 1 297 ? -10.391 -32.656 -4.012 1 95 297 ARG B N 1
ATOM 5516 C CA . ARG B 1 297 ? -9.305 -33.031 -3.102 1 95 297 ARG B CA 1
ATOM 5517 C C . ARG B 1 297 ? -8.25 -33.875 -3.807 1 95 297 ARG B C 1
ATOM 5519 O O . ARG B 1 297 ? -7.051 -33.594 -3.686 1 95 297 ARG B O 1
ATOM 5526 N N . ALA B 1 298 ? -8.656 -34.812 -4.5 1 96.19 298 ALA B N 1
ATOM 5527 C CA . ALA B 1 298 ? -7.746 -35.719 -5.199 1 96.19 298 ALA B CA 1
ATOM 5528 C C . ALA B 1 298 ? -6.871 -34.938 -6.191 1 96.19 298 ALA B C 1
ATOM 5530 O O . ALA B 1 298 ? -5.668 -35.219 -6.289 1 96.19 298 ALA B O 1
ATOM 5531 N N . MET B 1 299 ? -7.441 -34.031 -6.891 1 97.31 299 MET B N 1
ATOM 5532 C CA . MET B 1 299 ? -6.688 -33.312 -7.906 1 97.31 299 MET B CA 1
ATOM 5533 C C . MET B 1 299 ? -5.664 -32.375 -7.262 1 97.31 299 MET B C 1
ATOM 5535 O O . MET B 1 299 ? -4.562 -32.219 -7.785 1 97.31 299 MET B O 1
ATOM 5539 N N . VAL B 1 300 ? -6.043 -31.766 -6.18 1 97.19 300 VAL B N 1
ATOM 5540 C CA . VAL B 1 300 ? -5.117 -30.906 -5.457 1 97.19 300 VAL B CA 1
ATOM 5541 C C . VAL B 1 300 ? -3.934 -31.734 -4.945 1 97.19 300 VAL B C 1
ATOM 5543 O O . VAL B 1 300 ? -2.783 -31.297 -5.047 1 97.19 300 VAL B O 1
ATOM 5546 N N . ILE B 1 301 ? -4.215 -32.875 -4.445 1 98.06 301 ILE B N 1
ATOM 5547 C CA . ILE B 1 301 ? -3.166 -33.75 -3.92 1 98.06 301 ILE B CA 1
ATOM 5548 C C . ILE B 1 301 ? -2.26 -34.219 -5.059 1 98.06 301 ILE B C 1
ATOM 5550 O O . ILE B 1 301 ? -1.032 -34.156 -4.938 1 98.06 301 ILE B O 1
ATOM 5554 N N . VAL B 1 302 ? -2.824 -34.594 -6.164 1 98.44 302 VAL B N 1
ATOM 5555 C CA . VAL B 1 302 ? -2.055 -35.062 -7.312 1 98.44 302 VAL B CA 1
ATOM 5556 C C . VAL B 1 302 ? -1.144 -33.938 -7.812 1 98.44 302 VAL B C 1
ATOM 5558 O O . VAL B 1 302 ? 0.023 -34.188 -8.133 1 98.44 302 VAL B O 1
ATOM 5561 N N . ALA B 1 303 ? -1.689 -32.75 -7.926 1 98.69 303 ALA B N 1
ATOM 5562 C CA . ALA B 1 303 ? -0.901 -31.594 -8.359 1 98.69 303 ALA B CA 1
ATOM 5563 C C . ALA B 1 303 ? 0.32 -31.406 -7.465 1 98.69 303 ALA B C 1
ATOM 5565 O O . ALA B 1 303 ? 1.429 -31.172 -7.957 1 98.69 303 ALA B O 1
ATOM 5566 N N . ASN B 1 304 ? 0.106 -31.469 -6.137 1 98.69 304 ASN B N 1
ATOM 5567 C CA . ASN B 1 304 ? 1.2 -31.297 -5.188 1 98.69 304 ASN B CA 1
ATOM 5568 C C . ASN B 1 304 ? 2.215 -32.438 -5.285 1 98.69 304 ASN B C 1
ATOM 5570 O O . ASN B 1 304 ? 3.418 -32.219 -5.141 1 98.69 304 ASN B O 1
ATOM 5574 N N . LEU B 1 305 ? 1.762 -33.625 -5.555 1 98.62 305 LEU B N 1
ATOM 5575 C CA . LEU B 1 305 ? 2.666 -34.75 -5.695 1 98.62 305 LEU B CA 1
ATOM 5576 C C . LEU B 1 305 ? 3.535 -34.625 -6.938 1 98.62 305 LEU B C 1
ATOM 5578 O O . LEU B 1 305 ? 4.738 -34.875 -6.895 1 98.62 305 LEU B O 1
ATOM 5582 N N . ILE B 1 306 ? 2.922 -34.25 -8.062 1 98.62 306 ILE B N 1
ATOM 5583 C CA . ILE B 1 306 ? 3.699 -34 -9.273 1 98.62 306 ILE B CA 1
ATOM 5584 C C . ILE B 1 306 ? 4.773 -32.938 -8.992 1 98.62 306 ILE B C 1
ATOM 5586 O O . ILE B 1 306 ? 5.934 -33.125 -9.367 1 98.62 306 ILE B O 1
ATOM 5590 N N . PHE B 1 307 ? 4.418 -31.891 -8.297 1 98.62 307 PHE B N 1
ATOM 5591 C CA . PHE B 1 307 ? 5.332 -30.812 -7.977 1 98.62 307 PHE B CA 1
ATOM 5592 C C . PHE B 1 307 ? 6.492 -31.312 -7.125 1 98.62 307 PHE B C 1
ATOM 5594 O O . PHE B 1 307 ? 7.648 -30.969 -7.375 1 98.62 307 PHE B O 1
ATOM 5601 N N . LEU B 1 308 ? 6.172 -32.156 -6.094 1 98.56 308 LEU B N 1
ATOM 5602 C CA . LEU B 1 308 ? 7.195 -32.656 -5.18 1 98.56 308 LEU B CA 1
ATOM 5603 C C . LEU B 1 308 ? 8.234 -33.469 -5.926 1 98.56 308 LEU B C 1
ATOM 5605 O O . LEU B 1 308 ? 9.414 -33.469 -5.57 1 98.56 308 LEU B O 1
ATOM 5609 N N . VAL B 1 309 ? 7.824 -34.125 -6.984 1 98.31 309 VAL B N 1
ATOM 5610 C CA . VAL B 1 309 ? 8.719 -34.969 -7.766 1 98.31 309 VAL B CA 1
ATOM 5611 C C . VAL B 1 309 ? 9.648 -34.094 -8.602 1 98.31 309 VAL B C 1
ATOM 5613 O O . VAL B 1 309 ? 10.828 -34.438 -8.789 1 98.31 309 VAL B O 1
ATOM 5616 N N . ILE B 1 310 ? 9.211 -32.969 -9.047 1 98.06 310 ILE B N 1
ATOM 5617 C CA . ILE B 1 310 ? 9.969 -32.281 -10.07 1 98.06 310 ILE B CA 1
ATOM 5618 C C . ILE B 1 310 ? 10.766 -31.141 -9.445 1 98.06 310 ILE B C 1
ATOM 5620 O O . ILE B 1 310 ? 11.711 -30.625 -10.039 1 98.06 310 ILE B O 1
ATOM 5624 N N . VAL B 1 311 ? 10.414 -30.641 -8.219 1 98.31 311 VAL B N 1
ATOM 5625 C CA . VAL B 1 311 ? 10.945 -29.375 -7.715 1 98.31 311 VAL B CA 1
ATOM 5626 C C . VAL B 1 311 ? 12.438 -29.516 -7.43 1 98.31 311 VAL B C 1
ATOM 5628 O O . VAL B 1 311 ? 13.234 -28.656 -7.812 1 98.31 311 VAL B O 1
ATOM 5631 N N . TYR B 1 312 ? 12.906 -30.531 -6.832 1 97.5 312 TYR B N 1
ATOM 5632 C CA . TYR B 1 312 ? 14.32 -30.688 -6.516 1 97.5 312 TYR B CA 1
ATOM 5633 C C . TYR B 1 312 ? 15.148 -30.859 -7.785 1 97.5 312 TYR B C 1
ATOM 5635 O O . TYR B 1 312 ? 16.125 -30.141 -8.008 1 97.5 312 TYR B O 1
ATOM 5643 N N . PRO B 1 313 ? 14.781 -31.812 -8.688 1 97.88 313 PRO B N 1
ATOM 5644 C CA . PRO B 1 313 ? 15.555 -31.969 -9.93 1 97.88 313 PRO B CA 1
ATOM 5645 C C . PRO B 1 313 ? 15.602 -30.688 -10.75 1 97.88 313 PRO B C 1
ATOM 5647 O O . PRO B 1 313 ? 16.594 -30.422 -11.453 1 97.88 313 PRO B O 1
ATOM 5650 N N . SER B 1 314 ? 14.648 -29.859 -10.664 1 98 314 SER B N 1
ATOM 5651 C CA . SER B 1 314 ? 14.594 -28.656 -11.484 1 98 314 SER B CA 1
ATOM 5652 C C . SER B 1 314 ? 15.703 -27.672 -11.102 1 98 314 SER B C 1
ATOM 5654 O O . SER B 1 314 ? 16.094 -26.828 -11.906 1 98 314 SER B O 1
ATOM 5656 N N . PHE B 1 315 ? 16.172 -27.781 -9.852 1 97.38 315 PHE B N 1
ATOM 5657 C CA . PHE B 1 315 ? 17.266 -26.906 -9.422 1 97.38 315 PHE B CA 1
ATOM 5658 C C . PHE B 1 315 ? 18.609 -27.547 -9.695 1 97.38 315 PHE B C 1
ATOM 5660 O O . PHE B 1 315 ? 19.641 -26.859 -9.695 1 97.38 315 PHE B O 1
ATOM 5667 N N . TYR B 1 316 ? 18.656 -28.875 -9.977 1 96.62 316 TYR B N 1
ATOM 5668 C CA . TYR B 1 316 ? 19.938 -29.578 -10.039 1 96.62 316 TYR B CA 1
ATOM 5669 C C . TYR B 1 316 ? 20.312 -29.891 -11.477 1 96.62 316 TYR B C 1
ATOM 5671 O O . TYR B 1 316 ? 21.5 -29.953 -11.812 1 96.62 316 TYR B O 1
ATOM 5679 N N . VAL B 1 317 ? 19.375 -30.109 -12.344 1 97.31 317 VAL B N 1
ATOM 5680 C CA . VAL B 1 317 ? 19.672 -30.406 -13.742 1 97.31 317 VAL B CA 1
ATOM 5681 C C . VAL B 1 317 ? 19.641 -29.109 -14.562 1 97.31 317 VAL B C 1
ATOM 5683 O O . VAL B 1 317 ? 18.578 -28.547 -14.805 1 97.31 317 VAL B O 1
ATOM 5686 N N . LYS B 1 318 ? 20.797 -28.781 -15 1 95.94 318 LYS B N 1
ATOM 5687 C CA . LYS B 1 318 ? 20.906 -27.453 -15.602 1 95.94 318 LYS B CA 1
ATOM 5688 C C . LYS B 1 318 ? 21.281 -27.562 -17.078 1 95.94 318 LYS B C 1
ATOM 5690 O O . LYS B 1 318 ? 22.422 -27.25 -17.453 1 95.94 318 LYS B O 1
ATOM 5695 N N . THR B 1 319 ? 20.375 -27.906 -17.875 1 97.5 319 THR B N 1
ATOM 5696 C CA . THR B 1 319 ? 20.516 -27.922 -19.328 1 97.5 319 THR B CA 1
ATOM 5697 C C . THR B 1 319 ? 19.312 -27.25 -19.984 1 97.5 319 THR B C 1
ATOM 5699 O O . THR B 1 319 ? 18.25 -27.125 -19.359 1 97.5 319 THR B O 1
ATOM 5702 N N . ALA B 1 320 ? 19.469 -26.812 -21.156 1 97.62 320 ALA B N 1
ATOM 5703 C CA . ALA B 1 320 ? 18.391 -26.172 -21.891 1 97.62 320 ALA B CA 1
ATOM 5704 C C . ALA B 1 320 ? 17.203 -27.109 -22.062 1 97.62 320 ALA B C 1
ATOM 5706 O O . ALA B 1 320 ? 16.047 -26.688 -21.953 1 97.62 320 ALA B O 1
ATOM 5707 N N . ALA B 1 321 ? 17.531 -28.344 -22.375 1 97.81 321 ALA B N 1
ATOM 5708 C CA . ALA B 1 321 ? 16.469 -29.344 -22.547 1 97.81 321 ALA B CA 1
ATOM 5709 C C . ALA B 1 321 ? 15.727 -29.594 -21.25 1 97.81 321 ALA B C 1
ATOM 5711 O O . ALA B 1 321 ? 14.5 -29.703 -21.234 1 97.81 321 ALA B O 1
ATOM 5712 N N . ALA B 1 322 ? 16.453 -29.719 -20.203 1 97.94 322 ALA B N 1
ATOM 5713 C CA . ALA B 1 322 ? 15.844 -29.906 -18.891 1 97.94 322 ALA B CA 1
ATOM 5714 C C . ALA B 1 322 ? 14.992 -28.703 -18.5 1 97.94 322 ALA B C 1
ATOM 5716 O O . ALA B 1 322 ? 13.93 -28.859 -17.891 1 97.94 322 ALA B O 1
ATOM 5717 N N . PHE B 1 323 ? 15.523 -27.547 -18.844 1 98.25 323 PHE B N 1
ATOM 5718 C CA . PHE B 1 323 ? 14.781 -26.328 -18.578 1 98.25 323 PHE B CA 1
ATOM 5719 C C . PHE B 1 323 ? 13.398 -26.375 -19.219 1 98.25 323 PHE B C 1
ATOM 5721 O O . PHE B 1 323 ? 12.391 -26.188 -18.531 1 98.25 323 PHE B O 1
ATOM 5728 N N . LEU B 1 324 ? 13.273 -26.719 -20.453 1 98.56 324 LEU B N 1
ATOM 5729 C CA . LEU B 1 324 ? 11.992 -26.781 -21.156 1 98.56 324 LEU B CA 1
ATOM 5730 C C . LEU B 1 324 ? 11.102 -27.875 -20.547 1 98.56 324 LEU B C 1
ATOM 5732 O O . LEU B 1 324 ? 9.891 -27.672 -20.406 1 98.56 324 LEU B O 1
ATOM 5736 N N . ALA B 1 325 ? 11.711 -28.984 -20.25 1 98.56 325 ALA B N 1
ATOM 5737 C CA . ALA B 1 325 ? 10.953 -30.078 -19.672 1 98.56 325 ALA B CA 1
ATOM 5738 C C . ALA B 1 325 ? 10.352 -29.688 -18.328 1 98.56 325 ALA B C 1
ATOM 5740 O O . ALA B 1 325 ? 9.18 -29.953 -18.062 1 98.56 325 ALA B O 1
ATOM 5741 N N . PHE B 1 326 ? 11.133 -29.078 -17.516 1 98.44 326 PHE B N 1
ATOM 5742 C CA . PHE B 1 326 ? 10.656 -28.688 -16.188 1 98.44 326 PHE B CA 1
ATOM 5743 C C . PHE B 1 326 ? 9.609 -27.578 -16.297 1 98.44 326 PHE B C 1
ATOM 5745 O O . PHE B 1 326 ? 8.641 -27.562 -15.531 1 98.44 326 PHE B O 1
ATOM 5752 N N . MET B 1 327 ? 9.836 -26.609 -17.219 1 98.69 327 MET B N 1
ATOM 5753 C CA . MET B 1 327 ? 8.828 -25.578 -17.438 1 98.69 327 MET B CA 1
ATOM 5754 C C . MET B 1 327 ? 7.477 -26.188 -17.781 1 98.69 327 MET B C 1
ATOM 5756 O O . MET B 1 327 ? 6.449 -25.812 -17.219 1 98.69 327 MET B O 1
ATOM 5760 N N . PHE B 1 328 ? 7.512 -27.141 -18.656 1 98.75 328 PHE B N 1
ATOM 5761 C CA . PHE B 1 328 ? 6.301 -27.859 -19.031 1 98.75 328 PHE B CA 1
ATOM 5762 C C . PHE B 1 328 ? 5.688 -28.562 -17.844 1 98.75 328 PHE B C 1
ATOM 5764 O O . PHE B 1 328 ? 4.48 -28.453 -17.594 1 98.75 328 PHE B O 1
ATOM 5771 N N . LEU B 1 329 ? 6.453 -29.266 -17.094 1 98.81 329 LEU B N 1
ATOM 5772 C CA . LEU B 1 329 ? 5.969 -30.078 -15.977 1 98.81 329 LEU B CA 1
ATOM 5773 C C . LEU B 1 329 ? 5.43 -29.188 -14.859 1 98.81 329 LEU B C 1
ATOM 5775 O O . LEU B 1 329 ? 4.477 -29.562 -14.164 1 98.81 329 LEU B O 1
ATOM 5779 N N . TYR B 1 330 ? 6.109 -28.031 -14.617 1 98.81 330 TYR B N 1
ATOM 5780 C CA . TYR B 1 330 ? 5.559 -27.078 -13.656 1 98.81 330 TYR B CA 1
ATOM 5781 C C . TYR B 1 330 ? 4.168 -26.625 -14.078 1 98.81 330 TYR B C 1
ATOM 5783 O O . TYR B 1 330 ? 3.271 -26.5 -13.242 1 98.81 330 TYR B O 1
ATOM 5791 N N . GLY B 1 331 ? 3.973 -26.375 -15.406 1 98.81 331 GLY B N 1
ATOM 5792 C CA . GLY B 1 331 ? 2.654 -26.031 -15.914 1 98.81 331 GLY B CA 1
ATOM 5793 C C . GLY B 1 331 ? 1.628 -27.125 -15.68 1 98.81 331 GLY B C 1
ATOM 5794 O O . GLY B 1 331 ? 0.483 -26.844 -15.32 1 98.81 331 GLY B O 1
ATOM 5795 N N . VAL B 1 332 ? 2.064 -28.328 -15.867 1 98.81 332 VAL B N 1
ATOM 5796 C CA . VAL B 1 332 ? 1.199 -29.484 -15.641 1 98.81 332 VAL B CA 1
ATOM 5797 C C . VAL B 1 332 ? 0.796 -29.547 -14.172 1 98.81 332 VAL B C 1
ATOM 5799 O O . VAL B 1 332 ? -0.384 -29.703 -13.852 1 98.81 332 VAL B O 1
ATOM 5802 N N . ALA B 1 333 ? 1.746 -29.469 -13.328 1 98.75 333 ALA B N 1
ATOM 5803 C CA . ALA B 1 333 ? 1.488 -29.562 -11.891 1 98.75 333 ALA B CA 1
ATOM 5804 C C . ALA B 1 333 ? 0.513 -28.484 -11.438 1 98.75 333 ALA B C 1
ATOM 5806 O O . ALA B 1 333 ? -0.476 -28.766 -10.758 1 98.75 333 ALA B O 1
ATOM 5807 N N . HIS B 1 334 ? 0.808 -27.234 -11.797 1 98.75 334 HIS B N 1
ATOM 5808 C CA . HIS B 1 334 ? -0.041 -26.125 -11.383 1 98.75 334 HIS B CA 1
ATOM 5809 C C . HIS B 1 334 ? -1.441 -26.25 -11.977 1 98.75 334 HIS B C 1
ATOM 5811 O O . HIS B 1 334 ? -2.436 -26.156 -11.258 1 98.75 334 HIS B O 1
ATOM 5817 N N . GLY B 1 335 ? -1.512 -26.484 -13.266 1 98.69 335 GLY B N 1
ATOM 5818 C CA . GLY B 1 335 ? -2.791 -26.547 -13.953 1 98.69 335 GLY B CA 1
ATOM 5819 C C . GLY B 1 335 ? -3.691 -27.656 -13.445 1 98.69 335 GLY B C 1
ATOM 5820 O O . GLY B 1 335 ? -4.906 -27.484 -13.344 1 98.69 335 GLY B O 1
ATOM 5821 N N . THR B 1 336 ? -3.146 -28.75 -13.086 1 98.56 336 THR B N 1
ATOM 5822 C CA . THR B 1 336 ? -3.889 -29.922 -12.648 1 98.56 336 THR B CA 1
ATOM 5823 C C . THR B 1 336 ? -4.734 -29.609 -11.414 1 98.56 336 THR B C 1
ATOM 5825 O O . THR B 1 336 ? -5.855 -30.109 -11.281 1 98.56 336 THR B O 1
ATOM 5828 N N . GLY B 1 337 ? -4.203 -28.797 -10.609 1 98.19 337 GLY B N 1
ATOM 5829 C CA . GLY B 1 337 ? -4.898 -28.562 -9.352 1 98.19 337 GLY B CA 1
ATOM 5830 C C . GLY B 1 337 ? -5.539 -27.188 -9.281 1 98.19 337 GLY B C 1
ATOM 5831 O O . GLY B 1 337 ? -6.246 -26.875 -8.312 1 98.19 337 GLY B O 1
ATOM 5832 N N . TYR B 1 338 ? -5.383 -26.359 -10.297 1 98.19 338 TYR B N 1
ATOM 5833 C CA . TYR B 1 338 ? -5.715 -24.938 -10.164 1 98.19 338 TYR B CA 1
ATOM 5834 C C . TYR B 1 338 ? -7.215 -24.719 -10.312 1 98.19 338 TYR B C 1
ATOM 5836 O O . TYR B 1 338 ? -7.82 -23.984 -9.523 1 98.19 338 TYR B O 1
ATOM 5844 N N . ALA B 1 339 ? -7.852 -25.312 -11.273 1 96.19 339 ALA B N 1
ATOM 5845 C CA . ALA B 1 339 ? -9.297 -25.172 -11.414 1 96.19 339 ALA B CA 1
ATOM 5846 C C . ALA B 1 339 ? -10.031 -25.859 -10.266 1 96.19 339 ALA B C 1
ATOM 5848 O O . ALA B 1 339 ? -10.953 -25.297 -9.68 1 96.19 339 ALA B O 1
ATOM 5849 N N . PRO B 1 340 ? -9.648 -27.078 -9.906 1 95.69 340 PRO B N 1
ATOM 5850 C CA . PRO B 1 340 ? -10.258 -27.703 -8.734 1 95.69 340 PRO B CA 1
ATOM 5851 C C . PRO B 1 340 ? -10.133 -26.844 -7.473 1 95.69 340 PRO B C 1
ATOM 5853 O O . PRO B 1 340 ? -11.047 -26.812 -6.648 1 95.69 340 PRO B O 1
ATOM 5856 N N . LEU B 1 341 ? -9.031 -26.188 -7.367 1 95.75 341 LEU B N 1
ATOM 5857 C CA . LEU B 1 341 ? -8.812 -25.297 -6.227 1 95.75 341 LEU B CA 1
ATOM 5858 C C . LEU B 1 341 ? -9.836 -24.172 -6.207 1 95.75 341 LEU B C 1
ATOM 5860 O O . LEU B 1 341 ? -10.383 -23.844 -5.148 1 95.75 341 LEU B O 1
ATOM 5864 N N . GLY B 1 342 ? -10.039 -23.594 -7.324 1 94 342 GLY B N 1
ATOM 5865 C CA . GLY B 1 342 ? -11.031 -22.531 -7.41 1 94 342 GLY B CA 1
ATOM 5866 C C . GLY B 1 342 ? -12.414 -22.969 -6.969 1 94 342 GLY B C 1
ATOM 5867 O O . GLY B 1 342 ? -13.086 -22.266 -6.215 1 94 342 GLY B O 1
ATOM 5868 N N . SER B 1 343 ? -12.82 -24.109 -7.387 1 91.88 343 SER B N 1
ATOM 5869 C CA . SER B 1 343 ? -14.109 -24.656 -6.988 1 91.88 343 SER B CA 1
ATOM 5870 C C . SER B 1 343 ? -14.125 -25.016 -5.508 1 91.88 343 SER B C 1
ATOM 5872 O O . SER B 1 343 ? -15.102 -24.734 -4.805 1 91.88 343 SER B O 1
ATOM 5874 N N . MET B 1 344 ? -13.102 -25.562 -5.129 1 91.81 344 MET B N 1
ATOM 5875 C CA . MET B 1 344 ? -13 -26.047 -3.754 1 91.81 344 MET B CA 1
ATOM 5876 C C . MET B 1 344 ? -13.148 -24.891 -2.764 1 91.81 344 MET B C 1
ATOM 5878 O O . MET B 1 344 ? -13.938 -24.984 -1.818 1 91.81 344 MET B O 1
ATOM 5882 N N . ILE B 1 345 ? -12.453 -23.828 -2.986 1 90.81 345 ILE B N 1
ATOM 5883 C CA . ILE B 1 345 ? -12.445 -22.734 -2.025 1 90.81 345 ILE B CA 1
ATOM 5884 C C . ILE B 1 345 ? -13.773 -21.969 -2.096 1 90.81 345 ILE B C 1
ATOM 5886 O O . ILE B 1 345 ? -14.141 -21.266 -1.153 1 90.81 345 ILE B O 1
ATOM 5890 N N . SER B 1 346 ? -14.461 -22.141 -3.127 1 87.31 346 SER B N 1
ATOM 5891 C CA . SER B 1 346 ? -15.773 -21.516 -3.256 1 87.31 346 SER B CA 1
ATOM 5892 C C . SER B 1 346 ? -16.859 -22.359 -2.588 1 87.31 346 SER B C 1
ATOM 5894 O O . SER B 1 346 ? -17.922 -21.844 -2.229 1 87.31 346 SER B O 1
ATOM 5896 N N . GLU B 1 347 ? -16.594 -23.594 -2.383 1 87.75 347 GLU B N 1
ATOM 5897 C CA . GLU B 1 347 ? -17.609 -24.531 -1.911 1 87.75 347 GLU B CA 1
ATOM 5898 C C . GLU B 1 347 ? -17.484 -24.75 -0.405 1 87.75 347 GLU B C 1
ATOM 5900 O O . GLU B 1 347 ? -18.422 -25.25 0.226 1 87.75 347 GLU B O 1
ATOM 5905 N N . ILE B 1 348 ? -16.469 -24.344 0.18 1 87.25 348 ILE B N 1
ATOM 5906 C CA . ILE B 1 348 ? -16.219 -24.75 1.558 1 87.25 348 ILE B CA 1
ATOM 5907 C C . ILE B 1 348 ? -16.828 -23.734 2.518 1 87.25 348 ILE B C 1
ATOM 5909 O O . ILE B 1 348 ? -16.922 -23.984 3.721 1 87.25 348 ILE B O 1
ATOM 5913 N N . PHE B 1 349 ? -17.25 -22.703 2.045 1 85.88 349 PHE B N 1
ATOM 5914 C CA . PHE B 1 349 ? -17.859 -21.672 2.889 1 85.88 349 PHE B CA 1
ATOM 5915 C C . PHE B 1 349 ? -19.375 -21.656 2.723 1 85.88 349 PHE B C 1
ATOM 5917 O O . PHE B 1 349 ? -19.891 -21.875 1.619 1 85.88 349 PHE B O 1
ATOM 5924 N N . PRO B 1 350 ? -20.078 -21.469 3.846 1 84.06 350 PRO B N 1
ATOM 5925 C CA . PRO B 1 350 ? -21.516 -21.281 3.693 1 84.06 350 PRO B CA 1
ATOM 5926 C C . PRO B 1 350 ? -21.859 -20.047 2.875 1 84.06 350 PRO B C 1
ATOM 5928 O O . PRO B 1 350 ? -21.016 -19.156 2.695 1 84.06 350 PRO B O 1
ATOM 5931 N N . THR B 1 351 ? -23.031 -20 2.438 1 77.62 351 THR B N 1
ATOM 5932 C CA . THR B 1 351 ? -23.484 -18.984 1.489 1 77.62 351 THR B CA 1
ATOM 5933 C C . THR B 1 351 ? -23.297 -17.578 2.059 1 77.62 351 THR B C 1
ATOM 5935 O O . THR B 1 351 ? -22.938 -16.656 1.331 1 77.62 351 THR B O 1
ATOM 5938 N N . ASN B 1 352 ? -23.453 -17.516 3.32 1 75 352 ASN B N 1
ATOM 5939 C CA . ASN B 1 352 ? -23.438 -16.188 3.943 1 75 352 ASN B CA 1
ATOM 5940 C C . ASN B 1 352 ? -22.031 -15.602 3.975 1 75 352 ASN B C 1
ATOM 5942 O O . ASN B 1 352 ? -21.875 -14.383 4.059 1 75 352 ASN B O 1
ATOM 5946 N N . VAL B 1 353 ? -21 -16.406 3.887 1 81.81 353 VAL B N 1
ATOM 5947 C CA . VAL B 1 353 ? -19.641 -15.891 3.951 1 81.81 353 VAL B CA 1
ATOM 5948 C C . VAL B 1 353 ? -18.844 -16.375 2.74 1 81.81 353 VAL B C 1
ATOM 5950 O O . VAL B 1 353 ? -17.625 -16.25 2.703 1 81.81 353 VAL B O 1
ATOM 5953 N N . ARG B 1 354 ? -19.484 -16.875 1.788 1 82.81 354 ARG B N 1
ATOM 5954 C CA . ARG B 1 354 ? -18.828 -17.562 0.669 1 82.81 354 ARG B CA 1
ATOM 5955 C C . ARG B 1 354 ? -17.953 -16.594 -0.12 1 82.81 354 ARG B C 1
ATOM 5957 O O . ARG B 1 354 ? -16.797 -16.891 -0.427 1 82.81 354 ARG B O 1
ATOM 5964 N N . TYR B 1 355 ? -18.516 -15.5 -0.41 1 80 355 TYR B N 1
ATOM 5965 C CA . TYR B 1 355 ? -17.75 -14.539 -1.203 1 80 355 TYR B CA 1
ATOM 5966 C C . TYR B 1 355 ? -16.5 -14.078 -0.458 1 80 355 TYR B C 1
ATOM 5968 O O . TYR B 1 355 ? -15.398 -14.117 -1 1 80 355 TYR B O 1
ATOM 5976 N N . SER B 1 356 ? -16.688 -13.617 0.75 1 80.62 356 SER B N 1
ATOM 5977 C CA . SER B 1 356 ? -15.57 -13.141 1.549 1 80.62 356 SER B CA 1
ATOM 5978 C C . SER B 1 356 ? -14.57 -14.258 1.826 1 80.62 356 SER B C 1
ATOM 5980 O O . SER B 1 356 ? -13.359 -14.039 1.791 1 80.62 356 SER B O 1
ATOM 5982 N N . GLY B 1 357 ? -15.133 -15.367 2.113 1 86.31 357 GLY B N 1
ATOM 5983 C CA . GLY B 1 357 ? -14.273 -16.5 2.42 1 86.31 357 GLY B CA 1
ATOM 5984 C C . GLY B 1 357 ? -13.406 -16.922 1.251 1 86.31 357 GLY B C 1
ATOM 5985 O O . GLY B 1 357 ? -12.195 -17.078 1.401 1 86.31 357 GLY B O 1
ATOM 5986 N N . ASN B 1 358 ? -14.055 -17.094 0.159 1 88.75 358 ASN B N 1
ATOM 5987 C CA . ASN B 1 358 ? -13.297 -17.531 -1.007 1 88.75 358 ASN B CA 1
ATOM 5988 C C . ASN B 1 358 ? -12.266 -16.5 -1.442 1 88.75 358 ASN B C 1
ATOM 5990 O O . ASN B 1 358 ? -11.125 -16.828 -1.735 1 88.75 358 ASN B O 1
ATOM 5994 N N . SER B 1 359 ? -12.672 -15.258 -1.472 1 88.5 359 SER B N 1
ATOM 5995 C CA . SER B 1 359 ? -11.781 -14.18 -1.881 1 88.5 359 SER B CA 1
ATOM 5996 C C . SER B 1 359 ? -10.602 -14.047 -0.923 1 88.5 359 SER B C 1
ATOM 5998 O O . SER B 1 359 ? -9.461 -13.922 -1.355 1 88.5 359 SER B O 1
ATOM 6000 N N . MET B 1 360 ? -10.852 -14.109 0.305 1 89.69 360 MET B N 1
ATOM 6001 C CA . MET B 1 360 ? -9.789 -13.93 1.292 1 89.69 360 MET B CA 1
ATOM 6002 C C . MET B 1 360 ? -8.828 -15.117 1.282 1 89.69 360 MET B C 1
ATOM 6004 O O . MET B 1 360 ? -7.613 -14.938 1.375 1 89.69 360 MET B O 1
ATOM 6008 N N . ALA B 1 361 ? -9.375 -16.266 1.227 1 93.5 361 ALA B N 1
ATOM 6009 C CA . ALA B 1 361 ? -8.516 -17.438 1.174 1 93.5 361 ALA B CA 1
ATOM 6010 C C . ALA B 1 361 ? -7.559 -17.359 -0.016 1 93.5 361 ALA B C 1
ATOM 6012 O O . ALA B 1 361 ? -6.359 -17.625 0.124 1 93.5 361 ALA B O 1
ATOM 6013 N N . TYR B 1 362 ? -8.141 -17 -1.1 1 95.25 362 TYR B N 1
ATOM 6014 C CA . TYR B 1 362 ? -7.355 -16.906 -2.324 1 95.25 362 TYR B CA 1
ATOM 6015 C C . TYR B 1 362 ? -6.289 -15.82 -2.211 1 95.25 362 TYR B C 1
ATOM 6017 O O . TYR B 1 362 ? -5.125 -16.047 -2.557 1 95.25 362 TYR B O 1
ATOM 6025 N N . GLN B 1 363 ? -6.656 -14.703 -1.716 1 95.38 363 GLN B N 1
ATOM 6026 C CA . GLN B 1 363 ? -5.73 -13.57 -1.674 1 95.38 363 GLN B CA 1
ATOM 6027 C C . GLN B 1 363 ? -4.688 -13.758 -0.577 1 95.38 363 GLN B C 1
ATOM 6029 O O . GLN B 1 363 ? -3.523 -13.391 -0.752 1 95.38 363 GLN B O 1
ATOM 6034 N N . PHE B 1 364 ? -5.09 -14.281 0.561 1 95.44 364 PHE B N 1
ATOM 6035 C CA . PHE B 1 364 ? -4.129 -14.555 1.621 1 95.44 364 PHE B CA 1
ATOM 6036 C C . PHE B 1 364 ? -3.088 -15.57 1.163 1 95.44 364 PHE B C 1
ATOM 6038 O O . PHE B 1 364 ? -1.892 -15.391 1.401 1 95.44 364 PHE B O 1
ATOM 6045 N N . GLY B 1 365 ? -3.518 -16.594 0.545 1 97.69 365 GLY B N 1
ATOM 6046 C CA . GLY B 1 365 ? -2.602 -17.609 0.048 1 97.69 365 GLY B CA 1
ATOM 6047 C C . GLY B 1 365 ? -1.572 -17.062 -0.922 1 97.69 365 GLY B C 1
ATOM 6048 O O . GLY B 1 365 ? -0.388 -17.391 -0.832 1 97.69 365 GLY B O 1
ATOM 6049 N N . ASN B 1 366 ? -2.055 -16.234 -1.775 1 96.31 366 ASN B N 1
ATOM 6050 C CA . ASN B 1 366 ? -1.16 -15.688 -2.787 1 96.31 366 ASN B CA 1
ATOM 6051 C C . ASN B 1 366 ? -0.269 -14.586 -2.209 1 96.31 366 ASN B C 1
ATOM 6053 O O . ASN B 1 366 ? 0.893 -14.461 -2.598 1 96.31 366 ASN B O 1
ATOM 6057 N N . ALA B 1 367 ? -0.768 -13.859 -1.291 1 96.12 367 ALA B N 1
ATOM 6058 C CA . ALA B 1 367 ? -0.015 -12.742 -0.741 1 96.12 367 ALA B CA 1
ATOM 6059 C C . ALA B 1 367 ? 1.044 -13.219 0.247 1 96.12 367 ALA B C 1
ATOM 6061 O O . ALA B 1 367 ? 2.186 -12.75 0.217 1 96.12 367 ALA B O 1
ATOM 6062 N N . PHE B 1 368 ? 0.712 -14.219 1.081 1 95.62 368 PHE B N 1
ATOM 6063 C CA . PHE B 1 368 ? 1.558 -14.477 2.24 1 95.62 368 PHE B CA 1
ATOM 6064 C C . PHE B 1 368 ? 2.32 -15.781 2.078 1 95.62 368 PHE B C 1
ATOM 6066 O O . PHE B 1 368 ? 3.283 -16.047 2.803 1 95.62 368 PHE B O 1
ATOM 6073 N N . VAL B 1 369 ? 1.927 -16.578 1.165 1 97.25 369 VAL B N 1
ATOM 6074 C CA . VAL B 1 369 ? 2.604 -17.859 0.974 1 97.25 369 VAL B CA 1
ATOM 6075 C C . VAL B 1 369 ? 3.236 -17.906 -0.415 1 97.25 369 VAL B C 1
ATOM 6077 O O . VAL B 1 369 ? 4.461 -18 -0.544 1 97.25 369 VAL B O 1
ATOM 6080 N N . ALA B 1 370 ? 2.471 -17.719 -1.425 1 98 370 ALA B N 1
ATOM 6081 C CA . ALA B 1 370 ? 2.938 -17.875 -2.799 1 98 370 ALA B CA 1
ATOM 6082 C C . ALA B 1 370 ? 3.838 -16.719 -3.213 1 98 370 ALA B C 1
ATOM 6084 O O . ALA B 1 370 ? 4.859 -16.922 -3.871 1 98 370 ALA B O 1
ATOM 6085 N N . GLY B 1 371 ? 3.447 -15.539 -2.871 1 95.69 371 GLY B N 1
ATOM 6086 C CA . GLY B 1 371 ? 4.18 -14.344 -3.26 1 95.69 371 GLY B CA 1
ATOM 6087 C C . GLY B 1 371 ? 5.648 -14.398 -2.881 1 95.69 371 GLY B C 1
ATOM 6088 O O . GLY B 1 371 ? 6.52 -14.234 -3.736 1 95.69 371 GLY B O 1
ATOM 6089 N N . PRO B 1 372 ? 5.949 -14.742 -1.668 1 96.25 372 PRO B N 1
ATOM 6090 C CA . PRO B 1 372 ? 7.336 -14.75 -1.193 1 96.25 372 PRO B CA 1
ATOM 6091 C C . PRO B 1 372 ? 8.133 -15.945 -1.713 1 96.25 372 PRO B C 1
ATOM 6093 O O . PRO B 1 372 ? 9.352 -15.992 -1.562 1 96.25 372 PRO B O 1
ATOM 6096 N N . ALA B 1 373 ? 7.531 -16.859 -2.332 1 97.56 373 ALA B N 1
ATOM 6097 C CA . ALA B 1 373 ? 8.125 -18.172 -2.625 1 97.56 373 ALA B CA 1
ATOM 6098 C C . ALA B 1 373 ? 9.414 -18.016 -3.43 1 97.56 373 ALA B C 1
ATOM 6100 O O . ALA B 1 373 ? 10.445 -18.594 -3.076 1 97.56 373 ALA B O 1
ATOM 6101 N N . SER B 1 374 ? 9.367 -17.234 -4.52 1 97.44 374 SER B N 1
ATOM 6102 C CA . SER B 1 374 ? 10.531 -17.109 -5.391 1 97.44 374 SER B CA 1
ATOM 6103 C C . SER B 1 374 ? 11.695 -16.438 -4.668 1 97.44 374 SER B C 1
ATOM 6105 O O . SER B 1 374 ? 12.836 -16.891 -4.758 1 97.44 374 SER B O 1
ATOM 6107 N N . PHE B 1 375 ? 11.406 -15.414 -3.906 1 96 375 PHE B N 1
ATOM 6108 C CA . PHE B 1 375 ? 12.445 -14.68 -3.189 1 96 375 PHE B CA 1
ATOM 6109 C C . PHE B 1 375 ? 13.055 -15.539 -2.086 1 96 375 PHE B C 1
ATOM 6111 O O . PHE B 1 375 ? 14.273 -15.648 -1.977 1 96 375 PHE B O 1
ATOM 6118 N N . VAL B 1 376 ? 12.18 -16.156 -1.289 1 96.12 376 VAL B N 1
ATOM 6119 C CA . VAL B 1 376 ? 12.648 -16.953 -0.158 1 96.12 376 VAL B CA 1
ATOM 6120 C C . VAL B 1 376 ? 13.461 -18.141 -0.663 1 96.12 376 VAL B C 1
ATOM 6122 O O . VAL B 1 376 ? 14.492 -18.5 -0.079 1 96.12 376 VAL B O 1
ATOM 6125 N N . SER B 1 377 ? 13.008 -18.719 -1.737 1 97.31 377 SER B N 1
ATOM 6126 C CA . SER B 1 377 ? 13.742 -19.844 -2.324 1 97.31 377 SER B CA 1
ATOM 6127 C C . SER B 1 377 ? 15.133 -19.406 -2.779 1 97.31 377 SER B C 1
ATOM 6129 O O . SER B 1 377 ? 16.125 -20.094 -2.516 1 97.31 377 SER B O 1
ATOM 6131 N N . LEU B 1 378 ? 15.203 -18.312 -3.508 1 94.5 378 LEU B N 1
ATOM 6132 C CA . LEU B 1 378 ? 16.484 -17.812 -3.973 1 94.5 378 LEU B CA 1
ATOM 6133 C C . LEU B 1 378 ? 17.391 -17.469 -2.795 1 94.5 378 LEU B C 1
ATOM 6135 O O . LEU B 1 378 ? 18.594 -17.766 -2.818 1 94.5 378 LEU B O 1
ATOM 6139 N N . TYR B 1 379 ? 16.828 -16.875 -1.758 1 91.12 379 TYR B N 1
ATOM 6140 C CA . TYR B 1 379 ? 17.578 -16.516 -0.563 1 91.12 379 TYR B CA 1
ATOM 6141 C C . TYR B 1 379 ? 18.125 -17.75 0.141 1 91.12 379 TYR B C 1
ATOM 6143 O O . TYR B 1 379 ? 19.297 -17.797 0.521 1 91.12 379 TYR B O 1
ATOM 6151 N N . LEU B 1 380 ? 17.312 -18.734 0.279 1 94.69 380 LEU B N 1
ATOM 6152 C CA . LEU B 1 380 ? 17.719 -19.969 0.92 1 94.69 380 LEU B CA 1
ATOM 6153 C C . LEU B 1 380 ? 18.781 -20.688 0.085 1 94.69 380 LEU B C 1
ATOM 6155 O O . LEU B 1 380 ? 19.734 -21.234 0.629 1 94.69 380 LEU B O 1
ATOM 6159 N N . GLY B 1 381 ? 18.641 -20.641 -1.201 1 94.81 381 GLY B N 1
ATOM 6160 C CA . GLY B 1 381 ? 19.609 -21.25 -2.092 1 94.81 381 GLY B CA 1
ATOM 6161 C C . GLY B 1 381 ? 21 -20.625 -1.994 1 94.81 381 GLY B C 1
ATOM 6162 O O . GLY B 1 381 ? 22 -21.297 -2.178 1 94.81 381 GLY B O 1
ATOM 6163 N N . ALA B 1 382 ? 21.016 -19.297 -1.74 1 90.69 382 ALA B N 1
ATOM 6164 C CA . ALA B 1 382 ? 22.281 -18.578 -1.595 1 90.69 382 ALA B CA 1
ATOM 6165 C C . ALA B 1 382 ? 23.016 -19.016 -0.328 1 90.69 382 ALA B C 1
ATOM 6167 O O . ALA B 1 382 ? 24.234 -18.953 -0.269 1 90.69 382 ALA B O 1
ATOM 6168 N N . ILE B 1 383 ? 22.266 -19.484 0.684 1 92.94 383 ILE B N 1
ATOM 6169 C CA . ILE B 1 383 ? 22.875 -20 1.907 1 92.94 383 ILE B CA 1
ATOM 6170 C C . ILE B 1 383 ? 23.469 -21.375 1.646 1 92.94 383 ILE B C 1
ATOM 6172 O O . ILE B 1 383 ? 24.609 -21.656 2.004 1 92.94 383 ILE B O 1
ATOM 6176 N N . ALA B 1 384 ? 22.625 -22.219 1.136 1 96.19 384 ALA B N 1
ATOM 6177 C CA . ALA B 1 384 ? 23.031 -23.547 0.702 1 96.19 384 ALA B CA 1
ATOM 6178 C C . ALA B 1 384 ? 22.172 -24.031 -0.465 1 96.19 384 ALA B C 1
ATOM 6180 O O . ALA B 1 384 ? 20.953 -23.891 -0.446 1 96.19 384 ALA B O 1
ATOM 6181 N N . TYR B 1 385 ? 22.812 -24.609 -1.407 1 94.69 385 TYR B N 1
ATOM 6182 C CA . TYR B 1 385 ? 22.188 -24.953 -2.678 1 94.69 385 TYR B CA 1
ATOM 6183 C C . TYR B 1 385 ? 20.984 -25.859 -2.463 1 94.69 385 TYR B C 1
ATOM 6185 O O . TYR B 1 385 ? 19.938 -25.656 -3.074 1 94.69 385 TYR B O 1
ATOM 6193 N N . PRO B 1 386 ? 21.016 -26.859 -1.545 1 96.25 386 PRO B N 1
ATOM 6194 C CA . PRO B 1 386 ? 19.875 -27.766 -1.373 1 96.25 386 PRO B CA 1
ATOM 6195 C C . PRO B 1 386 ? 18.656 -27.062 -0.768 1 96.25 386 PRO B C 1
ATOM 6197 O O . PRO B 1 386 ? 17.562 -27.641 -0.733 1 96.25 386 PRO B O 1
ATOM 6200 N N . LEU B 1 387 ? 18.844 -25.844 -0.368 1 97.56 387 LEU B N 1
ATOM 6201 C CA . LEU B 1 387 ? 17.766 -25.141 0.321 1 97.56 387 LEU B CA 1
ATOM 6202 C C . LEU B 1 387 ? 16.875 -24.422 -0.675 1 97.56 387 LEU B C 1
ATOM 6204 O O . LEU B 1 387 ? 15.789 -23.938 -0.312 1 97.56 387 LEU B O 1
ATOM 6208 N N . TYR B 1 388 ? 17.234 -24.391 -1.96 1 96.44 388 TYR B N 1
ATOM 6209 C CA . TYR B 1 388 ? 16.453 -23.688 -2.98 1 96.44 388 TYR B CA 1
ATOM 6210 C C . TYR B 1 388 ? 14.992 -24.141 -2.947 1 96.44 388 TYR B C 1
ATOM 6212 O O . TYR B 1 388 ? 14.078 -23.312 -2.891 1 96.44 388 TYR B O 1
ATOM 6220 N N . PRO B 1 389 ? 14.797 -25.484 -2.904 1 97.75 389 PRO B N 1
ATOM 6221 C CA . PRO B 1 389 ? 13.406 -25.922 -3.049 1 97.75 389 PRO B CA 1
ATOM 6222 C C . PRO B 1 389 ? 12.695 -26.078 -1.706 1 97.75 389 PRO B C 1
ATOM 6224 O O . PRO B 1 389 ? 11.508 -26.391 -1.669 1 97.75 389 PRO B O 1
ATOM 6227 N N . VAL B 1 390 ? 13.297 -25.875 -0.562 1 98 390 VAL B N 1
ATOM 6228 C CA . VAL B 1 390 ? 12.805 -26.266 0.755 1 98 390 VAL B CA 1
ATOM 6229 C C . VAL B 1 390 ? 11.508 -25.531 1.071 1 98 390 VAL B C 1
ATOM 6231 O O . VAL B 1 390 ? 10.562 -26.109 1.586 1 98 390 VAL B O 1
ATOM 6234 N N . TYR B 1 391 ? 11.492 -24.25 0.781 1 98.19 391 TYR B N 1
ATOM 6235 C CA . TYR B 1 391 ? 10.281 -23.469 1.032 1 98.19 391 TYR B CA 1
ATOM 6236 C C . TYR B 1 391 ? 9.086 -24.062 0.301 1 98.19 391 TYR B C 1
ATOM 6238 O O . TYR B 1 391 ? 8.023 -24.266 0.896 1 98.19 391 TYR B O 1
ATOM 6246 N N . ALA B 1 392 ? 9.258 -24.359 -0.936 1 98.25 392 ALA B N 1
ATOM 6247 C CA . ALA B 1 392 ? 8.18 -24.875 -1.77 1 98.25 392 ALA B CA 1
ATOM 6248 C C . ALA B 1 392 ? 7.77 -26.281 -1.324 1 98.25 392 ALA B C 1
ATOM 6250 O O . ALA B 1 392 ? 6.582 -26.625 -1.314 1 98.25 392 ALA B O 1
ATOM 6251 N N . VAL B 1 393 ? 8.742 -27.062 -0.945 1 98.44 393 VAL B N 1
ATOM 6252 C CA . VAL B 1 393 ? 8.477 -28.422 -0.491 1 98.44 393 VAL B CA 1
ATOM 6253 C C . VAL B 1 393 ? 7.637 -28.391 0.786 1 98.44 393 VAL B C 1
ATOM 6255 O O . VAL B 1 393 ? 6.652 -29.109 0.909 1 98.44 393 VAL B O 1
ATOM 6258 N N . VAL B 1 394 ? 7.988 -27.547 1.672 1 98.44 394 VAL B N 1
ATOM 6259 C CA . VAL B 1 394 ? 7.309 -27.453 2.959 1 98.44 394 VAL B CA 1
ATOM 6260 C C . VAL B 1 394 ? 5.848 -27.062 2.742 1 98.44 394 VAL B C 1
ATOM 6262 O O . VAL B 1 394 ? 4.945 -27.703 3.295 1 98.44 394 VAL B O 1
ATOM 6265 N N . PHE B 1 395 ? 5.605 -26.125 1.897 1 98.31 395 PHE B N 1
ATOM 6266 C CA . PHE B 1 395 ? 4.238 -25.656 1.73 1 98.31 395 PHE B CA 1
ATOM 6267 C C . PHE B 1 395 ? 3.436 -26.609 0.865 1 98.31 395 PHE B C 1
ATOM 6269 O O . PHE B 1 395 ? 2.211 -26.703 0.989 1 98.31 395 PHE B O 1
ATOM 6276 N N . SER B 1 396 ? 4.09 -27.344 0.001 1 98.56 396 SER B N 1
ATOM 6277 C CA . SER B 1 396 ? 3.4 -28.406 -0.724 1 98.56 396 SER B CA 1
ATOM 6278 C C . SER B 1 396 ? 2.941 -29.516 0.22 1 98.56 396 SER B C 1
ATOM 6280 O O . SER B 1 396 ? 1.813 -30 0.113 1 98.56 396 SER B O 1
ATOM 6282 N N . LEU B 1 397 ? 3.787 -29.891 1.161 1 98.56 397 LEU B N 1
ATOM 6283 C CA . LEU B 1 397 ? 3.434 -30.922 2.139 1 98.56 397 LEU B CA 1
ATOM 6284 C C . LEU B 1 397 ? 2.314 -30.438 3.053 1 98.56 397 LEU B C 1
ATOM 6286 O O . LEU B 1 397 ? 1.401 -31.203 3.383 1 98.56 397 LEU B O 1
ATOM 6290 N N . ILE B 1 398 ? 2.381 -29.203 3.418 1 98.12 398 ILE B N 1
ATOM 6291 C CA . ILE B 1 398 ? 1.332 -28.609 4.242 1 98.12 398 ILE B CA 1
ATOM 6292 C C . ILE B 1 398 ? 0.012 -28.609 3.477 1 98.12 398 ILE B C 1
ATOM 6294 O O . ILE B 1 398 ? -1.049 -28.859 4.051 1 98.12 398 ILE B O 1
ATOM 6298 N N . ALA B 1 399 ? 0.076 -28.312 2.232 1 98 399 ALA B N 1
ATOM 6299 C CA . ALA B 1 399 ? -1.131 -28.281 1.408 1 98 399 ALA B CA 1
ATOM 6300 C C . ALA B 1 399 ? -1.746 -29.672 1.29 1 98 399 ALA B C 1
ATOM 6302 O O . ALA B 1 399 ? -2.971 -29.812 1.302 1 98 399 ALA B O 1
ATOM 6303 N N . ILE B 1 400 ? -0.907 -30.688 1.124 1 97.75 400 ILE B N 1
ATOM 6304 C CA . ILE B 1 400 ? -1.407 -32.062 1.067 1 97.75 400 ILE B CA 1
ATOM 6305 C C . ILE B 1 400 ? -2.102 -32.406 2.383 1 97.75 400 ILE B C 1
ATOM 6307 O O . ILE B 1 400 ? -3.209 -32.938 2.381 1 97.75 400 ILE B O 1
ATOM 6311 N N . ALA B 1 401 ? -1.486 -32.062 3.51 1 97.31 401 ALA B N 1
ATOM 6312 C CA . ALA B 1 401 ? -2.088 -32.281 4.82 1 97.31 401 ALA B CA 1
ATOM 6313 C C . ALA B 1 401 ? -3.406 -31.547 4.965 1 97.31 401 ALA B C 1
ATOM 6315 O O . ALA B 1 401 ? -4.371 -32.062 5.523 1 97.31 401 ALA B O 1
ATOM 6316 N N . SER B 1 402 ? -3.391 -30.328 4.48 1 96 402 SER B N 1
ATOM 6317 C CA . SER B 1 402 ? -4.602 -29.516 4.531 1 96 402 SER B CA 1
ATOM 6318 C C . SER B 1 402 ? -5.703 -30.109 3.662 1 96 402 SER B C 1
ATOM 6320 O O . SER B 1 402 ? -6.875 -30.125 4.051 1 96 402 SER B O 1
ATOM 6322 N N . ALA B 1 403 ? -5.359 -30.578 2.48 1 94.38 403 ALA B N 1
ATOM 6323 C CA . ALA B 1 403 ? -6.324 -31.172 1.557 1 94.38 403 ALA B CA 1
ATOM 6324 C C . ALA B 1 403 ? -6.957 -32.438 2.145 1 94.38 403 ALA B C 1
ATOM 6326 O O . ALA B 1 403 ? -8.141 -32.688 1.941 1 94.38 403 ALA B O 1
ATOM 6327 N N . VAL B 1 404 ? -6.207 -33.156 2.854 1 92.12 404 VAL B N 1
ATOM 6328 C CA . VAL B 1 404 ? -6.703 -34.406 3.461 1 92.12 404 VAL B CA 1
ATOM 6329 C C . VAL B 1 404 ? -7.727 -34.062 4.547 1 92.12 404 VAL B C 1
ATOM 6331 O O . VAL B 1 404 ? -8.68 -34.812 4.754 1 92.12 404 VAL B O 1
ATOM 6334 N N . LYS B 1 405 ? -7.547 -32.938 5.164 1 88 405 LYS B N 1
ATOM 6335 C CA . LYS B 1 405 ? -8.445 -32.5 6.23 1 88 405 LYS B CA 1
ATOM 6336 C C . LYS B 1 405 ? -9.727 -31.891 5.66 1 88 405 LYS B C 1
ATOM 6338 O O . LYS B 1 405 ? -10.727 -31.766 6.367 1 88 405 LYS B O 1
ATOM 6343 N N . PHE B 1 406 ? -9.578 -31.609 4.445 1 83.31 406 PHE B N 1
ATOM 6344 C CA . PHE B 1 406 ? -10.695 -30.969 3.764 1 83.31 406 PHE B CA 1
ATOM 6345 C C . PHE B 1 406 ? -11.781 -31.984 3.428 1 83.31 406 PHE B C 1
ATOM 6347 O O . PHE B 1 406 ? -11.477 -33.125 3.018 1 83.31 406 PHE B O 1
ATOM 6354 N N . ARG B 1 407 ? -13.055 -31.641 3.711 1 78.88 407 ARG B N 1
ATOM 6355 C CA . ARG B 1 407 ? -14.156 -32.5 3.27 1 78.88 407 ARG B CA 1
ATOM 6356 C C . ARG B 1 407 ? -14.422 -32.312 1.779 1 78.88 407 ARG B C 1
ATOM 6358 O O . ARG B 1 407 ? -14.461 -31.188 1.278 1 78.88 407 ARG B O 1
ATOM 6365 N N . GLU B 1 408 ? -14.477 -33.438 1.092 1 83.06 408 GLU B N 1
ATOM 6366 C CA . GLU B 1 408 ? -14.734 -33.375 -0.344 1 83.06 408 GLU B CA 1
ATOM 6367 C C . GLU B 1 408 ? -16.031 -32.625 -0.646 1 83.06 408 GLU B C 1
ATOM 6369 O O . GLU B 1 408 ? -17.047 -32.844 0.014 1 83.06 408 GLU B O 1
ATOM 6374 N N . THR B 1 409 ? -15.945 -31.672 -1.574 1 74.94 409 THR B N 1
ATOM 6375 C CA . THR B 1 409 ? -17.062 -30.75 -1.773 1 74.94 409 THR B CA 1
ATOM 6376 C C . THR B 1 409 ? -17.656 -30.922 -3.168 1 74.94 409 THR B C 1
ATOM 6378 O O . THR B 1 409 ? -18.547 -30.172 -3.564 1 74.94 409 THR B O 1
ATOM 6381 N N . LYS B 1 410 ? -17.328 -31.875 -3.959 1 75.38 410 LYS B N 1
ATOM 6382 C CA . LYS B 1 410 ? -17.766 -31.984 -5.344 1 75.38 410 LYS B CA 1
ATOM 6383 C C . LYS B 1 410 ? -19.281 -32.125 -5.43 1 75.38 410 LYS B C 1
ATOM 6385 O O . LYS B 1 410 ? -19.906 -31.703 -6.406 1 75.38 410 LYS B O 1
ATOM 6390 N N . ASP B 1 411 ? -19.859 -32.719 -4.414 1 74 411 ASP B N 1
ATOM 6391 C CA . ASP B 1 411 ? -21.281 -33.031 -4.496 1 74 411 ASP B CA 1
ATOM 6392 C C . ASP B 1 411 ? -22.109 -32.062 -3.666 1 74 411 ASP B C 1
ATOM 6394 O O . ASP B 1 411 ? -23.328 -32.25 -3.494 1 74 411 ASP B O 1
ATOM 6398 N N . ILE B 1 412 ? -21.469 -31.016 -3.182 1 72.44 412 ILE B N 1
ATOM 6399 C CA . ILE B 1 412 ? -22.219 -30.047 -2.377 1 72.44 412 ILE B CA 1
ATOM 6400 C C . ILE B 1 412 ? -22.875 -29.016 -3.289 1 72.44 412 ILE B C 1
ATOM 6402 O O . ILE B 1 412 ? -22.25 -28.516 -4.227 1 72.44 412 ILE B O 1
ATOM 6406 N N . SER B 1 413 ? -24.219 -28.859 -3.139 1 65.88 413 SER B N 1
ATOM 6407 C CA . SER B 1 413 ? -24.922 -27.828 -3.893 1 65.88 413 SER B CA 1
ATOM 6408 C C . SER B 1 413 ? -24.672 -26.453 -3.305 1 65.88 413 SER B C 1
ATOM 6410 O O . SER B 1 413 ? -24.719 -26.266 -2.086 1 65.88 413 SER B O 1
ATOM 6412 N N . LEU B 1 414 ? -24.25 -25.5 -4.039 1 65.19 414 LEU B N 1
ATOM 6413 C CA . LEU B 1 414 ? -24 -24.141 -3.574 1 65.19 414 LEU B CA 1
ATOM 6414 C C . LEU B 1 414 ? -25.281 -23.484 -3.055 1 65.19 414 LEU B C 1
ATOM 6416 O O . LEU B 1 414 ? -25.234 -22.578 -2.236 1 65.19 414 LEU B O 1
ATOM 6420 N N . MET B 1 415 ? -26.453 -23.938 -3.484 1 54.44 415 MET B N 1
ATOM 6421 C CA . MET B 1 415 ? -27.719 -23.391 -3.014 1 54.44 415 MET B CA 1
ATOM 6422 C C . MET B 1 415 ? -28.094 -23.969 -1.653 1 54.44 415 MET B C 1
ATOM 6424 O O . MET B 1 415 ? -28.781 -23.312 -0.864 1 54.44 415 MET B O 1
ATOM 6428 N N . GLU B 1 416 ? -27.781 -25.109 -1.36 1 46.91 416 GLU B N 1
ATOM 6429 C CA . GLU B 1 416 ? -28.25 -25.781 -0.15 1 46.91 416 GLU B CA 1
ATOM 6430 C C . GLU B 1 416 ? -27.391 -25.391 1.057 1 46.91 416 GLU B C 1
ATOM 6432 O O . GLU B 1 416 ? -27.812 -25.594 2.201 1 46.91 416 GLU B O 1
ATOM 6437 N N . SER B 1 417 ? -26.234 -25.062 0.998 1 43.31 417 SER B N 1
ATOM 6438 C CA . SER B 1 417 ? -25.453 -24.828 2.207 1 43.31 417 SER B CA 1
ATOM 6439 C C . SER B 1 417 ? -25.891 -23.547 2.914 1 43.31 417 SER B C 1
ATOM 6441 O O . SER B 1 417 ? -25.047 -22.766 3.375 1 43.31 417 SER B O 1
ATOM 6443 N N . SER B 1 418 ? -27.078 -23.078 2.775 1 36.38 418 SER B N 1
ATOM 6444 C CA . SER B 1 418 ? -27.75 -22.141 3.652 1 36.38 418 SER B CA 1
ATOM 6445 C C . SER B 1 418 ? -28.078 -22.766 5.004 1 36.38 418 SER B C 1
ATOM 6447 O O . SER B 1 418 ? -28.453 -23.938 5.074 1 36.38 418 SER B O 1
#

InterPro domains:
  IPR005828 Major facilitator, sugar transporter-like [PF00083] (254-416)
  IPR005829 Sugar transporter, conserved site [PS00216] (287-303)
  IPR011701 Major facilitator superfamily [PF07690] (14-248)
  IPR020846 Major facilitator superfamily domain [PS50850] (8-410)
  IPR036259 MFS transporter superfamily [G3DSA:1.20.1250.20] (6-218)
  IPR036259 MFS transporter superfamily [G3DSA:1.20.1250.20] (219-410)
  IPR036259 MFS transporter superfamily [SSF103473] (2-410)

Organism: NCBI:txid62609

Sequence (836 aa):
MNKGDTQILSASMIGTILEWYGVFLFSSGAIYIGRNFLPKTSPYYAIAETLLIFAIGFLFRPVGAVVFGHYGDRIGRKNMLIISLVLSGLSTGLVGVLPTYAQIGAAALILLVVLRLILGFALGGEWGGAMLLTLENFQSRRGFWSAFIQSTVGIGLILGAAAFYVLDAVLPQSQMFAYGWRIPYLLAFIILAIGIYIRERIPETPLFEAAQRERKIVRVPAKELFSKHWLPLLLGTLITGSSGTFFYVGAALIPSLFELLKVVTPSFAQIGVILFAVADIIFVFIGGMASERYGRRAMVIVANLIFLVIVYPSFYVKTAAAFLAFMFLYGVAHGTGYAPLGSMISEIFPTNVRYSGNSMAYQFGNAFVAGPASFVSLYLGAIAYPLYPVYAVVFSLIAIASAVKFRETKDISLMESSMNKGDTQILSASMIGTILEWYGVFLFSSGAIYIGRNFLPKTSPYYAIAETLLIFAIGFLFRPVGAVVFGHYGDRIGRKNMLIISLVLSGLSTGLVGVLPTYAQIGAAALILLVVLRLILGFALGGEWGGAMLLTLENFQSRRGFWSAFIQSTVGIGLILGAAAFYVLDAVLPQSQMFAYGWRIPYLLAFIILAIGIYIRERIPETPLFEAAQRERKIVRVPAKELFSKHWLPLLLGTLITGSSGTFFYVGAALIPSLFELLKVVTPSFAQIGVILFAVADIIFVFIGGMASERYGRRAMVIVANLIFLVIVYPSFYVKTAAAFLAFMFLYGVAHGTGYAPLGSMISEIFPTNVRYSGNSMAYQFGNAFVAGPASFVSLYLGAIAYPLYPVYAVVFSLIAIASAVKFRETKDISLMESS

Solvent-accessible surface area (backbone atoms only — not comparable to full-atom values): 38770 Å² total; per-residue (Å²): 130,53,74,66,54,51,50,52,51,49,61,43,30,53,57,46,22,56,42,30,24,47,58,29,35,50,49,66,37,29,71,52,48,17,67,39,37,39,76,96,63,56,70,68,55,28,46,44,49,38,35,42,51,58,16,52,16,26,60,34,10,46,55,18,28,52,49,36,60,59,39,19,68,60,62,30,46,66,54,43,51,48,50,27,40,48,42,22,20,49,33,35,19,50,58,36,69,53,64,34,18,90,74,57,38,68,54,26,37,53,53,50,52,50,31,33,31,47,27,16,22,24,51,27,39,44,56,40,56,36,50,47,54,49,44,70,70,38,73,67,60,37,21,44,58,30,13,59,58,51,29,24,51,26,51,6,37,32,54,23,22,48,47,50,28,57,46,50,72,71,38,55,68,69,46,32,68,71,54,53,65,27,50,59,27,44,47,30,48,54,52,32,54,51,49,52,56,55,58,71,67,52,71,58,55,70,53,46,50,52,41,50,59,47,57,72,40,64,70,76,42,61,57,50,40,62,71,74,38,40,64,62,35,50,39,35,14,43,41,37,10,26,47,34,24,44,43,34,36,43,60,32,34,48,43,52,50,36,40,73,70,64,58,37,52,72,46,55,35,27,51,28,42,34,42,15,19,52,32,19,35,55,22,10,41,49,18,1,50,46,15,71,76,68,24,29,46,53,31,41,41,50,17,39,51,50,40,65,66,46,49,59,53,59,77,69,52,84,42,61,67,49,45,44,50,44,23,31,49,36,11,36,19,34,9,24,17,45,5,15,45,54,38,46,39,49,57,71,36,44,58,68,41,16,61,62,40,28,30,43,14,47,30,46,5,35,25,72,45,8,30,43,36,33,27,52,15,53,54,35,24,72,75,38,68,85,36,32,43,46,63,56,49,52,38,32,54,50,19,43,56,37,41,68,70,45,75,78,49,72,85,60,56,79,79,63,51,108,132,53,74,66,53,50,49,52,50,49,61,42,28,52,59,46,23,57,42,31,23,47,57,30,37,51,48,64,38,29,72,52,49,18,67,40,39,38,76,96,63,56,70,67,55,28,46,43,49,39,35,41,52,55,16,51,16,27,61,35,12,45,56,18,28,52,48,36,61,60,40,20,68,64,64,30,47,66,53,42,51,47,50,28,40,48,42,21,21,49,32,33,18,50,58,36,70,52,63,35,20,91,74,56,40,69,55,25,38,54,52,50,52,51,31,33,30,46,27,16,23,25,51,27,40,45,57,40,56,34,50,49,54,48,45,69,70,37,73,66,61,37,20,43,59,31,12,60,58,52,30,23,53,26,52,8,39,32,55,22,21,48,47,49,29,58,46,50,73,73,40,56,67,69,46,34,68,70,54,52,64,28,50,60,28,44,47,28,47,54,53,34,53,52,49,52,54,54,56,71,68,52,69,60,56,70,53,47,52,51,40,49,58,46,56,69,41,56,85,57,36,68,51,50,44,62,69,77,38,40,63,60,35,50,39,35,15,40,40,39,8,26,46,34,24,43,42,32,36,42,60,34,34,47,42,52,50,35,38,73,69,65,58,38,52,70,46,55,35,26,51,27,42,33,43,14,20,53,33,18,35,54,20,10,42,50,18,1,48,47,16,71,74,67,24,29,45,54,31,41,40,50,17,39,50,51,40,64,68,46,50,58,53,57,77,68,51,84,42,60,67,49,45,44,52,44,23,31,48,37,11,36,20,33,10,24,17,44,4,16,45,54,38,46,40,48,58,69,37,45,58,62,43,17,61,62,41,27,31,44,14,47,29,45,5,35,26,72,44,9,29,42,35,33,28,54,15,54,54,35,25,73,76,38,67,85,35,32,45,47,60,56,50,52,37,32,53,49,19,43,57,38,41,68,71,46,75,78,50,72,85,60,56,82,78,63,50,108

Foldseek 3Di:
DDPVLVLLLCLQQLLLLLLLLLLQLLLLCQQLCLVWAHPDDASLVSSLVSLVLSLLLLQQLLVLLVVLVVCCLPVNVLVSSLVLLVQSLCLLLVLLVQHTCVVPNNVSVVSNSVSSNSSNSSNLNRLLLSLCLQCVVPVPLSLQSLLSNLLSNLSSLLLSLVQVLVLPVPDPPVVCSVRSSSVSSNCSNVSSVVSSVSSVPRDSVSRNVSSVVVPVLDDQPPVCCCPVVVLLLVLLLLLLLLLLQLVCCLQRQLLSVLCSVVQDPSSLSSVLNNLLSVLLSVQLNVLSNVCLPPFLLVQSLVLLVLCLVLLQVSLVDRHSVSSSVSSNSSSNSSSNNRSSSSVQQQQQDASSNNSVSSSSSNSSSCNPRNSCNSSVLSVLCVVPVSSNCVSSNVSSVVSNVSSVVRDTRSPPRNVPSD/DDPVLVLLLCLQQLLLLLLLLLLQLLLLCQQLCLVWAHPDDASLVSSLVSLVLSLLLLQQLLVLLVVLVVCCLPVNVLVSSLVLLVQSLVLLLVLLVQHTCVVPNNVSVVSNSVSSNSSNSSNLNRLLLSLCLQCVVPVPLSLQSLLSNLLSNLSSLLLSLVQVLVLPVPDPPVVCSVRSSSVSSNCSNVSSVVSSVSSVPRDSVSRNVSSVVVVVLDDQPPVCCCPVVVLLLVLLLLLLLLLLQLVCCLQRQLLSVLCSVVQDPSSLSSVLNNLLSVLLSVQLNVLSNVCLPVFLLVQSLVLLVLCLVLLQVSLVDRHSVSSSVSSNSSSNSSSNNRSSSSVQQQQQDASSNSSVSSSSSNSSSCNPRNSCNSSVLSVLCVVPVSSNCVSSNVSSVVSNVSSVVRDTRSPPRNVPSD

Secondary structure (DSSP, 8-state):
--HHHHHHHHHHHHHHHHHHHHHHHHHHTHHHHHHHHS-S--HHHHHHHHHHHHHHTTTTHHHHHHHHHHHHHHH-HHHHHHHHHHHHHHHHHHHTTPPPHHHHTHHHHHHHHHHHHHHHHHHTTTHHHHHHHHHHH--S-HHHHHHHHHHHHHHHHHHHHHHHHHHHHHS-HHHIIIIITHHHHHHHHHHHHHHHHHHHHS-HHHHHHHHHHHHSS-S--HHHHHHHSHHHHHHHHHHHHHHHHHHHIIIIIHHHHHHHTTSS-HHHHHHHHHHHHHHHHHHHHHHHHHHHHH-HHHHHHHHHHHHHHHHHHHHH--SHHHHHHHHHHHHHHHHHHHHHHHHHHHHSS-GGGHHHHHHHHHHHIIIIIIHHHHHHHHHHHHH-GGGTTHHHHHHHHHHHHHHHHSPP-TT--TTT--/--HHHHHHHHHHHHHHHHHHHHHHHHHHTHHHHHHHHS-S--HHHHHHHHHHHHHHTTTTHHHHHHHHHHHHHHH-HHHHHHHHHHHHHHHHHHHTTPPPHHHHTHHHHHHHHHHHHHHHHHHTTTHHHHHHHHHHH--S-HHHHHHHHHHHHHHHHHHHHHHHHHHHHHS-HHHIIIIITHHHHHHHHHHHHHHHHHHHHS-HHHHHHHHHHHHSS----HHHHHHHSHHHHHHHHHHHHHHHHHHHIIIIIHHHHHHHTTSS-HHHHHHHHHHHHHHHHHHHHHHHHHHHHH-HHHHHHHHHHHHHHHHHHHHH--SHHHHHHHHHHHHHHHHHHHHHHHHHHHHSS-GGGHHHHHHHHHHHIIIIIIHHHHHHHHHHHHH-GGGTTHHHHHHHHHHHHHHHHSPP-TT--TTT--

pLDDT: mean 88.76, std 12.88, range [36.06, 98.81]

Nearest PDB structures (foldseek):
  8t69-assembly1_A  TM=7.609E-01  e=3.624E-08  Homo sapiens
  8jt9-assembly1_A  TM=7.401E-01  e=4.264E-08  Homo sapiens
  8tgj-assembly1_B  TM=7.647E-01  e=2.078E-07  Homo sapiens
  8tgn-assembly1_A  TM=7.443E-01  e=2.762E-07  Homo sapiens
  8tgl-assembly1_A  TM=7.049E-01  e=1.767E-07  Homo sapiens